Protein AF-A0AAD8CA99-F1 (afdb_monomer_lite)

Structure (mmCIF, N/CA/C/O backbone):
data_AF-A0AAD8CA99-F1
#
_entry.id   AF-A0AAD8CA99-F1
#
loop_
_atom_site.group_PDB
_atom_site.id
_atom_site.type_symbol
_atom_site.label_atom_id
_atom_site.label_alt_id
_atom_site.label_comp_id
_atom_site.label_asym_id
_atom_site.label_entity_id
_atom_site.label_seq_id
_atom_site.pdbx_PDB_ins_code
_atom_site.Cartn_x
_atom_site.Cartn_y
_atom_site.Cartn_z
_atom_site.occupancy
_atom_site.B_iso_or_equiv
_atom_site.auth_seq_id
_atom_site.auth_comp_id
_atom_site.auth_asym_id
_atom_site.auth_atom_id
_atom_site.pdbx_PDB_model_num
ATOM 1 N N . ARG A 1 1 ? -48.826 -22.511 36.360 1.00 47.06 1 ARG A N 1
ATOM 2 C CA . ARG A 1 1 ? -48.773 -21.146 35.781 1.00 47.06 1 ARG A CA 1
ATOM 3 C C . ARG A 1 1 ? -49.992 -20.960 34.881 1.00 47.06 1 ARG A C 1
ATOM 5 O O . ARG A 1 1 ? -50.617 -21.950 34.537 1.00 47.06 1 ARG A O 1
ATOM 12 N N . SER A 1 2 ? -50.311 -19.711 34.571 1.00 53.78 2 SER A N 1
ATOM 13 C CA . SER A 1 2 ? -51.244 -19.185 33.566 1.00 53.78 2 SER A CA 1
ATOM 14 C C . SER A 1 2 ? -51.131 -19.798 32.161 1.00 53.78 2 SER A C 1
ATOM 16 O O . SER A 1 2 ? -50.053 -20.290 31.828 1.00 53.78 2 SER A O 1
ATOM 18 N N . PRO A 1 3 ? -52.145 -19.670 31.282 1.00 61.94 3 PRO A N 1
ATOM 19 C CA . PRO A 1 3 ? -51.961 -19.822 29.841 1.00 61.94 3 PRO A CA 1
ATOM 20 C C . PRO A 1 3 ? -51.076 -18.682 29.348 1.00 61.94 3 PRO A C 1
ATOM 22 O O . PRO A 1 3 ? -51.181 -17.562 29.865 1.00 61.94 3 PRO A O 1
ATOM 25 N N . PHE A 1 4 ? -50.238 -18.945 28.348 1.00 71.12 4 PHE A N 1
ATOM 26 C CA . PHE A 1 4 ? -49.375 -17.911 27.789 1.00 71.12 4 PHE A CA 1
ATOM 27 C C . PHE A 1 4 ? -49.184 -18.034 26.272 1.00 71.12 4 PHE A C 1
ATOM 29 O O . PHE A 1 4 ? -49.341 -19.108 25.680 1.00 71.12 4 PHE A O 1
ATOM 36 N N . ILE A 1 5 ? -48.869 -16.903 25.647 1.00 73.12 5 ILE A N 1
ATOM 37 C CA . ILE A 1 5 ? -48.299 -16.799 24.305 1.00 73.12 5 ILE A CA 1
ATOM 38 C C . ILE A 1 5 ? -46.972 -16.070 24.462 1.00 73.12 5 ILE A C 1
ATOM 40 O O . ILE A 1 5 ? -46.948 -14.936 24.927 1.00 73.12 5 ILE A O 1
ATOM 44 N N . GLU A 1 6 ? -45.889 -16.689 24.026 1.00 73.06 6 GLU A N 1
ATOM 45 C CA . GLU A 1 6 ? -44.581 -16.058 23.935 1.00 73.06 6 GLU A CA 1
ATOM 46 C C . GLU A 1 6 ? -44.173 -15.906 22.467 1.00 73.06 6 GLU A C 1
ATOM 48 O O . GLU A 1 6 ? -44.394 -16.791 21.635 1.00 73.06 6 GLU A O 1
ATOM 53 N N . ILE A 1 7 ? -43.607 -14.750 22.135 1.00 70.56 7 ILE A N 1
ATOM 54 C CA . ILE A 1 7 ? -43.303 -14.328 20.769 1.00 70.56 7 ILE A CA 1
ATOM 55 C C . ILE A 1 7 ? -41.844 -13.909 20.709 1.00 70.56 7 ILE A C 1
ATOM 57 O O . ILE A 1 7 ? -41.424 -13.068 21.493 1.00 70.56 7 ILE A O 1
ATOM 61 N N . MET A 1 8 ? -41.090 -14.447 19.754 1.00 66.19 8 MET A N 1
ATOM 62 C CA . MET A 1 8 ? -39.659 -14.187 19.598 1.00 66.19 8 MET A CA 1
ATOM 63 C C . MET A 1 8 ? -39.350 -13.668 18.197 1.00 66.19 8 MET A C 1
ATOM 65 O O . MET A 1 8 ? -39.642 -14.338 17.204 1.00 66.19 8 MET A O 1
ATOM 69 N N . ALA A 1 9 ? -38.716 -12.504 18.088 1.00 61.97 9 ALA A N 1
ATOM 70 C CA . ALA A 1 9 ? -38.217 -12.018 16.806 1.00 61.97 9 ALA A CA 1
ATOM 71 C C . ALA A 1 9 ? -36.990 -12.816 16.336 1.00 61.97 9 ALA A C 1
ATOM 73 O O . ALA A 1 9 ? -36.131 -13.191 17.133 1.00 61.97 9 ALA A O 1
ATOM 74 N N . GLY A 1 10 ? -36.897 -13.076 15.027 1.00 56.59 10 GLY A N 1
ATOM 75 C CA . GLY A 1 10 ? -35.708 -13.668 14.409 1.00 56.59 10 GLY A CA 1
ATOM 76 C C . GLY A 1 10 ? -34.563 -12.657 14.241 1.00 56.59 10 GLY A C 1
ATOM 77 O O . GLY A 1 10 ? -34.421 -11.719 15.015 1.00 56.59 10 GLY A O 1
ATOM 78 N N . TYR A 1 11 ? -33.764 -12.818 13.179 1.00 54.28 11 TYR A N 1
ATOM 79 C CA . TYR A 1 11 ? -32.619 -11.941 12.869 1.00 54.28 11 TYR A CA 1
ATOM 80 C C . TYR A 1 11 ? -32.988 -10.481 12.556 1.00 54.28 11 TYR A C 1
ATOM 82 O O . TYR A 1 11 ? -32.117 -9.611 12.584 1.00 54.28 11 TYR A O 1
ATOM 90 N N . LYS A 1 12 ? -34.252 -10.203 12.227 1.00 58.53 12 LYS A N 1
ATOM 91 C CA . LYS A 1 12 ? -34.761 -8.856 11.959 1.00 58.53 12 LYS A CA 1
ATOM 92 C C . LYS A 1 12 ? -35.703 -8.446 13.078 1.00 58.53 12 LYS A C 1
ATOM 94 O O . LYS A 1 12 ? -36.450 -9.286 13.580 1.00 58.53 12 LYS A O 1
ATOM 99 N N . SER A 1 13 ? -35.692 -7.159 13.422 1.00 70.69 13 SER A N 1
ATOM 100 C CA . SER A 1 13 ? -36.781 -6.581 14.202 1.00 70.69 13 SER A CA 1
ATOM 101 C C . SER A 1 13 ? -38.107 -6.834 13.490 1.00 70.69 13 SER A C 1
ATOM 103 O O . SER A 1 13 ? -38.168 -6.874 12.257 1.00 70.69 13 SER A O 1
ATOM 105 N N . SER A 1 14 ? -39.156 -7.059 14.271 1.00 73.12 14 SER A N 1
ATOM 106 C CA . SER A 1 14 ? -40.465 -7.383 13.732 1.00 73.12 14 SER A CA 1
ATOM 107 C C . SER A 1 14 ? -41.561 -6.680 14.508 1.00 73.12 14 SER A C 1
ATOM 109 O O . SER A 1 14 ? -41.584 -6.697 15.739 1.00 73.12 14 SER A O 1
ATOM 111 N N . SER A 1 15 ? -42.487 -6.071 13.777 1.00 91.69 15 SER A N 1
ATOM 112 C CA . SER A 1 15 ? -43.758 -5.648 14.339 1.00 91.69 15 SER A CA 1
ATOM 113 C C . SER A 1 15 ? -44.687 -6.854 14.399 1.00 91.69 15 SER A C 1
ATOM 115 O O . SER A 1 15 ? -44.999 -7.465 13.372 1.00 91.69 15 SER A O 1
ATOM 117 N N . VAL A 1 16 ? -45.117 -7.209 15.608 1.00 88.94 16 VAL A N 1
ATOM 118 C CA . VAL A 1 16 ? -45.987 -8.356 15.854 1.00 88.94 16 VAL A CA 1
ATOM 119 C C . VAL A 1 16 ? -47.347 -7.887 16.342 1.00 88.94 16 VAL A C 1
ATOM 121 O O . VAL A 1 16 ? -47.458 -7.019 17.201 1.00 88.94 16 VAL A O 1
ATOM 124 N N . SER A 1 17 ? -48.393 -8.499 15.798 1.00 94.31 17 SER A N 1
ATOM 125 C CA . SER A 1 17 ? -49.779 -8.309 16.208 1.00 94.31 17 SER A CA 1
ATOM 126 C C . SER A 1 17 ? -50.398 -9.642 16.622 1.00 94.31 17 SER A C 1
ATOM 128 O O . SER A 1 17 ? -50.276 -10.651 15.925 1.00 94.31 17 SER A O 1
ATOM 130 N N . VAL A 1 18 ? -51.077 -9.647 17.763 1.00 90.69 18 VAL A N 1
ATOM 131 C CA . VAL A 1 18 ? -51.787 -10.789 18.333 1.00 90.69 18 VAL A CA 1
ATOM 132 C C . VAL A 1 18 ? -53.265 -10.447 18.372 1.00 90.69 18 VAL A C 1
ATOM 134 O O . VAL A 1 18 ? -53.696 -9.594 19.141 1.00 90.69 18 VAL A O 1
ATOM 137 N N . LEU A 1 19 ? -54.054 -11.113 17.535 1.00 91.81 19 LEU A N 1
ATOM 138 C CA . LEU A 1 19 ? -55.507 -11.108 17.645 1.00 91.81 19 LEU A CA 1
ATOM 139 C C . LEU A 1 19 ? -55.907 -12.179 18.658 1.00 91.81 19 LEU A C 1
ATOM 141 O O . LEU A 1 19 ? -55.821 -13.374 18.355 1.00 91.81 19 LEU A O 1
ATOM 145 N N . PHE A 1 20 ? -56.351 -11.760 19.838 1.00 87.31 20 PHE A N 1
ATOM 146 C CA . PHE A 1 20 ? -56.720 -12.696 20.891 1.00 87.31 20 PHE A CA 1
ATOM 147 C C . PHE A 1 20 ? -58.019 -13.436 20.578 1.00 87.31 20 PHE A C 1
ATOM 149 O O . PHE A 1 20 ? -59.025 -12.843 20.178 1.00 87.31 20 PHE A O 1
ATOM 156 N N . ARG A 1 21 ? -57.992 -14.746 20.823 1.00 86.50 21 ARG A N 1
ATOM 157 C CA . ARG A 1 21 ? -59.168 -15.569 21.094 1.00 86.50 21 ARG A CA 1
ATOM 158 C C . ARG A 1 21 ? -59.057 -16.071 22.520 1.00 86.50 21 ARG A C 1
ATOM 160 O O . ARG A 1 21 ? -58.241 -16.943 22.801 1.00 86.50 21 ARG A O 1
ATOM 167 N N . ILE A 1 22 ? -59.840 -15.470 23.406 1.00 80.31 22 ILE A N 1
ATOM 168 C CA . ILE A 1 22 ? -59.896 -15.837 24.820 1.00 80.31 22 ILE A CA 1
ATOM 169 C C . ILE A 1 22 ? -61.153 -16.684 24.976 1.00 80.31 22 ILE A C 1
ATOM 171 O O . ILE A 1 22 ? -62.271 -16.174 25.065 1.00 80.31 22 ILE A O 1
ATOM 175 N N . ALA A 1 23 ? -60.984 -18.000 24.900 1.00 63.84 23 ALA A N 1
ATOM 176 C CA . ALA A 1 23 ? -62.095 -18.933 24.805 1.00 63.84 23 ALA A CA 1
ATOM 177 C C . ALA A 1 23 ? -62.715 -19.235 26.184 1.00 63.84 23 ALA A C 1
ATOM 179 O O . ALA A 1 23 ? -62.504 -20.326 26.689 1.00 63.84 23 ALA A O 1
ATOM 180 N N . PHE A 1 24 ? -63.464 -18.299 26.792 1.00 63.56 24 PHE A N 1
ATOM 181 C CA . PHE A 1 24 ? -64.588 -18.530 27.738 1.00 63.56 24 PHE A CA 1
ATOM 182 C C . PHE A 1 24 ? -65.109 -17.200 28.328 1.00 63.56 24 PHE A C 1
ATOM 184 O O . PHE A 1 24 ? -64.327 -16.272 28.453 1.00 63.56 24 PHE A O 1
ATOM 191 N N . GLU A 1 25 ? -66.410 -17.140 28.676 1.00 56.00 25 GLU A N 1
ATOM 192 C CA . GLU A 1 25 ? -67.172 -16.031 29.312 1.00 56.00 25 GLU A CA 1
ATOM 193 C C . GLU A 1 25 ? -66.646 -14.600 29.063 1.00 56.00 25 GLU A C 1
ATOM 195 O O . GLU A 1 25 ? -65.630 -14.183 29.606 1.00 56.00 25 GLU A O 1
ATOM 200 N N . SER A 1 26 ? -67.403 -13.808 28.292 1.00 54.03 26 SER A N 1
ATOM 201 C CA . SER A 1 26 ? -67.080 -12.476 27.738 1.00 54.03 26 SER A CA 1
ATOM 202 C C . SER A 1 26 ? -66.764 -11.340 28.738 1.00 54.03 26 SER A C 1
ATOM 204 O O . SER A 1 26 ? -66.962 -10.172 28.409 1.00 54.03 26 SER A O 1
ATOM 206 N N . GLN A 1 27 ? -66.355 -11.647 29.967 1.00 59.66 27 GLN A N 1
ATOM 207 C CA . GLN A 1 27 ? -66.113 -10.693 31.048 1.00 59.66 27 GLN A CA 1
ATOM 208 C C . GLN A 1 27 ? -64.646 -10.600 31.488 1.00 59.66 27 GLN A C 1
ATOM 210 O O . GLN A 1 27 ? -64.317 -9.668 32.218 1.00 59.66 27 GLN A O 1
ATOM 215 N N . TYR A 1 28 ? -63.758 -11.496 31.046 1.00 67.94 28 TYR A N 1
ATOM 216 C CA . TYR A 1 28 ? -62.345 -11.434 31.429 1.00 67.94 28 TYR A CA 1
ATOM 217 C C . TYR A 1 28 ? -61.525 -10.566 30.467 1.00 67.94 28 TYR A C 1
ATOM 219 O O . TYR A 1 28 ? -61.642 -10.670 29.244 1.00 67.94 28 TYR A O 1
ATOM 227 N N . ASN A 1 29 ? -60.687 -9.703 31.040 1.00 71.31 29 ASN A N 1
ATOM 228 C CA . ASN A 1 29 ? -59.685 -8.911 30.340 1.00 71.31 29 ASN A CA 1
ATOM 229 C C . ASN A 1 29 ? -58.325 -9.057 31.031 1.00 71.31 29 ASN A C 1
ATOM 231 O O . ASN A 1 29 ? -58.248 -9.484 32.183 1.00 71.31 29 ASN A O 1
ATOM 235 N N . PHE A 1 30 ? -57.254 -8.711 30.323 1.00 72.50 30 PHE A N 1
ATOM 236 C CA . PHE A 1 30 ? -55.972 -8.421 30.960 1.00 72.50 30 PHE A CA 1
ATOM 237 C C . PHE A 1 30 ? -55.573 -6.979 30.675 1.00 72.50 30 PHE A C 1
ATOM 239 O O . PHE A 1 30 ? -55.886 -6.441 29.610 1.00 72.50 30 PHE A O 1
ATOM 246 N N . THR A 1 31 ? -54.895 -6.349 31.628 1.00 71.31 31 THR A N 1
ATOM 247 C CA . THR A 1 31 ? -54.421 -4.970 31.503 1.00 71.31 31 THR A CA 1
ATOM 248 C C . THR A 1 31 ? -52.930 -4.971 31.198 1.00 71.31 31 THR A C 1
ATOM 250 O O . THR A 1 31 ? -52.155 -5.605 31.907 1.00 71.31 31 THR A O 1
ATOM 253 N N . HIS A 1 32 ? -52.514 -4.243 30.165 1.00 73.06 32 HIS A N 1
ATOM 254 C CA . HIS A 1 32 ? -51.107 -3.976 29.878 1.00 73.06 32 HIS A CA 1
ATOM 255 C C . HIS A 1 32 ? -50.936 -2.507 29.486 1.00 73.06 32 HIS A C 1
ATOM 257 O O . HIS A 1 32 ? -51.718 -1.998 28.682 1.00 73.06 32 HIS A O 1
ATOM 263 N N . ALA A 1 33 ? -49.946 -1.823 30.072 1.00 69.44 33 ALA A N 1
ATOM 264 C CA . ALA A 1 33 ? -49.702 -0.388 29.875 1.00 69.44 33 ALA A CA 1
ATOM 265 C C . ALA A 1 33 ? -50.971 0.481 30.053 1.00 69.44 33 ALA A C 1
ATOM 267 O O . ALA A 1 33 ? -51.244 1.392 29.274 1.00 69.44 33 ALA A O 1
ATOM 268 N N . GLY A 1 34 ? -51.803 0.148 31.047 1.00 75.19 34 GLY A N 1
ATOM 269 C CA . GLY A 1 34 ? -53.066 0.846 31.325 1.00 75.19 34 GLY A CA 1
ATOM 270 C C . GLY A 1 34 ? -54.216 0.554 30.349 1.00 75.19 34 GLY A C 1
ATOM 271 O O . GLY A 1 34 ? -55.317 1.068 30.543 1.00 75.19 34 GLY A O 1
ATOM 272 N N . GLN A 1 35 ? -54.012 -0.286 29.328 1.00 81.50 35 GLN A N 1
ATOM 273 C CA . GLN A 1 35 ? -55.045 -0.685 28.371 1.00 81.50 35 GLN A CA 1
ATOM 274 C C . GLN A 1 35 ? -55.577 -2.089 28.676 1.00 81.50 35 GLN A C 1
ATOM 276 O O . GLN A 1 35 ? -54.809 -3.027 28.871 1.00 81.50 35 GLN A O 1
ATOM 281 N N . ASN A 1 36 ? -56.904 -2.241 28.674 1.00 83.06 36 ASN A N 1
ATOM 282 C CA . ASN A 1 36 ? -57.571 -3.534 28.834 1.00 83.06 36 ASN A CA 1
ATOM 283 C C . ASN A 1 36 ? -57.756 -4.233 27.481 1.00 83.06 36 ASN A C 1
ATOM 285 O O . ASN A 1 36 ? -58.326 -3.654 26.554 1.00 83.06 36 ASN A O 1
ATOM 289 N N . TYR A 1 37 ? -57.339 -5.493 27.400 1.00 84.62 37 TYR A N 1
ATOM 290 C CA . TYR A 1 37 ? -57.474 -6.362 26.235 1.00 84.62 37 TYR A CA 1
ATOM 291 C C . TYR A 1 37 ? -58.508 -7.459 26.514 1.00 84.62 37 TYR A C 1
ATOM 293 O O . TYR A 1 37 ? -58.412 -8.187 27.500 1.00 84.62 37 TYR A O 1
ATOM 301 N N . PHE A 1 38 ? -59.501 -7.563 25.633 1.00 87.94 38 PHE A N 1
ATOM 302 C CA . PHE A 1 38 ? -60.611 -8.522 25.679 1.00 87.94 38 PHE A CA 1
ATOM 303 C C . PHE A 1 38 ? -60.480 -9.572 24.563 1.00 87.94 38 PHE A C 1
ATOM 305 O O . PHE A 1 38 ? -59.631 -9.442 23.675 1.00 87.94 38 PHE A O 1
ATOM 312 N N . ASP A 1 39 ? -61.375 -10.565 24.531 1.00 86.44 39 ASP A N 1
ATOM 313 C CA . ASP A 1 39 ? -61.541 -11.410 23.341 1.00 86.44 39 ASP A CA 1
ATOM 314 C C . ASP A 1 39 ? -61.703 -10.553 22.072 1.00 86.44 39 ASP A C 1
ATOM 316 O O . ASP A 1 39 ? -62.331 -9.492 22.094 1.00 86.44 39 ASP A O 1
ATOM 320 N N . SER A 1 40 ? -61.119 -10.999 20.959 1.00 89.06 40 SER A N 1
ATOM 321 C CA . SER A 1 40 ? -61.066 -10.267 19.686 1.00 89.06 40 SER A CA 1
ATOM 322 C C . SER A 1 40 ? -60.244 -8.969 19.693 1.00 89.06 40 SER A C 1
ATOM 324 O O . SER A 1 40 ? -60.185 -8.299 18.661 1.00 89.06 40 SER A O 1
ATOM 326 N N . SER A 1 41 ? -59.594 -8.604 20.802 1.00 91.81 41 SER A N 1
ATOM 327 C CA . SER A 1 41 ? -58.686 -7.452 20.828 1.00 91.81 41 SER A CA 1
ATOM 328 C C . SER A 1 41 ? -57.400 -7.755 20.068 1.00 91.81 41 SER A C 1
ATOM 330 O O . SER A 1 41 ? -56.947 -8.900 20.017 1.00 91.81 41 SER A O 1
ATOM 332 N N . ILE A 1 42 ? -56.808 -6.712 19.485 1.00 92.56 42 ILE A N 1
ATOM 333 C CA . ILE A 1 42 ? -55.498 -6.789 18.841 1.00 92.56 42 ILE A CA 1
ATOM 334 C C . ILE A 1 42 ? -54.481 -6.145 19.775 1.00 92.56 42 ILE A C 1
ATOM 336 O O . ILE A 1 42 ? -54.582 -4.958 20.076 1.00 92.56 42 ILE A O 1
ATOM 340 N N . PHE A 1 43 ? -53.515 -6.937 20.218 1.00 91.69 43 PHE A N 1
ATOM 341 C CA . PHE A 1 43 ? -52.320 -6.461 20.898 1.00 91.69 43 PHE A CA 1
ATOM 342 C C . PHE A 1 43 ? -51.184 -6.345 19.894 1.00 91.69 43 PHE A C 1
ATOM 344 O O . PHE A 1 43 ? -50.981 -7.259 19.100 1.00 91.69 43 PHE A O 1
ATOM 351 N N . SER A 1 44 ? -50.451 -5.238 19.925 1.00 91.50 44 SER A N 1
ATOM 352 C CA . SER A 1 44 ? -49.315 -5.020 19.035 1.00 91.50 44 SER A CA 1
ATOM 353 C C . SER A 1 44 ? -48.073 -4.709 19.848 1.00 91.50 44 SER A C 1
ATOM 355 O O . SER A 1 44 ? -48.112 -3.868 20.742 1.00 91.50 44 SER A O 1
ATOM 357 N N . VAL A 1 45 ? -46.968 -5.356 19.498 1.00 86.00 45 VAL A N 1
ATOM 358 C CA . VAL A 1 45 ? -45.659 -5.136 20.105 1.00 86.00 45 VAL A CA 1
ATOM 359 C C . VAL A 1 45 ? -44.597 -5.117 19.012 1.00 86.00 45 VAL A C 1
ATOM 361 O O . VAL A 1 45 ? -44.615 -5.937 18.094 1.00 86.00 45 VAL A O 1
ATOM 364 N N . SER A 1 46 ? -43.675 -4.162 19.089 1.00 84.88 46 SER A N 1
ATOM 365 C CA . SER A 1 46 ? -42.485 -4.153 18.240 1.00 84.88 46 SER A CA 1
ATOM 366 C C . SER A 1 46 ? -41.357 -4.847 18.982 1.00 84.88 46 SER A C 1
ATOM 368 O O . SER A 1 46 ? -40.973 -4.416 20.066 1.00 84.88 46 SER A O 1
ATOM 370 N N . LEU A 1 47 ? -40.843 -5.920 18.394 1.00 67.75 47 LEU A N 1
ATOM 371 C CA . LEU A 1 47 ? -39.746 -6.703 18.941 1.00 67.75 47 LEU A CA 1
ATOM 372 C C . LEU A 1 47 ? -38.466 -6.369 18.178 1.00 67.75 47 LEU A C 1
ATOM 374 O O . LEU A 1 47 ? -38.427 -6.445 16.947 1.00 67.75 47 LEU A O 1
ATOM 378 N N . ALA A 1 48 ? -37.408 -6.002 18.895 1.00 58.84 48 ALA A N 1
ATOM 379 C CA . ALA A 1 48 ? -36.067 -5.938 18.329 1.00 58.84 48 ALA A CA 1
ATOM 380 C C . ALA A 1 48 ? -35.577 -7.345 17.943 1.00 58.84 48 ALA A C 1
ATOM 382 O O . ALA A 1 48 ? -36.124 -8.348 18.394 1.00 58.84 48 ALA A O 1
ATOM 383 N N . SER A 1 49 ? -34.543 -7.426 17.101 1.00 54.06 49 SER A N 1
ATOM 384 C CA . SER A 1 49 ? -33.937 -8.707 16.707 1.00 54.06 49 SER A CA 1
ATOM 385 C C . SER A 1 49 ? -33.602 -9.556 17.940 1.00 54.06 49 SER A C 1
ATOM 387 O O . SER A 1 49 ? -32.965 -9.066 18.874 1.00 54.06 49 SER A O 1
ATOM 389 N N . PHE A 1 50 ? -34.058 -10.812 17.941 1.00 51.31 50 PHE A N 1
ATOM 390 C CA . PHE A 1 50 ? -33.923 -11.780 19.039 1.00 51.31 50 PHE A CA 1
ATOM 391 C C . PHE A 1 50 ? -34.610 -11.436 20.369 1.00 51.31 50 PHE A C 1
ATOM 393 O O . PHE A 1 50 ? -34.409 -12.151 21.352 1.00 51.31 50 PHE A O 1
ATOM 400 N N . GLN A 1 51 ? -35.428 -10.387 20.418 1.00 50.06 51 GLN A N 1
ATOM 401 C CA . GLN A 1 51 ? -36.232 -10.073 21.592 1.00 50.06 51 GLN A CA 1
ATOM 402 C C . GLN A 1 51 ? -37.411 -11.045 21.709 1.00 50.06 51 GLN A C 1
ATOM 404 O O . GLN A 1 51 ? -38.046 -11.389 20.706 1.00 50.06 51 GLN A O 1
ATOM 409 N N . ALA A 1 52 ? -37.708 -11.455 22.941 1.00 57.53 52 ALA A N 1
ATOM 410 C CA . ALA A 1 52 ? -38.885 -12.237 23.292 1.00 57.53 52 ALA A CA 1
ATOM 411 C C . ALA A 1 52 ? -39.896 -11.378 24.065 1.00 57.53 52 ALA A C 1
ATOM 413 O O . ALA A 1 52 ? -39.518 -10.423 24.747 1.00 57.53 52 ALA A O 1
ATOM 414 N N . TYR A 1 53 ? -41.176 -1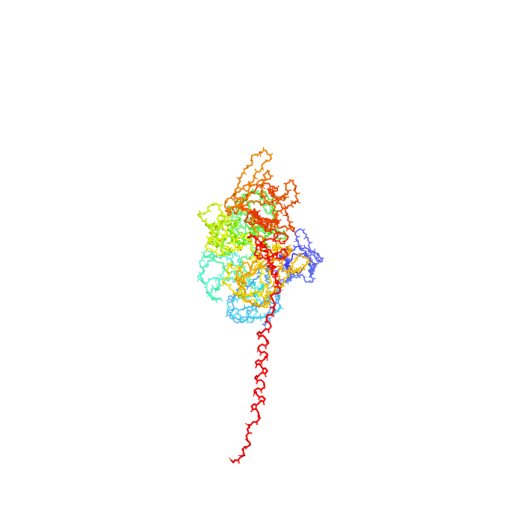1.712 23.956 1.00 67.69 53 TYR A N 1
ATOM 415 C CA . TYR A 1 53 ? -42.251 -11.077 24.708 1.00 67.69 53 TYR A CA 1
ATOM 416 C C . TYR A 1 53 ? -43.294 -12.122 25.099 1.00 67.69 53 TYR A C 1
ATOM 418 O O . TYR A 1 53 ? -43.867 -12.779 24.227 1.00 67.69 53 TYR A O 1
ATOM 426 N N . GLU A 1 54 ? -43.536 -12.268 26.401 1.00 76.31 54 GLU A N 1
ATOM 427 C CA . GLU A 1 54 ? -44.506 -13.208 26.964 1.00 76.31 54 GLU A CA 1
ATOM 428 C C . GLU A 1 54 ? -45.796 -12.480 27.360 1.00 76.31 54 GLU A C 1
ATOM 430 O O . GLU A 1 54 ? -45.785 -11.470 28.062 1.00 76.31 54 GLU A O 1
ATOM 435 N N . ILE A 1 55 ? -46.926 -13.031 26.933 1.00 74.12 55 ILE A N 1
ATOM 436 C CA . ILE A 1 55 ? -48.269 -12.641 27.351 1.00 74.12 55 ILE A CA 1
ATOM 437 C C . ILE A 1 55 ? -48.818 -13.802 28.168 1.00 74.12 55 ILE A C 1
ATOM 439 O O . ILE A 1 55 ? -49.105 -14.852 27.596 1.00 74.12 55 ILE A O 1
ATOM 443 N N . SER A 1 56 ? -49.005 -13.631 29.476 1.00 70.62 56 SER A N 1
ATOM 444 C CA . SER A 1 56 ? -49.565 -14.674 30.341 1.00 70.62 56 SER A CA 1
ATOM 445 C C . SER A 1 56 ? -50.759 -14.184 31.168 1.00 70.62 56 SER A C 1
ATOM 447 O O . SER A 1 56 ? -50.821 -13.038 31.605 1.00 70.62 56 SER A O 1
ATOM 449 N N . LEU A 1 57 ? -51.754 -15.059 31.355 1.00 64.81 57 LEU A N 1
ATOM 450 C CA . LEU A 1 57 ? -53.044 -14.756 32.003 1.00 64.81 57 LEU A CA 1
ATOM 451 C C . LEU A 1 57 ? -53.226 -15.547 33.313 1.00 64.81 57 LEU A C 1
ATOM 453 O O . LEU A 1 57 ? -53.668 -16.695 33.305 1.00 64.81 57 LEU A O 1
ATOM 457 N N . CYS A 1 58 ? -52.867 -14.973 34.462 1.00 52.19 58 CYS A N 1
ATOM 458 C CA . CYS A 1 58 ? -52.912 -15.702 35.738 1.00 52.19 58 CYS A CA 1
ATOM 459 C C . CYS A 1 58 ? -54.314 -15.711 36.342 1.00 52.19 58 CYS A C 1
ATOM 461 O O . CYS A 1 58 ? -54.695 -14.779 37.045 1.00 52.19 58 CYS A O 1
ATOM 463 N N . LEU A 1 59 ? -55.095 -16.761 36.070 1.00 54.00 59 LEU A N 1
ATOM 464 C CA . LEU A 1 59 ? -56.421 -16.936 36.664 1.00 54.00 59 LEU A CA 1
ATOM 465 C C . LEU A 1 59 ? -56.556 -18.322 37.307 1.00 54.00 59 LEU A C 1
ATOM 467 O O . LEU A 1 59 ? -56.182 -19.346 36.736 1.00 54.00 59 LEU A O 1
ATOM 471 N N . VAL A 1 60 ? -57.087 -18.312 38.533 1.00 48.84 60 VAL A N 1
ATOM 472 C CA . VAL A 1 60 ? -57.036 -19.385 39.546 1.00 48.84 60 VAL A CA 1
ATOM 473 C C . VAL A 1 60 ? -57.800 -20.661 39.139 1.00 48.84 60 VAL A C 1
ATOM 475 O O . VAL A 1 60 ? -57.575 -21.721 39.714 1.00 48.84 60 VAL A O 1
ATOM 478 N N . ASP A 1 61 ? -58.624 -20.611 38.087 1.00 55.12 61 ASP A N 1
ATOM 479 C CA . ASP A 1 61 ? -59.587 -21.676 37.773 1.00 55.12 61 ASP A CA 1
ATOM 480 C C . ASP A 1 61 ? -59.283 -22.532 36.526 1.00 55.12 61 ASP A C 1
ATOM 482 O O . ASP A 1 61 ? -60.145 -23.303 36.105 1.00 55.12 61 ASP A O 1
ATOM 486 N N . ASN A 1 62 ? -58.076 -22.473 35.939 1.00 52.62 62 ASN A N 1
ATOM 487 C CA . ASN A 1 62 ? -57.618 -23.401 34.876 1.00 52.62 62 ASN A CA 1
ATOM 488 C C . ASN A 1 62 ? -58.542 -23.534 33.635 1.00 52.62 62 ASN A C 1
ATOM 490 O O . ASN A 1 62 ? -58.505 -24.552 32.942 1.00 52.62 62 ASN A O 1
ATOM 494 N N . LYS A 1 63 ? -59.401 -22.546 33.353 1.00 58.56 63 LYS A N 1
ATOM 495 C CA . LYS A 1 63 ? -60.431 -22.633 32.293 1.00 58.56 63 LYS A CA 1
ATOM 496 C C . LYS A 1 63 ? -60.233 -21.698 31.104 1.00 58.56 63 LYS A C 1
ATOM 498 O O . LYS A 1 63 ? -60.980 -21.814 30.142 1.00 58.56 63 LYS A O 1
ATOM 503 N N . MET A 1 64 ? -59.274 -20.784 31.170 1.00 62.41 64 MET A N 1
ATOM 504 C CA . MET A 1 64 ? -58.942 -19.905 30.050 1.00 62.41 64 MET A CA 1
ATOM 505 C C . MET A 1 64 ? -57.730 -20.447 29.314 1.00 62.41 64 MET A C 1
ATOM 507 O O . MET A 1 64 ? -56.827 -20.996 29.936 1.00 62.41 64 MET A O 1
ATOM 511 N N . ASP A 1 65 ? -57.713 -20.286 27.999 1.00 69.06 65 ASP A N 1
ATOM 512 C CA . ASP A 1 65 ? -56.539 -20.472 27.164 1.00 69.06 65 ASP A CA 1
ATOM 513 C C . ASP A 1 65 ? -56.559 -19.451 26.018 1.00 69.06 65 ASP A C 1
ATOM 515 O O . ASP A 1 65 ? -57.540 -18.730 25.810 1.00 69.06 65 ASP A O 1
ATOM 519 N N . PHE A 1 66 ? -55.448 -19.368 25.292 1.00 73.62 66 PHE A N 1
ATOM 520 C CA . PHE A 1 66 ? -55.342 -18.546 24.093 1.00 73.62 66 PHE A CA 1
ATOM 521 C C . PHE A 1 66 ? -55.692 -19.329 22.815 1.00 73.62 66 PHE A C 1
ATOM 523 O O . PHE A 1 66 ? -55.281 -18.935 21.716 1.00 73.62 66 PHE A O 1
ATOM 530 N N . SER A 1 67 ? -56.423 -20.447 22.927 1.00 75.69 67 SER A N 1
ATOM 531 C CA . SER A 1 67 ? -56.713 -21.322 21.792 1.00 75.69 67 SER A CA 1
ATOM 532 C C . SER A 1 67 ? -57.460 -20.569 20.689 1.00 75.69 67 SER A C 1
ATOM 534 O O . SER A 1 67 ? -58.520 -19.982 20.893 1.00 75.69 67 SER A O 1
ATOM 536 N N . GLY A 1 68 ? -56.903 -20.607 19.477 1.00 79.56 68 GLY A N 1
ATOM 537 C CA . GLY A 1 68 ? -57.443 -19.903 18.311 1.00 79.56 68 GLY A CA 1
ATOM 538 C C . GLY A 1 68 ? -56.953 -18.461 18.142 1.00 79.56 68 GLY A C 1
ATOM 539 O O . GLY A 1 68 ? -57.320 -17.826 17.149 1.00 79.56 68 GLY A O 1
ATOM 540 N N . SER A 1 69 ? -56.125 -17.942 19.057 1.00 84.31 69 SER A N 1
ATOM 541 C CA . SER A 1 69 ? -55.475 -16.638 18.886 1.00 84.31 69 SER A CA 1
ATOM 542 C C . SER A 1 69 ? -54.581 -16.657 17.648 1.00 84.31 69 SER A C 1
ATOM 544 O O . SER A 1 69 ? -53.951 -17.668 17.331 1.00 84.31 69 SER A O 1
ATOM 546 N N . LYS A 1 70 ? -54.526 -15.537 16.924 1.00 89.44 70 LYS A N 1
ATOM 547 C CA . LYS A 1 70 ? -53.740 -15.415 15.693 1.00 89.44 70 LYS A CA 1
ATOM 548 C C . LYS A 1 70 ? -52.595 -14.434 15.900 1.00 89.44 70 LYS A C 1
ATOM 550 O O . LYS A 1 70 ? -52.839 -13.253 16.118 1.00 89.44 70 LYS A O 1
ATOM 555 N N . VAL A 1 71 ? -51.367 -14.911 15.729 1.00 86.62 71 VAL A N 1
ATOM 556 C CA . VAL A 1 71 ? -50.162 -14.073 15.691 1.00 86.62 71 VAL A CA 1
ATOM 557 C C . VAL A 1 71 ? -49.819 -13.760 14.233 1.00 86.62 71 VAL A C 1
ATOM 559 O O . VAL A 1 71 ? -49.812 -14.653 13.387 1.00 86.62 71 VAL A O 1
ATOM 562 N N . SER A 1 72 ? -49.590 -12.487 13.916 1.00 89.19 72 SER A N 1
ATOM 563 C CA . SER A 1 72 ? -49.161 -12.014 12.594 1.00 89.19 72 SER A CA 1
ATOM 564 C C . SER A 1 72 ? -47.967 -11.082 12.753 1.00 89.19 72 SER A C 1
ATOM 566 O O . SER A 1 72 ? -47.985 -10.219 13.626 1.00 89.19 72 SER A O 1
ATOM 568 N N . ALA A 1 73 ? -46.959 -11.236 11.900 1.00 90.12 73 ALA A N 1
ATOM 569 C CA . ALA A 1 73 ? -45.724 -10.464 11.952 1.00 90.12 73 ALA A CA 1
ATOM 570 C C . ALA A 1 73 ? -45.269 -10.057 10.546 1.00 90.12 73 ALA A C 1
ATOM 572 O O . ALA A 1 73 ? -45.597 -10.726 9.563 1.00 90.12 73 ALA A O 1
ATOM 573 N N . ASP A 1 74 ? -44.526 -8.956 10.455 1.00 89.62 74 ASP A N 1
ATOM 574 C CA . ASP A 1 74 ? -43.936 -8.441 9.210 1.00 89.62 74 ASP A CA 1
ATOM 575 C C . ASP A 1 74 ? -42.612 -9.128 8.820 1.00 89.62 74 ASP A C 1
ATOM 577 O O . ASP A 1 74 ? -42.142 -8.980 7.691 1.00 89.62 74 ASP A O 1
ATOM 581 N N . SER A 1 75 ? -42.034 -9.917 9.729 1.00 77.38 75 SER A N 1
ATOM 582 C CA . SER A 1 75 ? -40.832 -10.727 9.530 1.00 77.38 75 SER A CA 1
ATOM 583 C C . SER A 1 75 ? -40.996 -12.115 10.169 1.00 77.38 75 SER A C 1
ATOM 585 O O . SER A 1 75 ? -41.904 -12.319 10.977 1.00 77.38 75 SER A O 1
ATOM 587 N N . PRO A 1 76 ? -40.151 -13.107 9.819 1.00 71.25 76 PRO A N 1
ATOM 588 C CA . PRO A 1 76 ? -40.169 -14.411 10.477 1.00 71.25 76 PRO A CA 1
ATOM 589 C C . PRO A 1 76 ? -39.943 -14.297 11.994 1.00 71.25 76 PRO A C 1
ATOM 591 O O . PRO A 1 76 ? -38.961 -13.698 12.436 1.00 71.25 76 PRO 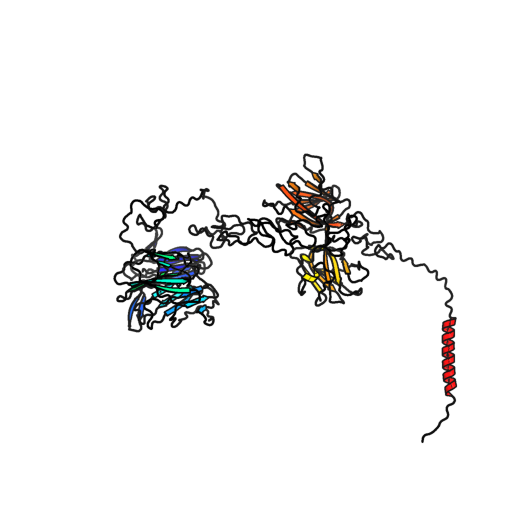A O 1
ATOM 594 N N . ILE A 1 77 ? -40.834 -14.917 12.769 1.00 69.75 77 ILE A N 1
ATOM 595 C CA . ILE A 1 77 ? -40.813 -14.967 14.237 1.00 69.75 77 ILE A CA 1
ATOM 596 C C . ILE A 1 77 ? -40.966 -16.413 14.733 1.00 69.75 77 ILE A C 1
ATOM 598 O O . ILE A 1 77 ? -41.516 -17.262 14.028 1.00 69.75 77 ILE A O 1
ATOM 602 N N . GLY A 1 78 ? -40.503 -16.691 15.950 1.00 61.53 78 GLY A N 1
ATOM 603 C CA . GLY A 1 78 ? -40.870 -17.879 16.720 1.00 61.53 78 GLY A CA 1
ATOM 604 C C . GLY A 1 78 ? -42.087 -17.589 17.599 1.00 61.53 78 GLY A C 1
ATOM 605 O O . GLY A 1 78 ? -42.207 -16.493 18.139 1.00 61.53 78 GLY A O 1
ATOM 606 N N . VAL A 1 79 ? -42.993 -18.556 17.744 1.00 65.06 79 VAL A N 1
ATOM 607 C CA . VAL A 1 79 ? -44.149 -18.450 18.648 1.00 65.06 79 VAL A CA 1
ATOM 608 C C . VAL A 1 79 ? -44.245 -19.725 19.467 1.00 65.06 79 VAL A C 1
ATOM 610 O O . VAL A 1 79 ? -44.216 -20.823 18.908 1.00 65.06 79 VAL A O 1
ATOM 613 N N . ILE A 1 80 ? -44.378 -19.563 20.776 1.00 67.38 80 ILE A N 1
ATOM 614 C CA . ILE A 1 80 ? -44.590 -20.638 21.740 1.00 67.38 80 ILE A CA 1
ATOM 615 C C . ILE A 1 80 ? -45.892 -20.339 22.476 1.00 67.38 80 ILE A C 1
ATOM 617 O O . ILE A 1 80 ? -46.200 -19.188 22.775 1.00 67.38 80 ILE A O 1
ATOM 621 N N . SER A 1 81 ? -46.696 -21.362 22.737 1.00 67.00 81 SER A N 1
ATOM 622 C CA . SER A 1 81 ? -47.904 -21.196 23.535 1.00 67.00 81 SER A CA 1
ATOM 623 C C . SER A 1 81 ? -48.152 -22.444 24.360 1.00 67.00 81 SER A C 1
ATOM 625 O O . SER A 1 81 ? -48.128 -23.557 23.831 1.00 67.00 81 SER A O 1
ATOM 627 N N . GLY A 1 82 ? -48.419 -22.229 25.645 1.00 61.38 82 GLY A N 1
ATOM 628 C CA . GLY A 1 82 ? -48.675 -23.279 26.619 1.00 61.38 82 GLY A CA 1
ATOM 629 C C . GLY A 1 82 ? -50.021 -23.116 27.326 1.00 61.38 82 GLY A C 1
ATOM 630 O O . GLY A 1 82 ? -50.627 -22.041 27.353 1.00 61.38 82 GLY A O 1
ATOM 631 N N . SER A 1 83 ? -50.485 -24.213 27.928 1.00 56.47 83 SER A N 1
ATOM 632 C CA . SER A 1 83 ? -51.699 -24.261 28.758 1.00 56.47 83 SER A CA 1
ATOM 633 C C . SER A 1 83 ? -51.350 -24.429 30.241 1.00 56.47 83 SER A C 1
ATOM 635 O O . SER A 1 83 ? -50.287 -24.959 30.558 1.00 56.47 83 SER A O 1
ATOM 637 N N . CYS A 1 84 ? -52.258 -24.050 31.153 1.00 53.88 84 CYS A N 1
ATOM 638 C CA . CYS A 1 84 ? -52.020 -24.107 32.606 1.00 53.88 84 CYS A CA 1
ATOM 639 C C . CYS A 1 84 ? -51.674 -25.496 33.158 1.00 53.88 84 CYS A C 1
ATOM 641 O O . CYS A 1 84 ? -51.106 -25.610 34.245 1.00 53.88 84 CYS A O 1
ATOM 643 N N . SER A 1 85 ? -52.086 -26.549 32.454 1.00 51.25 85 SER A N 1
ATOM 644 C CA . SER A 1 85 ? -51.919 -27.927 32.890 1.00 51.25 85 SER A CA 1
ATOM 645 C C . SER A 1 85 ? -51.858 -28.855 31.688 1.00 51.25 85 SER A C 1
ATOM 647 O O . SER A 1 85 ? -52.846 -28.977 30.957 1.00 51.25 85 SER A O 1
ATOM 649 N N . PHE A 1 86 ? -50.754 -29.581 31.527 1.00 51.12 86 PHE A N 1
ATOM 650 C CA . PHE A 1 86 ? -50.726 -30.722 30.620 1.00 51.12 86 PHE A CA 1
ATOM 651 C C . PHE A 1 86 ? -51.138 -31.978 31.391 1.00 51.12 86 PHE A C 1
ATOM 653 O O . PHE A 1 86 ? -50.465 -32.391 32.333 1.00 51.12 86 PHE A O 1
ATOM 660 N N . LYS A 1 87 ? -52.268 -32.586 31.006 1.00 52.66 87 LYS A N 1
ATOM 661 C CA . LYS A 1 87 ? -52.673 -33.901 31.521 1.00 52.66 87 LYS A CA 1
ATOM 662 C C . LYS A 1 87 ? -51.992 -34.985 30.697 1.00 52.66 87 LYS A C 1
ATOM 664 O O . LYS A 1 87 ? -52.578 -35.469 29.725 1.00 52.66 87 LYS A O 1
ATOM 669 N N . ALA A 1 88 ? -50.780 -35.372 31.082 1.00 52.97 88 ALA A N 1
ATOM 670 C CA . ALA A 1 88 ? -50.155 -36.556 30.508 1.00 52.97 88 ALA A CA 1
ATOM 671 C C . ALA A 1 88 ? -50.898 -37.807 31.007 1.00 52.97 88 ALA A C 1
ATOM 673 O O . ALA A 1 88 ? -51.230 -37.922 32.190 1.00 52.97 88 ALA A O 1
ATOM 674 N N . LYS A 1 89 ? -51.198 -38.740 30.097 1.00 51.31 89 LYS A N 1
ATOM 675 C CA . LYS A 1 89 ? -51.540 -40.115 30.477 1.00 51.31 89 LYS A CA 1
ATOM 676 C C . LYS A 1 89 ? -50.236 -40.890 30.539 1.00 51.31 89 LYS A C 1
ATOM 678 O O . LYS A 1 89 ? -49.626 -41.115 29.497 1.00 51.31 89 LYS A O 1
ATOM 683 N N . CYS A 1 90 ? -49.834 -41.277 31.737 1.00 55.72 90 CYS A N 1
ATOM 684 C CA . CYS A 1 90 ? -48.684 -42.148 31.923 1.00 55.72 90 CYS A CA 1
ATOM 685 C C . CYS A 1 90 ? -49.026 -43.573 31.459 1.00 55.72 90 CYS A C 1
ATOM 687 O O . CYS A 1 90 ? -50.202 -43.938 31.331 1.00 55.72 90 CYS A O 1
ATOM 689 N N . SER A 1 91 ? -48.002 -44.381 31.187 1.00 53.62 91 SER A N 1
ATOM 690 C CA . SER A 1 91 ? -48.131 -45.784 30.765 1.00 53.62 91 SER A CA 1
ATOM 691 C C . SER A 1 91 ? -48.870 -46.649 31.799 1.00 53.62 91 SER A C 1
ATOM 693 O O . SER A 1 91 ? -49.528 -47.619 31.425 1.00 53.62 91 SER A O 1
ATOM 695 N N . ASP A 1 92 ? -48.859 -46.251 33.075 1.00 57.28 92 ASP A N 1
ATOM 696 C CA . ASP A 1 92 ? -49.608 -46.873 34.177 1.00 57.28 92 ASP A CA 1
ATOM 697 C C . ASP A 1 92 ? -51.089 -46.431 34.274 1.00 57.28 92 ASP A C 1
ATOM 699 O O . ASP A 1 92 ? -51.843 -46.921 35.117 1.00 57.28 92 ASP A O 1
ATOM 703 N N . GLY A 1 93 ? -51.534 -45.512 33.410 1.00 57.62 93 GLY A N 1
ATOM 704 C CA . GLY A 1 93 ? -52.891 -44.963 33.401 1.00 57.62 93 GLY A CA 1
ATOM 705 C C . GLY A 1 93 ? -53.139 -43.833 34.406 1.00 57.62 93 GLY A C 1
ATOM 706 O O . GLY A 1 93 ? -54.257 -43.301 34.444 1.00 57.62 93 GLY A O 1
ATOM 707 N N . SER A 1 94 ? -52.132 -43.431 35.188 1.00 56.88 94 SER A N 1
ATOM 708 C CA . SER A 1 94 ? -52.222 -42.263 36.060 1.00 56.88 94 SER A CA 1
ATOM 709 C C . SER A 1 94 ? -52.332 -40.971 35.237 1.00 56.88 94 SER A C 1
ATOM 711 O O . SER A 1 94 ? -51.859 -40.863 34.101 1.00 56.88 94 SER A O 1
ATOM 713 N N . LYS A 1 95 ? -53.061 -39.994 35.791 1.00 52.91 95 LYS A N 1
ATOM 714 C CA . LYS A 1 95 ? -53.167 -38.644 35.232 1.00 52.91 95 LYS A CA 1
ATOM 715 C C . LYS A 1 95 ? -52.282 -37.745 36.065 1.00 52.91 95 LYS A C 1
ATOM 717 O O . LYS A 1 95 ? -52.568 -37.542 37.242 1.00 52.91 95 LYS A O 1
ATOM 722 N N . THR A 1 96 ? -51.258 -37.199 35.443 1.00 55.38 96 THR A N 1
ATOM 723 C CA . THR A 1 96 ? -50.350 -36.256 36.084 1.00 55.38 96 THR A CA 1
ATOM 724 C C . THR A 1 96 ? -50.724 -34.862 35.600 1.00 55.38 96 THR A C 1
ATOM 726 O O . THR A 1 96 ? -51.195 -34.693 34.471 1.00 55.38 96 THR A O 1
ATOM 729 N N . VAL A 1 97 ? -50.659 -33.878 36.492 1.00 51.56 97 VAL A N 1
ATOM 730 C CA . VAL A 1 97 ? -50.897 -32.473 36.158 1.00 51.56 97 VAL A CA 1
ATOM 731 C C . VAL A 1 97 ? -49.546 -31.811 36.255 1.00 51.56 97 VAL A C 1
ATOM 733 O O . VAL A 1 97 ? -49.101 -31.495 37.351 1.00 51.56 97 VAL A O 1
ATOM 736 N N . ASP A 1 98 ? -48.881 -31.670 35.117 1.00 51.84 98 ASP A N 1
ATOM 737 C CA . ASP A 1 98 ? -47.553 -31.081 35.117 1.00 51.84 98 ASP A CA 1
ATOM 738 C C . ASP A 1 98 ? -47.607 -29.559 34.974 1.00 51.84 98 ASP A C 1
ATOM 740 O O . ASP A 1 98 ? -48.432 -29.006 34.234 1.00 51.84 98 ASP A O 1
ATOM 744 N N . MET A 1 99 ? -46.676 -28.906 35.665 1.00 47.59 99 MET A N 1
ATOM 745 C CA . MET A 1 99 ? -46.279 -27.529 35.438 1.00 47.59 99 MET A CA 1
ATOM 746 C C . MET A 1 99 ? -45.103 -27.546 34.462 1.00 47.59 99 MET A C 1
ATOM 748 O O . MET A 1 99 ? -43.964 -27.293 34.848 1.00 47.59 99 MET A O 1
ATOM 752 N N . ALA A 1 100 ? -45.374 -27.810 33.182 1.00 43.44 100 ALA A N 1
ATOM 753 C CA . ALA A 1 100 ? -44.390 -27.532 32.146 1.00 43.44 100 ALA A CA 1
ATOM 754 C C . ALA A 1 100 ? -44.140 -26.015 32.135 1.00 43.44 100 ALA A C 1
ATOM 756 O O . ALA A 1 100 ? -44.924 -25.239 31.590 1.00 43.44 100 ALA A O 1
ATOM 757 N N . VAL A 1 101 ? -43.080 -25.573 32.811 1.00 44.41 101 VAL A N 1
ATOM 758 C CA . VAL A 1 101 ? -42.531 -24.238 32.601 1.00 44.41 101 VAL A CA 1
ATOM 759 C C . VAL A 1 101 ? -41.734 -24.352 31.314 1.00 44.41 101 VAL A C 1
ATOM 761 O O . VAL A 1 101 ? -40.627 -24.884 31.302 1.00 44.41 101 VAL A O 1
ATOM 764 N N . GLU A 1 102 ? -42.331 -23.938 30.203 1.00 44.19 102 GLU A N 1
ATOM 765 C CA . GLU A 1 102 ? -41.589 -23.805 28.957 1.00 44.19 102 GLU A CA 1
ATOM 766 C C . GLU A 1 102 ? -40.581 -22.670 29.154 1.00 44.19 102 GLU A C 1
ATOM 768 O O . GLU A 1 102 ? -40.939 -21.505 29.269 1.00 44.19 102 GLU A O 1
ATOM 773 N N . MET A 1 103 ? -39.311 -23.041 29.311 1.00 46.91 103 MET A N 1
ATOM 774 C CA . MET A 1 103 ? -38.202 -22.105 29.472 1.00 46.91 103 MET A CA 1
ATOM 775 C C . MET A 1 103 ? -37.592 -21.877 28.102 1.00 46.91 103 MET A C 1
ATOM 777 O O . MET A 1 103 ? -36.707 -22.629 27.689 1.00 46.91 103 MET A O 1
ATOM 781 N N . ASN A 1 104 ? -38.071 -20.873 27.372 1.00 43.50 104 ASN A N 1
ATOM 782 C CA . ASN A 1 104 ? -37.335 -20.396 26.213 1.00 43.50 104 ASN A CA 1
ATOM 783 C C . ASN A 1 104 ? -36.419 -19.246 26.599 1.00 43.50 104 ASN A C 1
ATOM 785 O O . ASN A 1 104 ? -36.705 -18.427 27.467 1.00 43.50 104 ASN A O 1
ATOM 789 N N . VAL A 1 105 ? -35.253 -19.266 25.972 1.00 45.00 105 VAL A N 1
ATOM 790 C CA . VAL A 1 105 ? -34.260 -18.209 26.052 1.00 45.00 105 VAL A CA 1
ATOM 791 C C . VAL A 1 105 ? -34.183 -17.522 24.696 1.00 45.00 105 VAL A C 1
ATOM 793 O O . VAL A 1 105 ? -34.357 -18.202 23.680 1.00 45.00 105 VAL A O 1
ATOM 796 N N . PRO A 1 106 ? -33.908 -16.206 24.644 1.00 39.09 106 PRO A N 1
ATOM 797 C CA . PRO A 1 106 ? -33.690 -15.508 23.384 1.00 39.09 106 PRO A CA 1
ATOM 798 C C . PRO A 1 106 ? -32.659 -16.237 22.512 1.00 39.09 106 PRO A C 1
ATOM 800 O O . PRO A 1 106 ? -31.720 -16.850 23.015 1.00 39.09 106 PRO A O 1
ATOM 803 N N . VAL A 1 107 ? -32.813 -16.150 21.186 1.00 37.88 107 VAL A N 1
ATOM 804 C CA . VAL A 1 107 ? -31.963 -16.845 20.188 1.00 37.88 107 VAL A CA 1
ATOM 805 C C . VAL A 1 107 ? -30.469 -16.525 20.358 1.00 37.88 107 VAL A C 1
ATOM 807 O O . VAL A 1 107 ? -29.612 -17.329 20.001 1.00 37.88 107 VAL A O 1
ATOM 810 N N . GLN A 1 108 ? -30.149 -15.380 20.965 1.00 38.56 108 GLN A N 1
ATOM 811 C CA . GLN A 1 108 ? -28.794 -14.980 21.366 1.00 38.56 108 GLN A CA 1
ATOM 812 C C . GLN A 1 108 ? -28.130 -15.967 22.346 1.00 38.56 108 GLN A C 1
ATOM 814 O O . GLN A 1 108 ? -26.906 -16.010 22.427 1.00 38.56 108 GLN A O 1
ATOM 819 N N . LEU A 1 109 ? -28.921 -16.771 23.063 1.00 43.00 109 LEU A N 1
ATOM 820 C CA . LEU A 1 109 ? -28.465 -17.789 24.008 1.00 43.00 109 LEU A CA 1
ATOM 821 C C . LEU A 1 109 ? -28.268 -19.171 23.353 1.00 43.00 109 LEU A C 1
ATOM 823 O O . LEU A 1 109 ? -28.041 -20.160 24.049 1.00 43.00 109 LEU A O 1
ATOM 827 N N . PHE A 1 110 ? -28.353 -19.276 22.020 1.00 52.88 110 PHE A N 1
ATOM 828 C CA . PHE A 1 110 ? -28.101 -20.528 21.301 1.00 52.88 110 PHE A CA 1
ATOM 829 C C . PHE A 1 110 ? -26.592 -20.721 21.124 1.00 52.88 110 PHE A C 1
ATOM 831 O O . PHE A 1 110 ? -25.897 -19.839 20.621 1.00 52.88 110 PHE A O 1
ATOM 838 N N . SER A 1 111 ? -26.078 -21.895 21.491 1.00 50.16 111 SER A N 1
ATOM 839 C CA . SER A 1 111 ? -24.634 -22.157 21.514 1.00 50.16 111 SER A CA 1
ATOM 840 C C . SER A 1 111 ? -24.237 -23.397 20.719 1.00 50.16 111 SER A C 1
ATOM 842 O O . SER A 1 111 ? -25.045 -24.276 20.397 1.00 50.16 111 SER A O 1
ATOM 844 N N . ALA A 1 112 ? -22.944 -23.445 20.406 1.00 46.16 112 ALA A N 1
ATOM 845 C CA . ALA A 1 112 ? -22.265 -24.606 19.868 1.00 46.16 112 ALA A CA 1
ATOM 846 C C . ALA A 1 112 ? -21.989 -25.681 20.937 1.00 46.16 112 ALA A C 1
ATOM 848 O O . ALA A 1 112 ? -21.736 -26.817 20.555 1.00 46.16 112 ALA A O 1
ATOM 849 N N . THR A 1 113 ? -22.029 -25.388 22.247 1.00 46.31 113 THR A N 1
ATOM 850 C CA . THR A 1 113 ? -21.753 -26.398 23.291 1.00 46.31 113 THR A CA 1
ATOM 851 C C . THR A 1 113 ? -22.700 -26.324 24.494 1.00 46.31 113 THR A C 1
ATOM 853 O O . THR A 1 113 ? -23.047 -25.240 24.953 1.00 46.31 113 THR A O 1
ATOM 856 N N . ALA A 1 114 ? -23.132 -27.480 25.013 1.00 57.16 114 ALA A N 1
ATOM 857 C CA . ALA A 1 114 ? -24.025 -27.583 26.174 1.00 57.16 114 ALA A CA 1
ATOM 858 C C . ALA A 1 114 ? -23.724 -28.834 27.026 1.00 57.16 114 ALA A C 1
ATOM 860 O O . ALA A 1 114 ? -23.237 -29.842 26.509 1.00 57.16 114 ALA A O 1
ATOM 861 N N . HIS A 1 115 ? -24.032 -28.790 28.327 1.00 61.84 115 HIS A N 1
ATOM 862 C CA . HIS A 1 115 ? -23.770 -29.877 29.285 1.00 61.84 115 HIS A CA 1
ATOM 863 C C . HIS A 1 115 ? -25.071 -30.410 29.885 1.00 61.84 115 HIS A C 1
ATOM 865 O O . HIS A 1 115 ? -25.815 -29.660 30.506 1.00 61.84 115 HIS A O 1
ATOM 871 N N . ILE A 1 116 ? -25.327 -31.711 29.752 1.00 56.88 116 ILE A N 1
ATOM 872 C CA . ILE A 1 116 ? -26.546 -32.359 30.260 1.00 56.88 116 ILE A CA 1
ATOM 873 C C . ILE A 1 116 ? -26.255 -33.070 31.574 1.00 56.88 116 ILE A C 1
ATOM 875 O O . ILE A 1 116 ? -25.274 -33.811 31.669 1.00 56.88 116 ILE A O 1
ATOM 879 N N . ASN A 1 117 ? -27.141 -32.906 32.558 1.00 61.16 117 ASN A N 1
ATOM 880 C CA . ASN A 1 117 ? -26.984 -33.495 33.883 1.00 61.16 117 ASN A CA 1
ATOM 881 C C . ASN A 1 117 ? -28.249 -34.270 34.310 1.00 61.16 117 ASN A C 1
ATOM 883 O O . ASN A 1 117 ? -29.322 -33.662 34.356 1.00 61.16 117 ASN A O 1
ATOM 887 N N . PRO A 1 118 ? -28.157 -35.577 34.630 1.00 57.69 118 PRO A N 1
ATOM 888 C CA . PRO A 1 118 ? -29.293 -36.341 35.145 1.00 57.69 118 PRO A CA 1
ATOM 889 C C . PRO A 1 118 ? -29.720 -35.861 36.547 1.00 57.69 118 PRO A 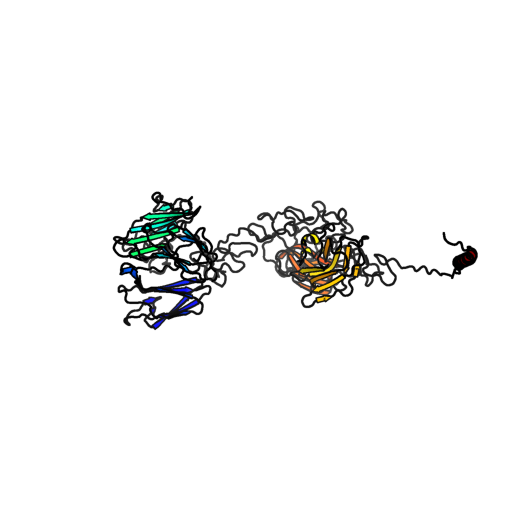C 1
ATOM 891 O O . PRO A 1 118 ? -28.887 -35.468 37.366 1.00 57.69 118 PRO A O 1
ATOM 894 N N . THR A 1 119 ? -31.026 -35.895 36.838 1.00 58.28 119 THR A N 1
ATOM 895 C CA . THR A 1 119 ? -31.601 -35.465 38.130 1.00 58.28 119 THR A CA 1
ATOM 896 C C . THR A 1 119 ? -31.551 -36.556 39.213 1.00 58.28 119 THR A C 1
ATOM 898 O O . THR A 1 119 ? -31.490 -37.752 38.930 1.00 58.28 119 THR A O 1
ATOM 901 N N . TYR A 1 120 ? -31.589 -36.138 40.488 1.00 52.62 120 TYR A N 1
ATOM 902 C CA . TYR A 1 120 ? -31.312 -36.968 41.676 1.00 52.62 120 TYR A CA 1
ATOM 903 C C . TYR A 1 120 ? -32.126 -38.269 41.797 1.00 52.62 120 TYR A C 1
ATOM 905 O O . TYR A 1 120 ? -31.599 -39.261 42.298 1.00 52.62 120 TYR A O 1
ATOM 913 N N . SER A 1 121 ? -33.385 -38.312 41.344 1.00 52.34 121 SER A N 1
ATOM 914 C CA . SER A 1 121 ? -34.203 -39.529 41.482 1.00 52.34 121 SER A CA 1
ATOM 915 C C . SER A 1 121 ? -34.114 -40.492 40.294 1.00 52.34 121 SER A C 1
ATOM 917 O O . SER A 1 121 ? -34.793 -41.509 40.315 1.00 52.34 121 SER A O 1
ATOM 919 N N . MET A 1 122 ? -33.272 -40.220 39.290 1.00 50.75 122 MET A N 1
ATOM 920 C CA . MET A 1 122 ? -33.242 -40.970 38.022 1.00 50.75 122 MET A CA 1
ATOM 921 C C . MET A 1 122 ? -32.173 -42.056 37.915 1.00 50.75 122 MET A C 1
ATOM 923 O O . MET A 1 122 ? -31.904 -42.580 36.838 1.00 50.75 122 MET A O 1
ATOM 927 N N . VAL A 1 123 ? -31.568 -42.455 39.033 1.00 48.72 123 VAL A N 1
ATOM 928 C CA . VAL A 1 123 ? -30.537 -43.511 39.039 1.00 48.72 123 VAL A CA 1
ATOM 929 C C . VAL A 1 123 ? -31.152 -44.927 38.947 1.00 48.72 123 VAL A C 1
ATOM 931 O O . VAL A 1 123 ? -30.433 -45.925 38.968 1.00 48.72 123 VAL A O 1
ATOM 934 N N . LYS A 1 124 ? -32.480 -45.056 38.809 1.00 44.72 124 LYS A N 1
ATOM 935 C CA . LYS A 1 124 ? -33.156 -46.329 38.519 1.00 44.72 124 LYS A CA 1
ATOM 936 C C . LYS A 1 124 ? -34.119 -46.174 37.336 1.00 44.72 124 LYS A C 1
ATOM 938 O O . LYS A 1 124 ? -35.105 -45.473 37.437 1.00 44.72 124 LYS A O 1
ATOM 943 N N . ASN A 1 125 ? -33.798 -46.855 36.235 1.00 48.19 125 ASN A N 1
ATOM 944 C CA . ASN A 1 125 ? -34.666 -47.228 35.107 1.00 48.19 125 ASN A CA 1
ATOM 945 C C . ASN A 1 125 ? -35.417 -46.160 34.274 1.00 48.19 125 ASN A C 1
ATOM 947 O O . ASN A 1 125 ? -36.021 -46.560 33.284 1.00 48.19 125 ASN A O 1
ATOM 951 N N . ASP A 1 126 ? -35.342 -44.860 34.563 1.00 49.66 126 ASP A N 1
ATOM 952 C CA . ASP A 1 126 ? -36.077 -43.838 33.791 1.00 49.66 126 ASP A CA 1
ATOM 953 C C . ASP A 1 126 ? -35.393 -43.390 32.476 1.00 49.66 126 ASP A C 1
ATOM 955 O O . ASP A 1 126 ? -34.165 -43.327 32.358 1.00 49.66 126 ASP A O 1
ATOM 959 N N . THR A 1 127 ? -36.208 -43.015 31.480 1.00 51.97 127 THR A N 1
ATOM 960 C CA . THR A 1 127 ? -35.754 -42.558 30.153 1.00 51.97 127 THR A CA 1
ATOM 961 C C . THR A 1 127 ? -35.679 -41.022 30.080 1.00 51.97 127 THR A C 1
ATOM 963 O O . THR A 1 127 ? -36.697 -40.331 30.139 1.00 51.97 127 THR A O 1
ATOM 966 N N . LEU A 1 128 ? -34.470 -40.468 29.909 1.00 54.97 128 LEU A N 1
ATOM 967 C CA . LEU A 1 128 ? -34.253 -39.050 29.575 1.00 54.97 128 LEU A CA 1
ATOM 968 C C . LEU A 1 128 ? -34.517 -38.815 28.080 1.00 54.97 128 LEU A C 1
ATOM 970 O O . LEU A 1 128 ? -33.882 -39.456 27.245 1.00 54.97 128 LEU A O 1
ATOM 974 N N . MET A 1 129 ? -35.376 -37.851 27.746 1.00 54.03 129 MET A N 1
ATOM 975 C CA . MET A 1 129 ? -35.681 -37.434 26.376 1.00 54.03 129 MET A CA 1
ATOM 976 C C . MET A 1 129 ? -35.105 -36.046 26.082 1.00 54.03 129 MET A C 1
ATOM 978 O O . MET A 1 129 ? -35.408 -35.076 26.769 1.00 54.03 129 MET A O 1
ATOM 982 N N . MET A 1 130 ? -34.319 -35.906 25.018 1.00 58.22 130 MET A N 1
ATOM 983 C CA . MET A 1 130 ? -33.767 -34.613 24.594 1.00 58.22 130 MET A CA 1
ATOM 984 C C . MET A 1 130 ? -34.501 -34.084 23.365 1.00 58.22 130 MET A C 1
ATOM 986 O O . MET A 1 130 ? -34.759 -34.832 22.423 1.00 58.22 130 MET A O 1
ATOM 990 N N . ARG A 1 131 ? -34.796 -32.781 23.342 1.00 58.78 131 ARG A N 1
ATOM 991 C CA . ARG A 1 131 ? -35.291 -32.097 22.143 1.00 58.78 131 ARG A CA 1
ATOM 992 C C . ARG A 1 131 ? -34.314 -31.007 21.728 1.00 58.78 131 ARG A C 1
ATOM 994 O O . ARG A 1 131 ? -33.949 -30.144 22.523 1.00 58.78 131 ARG A O 1
ATOM 1001 N N . ILE A 1 132 ? -33.917 -31.055 20.461 1.00 56.59 132 ILE A N 1
ATOM 1002 C CA . ILE A 1 132 ? -32.977 -30.112 19.856 1.00 56.59 132 ILE A CA 1
ATOM 1003 C C . ILE A 1 132 ? -33.735 -29.278 18.829 1.00 56.59 132 ILE A C 1
ATOM 1005 O O . ILE A 1 132 ? -34.278 -29.818 17.864 1.00 56.59 132 ILE A O 1
ATOM 1009 N N . GLY A 1 133 ? -33.779 -27.967 19.050 1.00 54.53 133 GLY A N 1
ATOM 1010 C CA . GLY A 1 133 ? -34.294 -26.991 18.099 1.00 54.53 133 GLY A CA 1
ATOM 1011 C C . GLY A 1 133 ? -33.136 -26.299 17.389 1.00 54.53 133 GLY A C 1
ATOM 1012 O O . GLY A 1 133 ? -32.268 -25.722 18.036 1.00 54.53 133 GLY A O 1
ATOM 1013 N N . THR A 1 134 ? -33.101 -26.336 16.059 1.00 49.22 134 THR A N 1
ATOM 1014 C CA . THR A 1 134 ? -32.067 -25.647 15.269 1.00 49.22 134 THR A CA 1
ATOM 1015 C C . THR A 1 134 ? -32.723 -24.592 14.389 1.00 49.22 134 THR A C 1
ATOM 1017 O O . THR A 1 134 ? -33.600 -24.930 13.598 1.00 49.22 134 THR A O 1
ATOM 1020 N N . ALA A 1 135 ? -32.289 -23.332 14.480 1.00 45.09 135 ALA A N 1
ATOM 1021 C CA . ALA A 1 135 ? -32.791 -22.257 13.614 1.00 45.09 135 ALA A CA 1
ATOM 1022 C C . ALA A 1 135 ? -32.191 -22.296 12.193 1.00 45.09 135 ALA A C 1
ATOM 1024 O O . ALA A 1 135 ? -32.727 -21.683 11.272 1.00 45.09 135 ALA A O 1
ATOM 1025 N N . ILE A 1 136 ? -31.078 -23.018 12.009 1.00 48.56 136 ILE A N 1
ATOM 1026 C CA . ILE A 1 136 ? -30.311 -23.073 10.761 1.00 48.56 136 ILE A CA 1
ATOM 1027 C C . ILE A 1 136 ? -30.311 -24.509 10.231 1.00 48.56 136 ILE A C 1
ATOM 1029 O O . ILE A 1 136 ? -30.040 -25.458 10.974 1.00 48.56 136 ILE A O 1
ATOM 1033 N N . THR A 1 137 ? -30.579 -24.672 8.934 1.00 47.84 137 THR A N 1
ATOM 1034 C CA . THR A 1 137 ? -30.467 -25.966 8.252 1.00 47.84 137 THR A CA 1
ATOM 1035 C C . THR A 1 137 ? -29.016 -26.471 8.267 1.00 47.84 137 THR A C 1
ATOM 1037 O O . THR A 1 137 ? -28.045 -25.703 8.329 1.00 47.84 137 THR A O 1
ATOM 1040 N N . SER A 1 138 ? -28.850 -27.797 8.228 1.00 55.97 138 SER A N 1
ATOM 1041 C CA . SER A 1 138 ? -27.529 -28.451 8.207 1.00 55.97 138 SER A CA 1
ATOM 1042 C C . SER A 1 138 ? -26.706 -28.284 9.498 1.00 55.97 138 SER A C 1
ATOM 1044 O O . SER A 1 138 ? -25.479 -28.221 9.440 1.00 55.97 138 SER A O 1
ATOM 1046 N N . THR A 1 139 ? -27.360 -28.183 10.657 1.00 53.00 139 THR A N 1
ATOM 1047 C CA . THR A 1 139 ? -26.689 -28.266 11.965 1.00 53.00 139 THR A CA 1
ATOM 1048 C C . THR A 1 139 ? -26.436 -29.737 12.300 1.00 53.00 139 THR A C 1
ATOM 1050 O O . THR A 1 139 ? -27.373 -30.532 12.320 1.00 53.00 139 THR A O 1
ATOM 1053 N N . SER A 1 140 ? -25.182 -30.116 12.545 1.00 56.03 140 SER A N 1
ATOM 1054 C CA . SER A 1 140 ? -24.829 -31.458 13.026 1.00 56.03 140 SER A CA 1
ATOM 1055 C C . SER A 1 140 ? -24.612 -31.429 14.536 1.00 56.03 140 SER A C 1
ATOM 1057 O O . SER A 1 140 ? -23.931 -30.534 15.040 1.00 56.03 140 SER A O 1
ATOM 1059 N N . VAL A 1 141 ? -25.167 -32.420 15.234 1.00 55.69 141 VAL A N 1
ATOM 1060 C CA . VAL A 1 141 ? -25.085 -32.569 16.694 1.00 55.69 141 VAL A CA 1
ATOM 1061 C C . VAL A 1 141 ? -24.231 -33.793 17.023 1.00 55.69 141 VAL A C 1
ATOM 1063 O O . VAL A 1 141 ? -24.462 -34.877 16.478 1.00 55.69 141 VAL A O 1
ATOM 1066 N N . CYS A 1 142 ? -23.276 -33.625 17.933 1.00 61.53 142 CYS A N 1
ATOM 1067 C CA . CYS A 1 142 ? -22.443 -34.678 18.503 1.00 61.53 142 CYS A CA 1
ATOM 1068 C C . CYS A 1 142 ? -22.731 -34.812 20.008 1.00 61.53 142 CYS A C 1
ATOM 1070 O O . CYS A 1 142 ? -22.786 -33.818 20.733 1.00 61.53 142 CYS A O 1
ATOM 1072 N N . LEU A 1 143 ? -22.903 -36.049 20.479 1.00 61.56 143 LEU A N 1
ATOM 1073 C CA . LEU A 1 143 ? -23.136 -36.391 21.887 1.00 61.56 143 LEU A CA 1
ATOM 1074 C C . LEU A 1 143 ? -21.905 -37.148 22.404 1.00 61.56 143 LEU A C 1
ATOM 1076 O O . LEU A 1 143 ? -21.675 -38.290 22.001 1.00 61.56 143 LEU A O 1
ATOM 1080 N N . GLY A 1 144 ? -21.102 -36.519 23.262 1.00 65.19 144 GLY A N 1
ATOM 1081 C CA . GLY A 1 144 ? -19.840 -37.089 23.747 1.00 65.19 144 GLY A CA 1
ATOM 1082 C C . GLY A 1 144 ? -18.871 -37.457 22.611 1.00 65.19 144 GLY A C 1
ATOM 1083 O O . GLY A 1 144 ? -18.711 -36.701 21.656 1.00 65.19 144 GLY A O 1
ATOM 1084 N N . GLU A 1 145 ? -18.239 -38.633 22.701 1.00 52.28 145 GLU A N 1
ATOM 1085 C CA . GLU A 1 145 ? -17.300 -39.167 21.690 1.00 52.28 145 GLU A CA 1
ATOM 1086 C C . GLU A 1 145 ? -17.991 -39.884 20.503 1.00 52.28 145 GLU A C 1
ATOM 1088 O O . GLU A 1 145 ? -17.343 -40.556 19.700 1.00 52.28 145 GLU A O 1
ATOM 1093 N N . GLY A 1 146 ? -19.319 -39.783 20.385 1.00 48.91 146 GLY A N 1
ATOM 1094 C CA . GLY A 1 146 ? -20.092 -40.445 19.331 1.00 48.91 146 GLY A CA 1
ATOM 1095 C C . GLY A 1 146 ? -20.008 -39.769 17.954 1.00 48.91 146 GLY A C 1
ATOM 1096 O O . GLY A 1 146 ? -19.777 -38.567 17.837 1.00 48.91 146 GLY A O 1
ATOM 1097 N N . LEU A 1 147 ? -20.247 -40.554 16.892 1.00 36.47 147 LEU A N 1
ATOM 1098 C CA . LEU A 1 147 ? -20.256 -40.099 15.491 1.00 36.47 147 LEU A CA 1
ATOM 1099 C C . LEU A 1 147 ? -21.262 -38.949 15.242 1.00 36.47 147 LEU A C 1
ATOM 1101 O O . LEU A 1 147 ? -22.389 -39.019 15.743 1.00 36.47 147 LEU A O 1
ATOM 1105 N N . PRO A 1 148 ? -20.913 -37.950 14.401 1.00 43.62 148 PRO A N 1
ATOM 1106 C CA . PRO A 1 148 ? -21.810 -36.856 14.035 1.00 43.62 148 PRO A CA 1
ATOM 1107 C C . PRO A 1 148 ? -23.044 -37.389 13.308 1.00 43.62 148 PRO A C 1
ATOM 1109 O O . PRO A 1 148 ? -22.935 -38.139 12.335 1.00 43.62 148 PRO A O 1
ATOM 1112 N N . GLN A 1 149 ? -24.232 -36.984 13.757 1.00 52.62 149 GLN A N 1
ATOM 1113 C CA . GLN A 1 149 ? -25.484 -37.331 13.088 1.00 52.62 149 GLN A CA 1
ATOM 1114 C C . GLN A 1 149 ? -26.058 -36.095 12.388 1.00 52.62 149 GLN A C 1
ATOM 1116 O O . GLN A 1 149 ? -26.388 -35.098 13.026 1.00 52.62 149 GLN A O 1
ATOM 1121 N N . ASN A 1 150 ? -26.173 -36.165 11.059 1.00 40.84 150 ASN A N 1
ATOM 1122 C CA . ASN A 1 150 ? -26.763 -35.112 10.231 1.00 40.84 150 ASN A CA 1
ATOM 1123 C C . ASN A 1 150 ? -28.292 -35.241 10.223 1.00 40.84 150 ASN A C 1
ATOM 1125 O O . ASN A 1 150 ? -28.813 -36.326 9.960 1.00 40.84 150 ASN A O 1
ATOM 1129 N N . GLY A 1 151 ? -29.017 -34.147 10.458 1.00 40.53 151 GLY A N 1
ATOM 1130 C CA . GLY A 1 151 ? -30.471 -34.121 10.306 1.00 40.53 151 GLY A CA 1
ATOM 1131 C C . GLY A 1 151 ? -31.027 -32.707 10.171 1.00 40.53 151 GLY A C 1
ATOM 1132 O O . GLY A 1 151 ? -30.648 -31.811 10.919 1.00 40.53 151 GLY A O 1
ATOM 1133 N N . GLU A 1 152 ? -31.927 -32.510 9.206 1.00 38.12 152 GLU A N 1
ATOM 1134 C CA . GLU A 1 152 ? -32.859 -31.378 9.192 1.00 38.12 152 GLU A CA 1
ATOM 1135 C C . GLU A 1 152 ? -33.861 -31.512 10.344 1.00 38.12 152 GLU A C 1
ATOM 1137 O O . GLU A 1 152 ? -34.191 -32.636 10.734 1.00 38.12 152 GLU A O 1
ATOM 1142 N N . LEU A 1 153 ? -34.320 -30.359 10.856 1.00 40.28 153 LEU A N 1
ATOM 1143 C CA . LEU A 1 153 ? -35.376 -30.148 11.859 1.00 40.28 153 LEU A CA 1
ATOM 1144 C C . LEU A 1 153 ? -36.327 -31.349 11.984 1.00 40.28 153 LEU A C 1
ATOM 1146 O O . LEU A 1 153 ? -37.353 -31.453 11.316 1.00 40.28 153 LEU A O 1
ATOM 1150 N N . SER A 1 154 ? -35.963 -32.282 12.854 1.00 37.00 154 SER A N 1
ATOM 1151 C CA . SER A 1 154 ? -36.757 -33.461 13.157 1.00 37.00 154 SER A CA 1
ATOM 1152 C C . SER A 1 154 ? -36.605 -33.737 14.641 1.00 37.00 154 SER A C 1
ATOM 1154 O O . SER A 1 154 ? -35.498 -33.877 15.159 1.00 37.00 154 SER A O 1
ATOM 1156 N N . ARG A 1 155 ? -37.746 -33.763 15.339 1.00 43.41 155 ARG A N 1
ATOM 1157 C CA . ARG A 1 155 ? -37.863 -34.279 16.704 1.00 43.41 155 ARG A CA 1
ATOM 1158 C C . ARG A 1 155 ? -37.136 -35.621 16.743 1.00 43.41 155 ARG A C 1
ATOM 1160 O O . ARG A 1 155 ? -37.599 -36.576 16.124 1.00 43.41 155 ARG A O 1
ATOM 1167 N N . LYS A 1 156 ? -36.003 -35.680 17.436 1.00 47.41 156 LYS A N 1
ATOM 1168 C CA . LYS A 1 156 ? -35.226 -36.907 17.574 1.00 47.41 156 LYS A CA 1
ATOM 1169 C C . LYS A 1 156 ? -35.239 -37.330 19.029 1.00 47.41 156 LYS A C 1
ATOM 1171 O O . LYS A 1 156 ? -34.617 -36.692 19.866 1.00 47.41 156 LYS A O 1
ATOM 1176 N N . GLU A 1 157 ? -36.001 -38.377 19.309 1.00 48.25 157 GLU A N 1
ATOM 1177 C CA . GLU A 1 157 ? -36.067 -38.997 20.629 1.00 48.25 157 GLU A CA 1
ATOM 1178 C C . GLU A 1 157 ? -34.761 -39.761 20.846 1.00 48.25 157 GLU A C 1
ATOM 1180 O O . GLU A 1 157 ? -34.465 -40.743 20.164 1.00 48.25 157 GLU A O 1
ATOM 1185 N N . LEU A 1 158 ? -33.917 -39.228 21.726 1.00 49.06 158 LEU A N 1
ATOM 1186 C CA . LEU A 1 158 ? -32.688 -39.885 22.146 1.00 49.06 158 LEU A CA 1
ATOM 1187 C C . LEU A 1 158 ? -33.026 -40.768 23.343 1.00 49.06 158 LEU A C 1
ATOM 1189 O O . LEU A 1 158 ? -33.420 -40.261 24.386 1.00 49.06 158 LEU A O 1
ATOM 1193 N N . PHE A 1 159 ? -32.896 -42.082 23.172 1.00 45.62 159 PHE A N 1
ATOM 1194 C CA . PHE A 1 159 ? -33.148 -43.050 24.232 1.00 45.62 159 PHE A CA 1
ATOM 1195 C C . PHE A 1 159 ? -31.924 -43.166 25.153 1.00 45.62 159 PHE A C 1
ATOM 1197 O O . PHE A 1 159 ? -30.834 -43.526 24.710 1.00 45.62 159 PHE A O 1
ATOM 1204 N N . SER A 1 160 ? -32.152 -42.875 26.436 1.00 47.88 160 SER A N 1
ATOM 1205 C CA . SER A 1 160 ? -31.318 -43.187 27.606 1.00 47.88 160 SER A CA 1
ATOM 1206 C C . SER A 1 160 ? -29.875 -42.655 27.592 1.00 47.88 160 SER A C 1
ATOM 1208 O O . SER A 1 160 ? -28.936 -43.334 27.170 1.00 47.88 160 SER A O 1
ATOM 1210 N N . VAL A 1 161 ? -29.672 -41.461 28.152 1.00 50.25 161 VAL A N 1
ATOM 1211 C CA . VAL A 1 161 ? -28.340 -40.998 28.564 1.00 50.25 161 VAL A CA 1
ATOM 1212 C C . VAL A 1 161 ? -28.220 -41.197 30.077 1.00 50.25 161 VAL A C 1
ATOM 1214 O O . VAL A 1 161 ? -28.766 -40.423 30.853 1.00 50.25 161 VAL A O 1
ATOM 1217 N N . TRP A 1 162 ? -27.538 -42.266 30.494 1.00 52.44 162 TRP A N 1
ATOM 1218 C CA . TRP A 1 162 ? -27.396 -42.640 31.913 1.00 52.44 162 TRP A CA 1
ATOM 1219 C C . TRP A 1 162 ? -26.348 -41.807 32.666 1.00 52.44 162 TRP A C 1
ATOM 1221 O O . TRP A 1 162 ? -26.360 -41.764 33.893 1.00 52.44 162 TRP A O 1
ATOM 1231 N N . ASN A 1 163 ? -25.456 -41.133 31.934 1.00 58.84 163 ASN A N 1
ATOM 1232 C CA . ASN A 1 163 ? -24.351 -40.349 32.482 1.00 58.84 163 ASN A CA 1
ATOM 1233 C C . ASN A 1 163 ? -24.448 -38.888 32.034 1.00 58.84 163 ASN A C 1
ATOM 1235 O O . ASN A 1 163 ? -24.884 -38.590 30.923 1.00 58.84 163 ASN A O 1
ATOM 1239 N N . ALA A 1 164 ? -23.977 -37.970 32.873 1.00 59.72 164 ALA A N 1
ATOM 1240 C CA . ALA A 1 164 ? -23.829 -36.574 32.487 1.00 59.72 164 ALA A CA 1
ATOM 1241 C C . ALA A 1 164 ? -22.965 -36.471 31.208 1.00 59.72 164 ALA A C 1
ATOM 1243 O O . ALA A 1 164 ? -21.874 -37.035 31.148 1.00 59.72 164 ALA A O 1
ATOM 1244 N N . THR A 1 165 ? -23.481 -35.821 30.160 1.00 68.19 165 THR A N 1
ATOM 1245 C CA . THR A 1 165 ? -22.908 -35.873 28.800 1.00 68.19 165 THR A CA 1
ATOM 1246 C C . THR A 1 165 ? -22.758 -34.476 28.205 1.00 68.19 165 THR A C 1
ATOM 1248 O O . THR A 1 165 ? -23.624 -33.617 28.377 1.00 68.19 165 THR A O 1
ATOM 1251 N N . GLN A 1 166 ? -21.659 -34.250 27.485 1.00 71.56 166 GLN A N 1
ATOM 1252 C CA . GLN A 1 166 ? -21.425 -33.028 26.717 1.00 71.56 166 GLN A CA 1
ATOM 1253 C C . GLN A 1 166 ? -22.047 -33.131 25.318 1.00 71.56 166 GLN A C 1
ATOM 1255 O O . GLN A 1 166 ? -21.901 -34.147 24.637 1.00 71.56 166 GLN A O 1
ATOM 1260 N N . VAL A 1 167 ? -22.698 -32.059 24.870 1.00 68.00 167 VAL A N 1
ATOM 1261 C CA . VAL A 1 167 ? -23.256 -31.918 23.521 1.00 68.00 167 VAL A CA 1
ATOM 1262 C C . VAL A 1 167 ? -22.501 -30.830 22.776 1.00 68.00 167 VAL A C 1
ATOM 1264 O O . VAL A 1 167 ? -22.314 -29.733 23.304 1.00 68.00 167 VAL A O 1
ATOM 1267 N N . THR A 1 168 ? -22.074 -31.122 21.549 1.00 66.50 168 THR A N 1
ATOM 1268 C CA . THR A 1 168 ? -21.436 -30.151 20.655 1.00 66.50 168 THR A CA 1
ATOM 1269 C C . THR A 1 168 ? -22.198 -30.056 19.334 1.00 66.50 168 THR A C 1
ATOM 1271 O O . THR A 1 168 ? -22.593 -31.058 18.745 1.00 66.50 168 THR A O 1
ATOM 1274 N N . ASN A 1 169 ? -22.429 -28.835 18.867 1.00 60.97 169 ASN A N 1
ATOM 1275 C CA . ASN A 1 169 ? -23.169 -28.506 17.658 1.00 60.97 169 ASN A CA 1
ATOM 1276 C C . ASN A 1 169 ? -22.234 -27.764 16.695 1.00 60.97 169 ASN A C 1
ATOM 1278 O O . ASN A 1 169 ? -21.470 -26.897 17.112 1.00 60.97 169 ASN A O 1
ATOM 1282 N N . THR A 1 170 ? -22.312 -28.044 15.392 1.00 57.00 170 THR A N 1
ATOM 1283 C CA . THR A 1 170 ? -21.530 -27.293 14.383 1.00 57.00 170 THR A CA 1
ATOM 1284 C C . THR A 1 170 ? -22.069 -25.892 14.108 1.00 57.00 170 THR A C 1
ATOM 1286 O O . THR A 1 170 ? -21.375 -25.073 13.507 1.00 57.00 170 THR A O 1
ATOM 1289 N N . LYS A 1 171 ? -23.305 -25.613 14.530 1.00 59.47 171 LYS A N 1
ATOM 1290 C CA . LYS A 1 171 ? -23.985 -24.317 14.423 1.00 59.47 171 LYS A CA 1
ATOM 1291 C C . LYS A 1 171 ? -24.844 -24.085 15.671 1.00 59.47 171 LYS A C 1
ATOM 1293 O O . LYS A 1 171 ? -25.101 -25.019 16.424 1.00 59.47 171 LYS A O 1
ATOM 1298 N N . GLN A 1 172 ? -25.298 -22.850 15.871 1.00 58.56 172 GLN A N 1
ATOM 1299 C CA . GLN A 1 172 ? -26.136 -22.454 17.007 1.00 58.56 172 GLN A CA 1
ATOM 1300 C C . GLN A 1 172 ? -27.423 -23.293 17.088 1.00 58.56 172 GLN A C 1
ATOM 1302 O O . GLN A 1 172 ? -28.212 -23.334 16.138 1.00 58.56 172 GLN A O 1
ATOM 1307 N N . ALA A 1 173 ? -27.636 -23.944 18.232 1.00 59.97 173 ALA A N 1
ATOM 1308 C CA . ALA A 1 173 ? -28.833 -24.726 18.515 1.00 59.97 173 ALA A CA 1
ATOM 1309 C C . ALA A 1 173 ? -29.343 -24.469 19.938 1.00 59.97 173 ALA A C 1
ATOM 1311 O O . ALA A 1 173 ? -28.591 -24.070 20.828 1.00 59.97 173 ALA A O 1
ATOM 1312 N N . TYR A 1 174 ? -30.631 -24.730 20.128 1.00 66.31 174 TYR A N 1
ATOM 1313 C CA . TYR A 1 174 ? -31.326 -24.716 21.406 1.00 66.31 174 TYR A CA 1
ATOM 1314 C C . TYR A 1 174 ? -31.551 -26.153 21.879 1.00 66.31 174 TYR A C 1
ATOM 1316 O O . TYR A 1 174 ? -32.042 -26.993 21.116 1.00 66.31 174 TYR A O 1
ATOM 1324 N N . LEU A 1 175 ? -31.194 -26.440 23.132 1.00 66.19 175 LEU A N 1
ATOM 1325 C CA . LEU A 1 175 ? -31.331 -27.764 23.735 1.00 66.19 175 LEU A CA 1
ATOM 1326 C C . LEU A 1 175 ? -32.301 -27.726 24.912 1.00 66.19 175 LEU A C 1
ATOM 1328 O O . LEU A 1 175 ? -32.118 -26.970 25.862 1.00 66.19 175 LEU A O 1
ATOM 1332 N N . THR A 1 176 ? -33.275 -28.630 24.895 1.00 66.81 176 THR A N 1
ATOM 1333 C CA . THR A 1 176 ? -34.105 -28.921 26.065 1.00 66.81 176 THR A CA 1
ATOM 1334 C C . THR A 1 176 ? -33.963 -30.363 26.483 1.00 66.81 176 THR A C 1
ATOM 1336 O O . THR A 1 176 ? -33.841 -31.271 25.656 1.00 66.81 176 THR A O 1
ATOM 1339 N N . GLN A 1 177 ? -34.023 -30.562 27.791 1.00 65.06 177 GLN A N 1
ATOM 1340 C CA . GLN A 1 177 ? -34.153 -31.873 28.394 1.00 65.06 177 GLN A CA 1
ATOM 1341 C C . GLN A 1 177 ? -35.570 -32.052 28.929 1.00 65.06 177 GLN A C 1
ATOM 1343 O O . GLN A 1 177 ? -36.119 -31.168 29.585 1.00 65.06 177 GLN A O 1
ATOM 1348 N N . THR A 1 178 ? -36.153 -33.202 28.610 1.00 65.44 178 THR A N 1
ATOM 1349 C CA . THR A 1 178 ? -37.466 -33.656 29.058 1.00 65.44 178 THR A CA 1
ATOM 1350 C C . THR A 1 178 ? -37.355 -35.023 29.705 1.00 65.44 178 THR A C 1
ATOM 1352 O O . THR A 1 178 ? -36.486 -35.816 29.349 1.00 65.44 178 THR A O 1
ATOM 1355 N N . TYR A 1 179 ? -38.259 -35.319 30.623 1.00 62.47 179 TYR A N 1
ATOM 1356 C CA . TYR A 1 179 ? -38.282 -36.594 31.326 1.00 62.47 179 TYR A CA 1
ATOM 1357 C C . TYR A 1 179 ? -39.643 -37.274 31.146 1.00 62.47 179 TYR A C 1
ATOM 1359 O O . TYR A 1 179 ? -40.675 -36.608 31.251 1.00 62.47 179 TYR A O 1
ATOM 1367 N N . GLU A 1 180 ? -39.646 -38.572 30.820 1.00 59.03 180 GLU A N 1
ATOM 1368 C CA . GLU A 1 180 ? -40.870 -39.375 30.677 1.00 59.03 180 GLU A CA 1
ATOM 1369 C C . GLU A 1 180 ? -41.287 -40.048 31.991 1.00 59.03 180 GLU A C 1
ATOM 1371 O O . GLU A 1 180 ? -40.481 -40.282 32.887 1.00 59.03 180 GLU A O 1
ATOM 1376 N N . CYS A 1 181 ? -42.585 -40.330 32.108 1.00 55.16 181 CYS A N 1
ATOM 1377 C CA . CYS A 1 181 ? -43.253 -40.605 33.377 1.00 55.16 181 CYS A CA 1
ATOM 1378 C C . CYS A 1 181 ? -43.187 -42.058 33.887 1.00 55.16 181 CYS A C 1
ATOM 1380 O O . CYS A 1 181 ? -44.143 -42.491 34.534 1.00 55.16 181 CYS A O 1
ATOM 1382 N N . GLU A 1 182 ? -42.164 -42.850 33.557 1.00 53.09 182 GLU A N 1
ATOM 1383 C CA . GLU A 1 182 ? -42.194 -44.283 33.904 1.00 53.09 182 GLU A CA 1
ATOM 1384 C C . GLU A 1 182 ? -42.069 -44.544 35.419 1.00 53.09 182 GLU A C 1
ATOM 1386 O O . GLU A 1 182 ? -42.830 -45.364 35.934 1.00 53.09 182 GLU A O 1
ATOM 1391 N N . GLU A 1 183 ? -41.251 -43.784 36.162 1.00 51.66 183 GLU A N 1
ATOM 1392 C CA . GLU A 1 183 ? -41.277 -43.767 37.640 1.00 51.66 183 GLU A CA 1
ATOM 1393 C C . GLU A 1 183 ? -41.505 -42.364 38.234 1.00 51.66 183 GLU A C 1
ATOM 1395 O O . GLU A 1 183 ? -42.171 -42.214 39.270 1.00 51.66 183 GLU A O 1
ATOM 1400 N N . MET A 1 184 ? -41.034 -41.306 37.561 1.00 50.66 184 MET A N 1
ATOM 1401 C CA . MET A 1 184 ? -41.410 -39.937 37.905 1.00 50.66 184 MET A CA 1
ATOM 1402 C C . MET A 1 184 ? -42.847 -39.662 37.476 1.00 50.66 184 MET A C 1
ATOM 1404 O O . MET A 1 184 ? -43.171 -39.376 36.329 1.00 50.66 184 MET A O 1
ATOM 1408 N N . LYS A 1 185 ? -43.721 -39.661 38.470 1.00 55.34 185 LYS A N 1
ATOM 1409 C CA . LYS A 1 185 ? -45.121 -39.236 38.436 1.00 55.34 185 LYS A CA 1
ATOM 1410 C C . LYS A 1 185 ? -45.397 -37.839 37.840 1.00 55.34 185 LYS A C 1
ATOM 1412 O O . LYS A 1 185 ? -46.543 -37.406 37.925 1.00 55.34 185 LYS A O 1
ATOM 1417 N N . CYS A 1 186 ? -44.413 -37.133 37.278 1.00 59.38 186 CYS A N 1
ATOM 1418 C CA . CYS A 1 186 ? -44.552 -35.922 36.468 1.00 59.38 186 CYS A CA 1
ATOM 1419 C C . CYS A 1 186 ? -43.454 -35.839 35.402 1.00 59.38 186 CYS A C 1
ATOM 1421 O O . CYS A 1 186 ? -42.289 -36.053 35.743 1.00 59.38 186 CYS A O 1
ATOM 1423 N N . PRO A 1 187 ? -43.793 -35.494 34.145 1.00 58.31 187 PRO A N 1
ATOM 1424 C CA . PRO A 1 187 ? -42.792 -34.999 33.216 1.00 58.31 187 PRO A CA 1
ATOM 1425 C C . PRO A 1 187 ? -42.166 -33.708 33.767 1.00 58.31 187 PRO A C 1
ATOM 1427 O O . PRO A 1 187 ? -42.690 -33.089 34.684 1.00 58.31 187 PRO A O 1
ATOM 1430 N N . LEU A 1 188 ? -40.997 -33.334 33.261 1.00 65.81 188 LEU A N 1
ATOM 1431 C CA . LEU A 1 188 ? -40.416 -32.016 33.508 1.00 65.81 188 LEU A CA 1
ATOM 1432 C C . LEU A 1 188 ? -39.608 -31.597 32.287 1.00 65.81 188 LEU A C 1
ATOM 1434 O O . LEU A 1 188 ? -39.019 -32.445 31.618 1.00 65.81 188 LEU A O 1
ATOM 1438 N N . LEU A 1 189 ? -39.609 -30.300 31.991 1.00 66.75 189 LEU A N 1
ATOM 1439 C CA . LEU A 1 189 ? -38.881 -29.677 30.889 1.00 66.75 189 LEU A CA 1
ATOM 1440 C C . LEU A 1 189 ? -37.912 -28.656 31.482 1.00 66.75 189 LEU A C 1
ATOM 1442 O O . LEU A 1 189 ? -38.315 -27.816 32.281 1.00 66.75 189 LEU A O 1
ATOM 1446 N N . SER A 1 190 ? -36.646 -28.718 31.081 1.00 69.31 190 SER A N 1
ATOM 1447 C CA . SER A 1 190 ? -35.658 -27.715 31.460 1.00 69.31 190 SER A CA 1
ATOM 1448 C C . SER A 1 190 ? -34.783 -27.338 30.279 1.00 69.31 190 SER A C 1
ATOM 1450 O O . SER A 1 190 ? -34.424 -28.178 29.446 1.00 69.31 190 SER A O 1
ATOM 1452 N N . LEU A 1 191 ? -34.433 -26.060 30.225 1.00 69.81 191 LEU A N 1
ATOM 1453 C CA . LEU A 1 191 ? -33.425 -25.558 29.315 1.00 69.81 191 LEU A CA 1
ATOM 1454 C C . LEU A 1 191 ? -32.040 -26.008 29.778 1.00 69.81 191 LEU A C 1
ATOM 1456 O O . LEU A 1 191 ? -31.677 -25.827 30.939 1.00 69.81 191 LEU A O 1
ATOM 1460 N N . VAL A 1 192 ? -31.246 -26.534 28.851 1.00 72.25 192 VAL A N 1
ATOM 1461 C CA . VAL A 1 192 ? -29.828 -26.791 29.099 1.00 72.25 192 VAL A CA 1
ATOM 1462 C C . VAL A 1 192 ? -29.058 -25.519 28.761 1.00 72.25 192 VAL A C 1
ATOM 1464 O O . VAL A 1 192 ? -28.992 -25.140 27.589 1.00 72.25 192 VAL A O 1
ATOM 1467 N N . THR A 1 193 ? -28.508 -24.834 29.767 1.00 69.25 193 THR A N 1
ATOM 1468 C CA . THR A 1 193 ? -27.765 -23.597 29.520 1.00 69.25 193 THR A CA 1
ATOM 1469 C C . THR A 1 193 ? -26.389 -23.906 28.933 1.00 69.25 193 THR A C 1
ATOM 1471 O O . THR A 1 193 ? -25.694 -24.821 29.394 1.00 69.25 193 THR A O 1
ATOM 1474 N N . PRO A 1 194 ? -25.976 -23.165 27.895 1.00 68.56 194 PRO A N 1
ATOM 1475 C CA . PRO A 1 194 ? -24.628 -23.277 27.373 1.00 68.56 194 PRO A CA 1
ATOM 1476 C C . PRO A 1 194 ? -23.557 -22.880 28.381 1.00 68.56 194 PRO A C 1
ATOM 1478 O O . PRO A 1 194 ? -23.779 -22.029 29.245 1.00 68.56 194 PRO A O 1
ATOM 1481 N N . ARG A 1 195 ? -22.356 -23.433 28.197 1.00 70.88 195 ARG A N 1
ATOM 1482 C CA . ARG A 1 195 ? -21.191 -23.138 29.043 1.00 70.88 195 ARG A CA 1
ATOM 1483 C C . ARG A 1 195 ? -20.842 -21.649 29.045 1.00 70.88 195 ARG A C 1
ATOM 1485 O O . ARG A 1 195 ? -20.342 -21.135 30.039 1.00 70.88 195 ARG A O 1
ATOM 1492 N N . GLU A 1 196 ? -21.091 -20.955 27.941 1.00 70.81 196 GLU A N 1
ATOM 1493 C CA . GLU A 1 196 ? -20.804 -19.529 27.790 1.00 70.81 196 GLU A CA 1
ATOM 1494 C C . GLU A 1 196 ? -21.683 -18.644 28.691 1.00 70.81 196 GLU A C 1
ATOM 1496 O O . GLU A 1 196 ? -21.309 -17.507 28.965 1.00 70.81 196 GLU A O 1
ATOM 1501 N N . PHE A 1 197 ? -22.804 -19.173 29.195 1.00 65.69 197 PHE A N 1
ATOM 1502 C CA . PHE A 1 197 ? -23.709 -18.489 30.130 1.00 65.69 197 PHE A CA 1
ATOM 1503 C C . PHE A 1 197 ? -23.507 -18.914 31.581 1.00 65.69 197 PHE A C 1
ATOM 1505 O O . PHE A 1 197 ? -24.353 -18.660 32.437 1.00 65.69 197 PHE A O 1
ATOM 1512 N N . PHE A 1 198 ? -22.397 -19.586 31.871 1.00 83.19 198 PHE A N 1
ATOM 1513 C CA . PHE A 1 198 ? -22.044 -19.927 33.234 1.00 83.19 198 PHE A CA 1
ATOM 1514 C C . PHE A 1 198 ? -21.459 -18.708 33.948 1.00 83.19 198 PHE A C 1
ATOM 1516 O O . PHE A 1 198 ? -20.558 -18.039 33.444 1.00 83.19 198 PHE A O 1
ATOM 1523 N N . PHE A 1 199 ? -21.942 -18.454 35.158 1.00 77.69 199 PHE A N 1
ATOM 1524 C CA . PHE A 1 199 ? -21.454 -17.397 36.033 1.00 77.69 199 PHE A CA 1
ATOM 1525 C C . PHE A 1 199 ? -20.543 -17.970 37.119 1.00 77.69 199 PHE A C 1
ATOM 1527 O O . PHE A 1 199 ? -20.576 -19.159 37.433 1.00 77.69 199 PHE A O 1
ATOM 1534 N N . HIS A 1 200 ? -19.704 -17.117 37.706 1.00 85.31 200 HIS A N 1
ATOM 1535 C CA . HIS A 1 200 ? -18.868 -17.496 38.850 1.00 85.31 200 HIS A CA 1
ATOM 1536 C C . HIS A 1 200 ? -19.596 -17.333 40.201 1.00 85.31 200 HIS A C 1
ATOM 1538 O O . HIS A 1 200 ? -19.028 -17.668 41.242 1.00 85.31 200 HIS A O 1
ATOM 1544 N N . ARG A 1 201 ? -20.815 -16.774 40.194 1.00 87.38 201 ARG A N 1
ATOM 1545 C CA . ARG A 1 201 ? -21.681 -16.521 41.356 1.00 87.38 201 ARG A CA 1
ATOM 1546 C C . ARG A 1 201 ? -23.145 -16.610 40.919 1.00 87.38 201 ARG A C 1
ATOM 1548 O O . ARG A 1 201 ? -23.498 -16.040 39.891 1.00 87.38 201 ARG A O 1
ATOM 1555 N N . TYR A 1 202 ? -23.971 -17.293 41.703 1.00 84.88 202 TYR A N 1
ATOM 1556 C CA . TYR A 1 202 ? -25.419 -17.389 41.527 1.00 84.88 202 TYR A CA 1
ATOM 1557 C C . TYR A 1 202 ? -26.120 -17.080 42.835 1.00 84.88 202 TYR A C 1
ATOM 1559 O O . TYR A 1 202 ? -25.774 -17.660 43.860 1.00 84.88 202 TYR A O 1
ATOM 1567 N N . ILE A 1 203 ? -27.152 -16.247 42.761 1.00 77.94 203 ILE A N 1
ATOM 1568 C CA . ILE A 1 203 ? -28.123 -16.045 43.834 1.00 77.94 203 ILE A CA 1
ATOM 1569 C C . ILE A 1 203 ? -29.452 -16.607 43.333 1.00 77.94 203 ILE A C 1
ATOM 1571 O O . ILE A 1 203 ? -29.839 -16.368 42.184 1.00 77.94 203 ILE A O 1
ATOM 1575 N N . PHE A 1 204 ? -30.119 -17.424 44.142 1.00 80.00 204 PHE A N 1
ATOM 1576 C CA . PHE A 1 204 ? -31.385 -18.044 43.762 1.00 80.00 204 PHE A CA 1
ATOM 1577 C C . PHE A 1 204 ? -32.270 -18.290 44.981 1.00 80.00 204 PHE A C 1
ATOM 1579 O O . PHE A 1 204 ? -31.784 -18.591 46.068 1.00 80.00 204 PHE A O 1
ATOM 1586 N N . SER A 1 205 ? -33.581 -18.184 44.779 1.00 76.12 205 SER A N 1
ATOM 1587 C CA . SER A 1 205 ? -34.585 -18.486 45.792 1.00 76.12 205 SER A CA 1
ATOM 1588 C C . SER A 1 205 ? -35.133 -19.898 45.609 1.00 76.12 205 SER A C 1
ATOM 1590 O O . SER A 1 205 ? -35.413 -20.356 44.497 1.00 76.12 205 SER A O 1
ATOM 1592 N N . VAL A 1 206 ? -35.289 -20.599 46.724 1.00 80.50 206 VAL A N 1
ATOM 1593 C CA . VAL A 1 206 ? -35.939 -21.899 46.807 1.00 80.50 206 VAL A CA 1
ATOM 1594 C C . VAL A 1 206 ? -37.307 -21.688 47.448 1.00 80.50 206 VAL A C 1
ATOM 1596 O O . VAL A 1 206 ? -37.387 -21.174 48.566 1.00 80.50 206 VAL A O 1
ATOM 1599 N N . PRO A 1 207 ? -38.401 -22.022 46.746 1.00 70.81 207 PRO A N 1
ATOM 1600 C CA . PRO A 1 207 ? -39.731 -21.714 47.232 1.00 70.81 207 PRO A CA 1
ATOM 1601 C C . PRO A 1 207 ? -40.093 -22.603 48.414 1.00 70.81 207 PRO A C 1
ATOM 1603 O O . PRO A 1 207 ? -39.922 -23.815 48.334 1.00 70.81 207 PRO A O 1
ATOM 1606 N N . SER A 1 208 ? -40.680 -22.016 49.458 1.00 73.38 208 SER A N 1
ATOM 1607 C CA . SER A 1 208 ? -41.193 -22.792 50.584 1.00 73.38 208 SER A CA 1
ATOM 1608 C C . SER A 1 208 ? -42.480 -23.512 50.197 1.00 73.38 208 SER A C 1
ATOM 1610 O O . SER A 1 208 ? -43.587 -22.971 50.266 1.00 73.38 208 SER A O 1
ATOM 1612 N N . VAL A 1 209 ? -42.331 -24.744 49.708 1.00 68.94 209 VAL A N 1
ATOM 1613 C CA . VAL A 1 209 ? -43.452 -25.591 49.300 1.00 68.94 209 VAL A CA 1
ATOM 1614 C C . VAL A 1 209 ? -43.438 -26.865 50.125 1.00 68.94 209 VAL A C 1
ATOM 1616 O O . VAL A 1 209 ? -42.608 -27.754 49.943 1.00 68.94 209 VAL A O 1
ATOM 1619 N N . ASN A 1 210 ? -44.430 -26.995 51.007 1.00 71.88 210 ASN A N 1
ATOM 1620 C CA . ASN A 1 210 ? -44.576 -28.167 51.862 1.00 71.88 210 ASN A CA 1
ATOM 1621 C C . ASN A 1 210 ? -44.483 -29.483 51.067 1.00 71.88 210 ASN A C 1
ATOM 1623 O O . ASN A 1 210 ? -45.227 -29.733 50.112 1.00 71.88 210 ASN A O 1
ATOM 1627 N N . SER A 1 211 ? -43.635 -30.392 51.555 1.00 76.06 211 SER A N 1
ATOM 1628 C CA . SER A 1 211 ? -43.399 -31.732 50.989 1.00 76.06 211 SER A CA 1
ATOM 1629 C C . SER A 1 211 ? -42.646 -31.779 49.651 1.00 76.06 211 SER A C 1
ATOM 1631 O O . SER A 1 211 ? -42.616 -32.848 49.038 1.00 76.06 211 SER A O 1
ATOM 1633 N N . VAL A 1 212 ? -42.053 -30.674 49.187 1.00 76.88 212 VAL A N 1
ATOM 1634 C CA . VAL A 1 212 ? -41.124 -30.674 48.046 1.00 76.88 212 VAL A CA 1
ATOM 1635 C C . VAL A 1 212 ? -39.699 -30.812 48.572 1.00 76.88 212 VAL A C 1
ATOM 1637 O O . VAL A 1 212 ? -39.315 -30.142 49.520 1.00 76.88 212 VAL A O 1
ATOM 1640 N N . ALA A 1 213 ? -38.920 -31.717 47.984 1.00 84.38 213 ALA A N 1
ATOM 1641 C CA . ALA A 1 213 ? -37.484 -31.768 48.223 1.00 84.38 213 ALA A CA 1
ATOM 1642 C C . ALA A 1 213 ? -36.777 -30.956 47.136 1.00 84.38 213 ALA A C 1
ATOM 1644 O O . ALA A 1 213 ? -37.014 -31.193 45.946 1.00 84.38 213 ALA A O 1
ATOM 1645 N N . HIS A 1 214 ? -35.921 -30.024 47.550 1.00 86.06 214 HIS A N 1
ATOM 1646 C CA . HIS A 1 214 ? -35.201 -29.117 46.667 1.00 86.06 214 HIS A CA 1
ATOM 1647 C C . HIS A 1 214 ? -33.738 -29.536 46.533 1.00 86.06 214 HIS A C 1
ATOM 1649 O O . HIS A 1 214 ? -33.091 -29.960 47.492 1.00 86.06 214 HIS A O 1
ATOM 1655 N N . PHE A 1 215 ? -33.211 -29.423 45.321 1.00 89.44 215 PHE A N 1
ATOM 1656 C CA . PHE A 1 215 ? -31.837 -29.755 44.995 1.00 89.44 215 PHE A CA 1
ATOM 1657 C C . PHE A 1 215 ? -31.266 -28.729 44.030 1.00 89.44 215 PHE A C 1
ATOM 1659 O O . PHE A 1 215 ? -31.957 -28.227 43.146 1.00 89.44 215 PHE A O 1
ATOM 1666 N N . VAL A 1 216 ? -29.969 -28.493 44.144 1.00 90.31 216 VAL A N 1
ATOM 1667 C CA . VAL A 1 216 ? -29.197 -27.732 43.171 1.00 90.31 216 VAL A CA 1
ATOM 1668 C C . VAL A 1 216 ? -28.294 -28.693 42.423 1.00 90.31 216 VAL A C 1
ATOM 1670 O O . VAL A 1 216 ? -27.568 -29.470 43.043 1.00 90.31 216 VAL A O 1
ATOM 1673 N N . LEU A 1 217 ? -28.336 -28.648 41.095 1.00 90.19 217 LEU A N 1
ATOM 1674 C CA . LEU A 1 217 ? -27.402 -29.344 40.224 1.00 90.19 217 LEU A CA 1
ATOM 1675 C C . LEU A 1 217 ? -26.297 -28.381 39.795 1.00 90.19 217 LEU A C 1
ATOM 1677 O O . LEU A 1 217 ? -26.566 -27.268 39.349 1.00 90.19 217 LEU A O 1
ATOM 1681 N N . LEU A 1 218 ? -25.055 -28.834 39.900 1.00 92.44 218 LEU A N 1
ATOM 1682 C CA . LEU A 1 218 ? -23.850 -28.049 39.667 1.00 92.44 218 LEU A CA 1
ATOM 1683 C C . LEU A 1 218 ? -23.014 -28.696 38.563 1.00 92.44 218 LEU A C 1
ATOM 1685 O O . LEU A 1 218 ? -22.843 -29.915 38.555 1.00 92.44 218 LEU A O 1
ATOM 1689 N N . VAL A 1 219 ? -22.460 -27.885 37.664 1.00 91.38 219 VAL A N 1
ATOM 1690 C CA . VAL A 1 219 ? -21.501 -28.303 36.629 1.00 91.38 219 VAL A CA 1
ATOM 1691 C C . VAL A 1 219 ? -20.288 -27.389 36.706 1.00 91.38 219 VAL A C 1
ATOM 1693 O O . VAL A 1 219 ? -20.423 -26.189 36.511 1.00 91.38 219 VAL A O 1
ATOM 1696 N N . LYS A 1 220 ? -19.099 -27.919 36.984 1.00 93.38 220 LYS A N 1
ATOM 1697 C CA . LYS A 1 220 ? -17.888 -27.107 37.183 1.00 93.38 220 LYS A CA 1
ATOM 1698 C C . LYS A 1 220 ? -16.654 -27.763 36.578 1.00 93.38 220 LYS A C 1
ATOM 1700 O O . LYS A 1 220 ? -16.661 -28.947 36.247 1.00 93.38 220 LYS A O 1
ATOM 1705 N N . LEU A 1 221 ? -15.556 -27.013 36.542 1.00 90.00 221 LEU A N 1
ATOM 1706 C CA . LEU A 1 221 ? -14.236 -27.568 36.261 1.00 90.00 221 LEU A CA 1
ATOM 1707 C C . LEU A 1 221 ? -13.771 -28.510 37.383 1.00 90.00 221 LEU A C 1
ATOM 1709 O O . LEU A 1 221 ? -13.989 -28.252 38.574 1.00 90.00 221 LEU A O 1
ATOM 1713 N N . THR A 1 222 ? -13.059 -29.578 37.020 1.00 89.31 222 THR A N 1
ATOM 1714 C CA . THR A 1 222 ? -12.457 -30.522 37.980 1.00 89.31 222 THR A CA 1
ATOM 1715 C C . THR A 1 222 ? -11.535 -29.812 38.975 1.00 89.31 222 THR A C 1
ATOM 1717 O O . THR A 1 222 ? -11.509 -30.170 40.149 1.00 89.31 222 THR A O 1
ATOM 1720 N N . SER A 1 223 ? -10.827 -28.771 38.529 1.00 89.38 223 SER A N 1
ATOM 1721 C CA . SER A 1 223 ? -9.881 -27.993 39.338 1.00 89.38 223 SER A CA 1
ATOM 1722 C C . SER A 1 223 ? -10.522 -26.984 40.294 1.00 89.38 223 SER A C 1
ATOM 1724 O O . SER A 1 223 ? -9.816 -26.436 41.136 1.00 89.38 223 SER A O 1
ATOM 1726 N N . ASP A 1 224 ? -11.815 -26.688 40.153 1.00 92.12 224 ASP A N 1
ATOM 1727 C CA . ASP A 1 224 ? -12.455 -25.592 40.886 1.00 92.12 224 ASP A CA 1
ATOM 1728 C C . ASP A 1 224 ? -13.132 -26.051 42.189 1.00 92.12 224 ASP A C 1
ATOM 1730 O O . ASP A 1 224 ? -13.501 -27.218 42.338 1.00 92.12 224 ASP A O 1
ATOM 1734 N N . THR A 1 225 ? -13.320 -25.130 43.134 1.00 94.94 225 THR A N 1
ATOM 1735 C CA . THR A 1 225 ? -14.014 -25.368 44.409 1.00 94.94 225 THR A CA 1
ATOM 1736 C C . THR A 1 225 ? -15.178 -24.396 44.546 1.00 94.94 225 THR A C 1
ATOM 1738 O O . THR A 1 225 ? -14.994 -23.188 44.408 1.00 94.94 225 THR A O 1
ATOM 1741 N N . LEU A 1 226 ? -16.369 -24.924 44.836 1.00 96.56 226 LEU A N 1
ATOM 1742 C CA . LEU A 1 226 ? -17.586 -24.133 45.007 1.00 96.56 226 LEU A CA 1
ATOM 1743 C C . LEU A 1 226 ? -17.960 -24.008 46.487 1.00 96.56 226 LEU A C 1
ATOM 1745 O O . LEU A 1 226 ? -17.750 -24.941 47.269 1.00 96.56 226 LEU A O 1
ATOM 1749 N N . THR A 1 227 ? -18.565 -22.881 46.844 1.00 96.75 227 THR A N 1
ATOM 1750 C CA . THR A 1 227 ? -19.235 -22.643 48.125 1.00 96.75 227 THR A CA 1
ATOM 1751 C C . THR A 1 227 ? -20.738 -22.506 47.923 1.00 96.75 227 THR A C 1
ATOM 1753 O O . THR A 1 227 ? -21.155 -21.938 46.917 1.00 96.75 227 THR A O 1
ATOM 1756 N N . LEU A 1 228 ? -21.529 -22.975 48.885 1.00 95.81 228 LEU A N 1
ATOM 1757 C CA . LEU A 1 228 ? -22.951 -22.672 49.030 1.00 95.81 228 LEU A CA 1
ATOM 1758 C C . LEU A 1 228 ? -23.145 -21.976 50.382 1.00 95.81 228 LEU A C 1
ATOM 1760 O O . LEU A 1 228 ? -22.698 -22.500 51.405 1.00 95.81 228 LEU A O 1
ATOM 1764 N N . ASP A 1 229 ? -23.736 -20.786 50.376 1.00 94.94 229 ASP A N 1
ATOM 1765 C CA . ASP A 1 229 ? -23.984 -19.949 51.559 1.00 94.94 229 ASP A CA 1
ATOM 1766 C C . ASP A 1 229 ? -22.707 -19.726 52.391 1.00 94.94 229 ASP A C 1
ATOM 1768 O O . ASP A 1 229 ? -22.663 -19.893 53.609 1.00 94.94 229 ASP A O 1
ATOM 1772 N N . GLY A 1 230 ? -21.601 -19.443 51.693 1.00 90.94 230 GLY A N 1
ATOM 1773 C CA . GLY A 1 230 ? -20.273 -19.248 52.286 1.00 90.94 230 GLY A CA 1
ATOM 1774 C C . GLY A 1 230 ? -19.571 -20.526 52.768 1.00 90.94 230 GLY A C 1
ATOM 1775 O O . GLY A 1 230 ? -18.414 -20.464 53.184 1.00 90.94 230 GLY A O 1
ATOM 1776 N N . THR A 1 231 ? -20.213 -21.695 52.688 1.00 95.44 231 THR A N 1
ATOM 1777 C CA . THR A 1 231 ? -19.633 -22.978 53.117 1.00 95.44 231 THR A CA 1
ATOM 1778 C C . THR A 1 231 ? -19.139 -23.810 51.936 1.00 95.44 231 THR A C 1
ATOM 1780 O O . THR A 1 231 ? -19.806 -23.918 50.911 1.00 95.44 231 THR A O 1
ATOM 1783 N N . ASN A 1 232 ? -17.957 -24.422 52.052 1.00 95.56 232 ASN A N 1
ATOM 1784 C CA . ASN A 1 232 ? -17.402 -25.251 50.977 1.00 95.56 232 ASN A CA 1
ATOM 1785 C C . ASN A 1 232 ? -18.277 -26.483 50.705 1.00 95.56 232 ASN A C 1
ATOM 1787 O O . ASN A 1 232 ? -18.553 -27.282 51.605 1.00 95.56 232 ASN A O 1
ATOM 1791 N N . ILE A 1 233 ? -18.612 -26.698 49.434 1.00 94.44 233 ILE A N 1
ATOM 1792 C CA . ILE A 1 233 ? -19.401 -27.844 48.986 1.00 94.44 233 ILE A CA 1
ATOM 1793 C C . ILE A 1 233 ? -18.508 -29.093 48.960 1.00 94.44 233 ILE A C 1
ATOM 1795 O O . ILE A 1 233 ? -17.803 -29.364 47.988 1.00 94.44 233 ILE A O 1
ATOM 1799 N N . THR A 1 234 ? -18.524 -29.861 50.050 1.00 89.31 234 THR A N 1
ATOM 1800 C CA . THR A 1 234 ? -17.717 -31.090 50.214 1.00 89.31 234 THR A CA 1
ATOM 1801 C C . THR A 1 234 ? -18.546 -32.375 50.191 1.00 89.31 234 THR A C 1
ATOM 1803 O O . THR A 1 234 ? -18.010 -33.448 49.933 1.00 89.31 234 THR A O 1
ATOM 1806 N N . SER A 1 235 ? -19.858 -32.276 50.413 1.00 84.38 235 SER A N 1
ATOM 1807 C CA . SER A 1 235 ? -20.801 -33.400 50.506 1.00 84.38 235 SER A CA 1
ATOM 1808 C C . SER A 1 235 ? -21.367 -33.868 49.158 1.00 84.38 235 SER A C 1
ATOM 1810 O O . SER A 1 235 ? -22.259 -34.716 49.128 1.00 84.38 235 SER A O 1
ATOM 1812 N N . VAL A 1 236 ? -20.863 -33.337 48.040 1.00 90.19 236 VAL A N 1
ATOM 1813 C CA . VAL A 1 236 ? -21.344 -33.662 46.691 1.00 90.19 236 VAL A CA 1
ATOM 1814 C C . VAL A 1 236 ? -20.510 -34.780 46.078 1.00 90.19 236 VAL A C 1
ATOM 1816 O O . VAL A 1 236 ? -19.285 -34.692 46.002 1.00 90.19 236 VAL A O 1
ATOM 1819 N N . ASN A 1 237 ? -21.185 -35.826 45.601 1.00 88.62 237 ASN A N 1
ATOM 1820 C CA . ASN A 1 237 ? -20.558 -36.868 44.797 1.00 88.62 237 ASN A CA 1
ATOM 1821 C C . ASN A 1 237 ? -20.425 -36.381 43.345 1.00 88.62 237 ASN A C 1
ATOM 1823 O O . ASN A 1 237 ? -21.418 -36.305 42.623 1.00 88.62 237 ASN A O 1
ATOM 1827 N N . TRP A 1 238 ? -19.209 -36.014 42.940 1.00 90.62 238 TRP A N 1
ATOM 1828 C CA . TRP A 1 238 ? -18.928 -35.482 41.606 1.00 90.62 238 TRP A CA 1
ATOM 1829 C C . TRP A 1 238 ? -18.803 -36.605 40.567 1.00 90.62 238 TRP A C 1
ATOM 1831 O O . TRP A 1 238 ? -17.979 -37.508 40.705 1.00 90.62 238 TRP A O 1
ATOM 1841 N N . MET A 1 239 ? -19.585 -36.518 39.497 1.00 86.12 239 MET A N 1
ATOM 1842 C CA .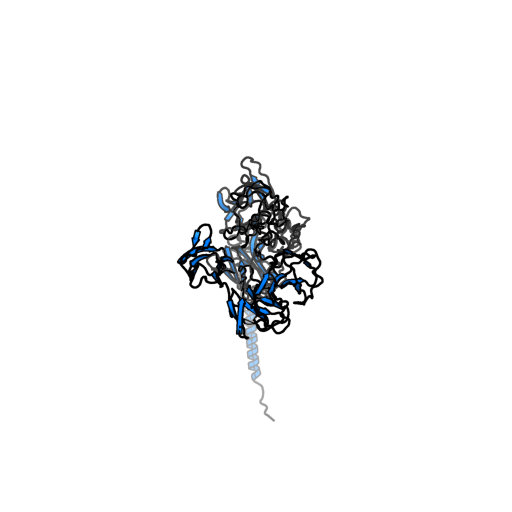 MET A 1 239 ? -19.551 -37.402 38.334 1.00 86.12 239 MET A CA 1
ATOM 1843 C C . MET A 1 239 ? -18.785 -36.725 37.191 1.00 86.12 239 MET A C 1
ATOM 1845 O O . MET A 1 239 ? -19.013 -35.557 36.890 1.00 86.12 239 MET A O 1
ATOM 1849 N N . SER A 1 240 ? -17.861 -37.438 36.544 1.00 82.56 240 SER A N 1
ATOM 1850 C CA . SER A 1 240 ? -17.110 -36.899 35.398 1.00 82.56 240 SER A CA 1
ATOM 1851 C C . SER A 1 240 ? -18.003 -36.813 34.157 1.00 82.56 240 SER A C 1
ATOM 1853 O O . SER A 1 240 ? -18.654 -37.793 33.800 1.00 82.56 240 SER A O 1
ATOM 1855 N N . MET A 1 241 ? -18.027 -35.638 33.516 1.00 73.88 241 MET A N 1
ATOM 1856 C CA . MET A 1 241 ? -18.706 -35.400 32.231 1.00 73.88 241 MET A CA 1
ATOM 1857 C C . MET A 1 241 ? -17.735 -35.451 31.050 1.00 73.88 241 MET A C 1
ATOM 1859 O O . MET A 1 241 ? -18.080 -35.897 29.959 1.00 73.88 241 MET A O 1
ATOM 1863 N N . SER A 1 242 ? -16.526 -34.934 31.268 1.00 79.56 242 SER A N 1
ATOM 1864 C CA . SER A 1 242 ? -15.419 -34.880 30.316 1.00 79.56 242 SER A CA 1
ATOM 1865 C C . SER A 1 242 ? -14.095 -34.996 31.083 1.00 79.56 242 SER A C 1
ATOM 1867 O O . SER A 1 242 ? -14.082 -35.162 32.306 1.00 79.56 242 SER A O 1
ATOM 1869 N N . SER A 1 243 ? -12.961 -34.873 30.388 1.00 78.69 243 SER A N 1
ATOM 1870 C CA . SER A 1 243 ? -11.640 -34.829 31.032 1.00 78.69 243 SER A CA 1
ATOM 1871 C C . SER A 1 243 ? -11.445 -33.619 31.958 1.00 78.69 243 SER A C 1
ATOM 1873 O O . SER A 1 243 ? -10.562 -33.650 32.816 1.00 78.69 243 SER A O 1
ATOM 1875 N N . VAL A 1 244 ? -12.254 -32.563 31.808 1.00 84.94 244 VAL A N 1
ATOM 1876 C CA . VAL A 1 244 ? -12.095 -31.285 32.525 1.00 84.94 244 VAL A CA 1
ATOM 1877 C C . VAL A 1 244 ? -13.338 -30.826 33.284 1.00 84.94 244 VAL A C 1
ATOM 1879 O O . VAL A 1 244 ? -13.204 -29.976 34.163 1.00 84.94 244 VAL A O 1
ATOM 1882 N N . ASP A 1 245 ? -14.515 -31.384 32.991 1.00 86.06 245 ASP A N 1
ATOM 1883 C CA . ASP A 1 245 ? -15.782 -30.987 33.604 1.00 86.06 245 ASP A CA 1
ATOM 1884 C C . ASP A 1 245 ? -16.371 -32.122 34.463 1.00 86.06 245 ASP A C 1
ATOM 1886 O O . ASP A 1 245 ? -16.379 -33.298 34.077 1.00 86.06 245 ASP A O 1
ATOM 1890 N N . VAL A 1 246 ? -16.908 -31.749 35.624 1.00 89.94 246 VAL A N 1
ATOM 1891 C CA . VAL A 1 246 ? -17.624 -32.631 36.553 1.00 89.94 246 VAL A CA 1
ATOM 1892 C C . VAL A 1 246 ? -18.999 -32.057 36.876 1.00 89.94 246 VAL A C 1
ATOM 1894 O O . VAL A 1 246 ? -19.167 -30.839 36.962 1.00 89.94 246 VAL A O 1
ATOM 1897 N N . SER A 1 247 ? -19.976 -32.931 37.103 1.00 91.00 247 SER A N 1
ATOM 1898 C CA . SER A 1 247 ? -21.302 -32.561 37.581 1.00 91.00 247 SER A CA 1
ATOM 1899 C C . SER A 1 247 ? -21.608 -33.173 38.939 1.00 91.00 247 SER A C 1
ATOM 1901 O O . SER A 1 247 ? -21.057 -34.199 39.322 1.00 91.00 247 SER A O 1
ATOM 1903 N N . GLY A 1 248 ? -22.479 -32.530 39.698 1.00 89.81 248 GLY A N 1
ATOM 1904 C CA . GLY A 1 248 ? -22.931 -33.023 40.989 1.00 89.81 248 GLY A CA 1
ATOM 1905 C C . GLY A 1 248 ? -24.257 -32.389 41.365 1.00 89.81 248 GLY A C 1
ATOM 1906 O O . GLY A 1 248 ? -24.759 -31.516 40.657 1.00 89.81 248 GLY A O 1
ATOM 1907 N N . TYR A 1 249 ? -24.841 -32.828 42.471 1.00 89.38 249 TYR A N 1
ATOM 1908 C CA . TYR A 1 249 ? -26.048 -32.221 43.016 1.00 89.38 249 TYR A CA 1
ATOM 1909 C C . TYR A 1 249 ? -25.993 -32.204 44.545 1.00 89.38 249 TYR A C 1
ATOM 1911 O O . TYR A 1 249 ? -25.313 -33.028 45.161 1.00 89.38 249 TYR A O 1
ATOM 1919 N N . LEU A 1 250 ? -26.729 -31.277 45.151 1.00 91.81 250 LEU A N 1
ATOM 1920 C CA . LEU A 1 250 ? -26.822 -31.089 46.597 1.00 91.81 250 LEU A CA 1
ATOM 1921 C C . LEU A 1 250 ? -28.269 -30.771 46.980 1.00 91.81 250 LEU A C 1
ATOM 1923 O O . LEU A 1 250 ? -28.930 -30.026 46.266 1.00 91.81 250 LEU A O 1
ATOM 1927 N N . ALA A 1 251 ? -28.761 -31.321 48.091 1.00 91.25 251 ALA A N 1
ATOM 1928 C CA . ALA A 1 251 ? -30.054 -30.918 48.644 1.00 91.25 251 ALA A CA 1
ATOM 1929 C C . ALA A 1 251 ? -29.944 -29.523 49.277 1.00 91.25 251 ALA A C 1
ATOM 1931 O O . ALA A 1 251 ? -28.985 -29.262 50.004 1.00 91.25 251 ALA A O 1
ATOM 1932 N N . VAL A 1 252 ? -30.920 -28.656 49.019 1.00 92.19 252 VAL A N 1
ATOM 1933 C CA . VAL A 1 252 ? -30.986 -27.293 49.569 1.00 92.19 252 VAL A CA 1
ATOM 1934 C C . VAL A 1 252 ? -32.294 -27.088 50.327 1.00 92.19 252 VAL A C 1
ATOM 1936 O O . VAL A 1 252 ? -33.272 -27.792 50.074 1.00 92.19 252 VAL A O 1
ATOM 1939 N N . GLY A 1 253 ? -32.274 -26.191 51.312 1.00 90.06 253 GLY A N 1
ATOM 1940 C CA . GLY A 1 253 ? -33.466 -25.814 52.070 1.00 90.06 253 GLY A CA 1
ATOM 1941 C C . GLY A 1 253 ? -34.317 -24.797 51.317 1.00 90.06 253 GLY A C 1
ATOM 1942 O O . GLY A 1 253 ? -33.984 -24.407 50.203 1.00 90.06 253 GLY A O 1
ATOM 1943 N N . ASP A 1 254 ? -35.413 -24.379 51.941 1.00 84.88 254 ASP A N 1
ATOM 1944 C CA . ASP A 1 254 ? -36.208 -23.244 51.475 1.00 84.88 254 ASP A CA 1
ATOM 1945 C C . ASP A 1 254 ? -35.458 -21.931 51.765 1.00 84.88 254 ASP A C 1
ATOM 1947 O O . ASP A 1 254 ? -34.720 -21.844 52.750 1.00 84.88 254 ASP A O 1
ATOM 1951 N N . GLY A 1 255 ? -35.710 -20.891 50.968 1.00 79.88 255 GLY A N 1
ATOM 1952 C CA . GLY A 1 255 ? -35.159 -19.551 51.183 1.00 79.88 255 GLY A CA 1
ATOM 1953 C C . GLY A 1 255 ? -34.138 -19.118 50.133 1.00 79.88 255 GLY A C 1
ATOM 1954 O O . GLY A 1 255 ? -34.054 -19.685 49.042 1.00 79.88 255 GLY A O 1
ATOM 1955 N N . LEU A 1 256 ? -33.409 -18.045 50.434 1.00 80.25 256 LEU A N 1
ATOM 1956 C CA . LEU A 1 256 ? -32.401 -17.474 49.545 1.00 80.25 256 LEU A CA 1
ATOM 1957 C C . LEU A 1 256 ? -31.062 -18.188 49.733 1.00 80.25 256 LEU A C 1
ATOM 1959 O O . LEU A 1 256 ? -30.609 -18.375 50.861 1.00 80.25 256 LEU A O 1
ATOM 1963 N N . HIS A 1 257 ? -30.426 -18.545 48.622 1.00 88.56 257 HIS A N 1
ATOM 1964 C CA . HIS A 1 257 ? -29.139 -19.224 48.609 1.00 88.56 257 HIS A CA 1
ATOM 1965 C C . HIS A 1 257 ? -28.151 -18.547 47.661 1.00 88.56 257 HIS A C 1
ATOM 1967 O O . HIS A 1 257 ? -28.529 -18.007 46.616 1.00 88.56 257 HIS A O 1
ATOM 1973 N N . GLU A 1 258 ? -26.866 -18.651 47.995 1.00 91.25 258 GLU A N 1
ATOM 1974 C CA . GLU A 1 258 ? -25.758 -18.163 47.179 1.00 91.25 258 GLU A CA 1
ATOM 1975 C C . GLU A 1 258 ? -24.753 -19.279 46.873 1.00 91.25 258 GLU A C 1
ATOM 1977 O O . GLU A 1 258 ? -24.108 -19.819 47.771 1.00 91.25 258 GLU A O 1
ATOM 1982 N N . ALA A 1 259 ? -24.545 -19.577 45.589 1.00 93.12 259 ALA A N 1
ATOM 1983 C CA . ALA A 1 259 ? -23.490 -20.475 45.129 1.00 93.12 259 ALA A CA 1
ATOM 1984 C C . ALA A 1 259 ? -22.360 -19.695 44.440 1.00 93.12 259 ALA A C 1
ATOM 1986 O O . ALA A 1 259 ? -22.608 -18.974 43.473 1.00 93.12 259 ALA A O 1
ATOM 1987 N N . THR A 1 260 ? -21.109 -19.893 44.867 1.00 92.25 260 THR A N 1
ATOM 1988 C CA . THR A 1 260 ? -19.952 -19.104 44.394 1.00 92.25 260 THR A CA 1
ATOM 1989 C C . THR A 1 260 ? -18.731 -19.980 44.117 1.00 92.25 260 THR A C 1
ATOM 1991 O O . THR A 1 260 ? -18.459 -20.934 44.839 1.00 92.25 260 THR A O 1
ATOM 1994 N N . SER A 1 261 ? -17.975 -19.660 43.064 1.00 94.56 261 SER A N 1
ATOM 1995 C CA . SER A 1 261 ? -16.679 -20.280 42.760 1.00 94.56 261 SER A CA 1
ATOM 1996 C C . SER A 1 261 ? -15.538 -19.542 43.460 1.00 94.56 261 SER A C 1
ATOM 1998 O O . SER A 1 261 ? -15.332 -18.345 43.238 1.00 94.56 261 SER A O 1
ATOM 2000 N N . LEU A 1 262 ? -14.736 -20.259 44.256 1.00 90.62 262 LEU A N 1
ATOM 2001 C CA . LEU A 1 262 ? -13.549 -19.692 44.909 1.00 90.62 262 LEU A CA 1
ATOM 2002 C C . LEU A 1 262 ? -12.460 -19.319 43.898 1.00 90.62 262 LEU A C 1
ATOM 2004 O O . LEU A 1 262 ? -11.771 -18.313 44.068 1.00 90.62 262 LEU A O 1
ATOM 2008 N N . GLY A 1 263 ? -12.316 -20.106 42.828 1.00 87.12 263 GLY A N 1
ATOM 2009 C CA . GLY A 1 263 ? -11.385 -19.827 41.738 1.00 87.12 263 GLY A CA 1
ATOM 2010 C C . GLY A 1 263 ? -11.879 -18.757 40.763 1.00 87.12 263 GLY A C 1
ATOM 2011 O O . GLY A 1 263 ? -11.200 -18.506 39.767 1.00 87.12 263 GLY A O 1
ATOM 2012 N N . LYS A 1 264 ? -13.060 -18.161 41.004 1.00 87.81 264 LYS A N 1
ATOM 2013 C CA . LYS A 1 264 ? -13.784 -17.277 40.073 1.00 87.81 264 LYS A CA 1
ATOM 2014 C C . LYS A 1 264 ? -14.000 -17.899 38.688 1.00 87.81 264 LYS A C 1
ATOM 2016 O O . LYS A 1 264 ? -14.153 -17.186 37.698 1.00 87.81 264 LYS A O 1
ATOM 2021 N N . SER A 1 265 ? -13.987 -19.227 38.610 1.00 89.31 265 SER A N 1
ATOM 2022 C CA . SER A 1 265 ? -14.256 -19.940 37.368 1.00 89.31 265 SER A CA 1
ATOM 2023 C C . SER A 1 265 ? -15.770 -20.015 37.153 1.00 89.31 265 SER A C 1
ATOM 2025 O O . SER A 1 265 ? -16.514 -20.234 38.110 1.00 89.31 265 SER A O 1
ATOM 2027 N N . PRO A 1 266 ? -16.256 -19.822 35.918 1.00 88.12 266 PRO A N 1
ATOM 2028 C CA . PRO A 1 266 ? -17.674 -19.953 35.630 1.00 88.12 266 PRO A CA 1
ATOM 2029 C C . PRO A 1 266 ? -18.122 -21.412 35.797 1.00 88.12 266 PRO A C 1
ATOM 2031 O O . PRO A 1 266 ? -17.426 -22.339 35.372 1.00 88.12 266 PRO A O 1
ATOM 2034 N N . PHE A 1 267 ? -19.289 -21.614 36.407 1.00 93.31 267 PHE A N 1
ATOM 2035 C CA . PHE A 1 267 ? -19.905 -22.927 36.600 1.00 93.31 267 PHE A CA 1
ATOM 2036 C C . PHE A 1 267 ? -21.407 -22.880 36.272 1.00 93.31 267 PHE A C 1
ATOM 2038 O O . PHE A 1 267 ? -22.023 -21.819 36.284 1.00 93.31 267 PHE A O 1
ATOM 2045 N N . GLY A 1 268 ? -22.004 -24.015 35.924 1.00 89.19 268 GLY A N 1
ATOM 2046 C CA . GLY A 1 268 ? -23.437 -24.149 35.671 1.00 89.19 268 GLY A CA 1
ATOM 2047 C C . GLY A 1 268 ? -24.179 -24.464 36.962 1.00 89.19 268 GLY A C 1
ATOM 2048 O O . GLY A 1 268 ? -23.711 -25.292 37.748 1.00 89.19 268 GLY A O 1
ATOM 2049 N N . CYS A 1 269 ? -25.328 -23.830 37.179 1.00 90.00 269 CYS A N 1
ATOM 2050 C CA . CYS A 1 269 ? -26.124 -23.999 38.389 1.00 90.00 269 CYS A CA 1
ATOM 2051 C C . CYS A 1 269 ? -27.609 -24.098 38.023 1.00 90.00 269 CYS A C 1
ATOM 2053 O O . CYS A 1 269 ? -28.140 -23.233 37.333 1.00 90.00 269 CYS A O 1
ATOM 2055 N N . TYR A 1 270 ? -28.283 -25.160 38.462 1.00 87.44 270 TYR A N 1
ATOM 2056 C CA . TYR A 1 270 ? -29.687 -25.429 38.148 1.00 87.44 270 TYR A CA 1
ATOM 2057 C C . TYR A 1 270 ? -30.448 -25.767 39.423 1.00 87.44 270 TYR A C 1
ATOM 2059 O O . TYR A 1 270 ? -29.993 -26.600 40.201 1.00 87.44 270 TYR A O 1
ATOM 2067 N N . LEU A 1 271 ? -31.621 -25.172 39.617 1.00 85.31 271 LEU A N 1
ATOM 2068 C CA . LEU A 1 271 ? -32.521 -25.497 40.712 1.00 85.31 271 LEU A CA 1
ATOM 2069 C C . LEU A 1 271 ? -33.555 -26.527 40.255 1.00 85.31 271 LEU A C 1
ATOM 2071 O O . LEU A 1 271 ? -34.202 -26.354 39.224 1.00 85.31 271 LEU A O 1
ATOM 2075 N N . TYR A 1 272 ? -33.730 -27.577 41.047 1.00 83.81 272 TYR A N 1
ATOM 2076 C CA . TYR A 1 272 ? -34.686 -28.655 40.832 1.00 83.81 272 TYR A CA 1
ATOM 2077 C C . TYR A 1 272 ? -35.481 -28.907 42.111 1.00 83.81 272 TYR A C 1
ATOM 2079 O O . TYR A 1 272 ? -34.916 -28.935 43.201 1.00 83.81 272 TYR A O 1
ATOM 2087 N N . GLY A 1 273 ? -36.784 -29.136 41.991 1.00 82.81 273 GLY A N 1
ATOM 2088 C CA . GLY A 1 273 ? -37.609 -29.583 43.108 1.00 82.81 273 GLY A CA 1
ATOM 2089 C C . GLY A 1 273 ? -38.580 -30.669 42.685 1.00 82.81 273 GLY A C 1
ATOM 2090 O O . GLY A 1 273 ? -39.102 -30.646 41.572 1.00 82.81 273 GLY A O 1
ATOM 2091 N N . ASN A 1 274 ? -38.819 -31.632 43.574 1.00 76.81 274 ASN A N 1
ATOM 2092 C CA . ASN A 1 274 ? -39.739 -32.737 43.321 1.00 76.81 274 ASN A CA 1
ATOM 2093 C C . ASN A 1 274 ? -40.566 -33.078 44.563 1.00 76.81 274 ASN A C 1
ATOM 2095 O O . ASN A 1 274 ? -40.042 -33.272 45.664 1.00 76.81 274 ASN A O 1
ATOM 2099 N N . ARG A 1 275 ? -41.882 -33.161 44.363 1.00 73.88 275 ARG A N 1
ATOM 2100 C CA . ARG A 1 275 ? -42.870 -33.588 45.347 1.00 73.88 275 ARG A CA 1
ATOM 2101 C C . ARG A 1 275 ? -43.176 -35.073 45.159 1.00 73.88 275 ARG A C 1
ATOM 2103 O O . ARG A 1 275 ? -44.033 -35.443 44.358 1.00 73.88 275 ARG A O 1
ATOM 2110 N N . ILE A 1 276 ? -42.530 -35.917 45.966 1.00 63.66 276 ILE A N 1
ATOM 2111 C CA . ILE A 1 276 ? -42.560 -37.392 45.858 1.00 63.66 276 ILE A CA 1
ATOM 2112 C C . ILE A 1 276 ? -43.991 -37.973 45.790 1.00 63.66 276 ILE A C 1
ATOM 2114 O O . ILE A 1 276 ? -44.222 -38.978 45.117 1.00 63.66 276 ILE A O 1
ATOM 2118 N N . ASN A 1 277 ? -44.971 -37.341 46.449 1.00 62.28 277 ASN A N 1
ATOM 2119 C CA . ASN A 1 277 ? -46.325 -37.894 46.589 1.00 62.28 277 ASN A CA 1
ATOM 2120 C C . ASN A 1 277 ? -47.411 -37.228 45.726 1.00 62.28 277 ASN A C 1
ATOM 2122 O O . ASN A 1 277 ? -48.438 -37.862 45.499 1.00 62.28 277 ASN A O 1
ATOM 2126 N N . ASP A 1 278 ? -47.199 -36.005 45.230 1.00 58.88 278 ASP A N 1
ATOM 2127 C CA . ASP A 1 278 ? -48.293 -35.132 44.758 1.00 58.88 278 ASP A CA 1
ATOM 2128 C C . ASP A 1 278 ? -48.177 -34.704 43.290 1.00 58.88 278 ASP A C 1
ATOM 2130 O O . ASP A 1 278 ? -48.859 -33.774 42.872 1.00 58.88 278 ASP A O 1
ATOM 2134 N N . HIS A 1 279 ? -47.364 -35.408 42.492 1.00 62.66 279 HIS A N 1
ATOM 2135 C CA . HIS A 1 279 ? -47.255 -35.157 41.053 1.00 62.66 279 HIS A CA 1
ATOM 2136 C C . HIS A 1 279 ? -46.910 -33.682 40.761 1.00 62.66 279 HIS A C 1
ATOM 2138 O O . HIS A 1 279 ? -47.637 -33.001 40.044 1.00 62.66 279 HIS A O 1
ATOM 2144 N N . ALA A 1 280 ? -45.809 -33.182 41.327 1.00 60.84 280 ALA A N 1
ATOM 2145 C CA . ALA A 1 280 ? -45.282 -31.868 40.972 1.00 60.84 280 ALA A CA 1
ATOM 2146 C C . ALA A 1 280 ? -43.752 -31.890 40.980 1.00 60.84 280 ALA A C 1
ATOM 2148 O O . ALA A 1 280 ? -43.141 -32.274 41.981 1.00 60.84 280 ALA A O 1
ATOM 2149 N N . ALA A 1 281 ? -43.141 -31.459 39.881 1.00 70.69 281 ALA A N 1
ATOM 2150 C CA . ALA A 1 281 ? -41.705 -31.250 39.772 1.00 70.69 281 ALA A CA 1
ATOM 2151 C C . ALA A 1 281 ? -41.424 -29.937 39.030 1.00 70.69 281 ALA A C 1
ATOM 2153 O O . ALA A 1 281 ? -42.259 -29.455 38.267 1.00 70.69 281 ALA A O 1
ATOM 2154 N N . TYR A 1 282 ? -40.260 -29.339 39.265 1.00 73.25 282 TYR A N 1
ATOM 2155 C CA . TYR A 1 282 ? -39.798 -28.167 38.523 1.00 73.25 282 TYR A CA 1
ATOM 2156 C C . TYR A 1 282 ? -38.280 -28.214 38.347 1.00 73.25 282 TYR A C 1
ATOM 2158 O O . TYR A 1 282 ? -37.574 -28.790 39.176 1.00 73.25 282 TYR A O 1
ATOM 2166 N N . MET A 1 283 ? -37.768 -27.604 37.275 1.00 75.69 283 MET A N 1
ATOM 2167 C CA . MET A 1 283 ? -36.327 -27.483 37.049 1.00 75.69 283 MET A CA 1
ATOM 2168 C C . MET A 1 283 ? -35.978 -26.262 36.195 1.00 75.69 283 MET A C 1
ATOM 2170 O O . MET A 1 283 ? -36.290 -26.258 35.008 1.00 75.69 283 MET A O 1
ATOM 2174 N N . HIS A 1 284 ? -35.273 -25.274 36.744 1.00 71.81 284 HIS A N 1
ATOM 2175 C CA . HIS A 1 284 ? -34.787 -24.099 36.005 1.00 71.81 284 HIS A CA 1
ATOM 2176 C C . HIS A 1 284 ? -33.315 -23.799 36.292 1.00 71.81 284 HIS A C 1
ATOM 2178 O O . HIS A 1 284 ? -32.739 -24.311 37.246 1.00 71.81 284 HIS A O 1
ATOM 2184 N N . HIS A 1 285 ? -32.698 -22.936 35.487 1.00 77.19 285 HIS A N 1
ATOM 2185 C CA . HIS A 1 285 ? -31.370 -22.407 35.794 1.00 77.19 285 HIS A CA 1
ATOM 2186 C C . HIS A 1 285 ? -31.405 -21.546 37.067 1.00 77.19 285 HIS A C 1
ATOM 2188 O O . HIS A 1 285 ? -32.368 -20.808 37.300 1.00 77.19 285 HIS A O 1
ATOM 2194 N N . ALA A 1 286 ? -30.367 -21.625 37.893 1.00 70.94 286 ALA A N 1
ATOM 2195 C CA . ALA A 1 286 ? -30.181 -20.701 39.003 1.00 70.94 286 ALA A CA 1
ATOM 2196 C C . ALA A 1 286 ? -29.840 -19.302 38.456 1.00 70.94 286 ALA A C 1
ATOM 2198 O O . ALA A 1 286 ? -29.244 -19.168 37.387 1.00 70.94 286 ALA A O 1
ATOM 2199 N N . GLY A 1 287 ? -30.265 -18.244 39.144 1.00 62.03 287 GLY A N 1
ATOM 2200 C CA . GLY A 1 287 ? -30.154 -16.868 38.641 1.00 62.03 287 GLY A CA 1
ATOM 2201 C C . GLY A 1 287 ? -31.244 -16.458 37.643 1.00 62.03 287 GLY A C 1
ATOM 2202 O O . GLY A 1 287 ? -31.291 -15.302 37.234 1.00 62.03 287 GLY A O 1
ATOM 2203 N N . LEU A 1 288 ? -32.163 -17.363 37.278 1.00 57.22 288 LEU A N 1
ATOM 2204 C CA . LEU A 1 288 ? -33.425 -16.956 36.663 1.00 57.22 288 LEU A CA 1
ATOM 2205 C C . LEU A 1 288 ? -34.218 -16.194 37.734 1.00 57.22 288 LEU A C 1
ATOM 2207 O O . LEU A 1 288 ? -34.506 -16.773 38.784 1.00 57.22 288 LEU A O 1
ATOM 2211 N N . LYS A 1 289 ? -34.527 -14.911 37.491 1.00 46.56 289 LYS A N 1
ATOM 2212 C CA . LYS A 1 289 ? -35.327 -14.062 38.392 1.00 46.56 289 LYS A CA 1
ATOM 2213 C C . LYS A 1 289 ? -36.755 -14.623 38.490 1.00 46.56 289 LYS A C 1
ATOM 2215 O O . LYS A 1 289 ? -37.673 -14.161 37.821 1.00 46.56 289 LYS A O 1
ATOM 2220 N N . ASN A 1 290 ? -36.941 -15.682 39.272 1.00 40.88 290 ASN A N 1
ATOM 2221 C CA . ASN A 1 290 ? -38.251 -16.228 39.588 1.00 40.88 290 ASN A CA 1
ATOM 2222 C C . ASN A 1 290 ? -38.797 -15.458 40.792 1.00 40.88 290 ASN A C 1
ATOM 2224 O O . ASN A 1 290 ? -38.488 -15.768 41.939 1.00 40.88 290 ASN A O 1
ATOM 2228 N N . LEU A 1 291 ? -39.619 -14.452 40.493 1.00 37.84 291 LEU A N 1
ATOM 2229 C CA . LEU A 1 291 ? -40.494 -13.773 41.444 1.00 37.84 291 LEU A CA 1
ATOM 2230 C C . LEU A 1 291 ? -41.470 -14.797 42.038 1.00 37.84 291 LEU A C 1
ATOM 2232 O O . LEU A 1 291 ? -42.534 -15.068 41.475 1.00 37.84 291 LEU A O 1
ATOM 2236 N N . LEU A 1 292 ? -41.107 -15.400 43.166 1.00 37.09 292 LEU A N 1
ATOM 2237 C CA . LEU A 1 292 ? -42.064 -16.073 44.032 1.00 37.09 292 LEU A CA 1
ATOM 2238 C C . LEU A 1 292 ? -42.213 -15.245 45.301 1.00 37.09 292 LEU A C 1
ATOM 2240 O O . LEU A 1 292 ? -41.228 -14.944 45.963 1.00 37.09 292 LEU A O 1
ATOM 2244 N N . LYS A 1 293 ? -43.475 -14.873 45.561 1.00 37.66 293 LYS A N 1
ATOM 2245 C CA . LYS A 1 293 ? -43.988 -14.161 46.736 1.00 37.66 293 LYS A CA 1
ATOM 2246 C C . LYS A 1 293 ? -43.152 -14.457 47.983 1.00 37.66 293 LYS A C 1
ATOM 2248 O O . LYS A 1 293 ? -43.281 -15.540 48.553 1.00 37.66 293 LYS A O 1
ATOM 2253 N N . TYR A 1 294 ? -42.381 -13.475 48.428 1.00 39.62 294 TYR A N 1
ATOM 2254 C CA . TYR A 1 294 ? -42.067 -13.355 49.841 1.00 39.62 294 TYR A CA 1
ATOM 2255 C C . TYR A 1 294 ? -43.242 -12.604 50.479 1.00 39.62 294 TYR A C 1
ATOM 2257 O O . TYR A 1 294 ? -43.591 -11.513 50.036 1.00 39.62 294 TYR A O 1
ATOM 2265 N N . GLU A 1 295 ? -43.949 -13.249 51.411 1.00 44.56 295 GLU A N 1
ATOM 2266 C CA . GLU A 1 295 ? -45.110 -12.655 52.101 1.00 44.56 295 GLU A CA 1
ATOM 2267 C C . GLU A 1 295 ? -44.721 -11.829 53.336 1.00 44.56 295 GLU A C 1
ATOM 2269 O O . GLU A 1 295 ? -45.570 -11.105 53.840 1.00 44.56 295 GLU A O 1
ATOM 2274 N N . ASP A 1 296 ? -43.449 -11.834 53.742 1.00 46.91 296 ASP A N 1
ATOM 2275 C CA . ASP A 1 296 ? -42.955 -11.060 54.885 1.00 46.91 296 ASP A CA 1
ATOM 2276 C C . ASP A 1 296 ? -41.742 -10.217 54.463 1.00 46.91 296 ASP A C 1
ATOM 2278 O O . ASP A 1 296 ? -40.591 -10.595 54.669 1.00 46.91 296 ASP A O 1
ATOM 2282 N N . CYS A 1 297 ? -42.013 -9.090 53.808 1.00 57.16 297 CYS A N 1
ATOM 2283 C CA . CYS A 1 297 ? -41.039 -8.026 53.590 1.00 57.16 297 CYS A CA 1
ATOM 2284 C C . CYS A 1 297 ? -41.190 -7.037 54.759 1.00 57.16 297 CYS A C 1
ATOM 2286 O O . CYS A 1 297 ? -42.078 -6.181 54.781 1.00 57.16 297 CYS A O 1
ATOM 2288 N N . GLU A 1 298 ? -40.414 -7.261 55.822 1.00 57.47 298 GLU A N 1
ATOM 2289 C CA . GLU A 1 298 ? -40.313 -6.333 56.949 1.00 57.47 298 GLU A CA 1
ATOM 2290 C C . GLU A 1 298 ? -39.112 -5.417 56.721 1.00 57.47 298 GLU A C 1
ATOM 2292 O O . GLU A 1 298 ? -37.980 -5.888 56.734 1.00 57.47 298 GLU A O 1
ATOM 2297 N N . LYS A 1 299 ? -39.381 -4.116 56.546 1.00 53.22 299 LYS A N 1
ATOM 2298 C CA . LYS A 1 299 ? -38.381 -3.071 56.281 1.00 53.22 299 LYS A CA 1
ATOM 2299 C C . LYS A 1 299 ? -37.237 -3.097 57.306 1.00 53.22 299 LYS A C 1
ATOM 2301 O O . LYS A 1 299 ? -37.477 -2.725 58.467 1.00 53.22 299 LYS A O 1
ATOM 2306 N N . PRO A 1 300 ? -36.000 -3.461 56.935 1.00 51.34 300 PRO A N 1
ATOM 2307 C CA . PRO A 1 300 ? -34.858 -3.181 57.781 1.00 51.34 300 PRO A CA 1
ATOM 2308 C C . PRO A 1 300 ? -34.549 -1.679 57.694 1.00 51.34 300 PRO A C 1
ATOM 2310 O O . PRO A 1 300 ? -34.264 -1.130 56.644 1.00 51.34 300 PRO A O 1
ATOM 2313 N N . PHE A 1 301 ? -34.635 -0.970 58.822 1.00 54.91 301 PHE A N 1
ATOM 2314 C CA . PHE A 1 301 ? -34.029 0.358 58.946 1.00 54.91 301 PHE A CA 1
ATOM 2315 C C . PHE A 1 301 ? -32.751 0.210 59.773 1.00 54.91 301 PHE A C 1
ATOM 2317 O O . PHE A 1 301 ? -32.835 -0.269 60.914 1.00 54.91 301 PHE A O 1
ATOM 2324 N N . PRO A 1 302 ? -31.583 0.656 59.280 1.00 61.91 302 PRO A N 1
ATOM 2325 C CA . PRO A 1 302 ? -31.346 1.447 58.060 1.00 61.91 302 PRO A CA 1
ATOM 2326 C C . PRO A 1 302 ? -31.215 0.615 56.765 1.00 61.91 302 PRO A C 1
ATOM 2328 O O . PRO A 1 302 ? -30.656 -0.473 56.829 1.00 61.91 302 PRO A O 1
ATOM 2331 N N . VAL A 1 303 ? -31.654 1.193 55.635 1.00 68.69 303 VAL A N 1
ATOM 2332 C CA . VAL A 1 303 ? -31.436 0.702 54.255 1.00 68.69 303 VAL A CA 1
ATOM 2333 C C . VAL A 1 303 ? -29.931 0.594 53.987 1.00 68.69 303 VAL A C 1
ATOM 2335 O O . VAL A 1 303 ? -29.196 1.575 54.192 1.00 68.69 303 VAL A O 1
ATOM 2338 N N . GLU A 1 304 ? -29.448 -0.586 53.592 1.00 73.50 304 GLU A N 1
ATOM 2339 C CA . GLU A 1 304 ? -28.040 -0.816 53.255 1.00 73.50 304 GLU A CA 1
ATOM 2340 C C . GLU A 1 304 ? -27.825 -0.765 51.737 1.00 73.50 304 GLU A C 1
ATOM 2342 O O . GLU A 1 304 ? -28.640 -1.174 50.931 1.00 73.50 304 GLU A O 1
ATOM 2347 N N . LYS A 1 305 ? -26.687 -0.217 51.311 1.00 77.06 305 LYS A N 1
ATOM 2348 C CA . LYS A 1 305 ? -26.406 0.006 49.889 1.00 77.06 305 LYS A CA 1
ATOM 2349 C C . LYS A 1 305 ? -25.836 -1.248 49.216 1.00 77.06 305 LYS A C 1
ATOM 2351 O O . LYS A 1 305 ? -24.752 -1.681 49.620 1.00 77.06 305 LYS A O 1
ATOM 2356 N N . ASN A 1 306 ? -26.411 -1.702 48.098 1.00 69.69 306 ASN A N 1
ATOM 2357 C CA . ASN A 1 306 ? -26.097 -2.979 47.425 1.00 69.69 306 ASN A CA 1
ATOM 2358 C C . ASN A 1 306 ? -26.318 -4.206 48.311 1.00 69.69 306 ASN A C 1
ATOM 2360 O O . ASN A 1 306 ? -25.492 -5.135 48.298 1.00 69.69 306 ASN A O 1
ATOM 2364 N N . ASP A 1 307 ? -27.350 -4.200 49.139 1.00 65.12 307 ASP A N 1
ATOM 2365 C CA . ASP A 1 307 ? -27.660 -5.375 49.941 1.00 65.12 307 ASP A CA 1
ATOM 2366 C C . ASP A 1 307 ? -28.461 -6.426 49.152 1.00 65.12 307 ASP A C 1
ATOM 2368 O O . ASP A 1 307 ? -28.530 -7.581 49.587 1.00 65.12 307 ASP A O 1
ATOM 2372 N N . LEU A 1 308 ? -28.921 -6.081 47.938 1.00 65.69 308 LEU A N 1
ATOM 2373 C CA . LEU A 1 308 ? -29.757 -6.917 47.077 1.00 65.69 308 LEU A CA 1
ATOM 2374 C C . LEU A 1 308 ? -31.052 -7.338 47.787 1.00 65.69 308 LEU A C 1
ATOM 2376 O O . LEU A 1 308 ? -31.578 -8.428 47.511 1.00 65.69 308 LEU A O 1
ATOM 2380 N N . LEU A 1 309 ? -31.537 -6.497 48.700 1.00 62.72 309 LEU A N 1
ATOM 2381 C CA . LEU A 1 309 ? -32.837 -6.604 49.339 1.00 62.72 309 LEU A CA 1
ATOM 2382 C C . LEU A 1 309 ? -33.808 -5.614 48.689 1.00 62.72 309 LEU A C 1
ATOM 2384 O O . LEU A 1 309 ? -33.405 -4.571 48.203 1.00 62.72 309 LEU A O 1
ATOM 2388 N N . ASP A 1 310 ? -35.063 -6.049 48.590 1.00 63.22 310 ASP A N 1
ATOM 2389 C CA . ASP A 1 310 ? -36.219 -5.240 48.189 1.00 63.22 310 ASP A CA 1
ATOM 2390 C C . ASP A 1 310 ? -36.790 -4.703 49.506 1.00 63.22 310 ASP A C 1
ATOM 2392 O O . ASP A 1 310 ? -37.584 -5.376 50.177 1.00 63.22 310 ASP A O 1
ATOM 2396 N N . ASP A 1 311 ? -36.240 -3.580 49.960 1.00 69.88 311 ASP A N 1
ATOM 2397 C CA . ASP A 1 311 ? -36.459 -2.977 51.278 1.00 69.88 311 ASP A CA 1
ATOM 2398 C C . ASP A 1 311 ? -37.831 -2.288 51.386 1.00 69.88 311 ASP A C 1
ATOM 2400 O O . ASP A 1 311 ? -38.287 -1.863 52.465 1.00 69.88 311 ASP A O 1
ATOM 2404 N N . ASP A 1 312 ? -38.541 -2.219 50.270 1.00 66.81 312 ASP A N 1
ATOM 2405 C CA . ASP A 1 312 ? -39.741 -1.431 50.090 1.00 66.81 312 ASP A CA 1
ATOM 2406 C C . ASP A 1 312 ? -40.951 -2.258 49.586 1.00 66.81 312 ASP A C 1
ATOM 2408 O O . ASP A 1 312 ? -42.119 -1.874 49.801 1.00 66.81 312 ASP A O 1
ATOM 2412 N N . CYS A 1 313 ? -40.680 -3.470 49.115 1.00 65.00 313 CYS A N 1
ATOM 2413 C CA . CYS A 1 313 ? -41.619 -4.508 48.730 1.00 65.00 313 CYS A CA 1
ATOM 2414 C C . CYS A 1 313 ? -42.365 -4.251 47.409 1.00 65.00 313 CYS A C 1
ATOM 2416 O O . CYS A 1 313 ? -43.462 -4.810 47.209 1.00 65.00 313 CYS A O 1
ATOM 2418 N N . ASP A 1 314 ? -41.837 -3.413 46.522 1.00 61.66 314 ASP A N 1
ATOM 2419 C CA . ASP A 1 314 ? -42.388 -3.164 45.192 1.00 61.66 314 ASP A CA 1
ATOM 2420 C C . ASP A 1 314 ? -41.903 -4.189 44.133 1.00 61.66 314 ASP A C 1
ATOM 2422 O O . ASP A 1 314 ? -42.576 -4.397 43.107 1.00 61.66 314 ASP A O 1
ATOM 2426 N N . ARG A 1 315 ? -40.876 -4.985 44.494 1.00 61.47 315 ARG A N 1
ATOM 2427 C CA . ARG A 1 315 ? -40.217 -6.077 43.740 1.00 61.47 315 ARG A CA 1
ATOM 2428 C C . ARG A 1 315 ? -39.092 -5.641 42.814 1.00 61.47 315 ARG A C 1
ATOM 2430 O O . ARG A 1 315 ? -38.654 -6.458 41.980 1.00 61.47 315 ARG A O 1
ATOM 2437 N N . LEU A 1 316 ? -38.647 -4.409 42.932 1.00 58.94 316 LEU A N 1
ATOM 2438 C CA . LEU A 1 316 ? -37.377 -3.942 42.425 1.00 58.94 316 LEU A CA 1
ATOM 2439 C C . LEU A 1 316 ? -36.331 -4.105 43.554 1.00 58.94 316 LEU A C 1
ATOM 2441 O O . LEU A 1 316 ? -36.653 -4.561 44.646 1.00 58.94 316 LEU A O 1
ATOM 2445 N N . ILE A 1 317 ? -35.053 -4.111 43.178 1.00 64.31 317 ILE A N 1
ATOM 2446 C CA . ILE A 1 317 ? -33.946 -4.342 44.119 1.00 64.31 317 ILE A CA 1
ATOM 2447 C C . ILE A 1 317 ? -32.760 -3.468 43.691 1.00 64.31 317 ILE A C 1
ATOM 2449 O O . ILE A 1 317 ? -32.313 -3.591 42.537 1.00 64.31 317 ILE A O 1
ATOM 2453 N N . ASP A 1 318 ? -32.184 -2.698 44.618 1.00 66.75 318 ASP A N 1
ATOM 2454 C CA . ASP A 1 318 ? -31.022 -1.819 44.402 1.00 66.75 318 ASP A CA 1
ATOM 2455 C C . ASP A 1 318 ? -31.173 -0.811 43.220 1.00 66.75 318 ASP A C 1
ATOM 2457 O O . ASP A 1 318 ? -30.199 -0.502 42.513 1.00 66.75 318 ASP A O 1
ATOM 2461 N N . GLU A 1 319 ? -32.389 -0.348 42.931 1.00 66.62 319 GLU A N 1
ATOM 2462 C CA . GLU A 1 319 ? -32.757 0.508 41.791 1.00 66.62 319 GLU A CA 1
ATOM 2463 C C . GLU A 1 319 ? -32.610 2.005 42.052 1.00 66.62 319 GLU A C 1
ATOM 2465 O O . GLU A 1 319 ? -32.408 2.769 41.098 1.00 66.62 319 GLU A O 1
ATOM 2470 N N . GLU A 1 320 ? -32.623 2.409 43.317 1.00 77.19 320 GLU A N 1
ATOM 2471 C CA . GLU A 1 320 ? -32.607 3.805 43.717 1.00 77.19 320 GLU A CA 1
ATOM 2472 C C . GLU A 1 320 ? -31.181 4.328 43.909 1.00 77.19 320 GLU A C 1
ATOM 2474 O O . GLU A 1 320 ? -30.234 3.628 44.295 1.00 77.19 320 GLU A O 1
ATOM 2479 N N . LYS A 1 321 ? -30.993 5.615 43.625 1.00 80.12 321 LYS A N 1
ATOM 2480 C CA . LYS A 1 321 ? -29.777 6.336 44.016 1.00 80.12 321 LYS A CA 1
ATOM 2481 C C . LYS A 1 321 ? -30.081 7.090 45.288 1.00 80.12 321 LYS A C 1
ATOM 2483 O O . LYS A 1 321 ? -31.176 7.576 45.449 1.00 80.12 321 LYS A O 1
ATOM 2488 N N . LEU A 1 322 ? -29.081 7.258 46.151 1.00 83.94 322 LEU A N 1
ATOM 2489 C CA . LEU A 1 322 ? -29.215 8.121 47.326 1.00 83.94 322 LEU A CA 1
ATOM 2490 C C . LEU A 1 322 ? -29.172 9.598 46.890 1.00 83.94 322 LEU A C 1
ATOM 2492 O O . LEU A 1 322 ? -28.149 10.267 47.080 1.00 83.94 322 LEU A O 1
ATOM 2496 N N . ASP A 1 323 ? -30.213 10.066 46.202 1.00 81.88 323 ASP A N 1
ATOM 2497 C CA . ASP A 1 323 ? -30.291 11.403 45.614 1.00 81.88 323 ASP A CA 1
ATOM 2498 C C . ASP A 1 323 ? -31.606 12.158 45.872 1.00 81.88 323 ASP A C 1
ATOM 2500 O O . ASP A 1 323 ? -31.797 13.238 45.303 1.00 81.88 323 ASP A O 1
ATOM 2504 N N . ASP A 1 324 ? -32.434 11.679 46.807 1.00 84.38 324 ASP A N 1
ATOM 2505 C CA . ASP A 1 324 ? -33.752 12.220 47.152 1.00 84.38 324 ASP A CA 1
ATOM 2506 C C . ASP A 1 324 ? -34.717 12.269 45.936 1.00 84.38 324 ASP A C 1
ATOM 2508 O O . ASP A 1 324 ? -35.613 13.126 45.870 1.00 84.38 324 ASP A O 1
ATOM 2512 N N . ILE A 1 325 ? -34.533 11.387 44.945 1.00 76.75 325 ILE A N 1
ATOM 2513 C CA . ILE A 1 325 ? -35.374 11.280 43.746 1.00 76.75 325 ILE A CA 1
ATOM 2514 C C . ILE A 1 325 ? -35.903 9.855 43.637 1.00 76.75 325 ILE A C 1
ATOM 2516 O O . ILE A 1 325 ? -35.150 8.912 43.755 1.00 76.75 325 ILE A O 1
ATOM 2520 N N . ASP A 1 326 ? -37.185 9.735 43.318 1.00 72.62 326 ASP A N 1
ATOM 2521 C CA . ASP A 1 326 ? -37.852 8.492 42.922 1.00 72.62 326 ASP A CA 1
ATOM 2522 C C . ASP A 1 326 ? -37.372 8.092 41.507 1.00 72.62 326 ASP A C 1
ATOM 2524 O O . ASP A 1 326 ? -37.830 8.662 40.503 1.00 72.62 326 ASP A O 1
ATOM 2528 N N . ASN A 1 327 ? -36.327 7.259 41.414 1.00 71.75 327 ASN A N 1
ATOM 2529 C CA . ASN A 1 327 ? -35.631 6.943 40.162 1.00 71.75 327 ASN A CA 1
ATOM 2530 C C . ASN A 1 327 ? -36.455 5.989 39.277 1.00 71.75 327 ASN A C 1
ATOM 2532 O O . ASN A 1 327 ? -36.281 6.010 38.047 1.00 71.75 327 ASN A O 1
ATOM 2536 N N . ASP A 1 328 ? -37.357 5.201 39.856 1.00 65.69 328 ASP A N 1
ATOM 2537 C CA . ASP A 1 328 ? -38.202 4.235 39.152 1.00 65.69 328 ASP A CA 1
ATOM 2538 C C . ASP A 1 328 ? -39.703 4.606 39.073 1.00 65.69 328 ASP A C 1
ATOM 2540 O O . ASP A 1 328 ? -40.441 4.033 38.257 1.00 65.69 328 ASP A O 1
ATOM 2544 N N . LEU A 1 329 ? -40.101 5.681 39.760 1.00 67.81 329 LEU A N 1
ATOM 2545 C CA . LEU A 1 329 ? -41.424 6.312 39.761 1.00 67.81 329 LEU A CA 1
ATOM 2546 C C . LEU A 1 329 ? -42.518 5.500 40.467 1.00 67.81 329 LEU A C 1
ATOM 2548 O O . LEU A 1 329 ? -43.701 5.617 40.099 1.00 67.81 329 LEU A O 1
ATOM 2552 N N . ASP A 1 330 ? -42.159 4.689 41.457 1.00 63.50 330 ASP A N 1
ATOM 2553 C CA . ASP A 1 330 ? -43.105 3.917 42.264 1.00 63.50 330 ASP A CA 1
ATOM 2554 C C . ASP A 1 330 ? -43.822 4.773 43.347 1.00 63.50 330 ASP A C 1
ATOM 2556 O O . ASP A 1 330 ? -44.898 4.411 43.855 1.00 63.50 330 ASP A O 1
ATOM 2560 N N . GLY A 1 331 ? -43.311 5.983 43.607 1.00 70.06 331 GLY A N 1
ATOM 2561 C CA . GLY A 1 331 ? -43.832 6.960 44.558 1.00 70.06 331 GLY A CA 1
ATOM 2562 C C . GLY A 1 331 ? -43.072 7.036 45.883 1.00 70.06 331 GLY A C 1
ATOM 2563 O O . GLY A 1 331 ? -43.548 7.732 46.798 1.00 70.06 331 GLY A O 1
ATOM 2564 N N . ARG A 1 332 ? -41.949 6.336 46.015 1.00 72.19 332 ARG A N 1
ATOM 2565 C CA . ARG A 1 332 ? -41.050 6.373 47.167 1.00 72.19 332 ARG A CA 1
ATOM 2566 C C . ARG A 1 332 ? -39.662 6.851 46.711 1.00 72.19 332 ARG A C 1
ATOM 2568 O O . ARG A 1 332 ? -39.502 7.274 45.578 1.00 72.19 332 ARG A O 1
ATOM 2575 N N . VAL A 1 333 ? -38.791 7.135 47.671 1.00 77.44 333 VAL A N 1
ATOM 2576 C CA . VAL A 1 333 ? -37.522 7.824 47.420 1.00 77.44 333 VAL A CA 1
ATOM 2577 C C . VAL A 1 333 ? -36.430 7.185 48.276 1.00 77.44 333 VAL A C 1
ATOM 2579 O O . VAL A 1 333 ? -36.519 7.233 49.510 1.00 77.44 333 VAL A O 1
ATOM 2582 N N . ASP A 1 334 ? -35.359 6.728 47.620 1.00 76.44 334 ASP A N 1
ATOM 2583 C CA . ASP A 1 334 ? -34.114 6.231 48.222 1.00 76.44 334 ASP A CA 1
ATOM 2584 C C . ASP A 1 334 ? -34.280 4.955 49.091 1.00 76.44 334 ASP A C 1
ATOM 2586 O O . ASP A 1 334 ? -33.557 4.765 50.077 1.00 76.44 334 ASP A O 1
ATOM 2590 N N . GLU A 1 335 ? -35.238 4.087 48.759 1.00 69.62 335 GLU A N 1
ATOM 2591 C CA . GLU A 1 335 ? -35.561 2.863 49.520 1.00 69.62 335 GLU A CA 1
ATOM 2592 C C . GLU A 1 335 ? -34.669 1.665 49.212 1.00 69.62 335 GLU A C 1
ATOM 2594 O O . GLU A 1 335 ? -34.419 0.897 50.132 1.00 69.62 335 GLU A O 1
ATOM 2599 N N . ASP A 1 336 ? -34.143 1.559 47.992 1.00 73.44 336 ASP A N 1
ATOM 2600 C CA . ASP A 1 336 ? -33.392 0.395 47.513 1.00 73.44 336 ASP A CA 1
ATOM 2601 C C . ASP A 1 336 ? -32.059 0.849 46.907 1.00 73.44 336 ASP A C 1
ATOM 2603 O O . ASP A 1 336 ? -31.868 0.960 45.695 1.00 73.44 336 ASP A O 1
ATOM 2607 N N . LEU A 1 337 ? -31.117 1.218 47.780 1.00 79.06 337 LEU A N 1
ATOM 2608 C CA . LEU A 1 337 ? -29.925 1.970 47.390 1.00 79.06 337 LEU A CA 1
ATOM 2609 C C . LEU A 1 337 ? -28.915 1.141 46.585 1.00 79.06 337 LEU A C 1
ATOM 2611 O O . LEU A 1 337 ? -28.032 0.467 47.125 1.00 79.06 337 LEU A O 1
ATOM 2615 N N . GLY A 1 338 ? -28.918 1.343 45.272 1.00 71.81 338 GLY A N 1
ATOM 2616 C CA . GLY A 1 338 ? -27.923 0.811 44.358 1.00 71.81 338 GLY A CA 1
ATOM 2617 C C . GLY A 1 338 ? -26.517 1.414 44.518 1.00 71.81 338 GLY A C 1
ATOM 2618 O O . GLY A 1 338 ? -26.254 2.372 45.262 1.00 71.81 338 GLY A O 1
ATOM 2619 N N . PRO A 1 339 ? -25.513 0.877 43.803 1.00 57.09 339 PRO A N 1
ATOM 2620 C CA . PRO A 1 339 ? -24.153 1.390 43.870 1.00 57.09 339 PRO A CA 1
ATOM 2621 C C . PRO A 1 339 ? -24.094 2.830 43.341 1.00 57.09 339 PRO A C 1
ATOM 2623 O O . PRO A 1 339 ? -24.507 3.099 42.216 1.00 57.09 339 PRO A O 1
ATOM 2626 N N . GLU A 1 340 ? -23.471 3.748 44.101 1.00 45.09 340 GLU A N 1
ATOM 2627 C CA . GLU A 1 340 ? -23.065 5.060 43.571 1.00 45.09 340 GLU A CA 1
ATOM 2628 C C . GLU A 1 340 ? -22.008 4.795 42.512 1.00 45.09 340 GLU A C 1
ATOM 2630 O O . GLU A 1 340 ? -20.807 4.657 42.780 1.00 45.09 340 GLU A O 1
ATOM 2635 N N . VAL A 1 341 ? -22.462 4.709 41.274 1.00 42.88 341 VAL A N 1
ATOM 2636 C CA . VAL A 1 341 ? -21.567 4.711 40.143 1.00 42.88 341 VAL A CA 1
ATOM 2637 C C . VAL A 1 341 ? -21.052 6.142 40.043 1.00 42.88 341 VAL A C 1
ATOM 2639 O O . VAL A 1 341 ? -21.711 7.012 39.485 1.00 42.88 341 VAL A O 1
ATOM 2642 N N . ASN A 1 342 ? -19.881 6.398 40.632 1.00 30.33 342 ASN A N 1
ATOM 2643 C CA . ASN A 1 342 ? -19.171 7.668 40.523 1.00 30.33 342 ASN A CA 1
ATOM 2644 C C . ASN A 1 342 ? -18.695 7.841 39.068 1.00 30.33 342 ASN A C 1
ATOM 2646 O O . ASN A 1 342 ? -17.548 7.567 38.710 1.00 30.33 342 ASN A O 1
ATOM 2650 N N . LEU A 1 343 ? -19.638 8.201 38.200 1.00 36.81 343 LEU A N 1
ATOM 2651 C CA . LEU A 1 343 ? -19.435 8.578 36.816 1.00 36.81 343 LEU A CA 1
ATOM 2652 C C . LEU A 1 343 ? -19.644 10.082 36.736 1.00 36.81 343 LEU A C 1
ATOM 2654 O O . LEU A 1 343 ? -20.747 10.595 36.882 1.00 36.81 343 LEU A O 1
ATOM 2658 N N . MET A 1 344 ? -18.530 10.768 36.508 1.00 29.09 344 MET A N 1
ATOM 2659 C CA . MET A 1 344 ? -18.438 12.153 36.073 1.00 29.09 344 MET A CA 1
ATOM 2660 C C . MET A 1 344 ? -19.550 12.460 35.050 1.00 29.09 344 MET A C 1
ATOM 2662 O O . MET A 1 344 ? -19.515 11.964 33.924 1.00 29.09 344 MET A O 1
ATOM 2666 N N . PHE A 1 345 ? -20.544 13.244 35.475 1.00 33.34 345 PHE A N 1
ATOM 2667 C CA . PHE A 1 345 ? -21.652 13.722 34.652 1.00 33.34 345 PHE A CA 1
ATOM 2668 C C . PHE A 1 345 ? -21.112 14.508 33.446 1.00 33.34 345 PHE A C 1
ATOM 2670 O O . PHE A 1 345 ? -20.588 15.614 33.590 1.00 33.34 345 PHE A O 1
ATOM 2677 N N . ILE A 1 346 ? -21.259 13.933 32.254 1.00 31.47 346 ILE A N 1
ATOM 2678 C CA . ILE A 1 346 ? -21.382 14.671 30.996 1.00 31.47 346 ILE A CA 1
ATOM 2679 C C . ILE A 1 346 ? -22.862 14.565 30.621 1.00 31.47 346 ILE A C 1
ATOM 2681 O O . ILE A 1 346 ? -23.429 13.478 30.648 1.00 31.47 346 ILE A O 1
ATOM 2685 N N . ASP A 1 347 ? -23.468 15.713 30.350 1.00 31.52 347 ASP A N 1
ATOM 2686 C CA . ASP A 1 347 ? -24.865 15.932 29.974 1.00 31.52 347 ASP A CA 1
ATOM 2687 C C . ASP A 1 347 ? -25.355 14.927 28.900 1.00 31.52 347 ASP A C 1
ATOM 2689 O O . ASP A 1 347 ? -24.769 14.827 27.820 1.00 31.52 347 ASP A O 1
ATOM 2693 N N . TYR A 1 348 ? -26.398 14.144 29.210 1.00 38.09 348 TYR A N 1
ATOM 2694 C CA . TYR A 1 348 ? -26.863 12.977 28.432 1.00 38.09 348 TYR A CA 1
ATOM 2695 C C . TYR A 1 348 ? -28.099 13.254 27.560 1.00 38.09 348 TYR A C 1
ATOM 2697 O O . TYR A 1 348 ? -28.842 12.333 27.231 1.00 38.09 348 TYR A O 1
ATOM 2705 N N . THR A 1 349 ? -28.336 14.493 27.126 1.00 33.81 349 THR A N 1
ATOM 2706 C CA . THR A 1 349 ? -29.438 14.766 26.184 1.00 33.81 349 THR A CA 1
ATOM 2707 C C . THR A 1 349 ? -29.086 14.620 24.703 1.00 33.81 349 THR A C 1
ATOM 2709 O O . THR A 1 349 ? -29.973 14.818 23.882 1.00 33.81 349 THR A O 1
ATOM 2712 N N . GLU A 1 350 ? -27.867 14.227 24.304 1.00 41.66 350 GLU A N 1
ATOM 2713 C CA . GLU A 1 350 ? -27.588 14.009 22.868 1.00 41.66 350 GLU A CA 1
ATOM 2714 C C . GLU A 1 350 ? -26.337 13.165 22.535 1.00 41.66 350 GLU A C 1
ATOM 2716 O O . GLU A 1 350 ? -25.626 13.448 21.573 1.00 41.66 350 GLU A O 1
ATOM 2721 N N . ILE A 1 351 ? -26.034 12.098 23.285 1.00 44.75 351 ILE A N 1
ATOM 2722 C CA . ILE A 1 351 ? -24.962 11.170 22.868 1.00 44.75 351 ILE A CA 1
ATOM 2723 C C . ILE A 1 351 ? -25.578 10.045 22.033 1.00 44.75 351 ILE A C 1
ATOM 2725 O O . ILE A 1 351 ? -26.056 9.042 22.560 1.00 44.75 351 ILE A O 1
ATOM 2729 N N . GLN A 1 352 ? -25.571 10.222 20.709 1.00 57.44 352 GLN A N 1
ATOM 2730 C CA . GLN A 1 352 ? -25.846 9.152 19.747 1.00 57.44 352 GLN A CA 1
ATOM 2731 C C . GLN A 1 352 ? -24.930 7.952 20.038 1.00 57.44 352 GLN A C 1
ATOM 2733 O O . GLN A 1 352 ? -23.717 8.026 19.849 1.00 57.44 352 GLN A O 1
ATOM 2738 N N . SER A 1 353 ? -25.494 6.831 20.496 1.00 61.06 353 SER A N 1
ATOM 2739 C CA . SER A 1 353 ? -24.754 5.571 20.560 1.00 61.06 353 SER A CA 1
ATOM 2740 C C . SER A 1 353 ? -24.424 5.123 19.140 1.00 61.06 353 SER A C 1
ATOM 2742 O O . SER A 1 353 ? -25.320 4.859 18.340 1.00 61.06 353 SER A O 1
ATOM 2744 N N . HIS A 1 354 ? -23.139 5.003 18.816 1.00 80.38 354 HIS A N 1
ATOM 2745 C CA . HIS A 1 354 ? -22.677 4.542 17.506 1.00 80.38 354 HIS A CA 1
ATOM 2746 C C . HIS A 1 354 ? -22.690 3.010 17.413 1.00 80.38 354 HIS A C 1
ATOM 2748 O O . HIS A 1 354 ? -21.716 2.387 16.989 1.00 80.38 354 HIS A O 1
ATOM 2754 N N . CYS A 1 355 ? -23.786 2.384 17.834 1.00 73.06 355 CYS A N 1
ATOM 2755 C CA . CYS A 1 355 ? -24.026 0.971 17.570 1.00 73.06 355 CYS A CA 1
ATOM 2756 C C . CYS A 1 355 ? -24.419 0.787 16.095 1.00 73.06 355 CYS A C 1
ATOM 2758 O O . CYS A 1 355 ? -25.088 1.650 15.516 1.00 73.06 355 CYS A O 1
ATOM 2760 N N . ILE A 1 356 ? -24.030 -0.333 15.477 1.00 72.94 356 ILE A N 1
ATOM 2761 C CA . ILE A 1 356 ? -24.478 -0.672 14.114 1.00 72.94 356 ILE A CA 1
ATOM 2762 C C . ILE A 1 356 ? -26.016 -0.645 14.047 1.00 72.94 356 ILE A C 1
ATOM 2764 O O . ILE A 1 356 ? -26.694 -1.040 14.996 1.00 72.94 356 ILE A O 1
ATOM 2768 N N . ASP A 1 357 ? -26.548 -0.135 12.933 1.00 71.38 357 ASP A N 1
ATOM 2769 C CA . ASP A 1 357 ? -27.984 0.002 12.646 1.00 71.38 357 ASP A CA 1
ATOM 2770 C C . ASP A 1 357 ? -28.775 0.880 13.628 1.00 71.38 357 ASP A C 1
ATOM 2772 O O . ASP A 1 357 ? -29.986 0.720 13.783 1.00 71.38 357 ASP A O 1
ATOM 2776 N N . ASN A 1 358 ? -28.106 1.854 14.257 1.00 59.16 358 ASN A N 1
ATOM 2777 C CA . ASN A 1 358 ? -28.735 2.819 15.165 1.00 59.16 358 ASN A CA 1
ATOM 2778 C C . ASN A 1 358 ? -29.382 2.150 16.395 1.00 59.16 358 ASN A C 1
ATOM 2780 O O . ASN A 1 358 ? -30.325 2.686 16.980 1.00 59.16 358 ASN A O 1
ATOM 2784 N N . ALA A 1 359 ? -28.897 0.960 16.767 1.00 65.31 359 ALA A N 1
ATOM 2785 C CA . ALA A 1 359 ? -29.339 0.263 17.964 1.00 65.31 359 ALA A CA 1
ATOM 2786 C C . ALA A 1 359 ? -29.006 1.098 19.213 1.00 65.31 359 ALA A C 1
ATOM 2788 O O . ALA A 1 359 ? -27.929 1.687 19.315 1.00 65.31 359 ALA A O 1
ATOM 2789 N N . SER A 1 360 ? -29.927 1.156 20.171 1.00 67.06 360 SER A N 1
ATOM 2790 C CA . SER A 1 360 ? -29.658 1.751 21.477 1.00 67.06 360 SER A CA 1
ATOM 2791 C C . SER A 1 360 ? -28.673 0.870 22.241 1.00 67.06 360 SER A C 1
ATOM 2793 O O . SER A 1 360 ? -28.780 -0.360 22.225 1.00 67.06 360 SER A O 1
ATOM 2795 N N . CYS A 1 361 ? -27.689 1.482 22.904 1.00 61.59 361 CYS A N 1
ATOM 2796 C CA . CYS A 1 361 ? -26.822 0.713 23.784 1.00 61.59 361 CYS A CA 1
ATOM 2797 C C . CYS A 1 361 ? -27.653 0.058 24.894 1.00 61.59 361 CYS A C 1
ATOM 2799 O O . CYS A 1 361 ? -28.436 0.738 25.557 1.00 61.59 361 CYS A O 1
ATOM 2801 N N . ALA A 1 362 ? -27.470 -1.248 25.107 1.00 57.50 362 ALA A N 1
ATOM 2802 C CA . ALA A 1 362 ? -28.110 -1.948 26.209 1.00 57.50 362 ALA A CA 1
ATOM 2803 C C . ALA A 1 362 ? -27.613 -1.352 27.538 1.00 57.50 362 ALA A C 1
ATOM 2805 O O . ALA A 1 362 ? -26.443 -1.499 27.890 1.00 57.50 362 ALA A O 1
ATOM 2806 N N . ILE A 1 363 ? -28.507 -0.653 28.244 1.00 46.53 363 ILE A N 1
ATOM 2807 C CA . ILE A 1 363 ? -28.200 0.176 29.425 1.00 46.53 363 ILE A CA 1
ATOM 2808 C C . ILE A 1 363 ? -27.556 -0.659 30.546 1.00 46.53 363 ILE A C 1
ATOM 2810 O O . ILE A 1 363 ? -26.653 -0.182 31.230 1.00 46.53 363 ILE A O 1
ATOM 2814 N N . TRP A 1 364 ? -27.955 -1.927 30.665 1.00 42.28 364 TRP A N 1
ATOM 2815 C CA . TRP A 1 364 ? -27.534 -2.832 31.736 1.00 42.28 364 TRP A CA 1
ATOM 2816 C C . TRP A 1 364 ? -26.170 -3.495 31.491 1.00 42.28 364 TRP A C 1
ATOM 2818 O O . TRP A 1 364 ? -25.366 -3.598 32.413 1.00 42.28 364 TRP A O 1
ATOM 2828 N N . ASP A 1 365 ? -25.850 -3.845 30.242 1.00 50.41 365 ASP A N 1
ATOM 2829 C CA . ASP A 1 365 ? -24.585 -4.518 29.901 1.00 50.41 365 ASP A CA 1
ATOM 2830 C C . ASP A 1 365 ? -23.509 -3.551 29.392 1.00 50.41 365 ASP A C 1
ATOM 2832 O O . ASP A 1 365 ? -22.337 -3.906 29.274 1.00 50.41 365 ASP A O 1
ATOM 2836 N N . ARG A 1 366 ? -23.909 -2.315 29.066 1.00 60.09 366 ARG A N 1
ATOM 2837 C CA . ARG A 1 366 ? -23.108 -1.309 28.358 1.00 60.09 366 ARG A CA 1
ATOM 2838 C C . ARG A 1 366 ? -22.513 -1.834 27.048 1.00 60.09 366 ARG A C 1
ATOM 2840 O O . ARG A 1 366 ? -21.399 -1.471 26.702 1.00 60.09 366 ARG A O 1
ATOM 2847 N N . ILE A 1 367 ? -23.201 -2.681 26.286 1.00 65.62 367 ILE A N 1
ATOM 2848 C CA . ILE A 1 367 ? -22.666 -3.262 25.039 1.00 65.62 367 ILE A CA 1
ATOM 2849 C C . ILE A 1 367 ? -23.609 -2.961 23.868 1.00 65.62 367 ILE A C 1
ATOM 2851 O O . ILE A 1 367 ? -24.829 -3.038 23.993 1.00 65.62 367 ILE A O 1
ATOM 2855 N N . CYS A 1 368 ? -23.048 -2.639 22.699 1.00 67.81 368 CYS A N 1
ATOM 2856 C CA . CYS A 1 368 ? -23.797 -2.660 21.443 1.00 67.81 368 CYS A CA 1
ATOM 2857 C C . CYS A 1 368 ? -23.825 -4.093 20.901 1.00 67.81 368 CYS A C 1
ATOM 2859 O O . CYS A 1 368 ? -22.794 -4.624 20.488 1.00 67.81 368 CYS A O 1
ATOM 2861 N N . LEU A 1 369 ? -25.005 -4.713 20.894 1.00 64.50 369 LEU A N 1
ATOM 2862 C CA . LEU A 1 369 ? -25.203 -6.128 20.542 1.00 64.50 369 LEU A CA 1
ATOM 2863 C C . LEU A 1 369 ? -24.761 -6.485 19.114 1.00 64.50 369 LEU A C 1
ATOM 2865 O O . LEU A 1 369 ? -24.283 -7.589 18.872 1.00 64.50 369 LEU A O 1
ATOM 2869 N N . LEU A 1 370 ? -24.889 -5.545 18.176 1.00 67.75 370 LEU A N 1
ATOM 2870 C CA . LEU A 1 370 ? -24.471 -5.713 16.779 1.00 67.75 370 LEU A CA 1
ATOM 2871 C C . LEU A 1 370 ? -23.041 -5.215 16.524 1.00 67.75 370 LEU A C 1
ATOM 2873 O O . LEU A 1 370 ? -22.589 -5.164 15.384 1.00 67.75 370 LEU A O 1
ATOM 2877 N N . GLY A 1 371 ? -22.319 -4.852 17.584 1.00 67.69 371 GLY A N 1
ATOM 2878 C CA . GLY A 1 371 ? -21.045 -4.163 17.486 1.00 67.69 371 GLY A CA 1
ATOM 2879 C C . GLY A 1 371 ? -21.206 -2.675 17.182 1.00 67.69 371 GLY A C 1
ATOM 2880 O O . GLY A 1 371 ? -22.296 -2.098 17.221 1.00 67.69 371 GLY A O 1
ATOM 2881 N N . CYS A 1 372 ? -20.073 -2.043 16.921 1.00 73.06 372 CYS A N 1
ATOM 2882 C CA . CYS A 1 372 ? -19.969 -0.608 16.718 1.00 73.06 372 CYS A CA 1
ATOM 2883 C C . CYS A 1 372 ? -19.965 -0.244 15.243 1.00 73.06 372 CYS A C 1
ATOM 2885 O O . CYS A 1 372 ? -19.386 -0.970 14.434 1.00 73.06 372 CYS A O 1
ATOM 2887 N N . VAL A 1 373 ? -20.558 0.902 14.901 1.00 75.31 373 VAL A N 1
ATOM 2888 C CA . VAL A 1 373 ? -20.352 1.539 13.595 1.00 75.31 373 VAL A CA 1
ATOM 2889 C C . VAL A 1 373 ? -18.836 1.636 13.354 1.00 75.31 373 VAL A C 1
ATOM 2891 O O . VAL A 1 373 ? -18.096 1.934 14.300 1.00 75.31 373 VAL A O 1
ATOM 2894 N N . PRO A 1 374 ? -18.341 1.367 12.129 1.00 69.44 374 PRO A N 1
ATOM 2895 C CA . PRO A 1 374 ? -16.917 1.472 11.825 1.00 69.44 374 PRO A CA 1
ATOM 2896 C C . PRO A 1 374 ? -16.332 2.799 12.323 1.00 69.44 374 PRO A C 1
ATOM 2898 O O . PRO A 1 374 ? -16.864 3.865 12.023 1.00 69.44 374 PRO A O 1
ATOM 2901 N N . GLY A 1 375 ? -15.254 2.725 13.107 1.00 65.50 375 GLY A N 1
ATOM 2902 C CA . GLY A 1 375 ? -14.653 3.900 13.750 1.00 65.50 375 GLY A CA 1
ATOM 2903 C C . GLY A 1 375 ? -15.084 4.141 15.199 1.00 65.50 375 GLY A C 1
ATOM 2904 O O . GLY A 1 375 ? -14.671 5.137 15.779 1.00 65.50 375 GLY A O 1
ATOM 2905 N N . TYR A 1 376 ? -15.832 3.225 15.823 1.00 76.56 376 TYR A N 1
ATOM 2906 C CA . TYR A 1 376 ? -16.173 3.267 17.250 1.00 76.56 376 TYR A CA 1
ATOM 2907 C C . TYR A 1 376 ? -15.913 1.909 17.927 1.00 76.56 376 TYR A C 1
ATOM 2909 O O . TYR A 1 376 ? -15.982 0.872 17.274 1.00 76.56 376 TYR A O 1
ATOM 2917 N N . ILE A 1 377 ? -15.548 1.899 19.212 1.00 78.25 377 ILE A N 1
ATOM 2918 C CA . ILE A 1 377 ? -15.295 0.706 20.042 1.00 78.25 377 ILE A CA 1
ATOM 2919 C C . ILE A 1 377 ? -15.735 0.936 21.488 1.00 78.25 377 ILE A C 1
ATOM 2921 O O . ILE A 1 377 ? -15.972 2.061 21.935 1.00 78.25 377 ILE A O 1
ATOM 2925 N N . GLY A 1 378 ? -15.723 -0.149 22.253 1.00 71.88 378 GLY A N 1
ATOM 2926 C CA . GLY A 1 378 ? -15.885 -0.128 23.691 1.00 71.88 378 GLY A CA 1
ATOM 2927 C C . GLY A 1 378 ? -17.338 -0.262 24.105 1.00 71.88 378 GLY A C 1
ATOM 2928 O O . GLY A 1 378 ? -18.220 -0.425 23.257 1.00 71.88 378 GLY A O 1
ATOM 2929 N N . PRO A 1 379 ? -17.582 -0.196 25.419 1.00 70.56 379 PRO A N 1
ATOM 2930 C CA . PRO A 1 379 ? -18.924 -0.274 25.949 1.00 70.56 379 PRO A CA 1
ATOM 2931 C C . PRO A 1 379 ? -19.795 0.808 25.295 1.00 70.56 379 PRO A C 1
ATOM 2933 O O . PRO A 1 379 ? -19.413 1.980 25.284 1.00 70.56 379 PRO A O 1
ATOM 2936 N N . CYS A 1 380 ? -20.905 0.402 24.675 1.00 76.50 380 CYS A N 1
ATOM 2937 C CA . CYS A 1 380 ? -21.817 1.247 23.895 1.00 76.50 380 CYS A CA 1
ATOM 2938 C C . CYS A 1 380 ? -21.225 1.993 22.689 1.00 76.50 380 CYS A C 1
ATOM 2940 O O . CYS A 1 380 ? -21.863 2.907 22.164 1.00 76.50 380 CYS A O 1
ATOM 2942 N N . CYS A 1 381 ? -20.019 1.640 22.240 1.00 77.50 381 CYS A N 1
ATOM 2943 C CA . CYS A 1 381 ? -19.374 2.294 21.100 1.00 77.50 381 CYS A CA 1
ATOM 2944 C C . CYS A 1 381 ? -19.208 3.811 21.283 1.00 77.50 381 CYS A C 1
ATOM 2946 O O . CYS A 1 381 ? -19.195 4.570 20.319 1.00 77.50 381 CYS A O 1
ATOM 2948 N N . PHE A 1 382 ? -19.069 4.267 22.530 1.00 75.88 382 PHE A N 1
ATOM 2949 C CA . PHE A 1 382 ? -18.860 5.684 22.835 1.00 75.88 382 PHE A CA 1
ATOM 2950 C C . PHE A 1 382 ? -17.427 6.141 22.574 1.00 75.88 382 PHE A C 1
ATOM 2952 O O . PHE A 1 382 ? -17.150 7.338 22.511 1.00 75.88 382 PHE A O 1
ATOM 2959 N N . LYS A 1 383 ? -16.491 5.199 22.438 1.00 68.12 383 LYS A N 1
ATOM 2960 C CA . LYS A 1 383 ? -15.090 5.521 22.215 1.00 68.12 383 LYS A CA 1
ATOM 2961 C C . LYS A 1 383 ? -14.810 5.483 20.724 1.00 68.12 383 LYS A C 1
ATOM 2963 O O . LYS A 1 383 ? -14.920 4.432 20.104 1.00 68.12 383 LYS A O 1
ATOM 2968 N N . VAL A 1 384 ? -14.413 6.615 20.155 1.00 66.81 384 VAL A N 1
ATOM 2969 C CA . VAL A 1 384 ? -13.933 6.659 18.771 1.00 66.81 384 VAL A CA 1
ATOM 2970 C C . VAL A 1 384 ? -12.725 5.724 18.655 1.00 66.81 384 VAL A C 1
ATOM 2972 O O . VAL A 1 384 ? -11.742 5.828 19.392 1.00 66.81 384 VAL A O 1
ATOM 2975 N N . HIS A 1 385 ? -12.849 4.756 17.764 1.00 63.19 385 HIS A N 1
ATOM 2976 C CA . HIS A 1 385 ? -11.848 3.776 17.404 1.00 63.19 385 HIS A CA 1
ATOM 2977 C C . HIS A 1 385 ? -11.050 4.293 16.218 1.00 63.19 385 HIS A C 1
ATOM 2979 O O . HIS A 1 385 ? -11.610 4.569 15.158 1.00 63.19 385 HIS A O 1
ATOM 2985 N N . SER A 1 386 ? -9.728 4.351 16.361 1.00 59.31 386 SER A N 1
ATOM 2986 C CA . SER A 1 386 ? -8.869 4.432 15.182 1.00 59.31 386 SER A CA 1
ATOM 2987 C C . SER A 1 386 ? -9.098 3.158 14.364 1.00 59.31 386 SER A C 1
ATOM 2989 O O . SER A 1 386 ? -8.947 2.084 14.939 1.00 59.31 386 SER A O 1
ATOM 2991 N N . PRO A 1 387 ? -9.414 3.215 13.059 1.00 58.44 387 PRO A N 1
ATOM 2992 C CA . PRO A 1 387 ? -9.717 2.038 12.232 1.00 58.44 387 PRO A CA 1
ATOM 2993 C C . PRO A 1 387 ? -8.554 1.033 12.091 1.00 58.44 387 PRO A C 1
ATOM 2995 O O . PRO A 1 387 ? -8.666 0.080 11.333 1.00 58.44 387 PRO A O 1
ATOM 2998 N N . HIS A 1 388 ? -7.461 1.228 12.833 1.00 63.12 388 HIS A N 1
ATOM 2999 C CA . HIS A 1 388 ? -6.162 0.572 12.728 1.00 63.12 388 HIS A CA 1
ATOM 3000 C C . HIS A 1 388 ? -5.862 -0.438 13.851 1.00 63.12 388 HIS A C 1
ATOM 3002 O O . HIS A 1 388 ? -4.711 -0.834 14.037 1.00 63.12 388 HIS A O 1
ATOM 3008 N N . PHE A 1 389 ? -6.866 -0.899 14.598 1.00 62.59 389 PHE A N 1
ATOM 3009 C CA . PHE A 1 389 ? -6.714 -2.057 15.483 1.00 62.59 389 PHE A CA 1
ATOM 3010 C C . PHE A 1 389 ? -7.622 -3.217 15.085 1.00 62.59 389 PHE A C 1
ATOM 3012 O O . PHE A 1 389 ? -8.750 -3.026 14.630 1.00 62.59 389 PHE A O 1
ATOM 3019 N N . HIS A 1 390 ? -7.176 -4.429 15.422 1.00 57.66 390 HIS A N 1
ATOM 3020 C CA . HIS A 1 390 ? -8.089 -5.530 15.701 1.00 57.66 390 HIS A CA 1
ATOM 3021 C C . HIS A 1 390 ? -8.550 -5.414 17.161 1.00 57.66 390 HIS A C 1
ATOM 3023 O O . HIS A 1 390 ? -7.930 -5.950 18.086 1.00 57.66 390 HIS A O 1
ATOM 3029 N N . CYS A 1 391 ? -9.624 -4.658 17.377 1.00 59.41 391 CYS A N 1
ATOM 3030 C CA . CYS A 1 391 ? -10.301 -4.609 18.669 1.00 59.41 391 CYS A CA 1
ATOM 3031 C C . CYS A 1 391 ? -11.442 -5.611 18.709 1.00 59.41 391 CYS A C 1
ATOM 3033 O O . CYS A 1 391 ? -12.124 -5.837 17.711 1.00 59.41 391 CYS A O 1
ATOM 3035 N N . ILE A 1 392 ? -11.688 -6.158 19.895 1.00 64.25 392 ILE A N 1
ATOM 3036 C CA . ILE A 1 392 ? -12.952 -6.819 20.189 1.00 64.25 392 ILE A CA 1
ATOM 3037 C C . ILE A 1 392 ? -13.975 -5.696 20.441 1.00 64.25 392 ILE A C 1
ATOM 3039 O O . ILE A 1 392 ? -13.862 -5.022 21.473 1.00 64.25 392 ILE A O 1
ATOM 3043 N N . PRO A 1 393 ? -14.933 -5.438 19.521 1.00 52.44 393 PRO A N 1
ATOM 3044 C CA . PRO A 1 393 ? -15.705 -4.189 19.499 1.00 52.44 393 PRO A CA 1
ATOM 3045 C C . PRO A 1 393 ? -16.458 -3.908 20.802 1.00 52.44 393 PRO A C 1
ATOM 3047 O O . PRO A 1 393 ? -16.519 -2.766 21.243 1.00 52.44 393 PRO A O 1
ATOM 3050 N N . TYR A 1 394 ? -16.951 -4.960 21.453 1.00 56.31 394 TYR A N 1
ATOM 3051 C CA . TYR A 1 394 ? -17.777 -4.898 22.659 1.00 56.31 394 TYR A CA 1
ATOM 3052 C C . TYR A 1 394 ? -16.981 -4.831 23.972 1.00 56.31 394 TYR A C 1
ATOM 3054 O O . TYR A 1 394 ? -17.479 -4.289 24.951 1.00 56.31 394 TYR A O 1
ATOM 3062 N N . LEU A 1 395 ? -15.737 -5.325 24.008 1.00 55.78 395 LEU A N 1
ATOM 3063 C CA . LEU A 1 395 ? -14.888 -5.241 25.208 1.00 55.78 395 LEU A CA 1
ATOM 3064 C C . LEU A 1 395 ? -14.068 -3.948 25.258 1.00 55.78 395 LEU A C 1
ATOM 3066 O O . LEU A 1 395 ? -13.509 -3.609 26.298 1.00 55.78 395 LEU A O 1
ATOM 3070 N N . GLY A 1 396 ? -13.915 -3.256 24.124 1.00 58.56 396 GLY A N 1
ATOM 3071 C CA . GLY A 1 396 ? -12.979 -2.133 24.005 1.00 58.56 396 GLY A CA 1
ATOM 3072 C C . GLY A 1 396 ? -11.514 -2.536 24.205 1.00 58.56 396 GLY A C 1
ATOM 3073 O O . GLY A 1 396 ? -10.653 -1.669 24.356 1.00 58.56 396 GLY A O 1
ATOM 3074 N N . LEU A 1 397 ? -11.229 -3.842 24.219 1.00 56.78 397 LEU A N 1
ATOM 3075 C CA . LEU A 1 397 ? -9.891 -4.399 24.338 1.00 56.78 397 LEU A CA 1
ATOM 3076 C C . LEU A 1 397 ? -9.323 -4.632 22.942 1.00 56.78 397 LEU A C 1
ATOM 3078 O O . LEU A 1 397 ? -9.871 -5.383 22.131 1.00 56.78 397 LEU A O 1
ATOM 3082 N N . CYS A 1 398 ? -8.206 -3.968 22.679 1.00 61.50 398 CYS A N 1
ATOM 3083 C CA . CYS A 1 398 ? -7.477 -4.054 21.429 1.00 61.50 398 CYS A CA 1
ATOM 3084 C C . CYS A 1 398 ? -6.165 -4.778 21.699 1.00 61.50 398 CYS A C 1
ATOM 3086 O O . CYS A 1 398 ? -5.267 -4.238 22.347 1.00 61.50 398 CYS A O 1
ATOM 3088 N N . PHE A 1 399 ? -6.083 -6.037 21.273 1.00 66.19 399 PHE A N 1
ATOM 3089 C CA . PHE A 1 399 ? -4.951 -6.897 21.621 1.00 66.19 399 PHE A CA 1
ATOM 3090 C C . PHE A 1 399 ? -3.776 -6.711 20.653 1.00 66.19 399 PHE A C 1
ATOM 3092 O O . PHE A 1 399 ? -2.621 -6.822 21.071 1.00 66.19 399 PHE A O 1
ATOM 3099 N N . HIS A 1 400 ? -4.055 -6.323 19.403 1.00 73.25 400 HIS A N 1
ATOM 3100 C CA . HIS A 1 400 ? -3.046 -6.105 18.369 1.00 73.25 400 HIS A CA 1
ATOM 3101 C C . HIS A 1 400 ? -3.403 -4.917 17.467 1.00 73.25 400 HIS A C 1
ATOM 3103 O O . HIS A 1 400 ? -4.565 -4.712 17.104 1.00 73.25 400 HIS A O 1
ATOM 3109 N N . CYS A 1 401 ? -2.383 -4.141 17.098 1.00 74.31 401 CYS A N 1
ATOM 3110 C CA . CYS A 1 401 ? -2.492 -3.210 15.983 1.00 74.31 401 CYS A CA 1
ATOM 3111 C C . CYS A 1 401 ? -2.784 -3.994 14.698 1.00 74.31 401 CYS A C 1
ATOM 3113 O O . CYS A 1 401 ? -2.341 -5.138 14.568 1.00 74.31 401 CYS A O 1
ATOM 3115 N N . LEU A 1 402 ? -3.516 -3.394 13.756 1.00 73.88 402 LEU A N 1
ATOM 3116 C CA . LEU A 1 402 ? -3.589 -3.926 12.397 1.00 73.88 402 LEU A CA 1
ATOM 3117 C C . LEU A 1 402 ? -2.174 -4.049 11.817 1.00 73.88 402 LEU A C 1
ATOM 3119 O O . LEU A 1 402 ? -1.252 -3.351 12.255 1.00 73.88 402 LEU A O 1
ATOM 3123 N N . LEU A 1 403 ? -2.007 -4.950 10.844 1.00 76.94 403 LEU A N 1
ATOM 3124 C CA . LEU A 1 403 ? -0.735 -5.109 10.142 1.00 76.94 403 LEU A CA 1
ATOM 3125 C C . LEU A 1 403 ? -0.203 -3.737 9.713 1.00 76.94 403 LEU A C 1
ATOM 3127 O O . LEU A 1 403 ? -0.946 -2.941 9.140 1.00 76.94 403 LEU A O 1
ATOM 3131 N N . ASN A 1 404 ? 1.078 -3.487 9.986 1.00 81.38 404 ASN A N 1
ATOM 3132 C CA . ASN A 1 404 ? 1.769 -2.212 9.771 1.00 81.38 404 ASN A CA 1
ATOM 3133 C C . ASN A 1 404 ? 1.458 -1.072 10.745 1.00 81.38 404 ASN A C 1
ATOM 3135 O O . ASN A 1 404 ? 1.851 0.048 10.450 1.00 81.38 404 ASN A O 1
ATOM 3139 N N . TYR A 1 405 ? 0.842 -1.297 11.906 1.00 84.50 405 TYR A N 1
ATOM 3140 C CA . TYR A 1 405 ? 0.621 -0.235 12.898 1.00 84.50 405 TYR A CA 1
ATOM 3141 C C . TYR A 1 405 ? 1.280 -0.530 14.253 1.00 84.50 405 TYR A C 1
ATOM 3143 O O . TYR A 1 405 ? 1.503 -1.680 14.625 1.00 84.50 405 TYR A O 1
ATOM 3151 N N . TYR A 1 406 ? 1.618 0.529 14.990 1.00 88.19 406 TYR A N 1
ATOM 3152 C CA . TYR A 1 406 ? 2.256 0.494 16.305 1.00 88.19 406 TYR A CA 1
ATOM 3153 C C . TYR A 1 406 ? 1.866 1.714 17.163 1.00 88.19 406 TYR A C 1
ATOM 3155 O O . TYR A 1 406 ? 1.150 2.623 16.738 1.00 88.19 406 TYR A O 1
ATOM 3163 N N . GLY A 1 407 ? 2.341 1.733 18.402 1.00 85.06 407 GLY A N 1
ATOM 3164 C CA . GLY A 1 407 ? 2.025 2.694 19.448 1.00 85.06 407 GLY A CA 1
ATOM 3165 C C . GLY A 1 407 ? 0.982 2.151 20.423 1.00 85.06 407 GLY A C 1
ATOM 3166 O O . GLY A 1 407 ? 0.239 1.220 20.116 1.00 85.06 407 GLY A O 1
ATOM 3167 N N . SER A 1 408 ? 0.880 2.776 21.600 1.00 78.31 408 SER A N 1
ATOM 3168 C CA . SER A 1 408 ? -0.126 2.426 22.619 1.00 78.31 408 SER A CA 1
ATOM 3169 C C . SER A 1 408 ? -1.561 2.514 22.099 1.00 78.31 408 SER A C 1
ATOM 3171 O O . SER A 1 408 ? -2.450 1.868 22.649 1.00 78.31 408 SER A O 1
ATOM 3173 N N . TYR A 1 409 ? -1.766 3.311 21.044 1.00 79.31 409 TYR A N 1
ATOM 3174 C CA . TYR A 1 409 ? -3.046 3.502 20.381 1.00 79.31 409 TYR A CA 1
ATOM 3175 C C . TYR A 1 409 ? -3.067 3.044 18.912 1.00 79.31 409 TYR A C 1
ATOM 3177 O O . TYR A 1 409 ? -3.969 3.450 18.185 1.00 79.31 409 TYR A O 1
ATOM 3185 N N . CYS A 1 410 ? -2.070 2.268 18.456 1.00 78.50 410 CYS A N 1
ATOM 3186 C CA . CYS A 1 410 ? -1.965 1.774 17.071 1.00 78.50 410 CYS A CA 1
ATOM 3187 C C . CYS A 1 410 ? -2.228 2.843 15.998 1.00 78.50 410 CYS A C 1
ATOM 3189 O O . CYS A 1 410 ? -2.775 2.579 14.933 1.00 78.50 410 CYS A O 1
ATOM 3191 N N . ASN A 1 411 ? -1.880 4.084 16.316 1.00 80.06 411 ASN A N 1
ATOM 3192 C CA . ASN A 1 411 ? -2.107 5.264 15.496 1.00 80.06 411 ASN A CA 1
ATOM 3193 C C . ASN A 1 411 ? -0.818 5.738 14.824 1.00 80.06 411 ASN A C 1
ATOM 3195 O O . ASN A 1 411 ? -0.808 6.797 14.208 1.00 80.06 411 ASN A O 1
ATOM 3199 N N . LYS A 1 412 ? 0.258 4.957 14.947 1.00 84.56 412 LYS A N 1
ATOM 3200 C CA . LYS A 1 412 ? 1.508 5.125 14.215 1.00 84.56 412 LYS A CA 1
ATOM 3201 C C . LYS A 1 412 ? 1.662 3.959 13.259 1.00 84.56 412 LYS A C 1
ATOM 3203 O O . LYS A 1 412 ? 1.217 2.858 13.574 1.00 84.56 412 LYS A O 1
ATOM 3208 N N . ARG A 1 413 ? 2.305 4.170 12.117 1.00 84.19 413 ARG A N 1
ATOM 3209 C CA . ARG A 1 413 ? 2.527 3.110 11.128 1.00 84.19 413 ARG A CA 1
ATOM 3210 C C . ARG A 1 413 ? 3.974 2.643 11.143 1.00 84.19 413 ARG A C 1
ATOM 3212 O O . ARG A 1 413 ? 4.883 3.463 11.213 1.00 84.19 413 ARG A O 1
ATOM 3219 N N . CYS A 1 414 ? 4.181 1.333 11.075 1.00 87.69 414 CYS A N 1
ATOM 3220 C CA . CYS A 1 414 ? 5.481 0.728 10.836 1.00 87.69 414 CYS A CA 1
ATOM 3221 C C . CYS A 1 414 ? 6.122 1.347 9.589 1.00 87.69 414 CYS A C 1
ATOM 3223 O O . CYS A 1 414 ? 5.427 1.680 8.627 1.00 87.69 414 CYS A O 1
ATOM 3225 N N . SER A 1 415 ? 7.446 1.488 9.601 1.00 87.75 415 SER A N 1
ATOM 3226 C CA . SER A 1 415 ? 8.154 1.985 8.426 1.00 87.75 415 SER A CA 1
ATOM 3227 C C . SER A 1 415 ? 7.920 1.076 7.215 1.00 87.75 415 SER A C 1
ATOM 3229 O O . SER A 1 415 ? 7.961 -0.149 7.371 1.00 87.75 415 SER A O 1
ATOM 3231 N N . PRO A 1 416 ? 7.782 1.638 5.998 1.00 83.06 416 PRO A N 1
ATOM 3232 C CA . PRO A 1 416 ? 7.812 0.844 4.767 1.00 83.06 416 PRO A CA 1
ATOM 3233 C C . PRO A 1 416 ? 9.139 0.082 4.579 1.00 83.06 416 PRO A C 1
ATOM 3235 O O . PRO A 1 416 ? 9.214 -0.853 3.789 1.00 83.06 416 PRO A O 1
ATOM 3238 N N . GLY A 1 417 ? 10.188 0.461 5.315 1.00 86.69 417 GLY A N 1
ATOM 3239 C CA . GLY A 1 417 ? 11.479 -0.215 5.342 1.00 86.69 417 GLY A CA 1
ATOM 3240 C C . GLY A 1 417 ? 11.549 -1.467 6.219 1.00 86.69 417 GLY A C 1
ATOM 3241 O O . GLY A 1 417 ? 12.637 -2.012 6.357 1.00 86.69 417 GLY A O 1
ATOM 3242 N N . CYS A 1 418 ? 10.466 -1.928 6.853 1.00 89.44 418 CYS A N 1
ATOM 3243 C CA . CYS A 1 418 ? 10.480 -3.148 7.674 1.00 89.44 418 CYS A CA 1
ATOM 3244 C C . CYS A 1 418 ? 10.464 -4.426 6.810 1.00 89.44 418 CYS A C 1
ATOM 3246 O O . CYS A 1 418 ? 9.586 -4.576 5.964 1.00 89.44 418 CYS A O 1
ATOM 3248 N N . ALA A 1 419 ? 11.390 -5.368 7.036 1.00 81.94 419 ALA A N 1
ATOM 3249 C CA . ALA A 1 419 ? 11.610 -6.582 6.228 1.00 81.94 419 ALA A CA 1
ATOM 3250 C C . ALA A 1 419 ? 10.317 -7.346 5.916 1.00 81.94 419 ALA A C 1
ATOM 3252 O O . ALA A 1 419 ? 9.966 -7.528 4.749 1.00 81.94 419 ALA A O 1
ATOM 3253 N N . ASP A 1 420 ? 9.539 -7.650 6.949 1.00 71.31 420 ASP A N 1
ATOM 3254 C CA . ASP A 1 420 ? 8.388 -8.533 6.804 1.00 71.31 420 ASP A CA 1
ATOM 3255 C C . ASP A 1 420 ? 7.090 -7.823 6.409 1.00 71.31 420 ASP A C 1
ATOM 3257 O O . ASP A 1 420 ? 6.087 -8.506 6.318 1.00 71.31 420 ASP A O 1
ATOM 3261 N N . ASN A 1 421 ? 7.044 -6.492 6.203 1.00 57.09 421 ASN A N 1
ATOM 3262 C CA . ASN A 1 421 ? 5.806 -5.725 5.898 1.00 57.09 421 ASN A CA 1
ATOM 3263 C C . ASN A 1 421 ? 4.599 -6.000 6.833 1.00 57.09 421 ASN A C 1
ATOM 3265 O O . ASN A 1 421 ? 3.459 -5.657 6.514 1.00 57.09 421 ASN A O 1
ATOM 3269 N N . VAL A 1 422 ? 4.823 -6.686 7.955 1.00 60.22 422 VAL A N 1
ATOM 3270 C CA . VAL A 1 422 ? 3.759 -7.340 8.725 1.00 60.22 422 VAL A CA 1
ATOM 3271 C C . VAL A 1 422 ? 3.946 -7.069 10.221 1.00 60.22 422 VAL A C 1
ATOM 3273 O O . VAL A 1 422 ? 2.958 -6.802 10.904 1.00 60.22 422 VAL A O 1
ATOM 3276 N N . PHE A 1 423 ? 5.184 -7.020 10.736 1.00 76.19 423 PHE A N 1
ATOM 3277 C CA . PHE A 1 423 ? 5.429 -6.832 12.170 1.00 76.19 423 PHE A CA 1
ATOM 3278 C C . PHE A 1 423 ? 6.540 -5.816 12.463 1.00 76.19 423 PHE A C 1
ATOM 3280 O O . PHE A 1 423 ? 7.723 -6.079 12.259 1.00 76.19 423 PHE A O 1
ATOM 3287 N N . CYS A 1 424 ? 6.167 -4.665 13.025 1.00 86.50 424 CYS A N 1
ATOM 3288 C CA . CYS A 1 424 ? 7.082 -3.859 13.828 1.00 86.50 424 CYS A CA 1
ATOM 3289 C C . CYS A 1 424 ? 6.689 -3.945 15.307 1.00 86.50 424 CYS A C 1
ATOM 3291 O O . CYS A 1 424 ? 5.556 -4.277 15.657 1.00 86.50 424 CYS A O 1
ATOM 3293 N N . HIS A 1 425 ? 7.645 -3.692 16.199 1.00 88.75 425 HIS A N 1
ATOM 3294 C CA . HIS A 1 425 ? 7.438 -3.809 17.635 1.00 88.75 425 HIS A CA 1
ATOM 3295 C C . HIS A 1 425 ? 6.291 -2.903 18.080 1.00 88.75 425 HIS A C 1
ATOM 3297 O O . HIS A 1 425 ? 6.381 -1.683 17.944 1.00 88.75 425 HIS A O 1
ATOM 3303 N N . ARG A 1 426 ? 5.266 -3.488 18.709 1.00 82.75 426 ARG A N 1
ATOM 3304 C CA . ARG A 1 426 ? 4.017 -2.806 19.078 1.00 82.75 426 ARG A CA 1
ATOM 3305 C C . ARG A 1 426 ? 4.222 -1.441 19.727 1.00 82.75 426 ARG A C 1
ATOM 3307 O O . ARG A 1 426 ? 3.574 -0.495 19.326 1.00 82.75 426 ARG A O 1
ATOM 3314 N N . ASP A 1 427 ? 5.114 -1.308 20.704 1.00 85.56 427 ASP A N 1
ATOM 3315 C CA . ASP A 1 427 ? 5.238 -0.024 21.417 1.00 85.56 427 ASP A CA 1
ATOM 3316 C C . ASP A 1 427 ? 6.260 0.943 20.800 1.00 85.56 427 ASP A C 1
ATOM 3318 O O . ASP A 1 427 ? 6.134 2.157 20.952 1.00 85.56 427 ASP A O 1
ATOM 3322 N N . LYS A 1 428 ? 7.275 0.422 20.100 1.00 88.12 428 LYS A N 1
ATOM 3323 C CA . LYS A 1 428 ? 8.447 1.200 19.664 1.00 88.12 428 LYS A CA 1
ATOM 3324 C C . LYS A 1 428 ? 8.504 1.441 18.156 1.00 88.12 428 LYS A C 1
ATOM 3326 O O . LYS A 1 428 ? 9.235 2.321 17.721 1.00 88.12 428 LYS A O 1
ATOM 3331 N N . GLY A 1 429 ? 7.774 0.655 17.368 1.00 88.69 429 GLY A N 1
ATOM 3332 C CA . GLY A 1 429 ? 7.823 0.686 15.906 1.00 88.69 429 GLY A CA 1
ATOM 3333 C C . GLY A 1 429 ? 9.104 0.097 15.319 1.00 88.69 429 GLY A C 1
ATOM 3334 O O . GLY A 1 429 ? 9.339 0.220 14.123 1.00 88.69 429 GLY A O 1
ATOM 3335 N N . THR A 1 430 ? 9.948 -0.527 16.145 1.00 91.19 430 THR A N 1
ATOM 3336 C CA . THR A 1 430 ? 11.236 -1.079 15.715 1.00 91.19 430 THR A CA 1
ATOM 3337 C C . THR A 1 430 ? 11.054 -2.392 14.970 1.00 91.19 430 THR A C 1
ATOM 3339 O O . THR A 1 430 ? 10.263 -3.232 15.399 1.00 91.19 430 THR A O 1
ATOM 3342 N N . CYS A 1 431 ? 11.803 -2.609 13.898 1.00 91.25 431 CYS A N 1
ATOM 3343 C CA . CYS A 1 431 ? 11.724 -3.814 13.074 1.00 91.25 431 CYS A CA 1
ATOM 3344 C C . CYS A 1 431 ? 13.097 -4.137 12.472 1.00 91.25 431 CYS A C 1
ATOM 3346 O O . CYS A 1 431 ? 14.003 -3.305 12.498 1.00 91.25 431 CYS A O 1
ATOM 3348 N N . ALA A 1 432 ? 13.263 -5.350 11.941 1.00 90.81 432 ALA A N 1
ATOM 3349 C CA . ALA A 1 432 ? 14.402 -5.641 11.079 1.00 90.81 432 ALA A CA 1
ATOM 3350 C C . ALA A 1 432 ? 14.232 -4.863 9.769 1.00 90.81 432 ALA A C 1
ATOM 3352 O O . ALA A 1 432 ? 13.154 -4.895 9.173 1.00 90.81 432 ALA A O 1
ATOM 3353 N N . CYS A 1 433 ? 15.269 -4.148 9.338 1.00 87.62 433 CYS A N 1
ATOM 3354 C CA . CYS A 1 433 ? 15.192 -3.354 8.119 1.00 87.62 433 CYS A CA 1
ATOM 3355 C C . CYS A 1 433 ? 15.355 -4.223 6.877 1.00 87.62 433 CYS A C 1
ATOM 3357 O O . CYS A 1 433 ? 16.166 -5.149 6.858 1.00 87.62 433 CYS A O 1
ATOM 3359 N N . ARG A 1 434 ? 14.594 -3.885 5.834 1.00 85.06 434 ARG A N 1
ATOM 3360 C CA . ARG A 1 434 ? 14.839 -4.311 4.456 1.00 85.06 434 ARG A CA 1
ATOM 3361 C C . ARG A 1 434 ? 16.229 -3.868 4.035 1.00 85.06 434 ARG A C 1
ATOM 3363 O O . ARG A 1 434 ? 16.758 -2.876 4.542 1.00 85.06 434 ARG A O 1
ATOM 3370 N N . GLU A 1 435 ? 16.789 -4.587 3.075 1.00 79.25 435 GLU A N 1
ATOM 3371 C CA . GLU A 1 435 ? 18.058 -4.211 2.467 1.00 79.25 435 GLU A CA 1
ATOM 3372 C C . GLU A 1 435 ? 18.014 -2.748 1.980 1.00 79.25 435 GLU A C 1
ATOM 3374 O O . GLU A 1 435 ? 17.040 -2.310 1.366 1.00 79.25 435 GLU A O 1
ATOM 3379 N N . GLY A 1 436 ? 19.041 -1.980 2.362 1.00 75.19 436 GLY A N 1
ATOM 3380 C CA . GLY A 1 436 ? 19.198 -0.536 2.140 1.00 75.19 436 GLY A CA 1
ATOM 3381 C C . GLY A 1 436 ? 18.302 0.416 2.948 1.00 75.19 436 GLY A C 1
ATOM 3382 O O . GLY A 1 436 ? 18.383 1.630 2.749 1.00 75.19 436 GLY A O 1
ATOM 3383 N N . TYR A 1 437 ? 17.519 -0.089 3.906 1.00 83.44 437 TYR A N 1
ATOM 3384 C CA . TYR A 1 437 ? 16.940 0.720 4.983 1.00 83.44 437 TYR A CA 1
ATOM 3385 C C . TYR A 1 437 ? 17.760 0.574 6.270 1.00 83.44 437 TYR A C 1
ATOM 3387 O O . TYR A 1 437 ? 18.346 -0.474 6.540 1.00 83.44 437 TYR A O 1
ATOM 3395 N N . TYR A 1 438 ? 17.792 1.617 7.102 1.00 85.81 438 TYR A N 1
ATOM 3396 C CA . TYR A 1 438 ? 18.528 1.591 8.367 1.00 85.81 438 TYR A CA 1
ATOM 3397 C C . TYR A 1 438 ? 17.888 2.446 9.471 1.00 85.81 438 TYR A C 1
ATOM 3399 O O . TYR A 1 438 ? 16.950 3.216 9.257 1.00 85.81 438 TYR A O 1
ATOM 3407 N N . GLY A 1 439 ? 18.435 2.312 10.683 1.00 86.25 439 GLY A N 1
ATOM 3408 C CA . GLY A 1 439 ? 17.916 2.928 11.906 1.00 86.25 439 GLY A CA 1
ATOM 3409 C C . GLY A 1 439 ? 16.959 2.004 12.660 1.00 86.25 439 GLY A C 1
ATOM 3410 O O . GLY A 1 439 ? 16.478 1.022 12.110 1.00 86.25 439 GLY A O 1
ATOM 3411 N N . GLU A 1 440 ? 16.677 2.307 13.930 1.00 87.81 440 GLU A N 1
ATOM 3412 C CA . GLU A 1 440 ? 15.871 1.421 14.793 1.00 87.81 440 GLU A CA 1
ATOM 3413 C C . GLU A 1 440 ? 14.454 1.172 14.255 1.00 87.81 440 GLU A C 1
ATOM 3415 O O . GLU A 1 440 ? 13.892 0.100 14.465 1.00 87.81 440 GLU A O 1
ATOM 3420 N N . THR A 1 441 ? 13.886 2.151 13.551 1.00 89.62 441 THR A N 1
ATOM 3421 C CA . THR A 1 441 ? 12.558 2.082 12.931 1.00 89.62 441 THR A CA 1
ATOM 3422 C C . THR A 1 441 ? 12.615 1.939 11.414 1.00 89.62 441 THR A C 1
ATOM 3424 O O . THR A 1 441 ? 11.575 2.020 10.781 1.00 89.62 441 THR A O 1
ATOM 3427 N N . CYS A 1 442 ? 13.794 1.763 10.807 1.00 90.62 442 CYS A N 1
ATOM 3428 C CA . CYS A 1 442 ? 13.958 1.629 9.352 1.00 90.62 442 CYS A CA 1
ATOM 3429 C C . CYS A 1 442 ? 13.383 2.801 8.534 1.00 90.62 442 CYS A C 1
ATOM 3431 O O . CYS A 1 442 ? 12.948 2.613 7.403 1.00 90.62 442 CYS A O 1
ATOM 3433 N N . LEU A 1 443 ? 13.335 4.008 9.108 1.00 88.88 443 LEU A N 1
ATOM 3434 C CA . LEU A 1 443 ? 12.828 5.243 8.484 1.00 88.88 443 LEU A CA 1
ATOM 3435 C C . LEU A 1 443 ? 13.921 6.036 7.747 1.00 88.88 443 LEU A C 1
ATOM 3437 O O . LEU A 1 443 ? 13.761 7.227 7.501 1.00 88.88 443 LEU A O 1
ATOM 3441 N N . LYS A 1 444 ? 15.056 5.414 7.428 1.00 87.12 444 LYS A N 1
ATOM 3442 C CA . LYS A 1 444 ? 16.136 6.054 6.674 1.00 87.12 444 LYS A CA 1
ATOM 3443 C C . LYS A 1 444 ? 16.563 5.146 5.536 1.00 87.12 444 LYS A C 1
ATOM 3445 O O . LYS A 1 444 ? 16.729 3.946 5.758 1.00 87.12 444 LYS A O 1
ATOM 3450 N N . ILE A 1 445 ? 16.741 5.717 4.350 1.00 82.50 445 ILE A N 1
ATOM 3451 C CA . ILE A 1 445 ? 17.217 5.014 3.154 1.00 82.50 445 ILE A CA 1
ATOM 3452 C C . ILE A 1 445 ? 18.697 5.338 2.933 1.0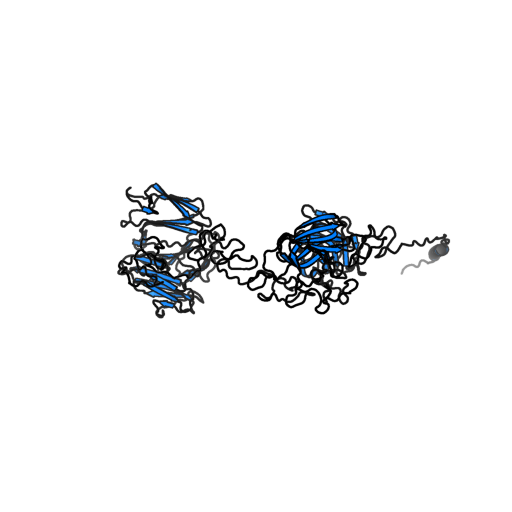0 82.50 445 ILE A C 1
ATOM 3454 O O . ILE A 1 445 ? 19.104 6.497 3.010 1.00 82.50 445 ILE A O 1
ATOM 3458 N N . GLY A 1 446 ? 19.510 4.323 2.639 1.00 74.12 446 GLY A N 1
ATOM 3459 C CA . GLY A 1 446 ? 20.943 4.463 2.360 1.00 74.12 446 GLY A CA 1
ATOM 3460 C C . GLY A 1 446 ? 21.835 3.937 3.488 1.00 74.12 446 GLY A C 1
ATOM 3461 O O . GLY A 1 446 ? 21.507 2.946 4.134 1.00 74.12 446 GLY A O 1
ATOM 3462 N N . PHE A 1 447 ? 22.991 4.574 3.717 1.00 64.50 447 PHE A N 1
ATOM 3463 C CA . PHE A 1 447 ? 23.963 4.140 4.733 1.00 64.50 447 PHE A CA 1
ATOM 3464 C C . PHE A 1 447 ? 24.123 5.148 5.882 1.00 64.50 447 PHE A C 1
ATOM 3466 O O . PHE A 1 447 ? 24.192 6.354 5.629 1.00 64.50 447 PHE A O 1
ATOM 3473 N N . PRO A 1 448 ? 24.336 4.688 7.135 1.00 60.69 448 PRO A N 1
ATOM 3474 C CA . PRO A 1 448 ? 24.482 5.559 8.310 1.00 60.69 448 PRO A CA 1
ATOM 3475 C C . PRO A 1 448 ? 25.574 6.633 8.191 1.00 60.69 448 PRO A C 1
ATOM 3477 O O . PRO A 1 448 ? 25.506 7.673 8.852 1.00 60.69 448 PRO A O 1
ATOM 3480 N N . ASN A 1 449 ? 26.590 6.375 7.362 1.00 63.81 449 ASN A N 1
ATOM 3481 C CA . ASN A 1 449 ? 27.798 7.190 7.268 1.00 63.81 449 ASN A CA 1
ATOM 3482 C C . ASN A 1 449 ? 27.750 8.252 6.158 1.00 63.81 449 ASN A C 1
ATOM 3484 O O . ASN A 1 449 ? 28.567 9.170 6.196 1.00 63.81 449 ASN A O 1
ATOM 3488 N N . ASN A 1 450 ? 26.802 8.182 5.213 1.00 62.34 450 ASN A N 1
ATOM 3489 C CA . ASN A 1 450 ? 26.690 9.156 4.122 1.00 62.34 450 ASN A CA 1
ATOM 3490 C C . ASN A 1 450 ? 25.424 10.012 4.276 1.00 62.34 450 ASN A C 1
ATOM 3492 O O . ASN A 1 450 ? 24.438 9.858 3.565 1.00 62.34 450 ASN A O 1
ATOM 3496 N N . LYS A 1 451 ? 25.458 10.928 5.252 1.00 60.12 451 LYS A N 1
ATOM 3497 C CA . LYS A 1 451 ? 24.300 11.711 5.733 1.00 60.12 451 LYS A CA 1
ATOM 3498 C C . LYS A 1 451 ? 23.689 12.699 4.734 1.00 60.12 451 LYS A C 1
ATOM 3500 O O . LYS A 1 451 ? 22.818 13.465 5.122 1.00 60.12 451 LYS A O 1
ATOM 3505 N N . SER A 1 452 ? 24.180 12.759 3.499 1.00 59.06 452 SER A N 1
ATOM 3506 C CA . SER A 1 452 ? 23.742 13.783 2.549 1.00 59.06 452 SER A CA 1
ATOM 3507 C C . SER A 1 452 ? 22.992 13.244 1.343 1.00 59.06 452 SER A C 1
ATOM 3509 O O . SER A 1 452 ? 22.471 14.075 0.608 1.00 59.06 452 SER A O 1
ATOM 3511 N N . ARG A 1 453 ? 22.951 11.919 1.089 1.00 67.25 453 ARG A N 1
ATOM 3512 C CA . ARG A 1 453 ? 22.300 11.378 -0.118 1.00 67.25 453 ARG A CA 1
ATOM 3513 C C . ARG A 1 453 ? 21.620 10.011 0.076 1.00 67.25 453 ARG A C 1
ATOM 3515 O O . ARG A 1 453 ? 22.284 9.084 0.528 1.00 67.25 453 ARG A O 1
ATOM 3522 N N . SER A 1 454 ? 20.353 9.847 -0.330 1.00 71.81 454 SER A N 1
ATOM 3523 C CA . SER A 1 454 ? 19.646 8.548 -0.302 1.00 71.81 454 SER A CA 1
ATOM 3524 C C . SER A 1 454 ? 20.102 7.609 -1.423 1.00 71.81 454 SER A C 1
ATOM 3526 O O . SER A 1 454 ? 19.661 7.651 -2.567 1.00 71.81 454 SER A O 1
ATOM 3528 N N . CYS A 1 455 ? 21.025 6.722 -1.103 1.00 83.88 455 CYS A N 1
ATOM 3529 C CA . CYS A 1 455 ? 21.461 5.709 -2.045 1.00 83.88 455 CYS A CA 1
ATOM 3530 C C . CYS A 1 455 ? 20.461 4.546 -2.111 1.00 83.88 455 CYS A C 1
ATOM 3532 O O . CYS A 1 455 ? 20.180 3.943 -1.079 1.00 83.88 455 CYS A O 1
ATOM 3534 N N . TYR A 1 456 ? 19.969 4.199 -3.304 1.00 89.75 456 TYR A N 1
ATOM 3535 C CA . TYR A 1 456 ? 19.048 3.066 -3.511 1.00 89.75 456 TYR A CA 1
ATOM 3536 C C . TYR A 1 456 ? 19.756 1.752 -3.891 1.00 89.75 456 TYR A C 1
ATOM 3538 O O . TYR A 1 456 ? 19.103 0.760 -4.220 1.00 89.75 456 TYR A O 1
ATOM 3546 N N . CYS A 1 457 ? 21.087 1.739 -3.858 1.00 89.88 457 CYS A N 1
ATOM 3547 C CA . CYS A 1 457 ? 21.883 0.524 -4.003 1.00 89.88 457 CYS A CA 1
ATOM 3548 C C . CYS A 1 457 ? 21.694 -0.369 -2.777 1.00 89.88 457 CYS A C 1
ATOM 3550 O O . CYS A 1 457 ? 21.556 0.132 -1.661 1.00 89.88 457 CYS A O 1
ATOM 3552 N N . ALA A 1 458 ? 21.714 -1.684 -2.972 1.00 89.19 458 ALA A N 1
ATOM 3553 C CA . ALA A 1 458 ? 21.475 -2.654 -1.905 1.00 89.19 458 ALA A CA 1
ATOM 3554 C C . ALA A 1 458 ? 22.483 -2.524 -0.738 1.00 89.19 458 ALA A C 1
ATOM 3556 O O . ALA A 1 458 ? 22.127 -2.611 0.436 1.00 89.19 458 ALA A O 1
ATOM 3557 N N . ASP A 1 459 ? 23.732 -2.182 -1.062 1.00 86.56 459 ASP A N 1
ATOM 3558 C CA . ASP A 1 459 ? 24.810 -1.889 -0.111 1.00 86.56 459 ASP A CA 1
ATOM 3559 C C . ASP A 1 459 ? 24.943 -0.394 0.235 1.00 86.56 459 ASP A C 1
ATOM 3561 O O . ASP A 1 459 ? 25.940 0.016 0.828 1.00 86.56 459 ASP A O 1
ATOM 3565 N N . GLY A 1 460 ? 23.986 0.434 -0.199 1.00 84.81 460 GLY A N 1
ATOM 3566 C CA . GLY A 1 460 ? 23.959 1.890 -0.062 1.00 84.81 460 GLY A CA 1
ATOM 3567 C C . GLY A 1 460 ? 25.212 2.640 -0.528 1.00 84.81 460 GLY A C 1
ATOM 3568 O O . GLY A 1 460 ? 25.397 3.793 -0.127 1.00 84.81 460 GLY A O 1
ATOM 3569 N N . ASN A 1 461 ? 26.059 2.028 -1.361 1.00 86.94 461 ASN A N 1
ATOM 3570 C CA . ASN A 1 461 ? 27.278 2.632 -1.880 1.00 86.94 461 ASN A CA 1
ATOM 3571 C C . ASN A 1 461 ? 27.110 3.031 -3.352 1.00 86.94 461 ASN A C 1
ATOM 3573 O O . ASN A 1 461 ? 27.273 2.219 -4.266 1.00 86.94 461 ASN A O 1
ATOM 3577 N N . CYS A 1 462 ? 26.822 4.310 -3.581 1.00 86.75 462 CYS A N 1
ATOM 3578 C CA . CYS A 1 462 ? 26.699 4.884 -4.917 1.00 86.75 462 CYS A CA 1
ATOM 3579 C C . CYS A 1 462 ? 27.668 6.031 -5.160 1.00 86.75 462 CYS A C 1
ATOM 3581 O O . CYS A 1 462 ? 28.091 6.754 -4.257 1.00 86.75 462 CYS A O 1
ATOM 3583 N N . SER A 1 463 ? 27.970 6.208 -6.439 1.00 86.44 463 SER A N 1
ATOM 3584 C CA . SER A 1 463 ? 28.752 7.297 -6.986 1.00 86.44 463 SER A CA 1
ATOM 3585 C C . SER A 1 463 ? 28.092 8.647 -6.728 1.00 86.44 463 SER A C 1
ATOM 3587 O O . SER A 1 463 ? 26.908 8.860 -6.999 1.00 86.44 463 SER A O 1
ATOM 3589 N N . GLU A 1 464 ? 28.887 9.613 -6.273 1.00 79.81 464 GLU A N 1
ATOM 3590 C CA . GLU A 1 464 ? 28.418 10.981 -6.069 1.00 79.81 464 GLU A CA 1
ATOM 3591 C C . GLU A 1 464 ? 28.135 11.733 -7.378 1.00 79.81 464 GLU A C 1
ATOM 3593 O O . GLU A 1 464 ? 27.435 12.749 -7.347 1.00 79.81 464 GLU A O 1
ATOM 3598 N N . SER A 1 465 ? 28.682 11.286 -8.514 1.00 81.81 465 SER A N 1
ATOM 3599 C CA . SER A 1 465 ? 28.534 11.991 -9.793 1.00 81.81 465 SER A CA 1
ATOM 3600 C C . SER A 1 465 ? 27.243 11.637 -10.526 1.00 81.81 465 SER A C 1
ATOM 3602 O O . SER A 1 465 ? 26.634 12.510 -11.138 1.00 81.81 465 SER A O 1
ATOM 3604 N N . ASP A 1 466 ? 26.830 10.373 -10.478 1.00 82.38 466 ASP A N 1
ATOM 3605 C CA . ASP A 1 466 ? 25.746 9.834 -11.313 1.00 82.38 466 ASP A CA 1
ATOM 3606 C C . ASP A 1 466 ? 24.809 8.859 -10.578 1.00 82.38 466 ASP A C 1
ATOM 3608 O O . ASP A 1 466 ? 23.902 8.291 -11.194 1.00 82.38 466 ASP A O 1
ATOM 3612 N N . GLY A 1 467 ? 25.018 8.651 -9.273 1.00 84.69 467 GLY A N 1
ATOM 3613 C CA . GLY A 1 467 ? 24.217 7.750 -8.448 1.00 84.69 467 GLY A CA 1
ATOM 3614 C C . GLY A 1 467 ? 24.399 6.263 -8.763 1.00 84.69 467 GLY A C 1
ATOM 3615 O O . GLY A 1 467 ? 23.670 5.455 -8.198 1.00 84.69 467 GLY A O 1
ATOM 3616 N N . SER A 1 468 ? 25.318 5.884 -9.660 1.00 89.00 468 SER A N 1
ATOM 3617 C CA . SER A 1 468 ? 25.567 4.477 -10.008 1.00 89.00 468 SER A CA 1
ATOM 3618 C C . SER A 1 468 ? 26.056 3.675 -8.804 1.00 89.00 468 SER A C 1
ATOM 3620 O O . SER A 1 468 ? 26.797 4.196 -7.970 1.00 89.00 468 SER A O 1
ATOM 3622 N N . CYS A 1 469 ? 25.657 2.410 -8.703 1.00 89.69 469 CYS A N 1
ATOM 3623 C CA . CYS A 1 469 ? 26.092 1.541 -7.613 1.00 89.69 469 CYS A CA 1
ATOM 3624 C C . CYS A 1 469 ? 27.545 1.092 -7.821 1.00 89.69 469 CYS A C 1
ATOM 3626 O O . CYS A 1 469 ? 27.897 0.570 -8.876 1.00 89.69 469 CYS A O 1
ATOM 3628 N N . LEU A 1 470 ? 28.412 1.340 -6.832 1.00 90.19 470 LEU A N 1
ATOM 3629 C CA . LEU A 1 470 ? 29.866 1.180 -6.984 1.00 90.19 470 LEU A CA 1
ATOM 3630 C C . LEU A 1 470 ? 30.361 -0.235 -6.671 1.00 90.19 470 LEU A C 1
ATOM 3632 O O . LEU A 1 470 ? 31.336 -0.690 -7.268 1.00 90.19 470 LEU A O 1
ATOM 3636 N N . SER A 1 471 ? 29.735 -0.909 -5.706 1.00 88.88 471 SER A N 1
ATOM 3637 C CA . SER A 1 471 ? 30.175 -2.222 -5.205 1.00 88.88 471 SER A CA 1
ATOM 3638 C C . SER A 1 471 ? 29.182 -3.353 -5.458 1.00 88.88 471 SER A C 1
ATOM 3640 O O . SER A 1 471 ? 29.540 -4.519 -5.290 1.00 88.88 471 SER A O 1
ATOM 3642 N N . THR A 1 472 ? 27.974 -3.036 -5.918 1.00 89.62 472 THR A N 1
ATOM 3643 C CA . THR A 1 472 ? 26.927 -4.009 -6.228 1.00 89.62 472 THR A CA 1
ATOM 3644 C C . THR A 1 472 ? 26.144 -3.583 -7.464 1.00 89.62 472 THR A C 1
ATOM 3646 O O . THR A 1 472 ? 26.038 -2.396 -7.747 1.00 89.62 472 THR A O 1
ATOM 3649 N N . ASN A 1 473 ? 25.558 -4.548 -8.171 1.00 87.81 473 ASN A N 1
ATOM 3650 C CA . ASN A 1 473 ? 24.549 -4.288 -9.204 1.00 87.81 473 ASN A CA 1
ATOM 3651 C C . ASN A 1 473 ? 23.120 -4.478 -8.669 1.00 87.81 473 ASN A C 1
ATOM 3653 O O . ASN A 1 473 ? 22.164 -4.362 -9.432 1.00 87.81 473 ASN A O 1
ATOM 3657 N N . ARG A 1 474 ? 22.970 -4.810 -7.379 1.00 91.88 474 ARG A N 1
ATOM 3658 C CA . ARG A 1 474 ? 21.669 -5.012 -6.741 1.00 91.88 474 ARG A CA 1
ATOM 3659 C C . ARG A 1 474 ? 21.115 -3.703 -6.204 1.00 91.88 474 ARG A C 1
ATOM 3661 O O . ARG A 1 474 ? 21.836 -2.872 -5.647 1.00 91.88 474 ARG A O 1
ATOM 3668 N N . CYS A 1 475 ? 19.806 -3.573 -6.321 1.00 92.56 475 CYS A N 1
ATOM 3669 C CA . CYS A 1 475 ? 19.041 -2.454 -5.805 1.00 92.56 475 CYS A CA 1
ATOM 3670 C C . CYS A 1 475 ? 18.211 -2.886 -4.610 1.00 92.56 475 CYS A C 1
ATOM 3672 O O . CYS A 1 475 ? 17.820 -4.050 -4.520 1.00 92.56 475 CYS A O 1
ATOM 3674 N N . ILE A 1 476 ? 17.882 -1.936 -3.736 1.00 90.81 476 ILE A N 1
ATOM 3675 C CA . ILE A 1 476 ? 16.887 -2.198 -2.695 1.00 90.81 476 ILE A CA 1
ATOM 3676 C C . ILE A 1 476 ? 15.567 -2.634 -3.333 1.00 90.81 476 ILE A C 1
ATOM 3678 O O . ILE A 1 476 ? 15.218 -2.151 -4.414 1.00 90.81 476 ILE A O 1
ATOM 3682 N N . VAL A 1 477 ? 14.833 -3.519 -2.659 1.00 89.38 477 VAL A N 1
ATOM 3683 C CA . VAL A 1 477 ? 13.537 -4.035 -3.128 1.00 89.38 477 VAL A CA 1
ATOM 3684 C C . VAL A 1 477 ? 12.615 -2.879 -3.540 1.00 89.38 477 VAL A C 1
ATOM 3686 O O . VAL A 1 477 ? 12.478 -1.891 -2.815 1.00 89.38 477 VAL A O 1
ATOM 3689 N N . GLY A 1 478 ? 12.002 -2.981 -4.724 1.00 91.88 478 GLY A N 1
ATOM 3690 C CA . GLY A 1 478 ? 11.168 -1.915 -5.302 1.00 91.88 478 GLY A CA 1
ATOM 3691 C C . GLY A 1 478 ? 11.926 -0.846 -6.091 1.00 91.88 478 GLY A C 1
ATOM 3692 O O . GLY A 1 478 ? 11.322 0.128 -6.552 1.00 91.88 478 GLY A O 1
ATOM 3693 N N . ARG A 1 479 ? 13.236 -1.010 -6.284 1.00 94.25 479 ARG A N 1
ATOM 3694 C CA . ARG A 1 479 ? 14.058 -0.178 -7.171 1.00 94.25 479 ARG A CA 1
ATOM 3695 C C . ARG A 1 479 ? 14.837 -1.043 -8.154 1.00 94.25 479 ARG A C 1
ATOM 3697 O O . ARG A 1 479 ? 15.196 -2.165 -7.826 1.00 94.25 479 ARG A O 1
ATOM 3704 N N . PHE A 1 480 ? 15.137 -0.516 -9.339 1.00 95.38 480 PHE A N 1
ATOM 3705 C CA . PHE A 1 480 ? 16.001 -1.187 -10.316 1.00 95.38 480 PHE A CA 1
ATOM 3706 C C . PHE A 1 480 ? 16.693 -0.196 -11.267 1.00 95.38 480 PHE A C 1
ATOM 3708 O O . PHE A 1 480 ? 16.406 1.007 -11.274 1.00 95.38 480 PHE A O 1
ATOM 3715 N N . GLY A 1 481 ? 17.614 -0.712 -12.084 1.00 92.31 481 GLY A N 1
ATOM 3716 C CA . GLY A 1 481 ? 18.431 0.059 -13.025 1.00 92.31 481 GLY A CA 1
ATOM 3717 C C . GLY A 1 481 ? 19.861 0.282 -12.530 1.00 92.31 481 GLY A C 1
ATOM 3718 O O . GLY A 1 481 ? 20.193 -0.036 -11.395 1.00 92.31 481 GLY A O 1
ATOM 3719 N N . LEU A 1 482 ? 20.720 0.836 -13.392 1.00 87.88 482 LEU A N 1
ATOM 3720 C CA . LEU A 1 482 ? 22.163 0.988 -13.125 1.00 87.88 482 LEU A CA 1
ATOM 3721 C C . LEU A 1 482 ? 22.484 1.806 -11.856 1.00 87.88 482 LEU A C 1
ATOM 3723 O O . LEU A 1 482 ? 23.488 1.567 -11.191 1.00 87.88 482 LEU A O 1
ATOM 3727 N N . SER A 1 483 ? 21.627 2.773 -11.537 1.00 90.56 483 SER A N 1
ATOM 3728 C CA . SER A 1 483 ? 21.734 3.649 -10.366 1.00 90.56 483 SER A CA 1
ATOM 3729 C C . SER A 1 483 ? 20.583 3.413 -9.385 1.00 90.56 483 SER A C 1
ATOM 3731 O O . SER A 1 483 ? 20.277 4.287 -8.576 1.00 90.56 483 SER A O 1
ATOM 3733 N N . CYS A 1 484 ? 19.870 2.286 -9.513 1.00 92.44 484 CYS A N 1
ATOM 3734 C CA . CYS A 1 484 ? 18.646 1.992 -8.762 1.00 92.44 484 CYS A CA 1
ATOM 3735 C C . CYS A 1 484 ? 17.620 3.133 -8.811 1.00 92.44 484 CYS A C 1
ATOM 3737 O O . CYS A 1 484 ? 16.904 3.422 -7.852 1.00 92.44 484 CYS A O 1
ATOM 3739 N N . GLN A 1 485 ? 17.587 3.823 -9.950 1.00 91.19 485 GLN A N 1
ATOM 3740 C CA . GLN A 1 485 ? 16.878 5.079 -10.125 1.00 91.19 485 GLN A CA 1
ATOM 3741 C C . GLN A 1 485 ? 15.394 4.877 -10.420 1.00 91.19 485 GLN A C 1
ATOM 3743 O O . GLN A 1 485 ? 14.597 5.783 -10.173 1.00 91.19 485 GLN A O 1
ATOM 3748 N N . TYR A 1 486 ? 15.017 3.722 -10.972 1.00 94.31 486 TYR A N 1
ATOM 3749 C CA . TYR A 1 486 ? 13.646 3.444 -11.371 1.00 94.31 486 TYR A CA 1
ATOM 3750 C C . TYR A 1 486 ? 12.878 2.798 -10.231 1.00 94.31 486 TYR A C 1
ATOM 3752 O O . TYR A 1 486 ? 13.382 1.892 -9.573 1.00 94.31 486 TYR A O 1
ATOM 3760 N N . LYS A 1 487 ? 11.648 3.262 -10.008 1.00 94.81 487 LYS A N 1
ATOM 3761 C CA . LYS A 1 487 ? 10.703 2.599 -9.113 1.00 94.81 487 LYS A CA 1
ATOM 3762 C C . LYS A 1 487 ? 10.148 1.372 -9.824 1.00 94.81 487 LYS A C 1
ATOM 3764 O O . LYS A 1 487 ? 9.559 1.515 -10.896 1.00 94.81 487 LYS A O 1
ATOM 3769 N N . ASP A 1 488 ? 10.357 0.203 -9.237 1.00 96.06 488 ASP A N 1
ATOM 3770 C CA . ASP A 1 488 ? 9.820 -1.049 -9.747 1.00 96.06 488 ASP A CA 1
ATOM 3771 C C . ASP A 1 488 ? 8.367 -1.219 -9.297 1.00 96.06 488 ASP A C 1
ATOM 3773 O O . ASP A 1 488 ? 8.074 -1.287 -8.105 1.00 96.06 488 ASP A O 1
ATOM 3777 N N . LYS A 1 489 ? 7.450 -1.274 -10.261 1.00 95.94 489 LYS A N 1
ATOM 3778 C CA . LYS A 1 489 ? 6.025 -1.517 -10.021 1.00 95.94 489 LYS A CA 1
ATOM 3779 C C . LYS A 1 489 ? 5.684 -3.007 -9.961 1.00 95.94 489 LYS A C 1
ATOM 3781 O O . LYS A 1 489 ? 4.546 -3.321 -9.630 1.00 95.94 489 LYS A O 1
ATOM 3786 N N . ALA A 1 490 ? 6.620 -3.914 -10.255 1.00 95.12 490 ALA A N 1
ATOM 3787 C CA . ALA A 1 490 ? 6.376 -5.354 -10.168 1.00 95.12 490 ALA A CA 1
ATOM 3788 C C . ALA A 1 490 ? 6.107 -5.815 -8.729 1.00 95.12 490 ALA A C 1
ATOM 3790 O O . ALA A 1 490 ? 5.257 -6.673 -8.531 1.00 95.12 490 ALA A O 1
ATOM 3791 N N . GLN A 1 491 ? 6.728 -5.172 -7.733 1.00 92.19 491 GLN A N 1
ATOM 3792 C CA . GLN A 1 491 ? 6.483 -5.434 -6.304 1.00 92.19 491 GLN A CA 1
ATOM 3793 C C . GLN A 1 491 ? 5.023 -5.250 -5.881 1.00 92.19 491 GLN A C 1
ATOM 3795 O O . GLN A 1 491 ? 4.540 -5.926 -4.978 1.00 92.19 491 GLN A O 1
ATOM 3800 N N . ASP A 1 492 ? 4.334 -4.297 -6.512 1.00 91.25 492 ASP A N 1
ATOM 3801 C CA . ASP A 1 492 ? 2.940 -3.970 -6.211 1.00 91.25 492 ASP A CA 1
ATOM 3802 C C . ASP A 1 492 ? 1.965 -4.832 -7.042 1.00 91.25 492 ASP A C 1
ATOM 3804 O O . ASP A 1 492 ? 0.746 -4.687 -6.917 1.00 91.25 492 ASP A O 1
ATOM 3808 N N . ALA A 1 493 ? 2.481 -5.684 -7.937 1.00 95.00 493 ALA A N 1
ATOM 3809 C CA . ALA A 1 493 ? 1.686 -6.476 -8.862 1.00 95.00 493 ALA A CA 1
ATOM 3810 C C . ALA A 1 493 ? 1.394 -7.875 -8.306 1.00 95.00 493 ALA A C 1
ATOM 3812 O O . ALA A 1 493 ? 2.277 -8.578 -7.825 1.00 95.00 493 ALA A O 1
ATOM 3813 N N . LEU A 1 494 ? 0.159 -8.334 -8.476 1.00 94.56 494 LEU A N 1
ATOM 3814 C CA . LEU A 1 494 ? -0.196 -9.738 -8.346 1.00 94.56 494 LEU A CA 1
ATOM 3815 C C . LEU A 1 494 ? 0.177 -10.465 -9.645 1.00 94.56 494 LEU A C 1
ATOM 3817 O O . LEU A 1 494 ? -0.374 -10.158 -10.706 1.00 94.56 494 LEU A O 1
ATOM 3821 N N . LEU A 1 495 ? 1.102 -11.422 -9.561 1.00 93.25 495 LEU A N 1
ATOM 3822 C CA . LEU A 1 495 ? 1.498 -12.274 -10.684 1.00 93.25 495 LEU A CA 1
ATOM 3823 C C . LEU A 1 495 ? 0.639 -13.546 -10.702 1.00 93.25 495 LEU A C 1
ATOM 3825 O O . LEU A 1 495 ? 0.662 -14.342 -9.764 1.00 93.25 495 LEU A O 1
ATOM 3829 N N . GLU A 1 496 ? -0.148 -13.738 -11.760 1.00 90.69 496 GLU A N 1
ATOM 3830 C CA . GLU A 1 496 ? -1.040 -14.897 -11.877 1.00 90.69 496 GLU A CA 1
ATOM 3831 C C . GLU A 1 496 ? -0.293 -16.129 -12.415 1.00 90.69 496 GLU A C 1
ATOM 3833 O O . GLU A 1 496 ? 0.422 -16.044 -13.413 1.00 90.69 496 GLU A O 1
ATOM 3838 N N . ALA A 1 497 ? -0.528 -17.292 -11.794 1.00 81.88 497 ALA A N 1
ATOM 3839 C CA . ALA A 1 497 ? -0.108 -18.612 -12.281 1.00 81.88 497 ALA A CA 1
ATOM 3840 C C . ALA A 1 497 ? 1.415 -18.841 -12.420 1.00 81.88 497 ALA A C 1
ATOM 3842 O O . ALA A 1 497 ? 1.842 -19.673 -13.225 1.00 81.88 497 ALA A O 1
ATOM 3843 N N . ILE A 1 498 ? 2.226 -18.154 -11.608 1.00 88.69 498 ILE A N 1
ATOM 3844 C CA . ILE A 1 498 ? 3.668 -18.406 -11.474 1.00 88.69 498 ILE A CA 1
ATOM 3845 C C . ILE A 1 498 ? 3.935 -18.913 -10.055 1.00 88.69 498 ILE A C 1
ATOM 3847 O O . ILE A 1 498 ? 3.729 -18.196 -9.078 1.00 88.69 498 ILE A O 1
ATOM 3851 N N . GLU A 1 499 ? 4.355 -20.171 -9.944 1.00 88.19 499 GLU A N 1
ATOM 3852 C CA . GLU A 1 499 ? 4.854 -20.733 -8.687 1.00 88.19 499 GLU A CA 1
ATOM 3853 C C . GLU A 1 499 ? 6.168 -20.018 -8.329 1.00 88.19 499 GLU A C 1
ATOM 3855 O O . GLU A 1 499 ? 6.987 -19.789 -9.214 1.00 88.19 499 GLU A O 1
ATOM 3860 N N . GLU A 1 500 ? 6.347 -19.611 -7.069 1.00 92.06 500 GLU A N 1
ATOM 3861 C CA . GLU A 1 500 ? 7.522 -18.834 -6.621 1.00 92.06 500 GLU A CA 1
ATOM 3862 C C . GLU A 1 500 ? 7.678 -17.455 -7.297 1.00 92.06 500 GLU A C 1
ATOM 3864 O O . GLU A 1 500 ? 8.788 -16.964 -7.489 1.00 92.06 500 GLU A O 1
ATOM 3869 N N . ALA A 1 501 ? 6.562 -16.794 -7.627 1.00 91.44 501 ALA A N 1
ATOM 3870 C CA . ALA A 1 501 ? 6.542 -15.441 -8.193 1.00 91.44 501 ALA A CA 1
ATOM 3871 C C . ALA A 1 501 ? 7.401 -14.415 -7.421 1.00 91.44 501 ALA A C 1
ATOM 3873 O O . ALA A 1 501 ? 7.956 -13.507 -8.039 1.00 91.44 501 ALA A O 1
ATOM 3874 N N . ASP A 1 502 ? 7.554 -14.589 -6.104 1.00 91.69 502 ASP A N 1
ATOM 3875 C CA . ASP A 1 502 ? 8.381 -13.735 -5.243 1.00 91.69 502 ASP A CA 1
ATOM 3876 C C . ASP A 1 502 ? 9.861 -13.712 -5.670 1.00 91.69 502 ASP A C 1
ATOM 3878 O O . ASP A 1 502 ? 10.521 -12.689 -5.509 1.00 91.69 502 ASP A O 1
ATOM 3882 N N . LEU A 1 503 ? 10.375 -14.795 -6.273 1.00 94.69 503 LEU A N 1
ATOM 3883 C CA . LEU A 1 503 ? 11.749 -14.855 -6.791 1.00 94.69 503 LEU A CA 1
ATOM 3884 C C . LEU A 1 503 ? 11.948 -13.991 -8.040 1.00 94.69 503 LEU A C 1
ATOM 3886 O O . LEU A 1 503 ? 13.062 -13.589 -8.328 1.00 94.69 503 LEU A O 1
ATOM 3890 N N . LEU A 1 504 ? 10.889 -13.677 -8.794 1.00 95.00 504 LEU A N 1
ATOM 3891 C CA . LEU A 1 504 ? 11.010 -12.806 -9.972 1.00 95.00 504 LEU A CA 1
ATOM 3892 C C . LEU A 1 504 ? 11.104 -11.321 -9.609 1.00 95.00 504 LEU A C 1
ATOM 3894 O O . LEU A 1 504 ? 11.444 -10.500 -10.467 1.00 95.00 504 LEU A O 1
ATOM 3898 N N . VAL A 1 505 ? 10.775 -10.991 -8.360 1.00 94.25 505 VAL A N 1
ATOM 3899 C CA . VAL A 1 505 ? 10.721 -9.638 -7.804 1.00 94.25 505 VAL A CA 1
ATOM 3900 C C . VAL A 1 505 ? 11.612 -9.513 -6.558 1.00 94.25 505 VAL A C 1
ATOM 3902 O O . VAL A 1 505 ? 11.480 -8.578 -5.781 1.00 94.25 505 VAL A O 1
ATOM 3905 N N . ASP A 1 506 ? 12.569 -10.413 -6.345 1.00 91.81 506 ASP A N 1
ATOM 3906 C CA . ASP A 1 506 ? 13.499 -10.357 -5.203 1.00 91.81 506 ASP A CA 1
ATOM 3907 C C . ASP A 1 506 ? 14.710 -9.424 -5.440 1.00 91.81 506 ASP A C 1
ATOM 3909 O O . ASP A 1 506 ? 15.608 -9.313 -4.594 1.00 91.81 506 ASP A O 1
ATOM 3913 N N . ASN A 1 507 ? 14.742 -8.739 -6.592 1.00 91.31 507 ASN A N 1
ATOM 3914 C CA . ASN A 1 507 ? 15.866 -7.933 -7.071 1.00 91.31 507 ASN A CA 1
ATOM 3915 C C . ASN A 1 507 ? 17.196 -8.718 -7.152 1.00 91.31 507 ASN A C 1
ATOM 3917 O O . ASN A 1 507 ? 18.282 -8.153 -6.946 1.00 91.31 507 ASN A O 1
ATOM 3921 N N . ASP A 1 508 ? 17.129 -10.022 -7.414 1.00 92.56 508 ASP A N 1
ATOM 3922 C CA . ASP A 1 508 ? 18.267 -10.895 -7.666 1.00 92.56 508 ASP A CA 1
ATOM 3923 C C . ASP A 1 508 ? 18.221 -11.458 -9.091 1.00 92.56 508 ASP A C 1
ATOM 3925 O O . ASP A 1 508 ? 17.604 -12.475 -9.376 1.00 92.56 508 ASP A O 1
ATOM 3929 N N . ASP A 1 509 ? 18.987 -10.859 -10.003 1.00 93.31 509 ASP A N 1
ATOM 3930 C CA . ASP A 1 509 ? 19.104 -11.360 -11.379 1.00 93.31 509 ASP A CA 1
ATOM 3931 C C . ASP A 1 509 ? 19.726 -12.781 -11.472 1.00 93.31 509 ASP A C 1
ATOM 3933 O O . ASP A 1 509 ? 19.922 -13.297 -12.579 1.00 93.31 509 ASP A O 1
ATOM 3937 N N . SER A 1 510 ? 20.107 -13.422 -10.357 1.00 93.38 510 SER A N 1
ATOM 3938 C CA . SER A 1 510 ? 20.648 -14.789 -10.315 1.00 93.38 510 SER A CA 1
ATOM 3939 C C . SER A 1 510 ? 19.647 -15.875 -9.906 1.00 93.38 510 SER A C 1
ATOM 3941 O O . SER A 1 510 ? 19.896 -17.046 -10.215 1.00 93.38 510 SER A O 1
ATOM 3943 N N . THR A 1 511 ? 18.531 -15.526 -9.264 1.00 95.44 511 THR A N 1
ATOM 3944 C CA . THR A 1 511 ? 17.436 -16.461 -8.969 1.00 95.44 511 THR A CA 1
ATOM 3945 C C . THR A 1 511 ? 16.554 -16.566 -10.208 1.00 95.44 511 THR A C 1
ATOM 3947 O O . THR A 1 511 ? 16.358 -15.582 -10.907 1.00 95.44 511 THR A O 1
ATOM 3950 N N . CYS A 1 512 ? 16.104 -17.770 -10.580 1.00 96.56 512 CYS A N 1
ATOM 3951 C CA . CYS A 1 512 ? 15.313 -17.931 -11.800 1.00 96.56 512 CYS A CA 1
ATOM 3952 C C . CYS A 1 512 ? 14.198 -18.957 -11.664 1.00 96.56 512 CYS A C 1
ATOM 3954 O O . CYS A 1 512 ? 14.371 -20.006 -11.047 1.00 96.56 512 CYS A O 1
ATOM 3956 N N . VAL A 1 513 ? 13.078 -18.665 -12.325 1.00 96.31 513 VAL A N 1
ATOM 3957 C CA . VAL A 1 513 ? 11.845 -19.448 -12.310 1.00 96.31 513 VAL A CA 1
ATOM 3958 C C . VAL A 1 513 ? 11.479 -19.855 -13.733 1.00 96.31 513 VAL A C 1
ATOM 3960 O O . VAL A 1 513 ? 11.710 -19.135 -14.709 1.00 96.31 513 VAL A O 1
ATOM 3963 N N . ASN A 1 514 ? 10.909 -21.048 -13.865 1.00 96.19 514 ASN A N 1
ATOM 3964 C CA . ASN A 1 514 ? 10.391 -21.538 -15.131 1.00 96.19 514 ASN A CA 1
ATOM 3965 C C . ASN A 1 514 ? 8.942 -21.064 -15.328 1.00 96.19 514 ASN A C 1
ATOM 3967 O O . ASN A 1 514 ? 8.058 -21.462 -14.575 1.00 96.19 514 ASN A O 1
ATOM 3971 N N . VAL A 1 515 ? 8.685 -20.234 -16.339 1.00 94.88 515 VAL A N 1
ATOM 3972 C CA . VAL A 1 515 ? 7.358 -19.666 -16.602 1.00 94.88 515 VAL A CA 1
ATOM 3973 C C . VAL A 1 515 ? 6.616 -20.498 -17.640 1.00 94.88 515 VAL A C 1
ATOM 3975 O O . VAL A 1 515 ? 7.005 -20.594 -18.807 1.00 94.88 515 VAL A O 1
ATOM 3978 N N . THR A 1 516 ? 5.495 -21.080 -17.221 1.00 92.12 516 THR A N 1
ATOM 3979 C CA . THR A 1 516 ? 4.625 -21.871 -18.093 1.00 92.12 516 THR A CA 1
ATOM 3980 C C . THR A 1 516 ? 4.096 -21.018 -19.250 1.00 92.12 516 THR A C 1
ATOM 3982 O O . THR A 1 516 ? 3.569 -19.929 -19.041 1.00 92.12 516 THR A O 1
ATOM 3985 N N . ASN A 1 517 ? 4.199 -21.520 -20.484 1.00 94.06 517 ASN A N 1
ATOM 3986 C CA . ASN A 1 517 ? 3.750 -20.838 -21.709 1.00 94.06 517 ASN A CA 1
ATOM 3987 C C . ASN A 1 517 ? 4.440 -19.495 -22.018 1.00 94.06 517 ASN A C 1
ATOM 3989 O O . ASN A 1 517 ? 3.900 -18.727 -22.817 1.00 94.06 517 ASN A O 1
ATOM 3993 N N . ASN A 1 518 ? 5.597 -19.195 -21.413 1.00 95.69 518 ASN A N 1
ATOM 3994 C CA . ASN A 1 518 ? 6.356 -17.963 -21.669 1.00 95.69 518 ASN A CA 1
ATOM 3995 C C . ASN A 1 518 ? 5.489 -16.701 -21.577 1.00 95.69 518 ASN A C 1
ATOM 3997 O O . ASN A 1 518 ? 5.569 -15.826 -22.440 1.00 95.69 518 ASN A O 1
ATOM 4001 N N . THR A 1 519 ? 4.576 -16.657 -20.604 1.00 96.44 519 THR A N 1
ATOM 4002 C CA . THR A 1 519 ? 3.624 -15.558 -20.446 1.00 96.44 519 THR A CA 1
ATOM 4003 C C . THR A 1 519 ? 3.571 -15.126 -18.990 1.00 96.44 519 THR A C 1
ATOM 4005 O O . THR A 1 519 ? 3.352 -15.949 -18.108 1.00 96.44 519 THR A O 1
ATOM 4008 N N . ILE A 1 520 ? 3.737 -13.828 -18.750 1.00 95.75 520 ILE A N 1
ATOM 4009 C CA . ILE A 1 520 ? 3.589 -13.202 -17.435 1.00 95.75 520 ILE A CA 1
ATOM 4010 C C . ILE A 1 520 ? 2.371 -12.291 -17.485 1.00 95.75 520 ILE A C 1
ATOM 4012 O O . ILE A 1 520 ? 2.295 -11.400 -18.334 1.00 95.75 520 ILE A O 1
ATOM 4016 N N . ASN A 1 521 ? 1.439 -12.519 -16.561 1.00 96.62 521 ASN A N 1
ATOM 4017 C CA . ASN A 1 521 ? 0.283 -11.662 -16.335 1.00 96.62 521 ASN A CA 1
ATOM 4018 C C . ASN A 1 521 ? 0.449 -10.956 -14.990 1.00 96.62 521 ASN A C 1
ATOM 4020 O O . ASN A 1 521 ? 0.368 -11.593 -13.940 1.00 96.62 521 ASN A O 1
ATOM 4024 N N . ALA A 1 522 ? 0.682 -9.649 -15.037 1.00 96.56 522 ALA A N 1
ATOM 4025 C CA . ALA A 1 522 ? 0.812 -8.802 -13.861 1.00 96.56 522 ALA A CA 1
ATOM 4026 C C . ALA A 1 522 ? -0.440 -7.942 -13.689 1.00 96.56 522 ALA A C 1
ATOM 4028 O O . ALA A 1 522 ? -0.863 -7.285 -14.643 1.00 96.56 522 ALA A O 1
ATOM 4029 N N . PHE A 1 523 ? -1.016 -7.929 -12.487 1.00 96.56 523 PHE A N 1
ATOM 4030 C CA . PHE A 1 523 ? -2.235 -7.192 -12.152 1.00 96.56 523 PHE A CA 1
ATOM 4031 C C . PHE A 1 523 ? -2.005 -6.250 -10.973 1.00 96.56 523 PHE A C 1
ATOM 4033 O O . PHE A 1 523 ? -1.437 -6.651 -9.967 1.00 96.56 523 PHE A O 1
ATOM 4040 N N . TRP A 1 524 ? -2.527 -5.030 -11.048 1.00 95.44 524 TRP A N 1
ATOM 4041 C CA . TRP A 1 524 ? -2.501 -4.068 -9.946 1.00 95.44 524 TRP A CA 1
ATOM 4042 C C . TRP A 1 524 ? -3.912 -3.795 -9.429 1.00 95.44 524 TRP A C 1
ATOM 4044 O O . TRP A 1 524 ? -4.900 -3.834 -10.173 1.00 95.44 524 TRP A O 1
ATOM 4054 N N . THR A 1 525 ? -4.008 -3.506 -8.134 1.00 91.56 525 THR A N 1
ATOM 4055 C CA . THR A 1 525 ? -5.258 -3.069 -7.494 1.00 91.56 525 THR A CA 1
ATOM 4056 C C . THR A 1 525 ? -5.688 -1.692 -8.000 1.00 91.56 525 THR A C 1
ATOM 4058 O O . THR A 1 525 ? -6.877 -1.461 -8.232 1.00 91.56 525 THR A O 1
ATOM 4061 N N . GLU A 1 526 ? -4.712 -0.819 -8.250 1.00 91.12 526 GLU A N 1
ATOM 4062 C CA . GLU A 1 526 ? -4.866 0.543 -8.759 1.00 91.12 526 GLU A CA 1
ATOM 4063 C C . GLU A 1 526 ? -4.273 0.691 -10.166 1.00 91.12 526 GLU A C 1
ATOM 4065 O O . GLU A 1 526 ? -3.515 -0.154 -10.641 1.00 91.12 526 GLU A O 1
ATOM 4070 N N . PHE A 1 527 ? -4.613 1.783 -10.857 1.00 91.75 527 PHE A N 1
ATOM 4071 C CA . PHE A 1 527 ? -3.971 2.095 -12.131 1.00 91.75 527 PHE A CA 1
ATOM 4072 C C . PHE A 1 527 ? -2.542 2.559 -11.891 1.00 91.75 527 PHE A C 1
ATOM 4074 O O . PHE A 1 527 ? -2.316 3.605 -11.284 1.00 91.75 527 PHE A O 1
ATOM 4081 N N . VAL A 1 528 ? -1.585 1.817 -12.435 1.00 93.44 528 VAL A N 1
ATOM 4082 C CA . VAL A 1 528 ? -0.178 2.208 -12.429 1.00 93.44 528 VAL A CA 1
ATOM 4083 C C . VAL A 1 528 ? 0.231 2.702 -13.799 1.00 93.44 528 VAL A C 1
ATOM 4085 O O . VAL A 1 528 ? -0.253 2.231 -14.830 1.00 93.44 528 VAL A O 1
ATOM 4088 N N . ARG A 1 529 ? 1.155 3.652 -13.815 1.00 92.25 529 ARG A N 1
ATOM 4089 C CA . ARG A 1 529 ? 1.780 4.094 -15.048 1.00 92.25 529 ARG A CA 1
ATOM 4090 C C . ARG A 1 529 ? 3.065 3.326 -15.282 1.00 92.25 529 ARG A C 1
ATOM 4092 O O . ARG A 1 529 ? 3.942 3.352 -14.423 1.00 92.25 529 ARG A O 1
ATOM 4099 N N . ILE A 1 530 ? 3.177 2.693 -16.445 1.00 93.56 530 ILE A N 1
ATOM 4100 C CA . ILE A 1 530 ? 4.389 1.985 -16.858 1.00 93.56 530 ILE A CA 1
ATOM 4101 C C . ILE A 1 530 ? 5.023 2.721 -18.036 1.00 93.56 530 ILE A C 1
ATOM 4103 O O . ILE A 1 530 ? 4.380 2.913 -19.070 1.00 93.56 530 ILE A O 1
ATOM 4107 N N . GLU A 1 531 ? 6.282 3.126 -17.880 1.00 92.81 531 GLU A N 1
ATOM 4108 C CA . GLU A 1 531 ? 7.054 3.780 -18.944 1.00 92.81 531 GLU A CA 1
ATOM 4109 C C . GLU A 1 531 ? 7.739 2.754 -19.857 1.00 92.81 531 GLU A C 1
ATOM 4111 O O . GLU A 1 531 ? 7.722 2.882 -21.078 1.00 92.81 531 GLU A O 1
ATOM 4116 N N . TRP A 1 532 ? 8.318 1.711 -19.265 1.00 94.12 532 TRP A N 1
ATOM 4117 C CA . TRP A 1 532 ? 8.970 0.587 -19.942 1.00 94.12 532 TRP A CA 1
ATOM 4118 C C . TRP A 1 532 ? 9.179 -0.549 -18.931 1.00 94.12 532 TRP A C 1
ATOM 4120 O O . TRP A 1 532 ? 8.903 -0.371 -17.744 1.00 94.12 532 TRP A O 1
ATOM 4130 N N . PHE A 1 533 ? 9.641 -1.717 -19.364 1.00 94.75 533 PHE A N 1
ATOM 4131 C CA . PHE A 1 533 ? 9.915 -2.834 -18.453 1.00 94.75 533 PHE A CA 1
ATOM 4132 C C . PHE A 1 533 ? 11.130 -3.646 -18.897 1.00 94.75 533 PHE A C 1
ATOM 4134 O O . PHE A 1 533 ? 11.528 -3.601 -20.062 1.00 94.75 533 PHE A O 1
ATOM 4141 N N . ARG A 1 534 ? 11.729 -4.363 -17.945 1.00 96.06 534 ARG A N 1
ATOM 4142 C CA . ARG A 1 534 ? 12.937 -5.170 -18.120 1.00 96.06 534 ARG A CA 1
ATOM 4143 C C . ARG A 1 534 ? 12.650 -6.625 -17.808 1.00 96.06 534 ARG A C 1
ATOM 4145 O O . ARG A 1 534 ? 12.057 -6.930 -16.778 1.00 96.06 534 ARG A O 1
ATOM 4152 N N . LEU A 1 535 ? 13.144 -7.503 -18.668 1.00 96.00 535 LEU A N 1
ATOM 4153 C CA . LEU A 1 535 ? 13.165 -8.945 -18.457 1.00 96.00 535 LEU A CA 1
ATOM 4154 C C . LEU A 1 535 ? 14.615 -9.408 -18.391 1.00 96.00 535 LEU A C 1
ATOM 4156 O O . LEU A 1 535 ? 15.430 -9.014 -19.228 1.00 96.00 535 LEU A O 1
ATOM 4160 N N . VAL A 1 536 ? 14.940 -10.252 -17.418 1.00 95.94 536 VAL A N 1
ATOM 4161 C CA . VAL A 1 536 ? 16.264 -10.873 -17.302 1.00 95.94 536 VAL A CA 1
ATOM 4162 C C . VAL A 1 536 ? 16.096 -12.370 -17.484 1.00 95.94 536 VAL A C 1
ATOM 4164 O O . VAL A 1 536 ? 15.502 -13.023 -16.641 1.00 95.94 536 VAL A O 1
ATOM 4167 N N . PHE A 1 537 ? 16.585 -12.926 -18.587 1.00 96.00 537 PHE A N 1
ATOM 4168 C CA . PHE A 1 537 ? 16.464 -14.356 -18.894 1.00 96.00 537 PHE A CA 1
ATOM 4169 C C . PHE A 1 537 ? 17.594 -15.171 -18.274 1.00 96.00 537 PHE A C 1
ATOM 4171 O O . PHE A 1 537 ? 18.590 -14.608 -17.840 1.00 96.00 537 PHE A O 1
ATOM 4178 N N . PHE A 1 538 ? 17.489 -16.498 -18.235 1.00 94.50 538 PHE A N 1
ATOM 4179 C CA . PHE A 1 538 ? 18.618 -17.342 -17.819 1.00 94.50 538 PHE A CA 1
ATOM 4180 C C . PHE A 1 538 ? 19.717 -17.415 -18.894 1.00 94.50 538 PHE A C 1
ATOM 4182 O O . PHE A 1 538 ? 20.905 -17.323 -18.591 1.00 94.50 538 PHE A O 1
ATOM 4189 N N . THR A 1 539 ? 19.314 -17.528 -20.158 1.00 92.00 539 THR A N 1
ATOM 4190 C CA . THR A 1 539 ? 20.180 -17.739 -21.327 1.00 92.00 539 THR A CA 1
ATOM 4191 C C . THR A 1 539 ? 20.245 -16.514 -22.237 1.00 92.00 539 THR A C 1
ATOM 4193 O O . THR A 1 539 ? 19.352 -15.664 -22.261 1.00 92.00 539 THR A O 1
ATOM 4196 N N . GLU A 1 540 ? 21.325 -16.414 -23.008 1.00 89.88 540 GLU A N 1
ATOM 4197 C CA . GLU A 1 540 ? 21.534 -15.355 -23.997 1.00 89.88 540 GLU A CA 1
ATOM 4198 C C . GLU A 1 540 ? 20.823 -15.721 -25.312 1.00 89.88 540 GLU A C 1
ATOM 4200 O O . GLU A 1 540 ? 21.202 -16.691 -25.966 1.00 89.88 540 GLU A O 1
ATOM 4205 N N . ASP A 1 541 ? 19.801 -14.961 -25.719 1.00 86.75 541 ASP A N 1
ATOM 4206 C CA . ASP A 1 541 ? 19.119 -15.167 -27.008 1.00 86.75 541 ASP A CA 1
ATOM 4207 C C . ASP A 1 541 ? 18.522 -13.853 -27.541 1.00 86.75 541 ASP A C 1
ATOM 4209 O O . ASP A 1 541 ? 17.641 -13.231 -26.941 1.00 86.75 541 ASP A O 1
ATOM 4213 N N . SER A 1 542 ? 19.009 -13.411 -28.697 1.00 80.94 542 SER A N 1
ATOM 4214 C CA . SER A 1 542 ? 18.534 -12.201 -29.375 1.00 80.94 542 SER A CA 1
ATOM 4215 C C . SER A 1 542 ? 17.372 -12.452 -30.342 1.00 80.94 542 SER A C 1
ATOM 4217 O O . SER A 1 542 ? 16.846 -11.502 -30.914 1.00 80.94 542 SER A O 1
ATOM 4219 N N . SER A 1 543 ? 16.948 -13.704 -30.540 1.00 82.50 543 SER A N 1
ATOM 4220 C CA . SER A 1 543 ? 15.904 -14.082 -31.507 1.00 82.50 543 SER A CA 1
ATOM 4221 C C . SER A 1 543 ? 14.475 -14.064 -30.945 1.00 82.50 543 SER A C 1
ATOM 4223 O O . SER A 1 543 ? 13.528 -14.484 -31.615 1.00 82.50 543 SER A O 1
ATOM 4225 N N . ARG A 1 544 ? 14.298 -13.542 -29.726 1.00 88.50 544 ARG A N 1
ATOM 4226 C CA . ARG A 1 544 ? 13.011 -13.511 -29.022 1.00 88.50 544 ARG A CA 1
ATOM 4227 C C . ARG A 1 544 ? 12.057 -12.494 -29.642 1.00 88.50 544 ARG A C 1
ATOM 4229 O O . ARG A 1 544 ? 12.355 -11.306 -29.733 1.00 88.50 544 ARG A O 1
ATOM 4236 N N . ASN A 1 545 ? 10.864 -12.960 -29.995 1.00 94.56 545 ASN A N 1
ATOM 4237 C CA . ASN A 1 545 ? 9.730 -12.096 -30.320 1.00 94.56 545 ASN A CA 1
ATOM 4238 C C . ASN A 1 545 ? 8.863 -11.885 -29.082 1.00 94.56 545 ASN A C 1
ATOM 4240 O O . ASN A 1 545 ? 8.564 -12.862 -28.393 1.00 94.56 545 ASN A O 1
ATOM 4244 N N . PHE A 1 546 ? 8.429 -10.644 -28.857 1.00 95.44 546 PHE A N 1
ATOM 4245 C CA . PHE A 1 546 ? 7.586 -10.247 -27.730 1.00 95.44 546 PHE A CA 1
ATOM 4246 C C . PHE A 1 546 ? 6.204 -9.792 -28.209 1.00 95.44 546 PHE A C 1
ATOM 4248 O O . PHE A 1 546 ? 6.096 -8.958 -29.109 1.00 95.44 546 PHE A O 1
ATOM 4255 N N . GLU A 1 547 ? 5.151 -10.295 -27.569 1.00 96.69 547 GLU A N 1
ATOM 4256 C CA . GLU A 1 547 ? 3.780 -9.805 -27.713 1.00 96.69 547 GLU A CA 1
ATOM 4257 C C . GLU A 1 547 ? 3.296 -9.277 -26.361 1.00 96.69 547 GLU A C 1
ATOM 4259 O O . GLU A 1 547 ? 3.300 -9.993 -25.357 1.00 96.69 547 GLU A O 1
ATOM 4264 N N . ILE A 1 548 ? 2.897 -8.002 -26.338 1.00 96.12 548 ILE A N 1
ATOM 4265 C CA . ILE A 1 548 ? 2.584 -7.267 -25.108 1.00 96.12 548 ILE A CA 1
ATOM 4266 C C . ILE A 1 548 ? 1.209 -6.622 -25.224 1.00 96.12 548 ILE A C 1
ATOM 4268 O O . ILE A 1 548 ? 0.911 -5.913 -26.195 1.00 96.12 548 ILE A O 1
ATOM 4272 N N . LYS A 1 549 ? 0.379 -6.851 -24.208 1.00 96.31 549 LYS A N 1
ATOM 4273 C CA . LYS A 1 549 ? -0.980 -6.319 -24.101 1.00 96.31 549 LYS A CA 1
ATOM 4274 C C . LYS A 1 549 ? -1.131 -5.571 -22.786 1.00 96.31 549 LYS A C 1
ATOM 4276 O O . LYS A 1 549 ? -0.931 -6.138 -21.717 1.00 96.31 549 LYS A O 1
ATOM 4281 N N . TYR A 1 550 ? -1.526 -4.311 -22.881 1.00 95.50 550 TYR A N 1
ATOM 4282 C CA . TYR A 1 550 ? -1.894 -3.476 -21.747 1.00 95.50 550 TYR A CA 1
ATOM 4283 C C . TYR A 1 550 ? -3.405 -3.516 -21.554 1.00 95.50 550 TYR A C 1
ATOM 4285 O O . TYR A 1 550 ? -4.140 -3.356 -22.525 1.00 95.50 550 TYR A O 1
ATOM 4293 N N . VAL A 1 551 ? -3.893 -3.654 -20.326 1.00 95.81 551 VAL A N 1
ATOM 4294 C CA . VAL A 1 551 ? -5.318 -3.488 -20.007 1.00 95.81 551 VAL A CA 1
ATOM 4295 C C . VAL A 1 551 ? -5.486 -2.197 -19.216 1.00 95.81 551 VAL A C 1
ATOM 4297 O O . VAL A 1 551 ? -5.082 -2.109 -18.057 1.00 95.81 551 VAL A O 1
ATOM 4300 N N . GLY A 1 552 ? -6.048 -1.179 -19.865 1.00 92.12 552 GLY A N 1
ATOM 4301 C CA . GLY A 1 552 ? -6.393 0.099 -19.246 1.00 92.12 552 GLY A CA 1
ATOM 4302 C C . GLY A 1 552 ? -7.796 0.094 -18.624 1.00 92.12 552 GLY A C 1
ATOM 4303 O O . GLY A 1 552 ? -8.404 -0.965 -18.472 1.00 92.12 552 GLY A O 1
ATOM 4304 N N . PRO A 1 553 ? -8.347 1.275 -18.286 1.00 87.44 553 PRO A N 1
ATOM 4305 C CA . PRO A 1 553 ? -9.631 1.376 -17.589 1.00 87.44 553 PRO A CA 1
ATOM 4306 C C . PRO A 1 553 ? -10.817 0.824 -18.378 1.00 87.44 553 PRO A C 1
ATOM 4308 O O . PRO A 1 553 ? -11.699 0.195 -17.806 1.00 87.44 553 PRO A O 1
ATOM 4311 N N . ASN A 1 554 ? -10.824 1.054 -19.694 1.00 91.88 554 ASN A N 1
ATOM 4312 C CA . ASN A 1 554 ? -11.973 0.767 -20.556 1.00 91.88 554 ASN A CA 1
ATOM 4313 C C . ASN A 1 554 ? -11.610 -0.074 -21.791 1.00 91.88 554 ASN A C 1
ATOM 4315 O O . ASN A 1 554 ? -12.488 -0.392 -22.590 1.00 91.88 554 ASN A O 1
ATOM 4319 N N . GLN A 1 555 ? -10.326 -0.378 -22.005 1.00 94.56 555 GLN A N 1
ATOM 4320 C CA . GLN A 1 555 ? -9.854 -0.996 -23.242 1.00 94.56 555 GLN A CA 1
ATOM 4321 C C . GLN A 1 555 ? -8.500 -1.691 -23.056 1.00 94.56 555 GLN A C 1
ATOM 4323 O O . GLN A 1 555 ? -7.683 -1.285 -22.229 1.00 94.56 555 GLN A O 1
ATOM 4328 N N . THR A 1 556 ? -8.253 -2.714 -23.875 1.00 94.94 556 THR A N 1
ATOM 4329 C CA . THR A 1 556 ? -6.938 -3.339 -24.051 1.00 94.94 556 THR A CA 1
ATOM 4330 C C . THR A 1 556 ? -6.172 -2.662 -25.190 1.00 94.94 556 THR A C 1
ATOM 4332 O O . THR A 1 556 ? -6.688 -2.546 -26.304 1.00 94.94 556 THR A O 1
ATOM 4335 N N . TYR A 1 557 ? -4.933 -2.251 -24.933 1.00 92.69 557 TYR A N 1
ATOM 4336 C CA . TYR A 1 557 ? -4.044 -1.618 -25.904 1.00 92.69 557 TYR A CA 1
ATOM 4337 C C . TYR A 1 557 ? -2.885 -2.566 -26.253 1.00 92.69 557 TYR A C 1
ATOM 4339 O O . TYR A 1 557 ? -2.125 -2.951 -25.361 1.00 92.69 557 TYR A O 1
ATOM 4347 N N . PRO A 1 558 ? -2.713 -2.965 -27.525 1.00 94.62 558 PRO A N 1
ATOM 4348 C CA . PRO A 1 558 ? -1.536 -3.722 -27.935 1.00 94.62 558 PRO A CA 1
ATOM 4349 C C . PRO A 1 558 ? -0.315 -2.799 -28.033 1.00 94.62 558 PRO A C 1
ATOM 4351 O O . PRO A 1 558 ? -0.394 -1.723 -28.636 1.00 94.62 558 PRO A O 1
ATOM 4354 N N . CYS A 1 559 ? 0.839 -3.236 -27.525 1.00 94.88 559 CYS A N 1
ATOM 4355 C CA . CYS A 1 559 ? 2.105 -2.562 -27.808 1.00 94.88 559 CYS A CA 1
ATOM 4356 C C . CYS A 1 559 ? 2.539 -2.875 -29.244 1.00 94.88 559 CYS A C 1
ATOM 4358 O O . CYS A 1 559 ? 3.231 -3.852 -29.522 1.00 94.88 559 CYS A O 1
ATOM 4360 N N . SER A 1 560 ? 2.074 -2.058 -30.183 1.00 87.81 560 SER A N 1
ATOM 4361 C CA . SER A 1 560 ? 2.365 -2.255 -31.600 1.00 87.81 560 SER A CA 1
ATOM 4362 C C . SER A 1 560 ? 3.785 -1.765 -31.895 1.00 87.81 560 SER A C 1
ATOM 4364 O O . SER A 1 560 ? 4.006 -0.555 -31.945 1.00 87.81 560 SER A O 1
ATOM 4366 N N . HIS A 1 561 ? 4.713 -2.694 -32.145 1.00 88.19 561 HIS A N 1
ATOM 4367 C CA . HIS A 1 561 ? 6.150 -2.456 -32.381 1.00 88.19 561 HIS A CA 1
ATOM 4368 C C . HIS A 1 561 ? 6.922 -2.046 -31.111 1.00 88.19 561 HIS A C 1
ATOM 4370 O O . HIS A 1 561 ? 7.341 -0.888 -31.004 1.00 88.19 561 HIS A O 1
ATOM 4376 N N . PRO A 1 562 ? 7.109 -2.968 -30.145 1.00 92.56 562 PRO A N 1
ATOM 4377 C CA . PRO A 1 562 ? 7.989 -2.712 -29.011 1.00 92.56 562 PRO A CA 1
ATOM 4378 C C . PRO A 1 562 ? 9.417 -2.455 -29.503 1.00 92.56 562 PRO A C 1
ATOM 4380 O O . PRO A 1 562 ? 9.924 -3.167 -30.372 1.00 92.56 562 PRO A O 1
ATOM 4383 N N . VAL A 1 563 ? 10.070 -1.443 -28.939 1.00 91.44 563 VAL A N 1
ATOM 4384 C CA . VAL A 1 563 ? 11.511 -1.251 -29.099 1.00 91.44 563 VAL A CA 1
ATOM 4385 C C . VAL A 1 563 ? 12.194 -2.144 -28.074 1.00 91.44 563 VAL A C 1
ATOM 4387 O O . VAL A 1 563 ? 11.938 -2.016 -26.879 1.00 91.44 563 VAL A O 1
ATOM 4390 N N . VAL A 1 564 ? 13.025 -3.064 -28.555 1.00 90.19 564 VAL A N 1
ATOM 4391 C CA . VAL A 1 564 ? 13.725 -4.058 -27.738 1.00 90.19 564 VAL A CA 1
ATOM 4392 C C . VAL A 1 564 ? 15.199 -3.683 -27.691 1.00 90.19 564 VAL A C 1
ATOM 4394 O O . VAL A 1 564 ? 15.852 -3.598 -28.731 1.00 90.19 564 VAL A O 1
ATOM 4397 N N . LEU A 1 565 ? 15.716 -3.440 -26.491 1.00 88.31 565 LEU A N 1
ATOM 4398 C CA . LEU A 1 565 ? 17.095 -3.028 -26.258 1.00 88.31 565 LEU A CA 1
ATOM 4399 C C . LEU A 1 565 ? 17.810 -4.064 -25.402 1.00 88.31 565 LEU A C 1
ATOM 4401 O O . LEU A 1 565 ? 17.239 -4.624 -24.470 1.00 88.31 565 LEU A O 1
ATOM 4405 N N . TYR A 1 566 ? 19.091 -4.261 -25.691 1.00 87.06 566 TYR A N 1
ATOM 4406 C CA . TYR A 1 566 ? 19.974 -5.146 -24.941 1.00 87.06 566 TYR A CA 1
ATOM 4407 C C . TYR A 1 566 ? 21.042 -4.275 -24.263 1.00 87.06 566 TYR A C 1
ATOM 4409 O O . TYR A 1 566 ? 22.076 -3.977 -24.871 1.00 87.06 566 TYR A O 1
ATOM 4417 N N . PRO A 1 567 ? 20.773 -3.765 -23.043 1.00 78.94 567 PRO A N 1
ATOM 4418 C CA . PRO A 1 567 ? 21.635 -2.782 -22.380 1.00 78.94 567 PRO A CA 1
ATOM 4419 C C . PRO A 1 567 ? 23.016 -3.345 -22.008 1.00 78.94 567 PRO A C 1
ATOM 4421 O O . PRO A 1 567 ? 23.981 -2.589 -21.891 1.00 78.94 567 PRO A O 1
ATOM 4424 N N . HIS A 1 568 ? 23.123 -4.667 -21.858 1.00 75.50 568 HIS A N 1
ATOM 4425 C CA . HIS A 1 568 ? 24.356 -5.380 -21.534 1.00 75.50 568 HIS A CA 1
ATOM 4426 C C . HIS A 1 568 ? 24.785 -6.298 -22.683 1.00 75.50 568 HIS A C 1
ATOM 4428 O O . HIS A 1 568 ? 23.958 -6.754 -23.470 1.00 75.50 568 HIS A O 1
ATOM 4434 N N . ASP A 1 569 ? 26.084 -6.591 -22.758 1.00 63.81 569 ASP A N 1
ATOM 4435 C CA . ASP A 1 569 ? 26.689 -7.343 -23.870 1.00 63.81 569 ASP A CA 1
ATOM 4436 C C . ASP A 1 569 ? 26.223 -8.811 -23.959 1.00 63.81 569 ASP A C 1
ATOM 4438 O O . ASP A 1 569 ? 26.436 -9.457 -24.980 1.00 63.81 569 ASP A O 1
ATOM 4442 N N . SER A 1 570 ? 25.563 -9.332 -22.921 1.00 74.00 570 SER A N 1
ATOM 4443 C CA . SER A 1 570 ? 25.139 -10.731 -22.806 1.00 74.00 570 SER A CA 1
ATOM 4444 C C . SER A 1 570 ? 23.786 -11.059 -23.452 1.00 74.00 570 SER A C 1
ATOM 4446 O O . SER A 1 570 ? 23.340 -12.189 -23.349 1.00 74.00 570 SER A O 1
ATOM 4448 N N . ASN A 1 571 ? 23.045 -10.125 -24.067 1.00 84.12 571 ASN A N 1
ATOM 4449 C CA . ASN A 1 571 ? 21.670 -10.366 -24.583 1.00 84.12 571 ASN A CA 1
ATOM 4450 C C . ASN A 1 571 ? 20.688 -11.049 -23.587 1.00 84.12 571 ASN A C 1
ATOM 4452 O O . ASN A 1 571 ? 19.622 -11.540 -23.971 1.00 84.12 571 ASN A O 1
ATOM 4456 N N . ARG A 1 572 ? 21.060 -11.111 -22.305 1.00 93.19 572 ARG A N 1
ATOM 4457 C CA . ARG A 1 572 ? 20.332 -11.772 -21.219 1.00 93.19 572 ARG A CA 1
ATOM 4458 C C . ARG A 1 572 ? 19.268 -10.843 -20.650 1.00 93.19 572 ARG A C 1
ATOM 4460 O O . ARG A 1 572 ? 18.152 -11.264 -20.367 1.00 93.19 572 ARG A O 1
ATOM 4467 N N . THR A 1 573 ? 19.630 -9.572 -20.512 1.00 93.25 573 THR A N 1
ATOM 4468 C CA . THR A 1 573 ? 18.751 -8.488 -20.083 1.00 93.25 573 THR A CA 1
ATOM 4469 C C . THR A 1 573 ? 18.140 -7.824 -21.303 1.00 93.25 573 THR A C 1
ATOM 4471 O O . THR A 1 573 ? 18.857 -7.468 -22.240 1.00 93.25 573 THR A O 1
ATOM 4474 N N . VAL A 1 574 ? 16.826 -7.642 -21.269 1.00 94.19 574 VAL A N 1
ATOM 4475 C CA . VAL A 1 574 ? 16.052 -7.057 -22.355 1.00 94.19 574 VAL A CA 1
ATOM 4476 C C . VAL A 1 574 ? 15.181 -5.942 -21.801 1.00 94.19 574 VAL A C 1
ATOM 4478 O O . VAL A 1 574 ? 14.329 -6.196 -20.953 1.00 94.19 574 VAL A O 1
ATOM 4481 N N . ASP A 1 575 ? 15.371 -4.729 -22.310 1.00 94.12 575 ASP A N 1
ATOM 4482 C CA . ASP A 1 575 ? 14.510 -3.586 -22.019 1.00 94.12 575 ASP A CA 1
ATOM 4483 C C . ASP A 1 575 ? 13.512 -3.427 -23.158 1.00 94.12 575 ASP A C 1
ATOM 4485 O O . ASP A 1 575 ? 13.889 -3.351 -24.329 1.00 94.12 575 ASP A O 1
ATOM 4489 N N . ILE A 1 576 ? 12.229 -3.394 -22.818 1.00 94.56 576 ILE A N 1
ATOM 4490 C CA . ILE A 1 576 ? 11.140 -3.324 -23.783 1.00 94.56 576 ILE A CA 1
ATOM 4491 C C . ILE A 1 576 ? 10.390 -2.020 -23.555 1.00 94.56 576 ILE A C 1
ATOM 4493 O O . ILE A 1 576 ? 9.844 -1.759 -22.480 1.00 94.56 576 ILE A O 1
ATOM 4497 N N . ILE A 1 577 ? 10.363 -1.199 -24.600 1.00 93.19 577 ILE A N 1
ATOM 4498 C CA . ILE A 1 577 ? 9.776 0.134 -24.577 1.00 93.19 577 ILE A CA 1
ATOM 4499 C C . ILE A 1 577 ? 8.631 0.190 -25.575 1.00 93.19 577 ILE A C 1
ATOM 4501 O O . ILE A 1 577 ? 8.782 -0.116 -26.760 1.00 93.19 577 ILE A O 1
ATOM 4505 N N . CYS A 1 578 ? 7.479 0.634 -25.095 1.00 91.75 578 CYS A N 1
ATOM 4506 C CA . CYS A 1 578 ? 6.315 0.896 -25.924 1.00 91.75 578 CYS A CA 1
ATOM 4507 C C . CYS A 1 578 ? 6.212 2.399 -26.182 1.00 91.75 578 CYS A C 1
ATOM 4509 O O . CYS A 1 578 ? 6.446 3.208 -25.292 1.00 91.75 578 CYS A O 1
ATOM 4511 N N . LYS A 1 579 ? 5.863 2.795 -27.414 1.00 86.38 579 LYS A N 1
ATOM 4512 C CA . LYS A 1 579 ? 5.842 4.217 -27.826 1.00 86.38 579 LYS A CA 1
ATOM 4513 C C . LYS A 1 579 ? 4.899 5.101 -27.009 1.00 86.38 579 LYS A C 1
ATOM 4515 O O . LYS A 1 579 ? 5.030 6.319 -27.038 1.00 86.38 579 LYS A O 1
ATOM 4520 N N . VAL A 1 580 ? 3.918 4.497 -26.353 1.00 83.31 580 VAL A N 1
ATOM 4521 C CA . VAL A 1 580 ? 2.927 5.187 -25.537 1.00 83.31 580 VAL A CA 1
ATOM 4522 C C . VAL A 1 580 ? 2.981 4.566 -24.152 1.00 83.31 580 VAL A C 1
ATOM 4524 O O . VAL A 1 580 ? 2.833 3.349 -24.029 1.00 83.31 580 VAL A O 1
ATOM 4527 N N . SER A 1 581 ? 3.181 5.391 -23.125 1.00 83.56 581 SER A N 1
ATOM 4528 C CA . SER A 1 581 ? 2.971 4.967 -21.746 1.00 83.56 581 SER A CA 1
ATOM 4529 C C . SER A 1 581 ? 1.488 5.054 -21.402 1.00 83.56 581 SER A C 1
ATOM 4531 O O . SER A 1 581 ? 0.805 6.035 -21.706 1.00 83.56 581 SER A O 1
ATOM 4533 N N . TYR A 1 582 ? 0.978 3.983 -20.802 1.00 85.38 582 TYR A N 1
ATOM 4534 C CA . TYR A 1 582 ? -0.428 3.832 -20.452 1.00 85.38 582 TYR A CA 1
ATOM 4535 C C . TYR A 1 582 ? -0.573 3.739 -18.934 1.00 85.38 582 TYR A C 1
ATOM 4537 O O . TYR A 1 582 ? 0.279 3.169 -18.250 1.00 85.38 582 TYR A O 1
ATOM 4545 N N . ASN A 1 583 ? -1.690 4.256 -18.426 1.00 91.44 583 ASN A N 1
ATOM 4546 C CA . ASN A 1 583 ? -2.182 3.896 -17.102 1.00 91.44 583 ASN A CA 1
ATOM 4547 C C . ASN A 1 583 ? -2.916 2.563 -17.220 1.00 91.44 583 ASN A C 1
ATOM 4549 O O . ASN A 1 583 ? -3.898 2.449 -17.961 1.00 91.44 583 ASN A O 1
ATOM 4553 N N . VAL A 1 584 ? -2.412 1.549 -16.531 1.00 94.44 584 VAL A N 1
ATOM 4554 C CA . VAL A 1 584 ? -2.807 0.158 -16.736 1.00 94.44 584 VAL A CA 1
ATOM 4555 C C . VAL A 1 584 ? -3.165 -0.500 -15.423 1.00 94.44 584 VAL A C 1
ATOM 4557 O O . VAL A 1 584 ? -2.614 -0.182 -14.375 1.00 94.44 584 VAL A O 1
ATOM 4560 N N . LYS A 1 585 ? -4.124 -1.417 -15.506 1.00 95.62 585 LYS A N 1
ATOM 4561 C CA . LYS A 1 585 ? -4.527 -2.297 -14.413 1.00 95.62 585 LYS A CA 1
ATOM 4562 C C . LYS A 1 585 ? -3.897 -3.678 -14.543 1.00 95.62 585 LYS A C 1
ATOM 4564 O O . LYS A 1 585 ? -3.732 -4.370 -13.548 1.00 95.62 585 LYS A O 1
ATOM 4569 N N . SER A 1 586 ? -3.549 -4.091 -15.762 1.00 96.75 586 SER A N 1
ATOM 4570 C CA . SER A 1 586 ? -2.736 -5.286 -15.976 1.00 96.75 586 SER A CA 1
ATOM 4571 C C . SER A 1 586 ? -1.896 -5.219 -17.241 1.00 96.75 586 SER A C 1
ATOM 4573 O O . SER A 1 586 ? -2.197 -4.463 -18.173 1.00 96.75 586 SER A O 1
ATOM 4575 N N . ILE A 1 587 ? -0.828 -6.013 -17.247 1.00 96.44 587 ILE A N 1
ATOM 4576 C CA . ILE A 1 587 ? 0.052 -6.224 -18.389 1.00 96.44 587 ILE A CA 1
ATOM 4577 C C . ILE A 1 587 ? 0.210 -7.721 -18.600 1.00 96.44 587 ILE A C 1
ATOM 4579 O O . ILE A 1 587 ? 0.578 -8.450 -17.682 1.00 96.44 587 ILE A O 1
ATOM 4583 N N . THR A 1 588 ? -0.009 -8.149 -19.838 1.00 96.75 588 THR A N 1
ATOM 4584 C CA . THR A 1 588 ? 0.361 -9.479 -20.314 1.00 96.75 588 THR A CA 1
ATOM 4585 C C . THR A 1 588 ? 1.573 -9.344 -21.222 1.00 96.75 588 THR A C 1
ATOM 4587 O O . THR A 1 588 ? 1.496 -8.674 -22.257 1.00 96.75 588 THR A O 1
ATOM 4590 N N . VAL A 1 589 ? 2.679 -9.987 -20.853 1.00 96.38 589 VAL A N 1
ATOM 4591 C CA . VAL A 1 589 ? 3.887 -10.092 -21.680 1.00 96.38 589 VAL A CA 1
ATOM 4592 C C . VAL A 1 589 ? 4.088 -11.548 -22.051 1.00 96.38 589 VAL A C 1
ATOM 4594 O O . VAL A 1 589 ? 4.198 -12.391 -21.168 1.00 96.38 589 VAL A O 1
ATOM 4597 N N . SER A 1 590 ? 4.164 -11.833 -23.347 1.00 96.50 590 SER A N 1
ATOM 4598 C CA . SER A 1 590 ? 4.449 -13.168 -23.871 1.00 96.50 590 SER A CA 1
ATOM 4599 C C . SER A 1 590 ? 5.652 -13.143 -24.806 1.00 96.50 590 SER A C 1
ATOM 4601 O O . SER A 1 590 ? 5.875 -12.144 -25.498 1.00 96.50 590 SER A O 1
ATOM 4603 N N . TRP A 1 591 ? 6.448 -14.213 -24.815 1.00 96.25 591 TRP A N 1
ATOM 4604 C CA . TRP A 1 591 ? 7.649 -14.294 -25.646 1.00 96.25 591 TRP A CA 1
ATOM 4605 C C . TRP A 1 591 ? 7.903 -15.688 -26.232 1.00 96.25 591 TRP A C 1
ATOM 4607 O O . TRP A 1 591 ? 7.346 -16.699 -25.810 1.00 96.25 591 TRP A O 1
ATOM 4617 N N . SER A 1 592 ? 8.775 -15.741 -27.236 1.00 95.38 592 SER A N 1
ATOM 4618 C CA . SER A 1 592 ? 9.271 -16.989 -27.836 1.00 95.38 592 SER A CA 1
ATOM 4619 C C . SER A 1 592 ? 10.673 -17.328 -27.326 1.00 95.38 592 SER A C 1
ATOM 4621 O O . SER A 1 592 ? 11.428 -16.429 -26.964 1.00 95.38 592 SER A O 1
ATOM 4623 N N . GLY A 1 593 ? 11.014 -18.619 -27.304 1.00 91.25 593 GLY A N 1
ATOM 4624 C CA . GLY A 1 593 ? 12.313 -19.111 -26.837 1.00 91.25 593 GLY A CA 1
ATOM 4625 C C . GLY A 1 593 ? 12.256 -19.644 -25.406 1.00 91.25 593 GLY A C 1
ATOM 4626 O O . GLY A 1 593 ? 11.335 -20.386 -25.058 1.00 91.25 593 GLY A O 1
ATOM 4627 N N . ASP A 1 594 ? 13.259 -19.283 -24.609 1.00 84.12 594 ASP A N 1
ATOM 4628 C CA . ASP A 1 594 ? 13.482 -19.814 -23.262 1.00 84.12 594 ASP A CA 1
ATOM 4629 C C . ASP A 1 594 ? 12.310 -19.592 -22.314 1.00 84.12 594 ASP A C 1
ATOM 4631 O O . ASP A 1 594 ? 11.737 -18.508 -22.258 1.00 84.12 594 ASP A O 1
ATOM 4635 N N . THR A 1 595 ? 12.004 -20.605 -21.513 1.00 90.69 595 THR A N 1
ATOM 4636 C CA . THR A 1 595 ? 10.933 -20.552 -20.513 1.00 90.69 595 THR A CA 1
ATOM 4637 C C . THR A 1 595 ? 11.415 -20.027 -19.162 1.00 90.69 595 THR A C 1
ATOM 4639 O O . THR A 1 595 ? 10.607 -19.652 -18.318 1.00 90.69 595 THR A O 1
ATOM 4642 N N . THR A 1 596 ? 12.732 -19.970 -18.942 1.00 95.69 596 THR A N 1
ATOM 4643 C CA . THR A 1 596 ? 13.324 -19.565 -17.664 1.00 95.69 596 THR A CA 1
ATOM 4644 C C . THR A 1 596 ? 13.658 -18.076 -17.645 1.00 95.69 596 THR A C 1
ATOM 4646 O O . THR A 1 596 ? 14.508 -17.602 -18.408 1.00 95.69 596 THR A O 1
ATOM 4649 N N . ILE A 1 597 ? 13.021 -17.355 -16.727 1.00 96.25 597 ILE A N 1
ATOM 4650 C CA . ILE A 1 597 ? 13.267 -15.940 -16.451 1.00 96.25 597 ILE A CA 1
ATOM 4651 C C . ILE A 1 597 ? 13.768 -15.791 -15.018 1.00 96.25 597 ILE A C 1
ATOM 4653 O O . ILE A 1 597 ? 13.373 -16.541 -14.132 1.00 96.25 597 ILE A O 1
ATOM 4657 N N . CYS A 1 598 ? 14.690 -14.863 -14.822 1.00 96.44 598 CYS A N 1
ATOM 4658 C CA . CYS A 1 598 ? 15.339 -14.603 -13.551 1.00 96.44 598 CYS A CA 1
ATOM 4659 C C . CYS A 1 598 ? 14.685 -13.444 -12.817 1.00 96.44 598 CYS A C 1
ATOM 4661 O O . CYS A 1 598 ? 14.283 -13.576 -11.672 1.00 96.44 598 CYS A O 1
ATOM 4663 N N . SER A 1 599 ? 14.451 -12.340 -13.523 1.00 96.44 599 SER A N 1
ATOM 4664 C CA . SER A 1 599 ? 13.799 -11.188 -12.911 1.00 96.44 599 SER A CA 1
ATOM 4665 C C . SER A 1 599 ? 12.907 -10.453 -13.891 1.00 96.44 599 SER A C 1
ATOM 4667 O O . SER A 1 599 ? 13.103 -10.493 -15.115 1.00 96.44 599 SER A O 1
ATOM 4669 N N . TYR A 1 600 ? 11.926 -9.768 -13.321 1.00 95.19 600 TYR A N 1
ATOM 4670 C CA . TYR A 1 600 ? 10.933 -8.989 -14.029 1.00 95.19 600 TYR A CA 1
ATOM 4671 C C . TYR A 1 600 ? 10.794 -7.622 -13.358 1.00 95.19 600 TYR A C 1
ATOM 4673 O O . TYR A 1 600 ? 10.446 -7.554 -12.185 1.00 95.19 600 TYR A O 1
ATOM 4681 N N . TYR A 1 601 ? 10.969 -6.531 -14.110 1.00 96.88 601 TYR A N 1
ATOM 4682 C CA . TYR A 1 601 ? 10.860 -5.176 -13.559 1.00 96.88 601 TYR A CA 1
ATOM 4683 C C . TYR A 1 601 ? 9.952 -4.281 -14.396 1.00 96.88 601 TYR A C 1
ATOM 4685 O O . TYR A 1 601 ? 10.122 -4.187 -15.611 1.00 96.88 601 TYR A O 1
ATOM 4693 N N . PHE A 1 602 ? 9.048 -3.541 -13.755 1.00 96.06 602 PHE A N 1
ATOM 4694 C CA . PHE A 1 602 ? 8.199 -2.537 -14.403 1.00 96.06 602 PHE A CA 1
ATOM 4695 C C . PHE A 1 602 ? 8.627 -1.125 -14.006 1.00 96.06 602 PHE A C 1
ATOM 4697 O O . PHE A 1 602 ? 8.504 -0.737 -12.848 1.00 96.06 602 PHE A O 1
ATOM 4704 N N . SER A 1 603 ? 9.059 -0.301 -14.960 1.00 95.81 603 SER A N 1
ATOM 4705 C CA . SER A 1 603 ? 9.436 1.083 -14.671 1.00 95.81 603 SER A CA 1
ATOM 4706 C C . SER A 1 603 ? 8.208 1.958 -14.435 1.00 95.81 603 SER A C 1
ATOM 4708 O O . SER A 1 603 ? 7.498 2.308 -15.379 1.00 95.81 603 SER A O 1
ATOM 4710 N N . GLY A 1 604 ? 8.009 2.393 -13.189 1.00 94.44 604 GLY A N 1
ATOM 4711 C CA . GLY A 1 604 ? 7.077 3.472 -12.843 1.00 94.44 604 GLY A CA 1
ATOM 4712 C C . GLY A 1 604 ? 7.604 4.880 -13.159 1.00 94.44 604 GLY A C 1
ATOM 4713 O O . GLY A 1 604 ? 6.924 5.871 -12.894 1.00 94.44 604 GLY A O 1
ATOM 4714 N N . GLY A 1 605 ? 8.827 4.975 -13.690 1.00 94.12 605 GLY A N 1
ATOM 4715 C CA . GLY A 1 605 ? 9.614 6.202 -13.763 1.00 94.12 605 GLY A CA 1
ATOM 4716 C C . GLY A 1 605 ? 10.701 6.244 -12.688 1.00 94.12 605 GLY A C 1
ATOM 4717 O O . GLY A 1 605 ? 10.902 5.295 -11.928 1.00 94.12 605 GLY A O 1
ATOM 4718 N N . ARG A 1 606 ? 11.441 7.348 -12.647 1.00 92.62 606 ARG A N 1
ATOM 4719 C CA . ARG A 1 606 ? 12.539 7.595 -11.705 1.00 92.62 606 ARG A CA 1
ATOM 4720 C C . ARG A 1 606 ? 12.204 8.734 -10.753 1.00 92.62 606 ARG A C 1
ATOM 4722 O O . ARG A 1 606 ? 11.431 9.621 -11.111 1.00 92.62 606 ARG A O 1
ATOM 4729 N N . THR A 1 607 ? 12.807 8.734 -9.567 1.00 90.88 607 THR A N 1
ATOM 4730 C CA . THR A 1 607 ? 12.648 9.837 -8.609 1.00 90.88 607 THR A CA 1
ATOM 4731 C C . THR A 1 607 ? 13.455 11.048 -9.083 1.00 90.88 607 THR A C 1
ATOM 4733 O O . THR A 1 607 ? 14.682 11.035 -9.082 1.00 90.88 607 THR A O 1
ATOM 4736 N N . LEU A 1 608 ? 12.760 12.094 -9.523 1.00 90.75 608 LEU A N 1
ATOM 4737 C CA . LEU A 1 608 ? 13.331 13.341 -10.038 1.00 90.75 608 LEU A CA 1
ATOM 4738 C C . LEU A 1 608 ? 13.605 14.363 -8.927 1.00 90.75 608 LEU A C 1
ATOM 4740 O O . LEU A 1 608 ? 14.456 15.235 -9.089 1.00 90.75 608 LEU A O 1
ATOM 4744 N N . ALA A 1 609 ? 12.910 14.250 -7.793 1.00 83.94 609 ALA A N 1
ATOM 4745 C CA . ALA A 1 609 ? 13.104 15.102 -6.622 1.00 83.94 609 ALA A CA 1
ATOM 4746 C C . ALA A 1 609 ? 14.168 14.555 -5.667 1.00 83.94 609 ALA A C 1
ATOM 4748 O O . ALA A 1 609 ? 13.883 14.294 -4.510 1.00 83.94 609 ALA A O 1
ATOM 4749 N N . PHE A 1 610 ? 15.395 14.363 -6.153 1.00 74.12 610 PHE A N 1
ATOM 4750 C CA . PHE A 1 610 ? 16.479 13.791 -5.357 1.00 74.12 610 PHE A CA 1
ATOM 4751 C C . PHE A 1 610 ? 17.575 14.824 -5.020 1.00 74.12 610 PHE A C 1
ATOM 4753 O O . PHE A 1 610 ? 18.286 15.282 -5.920 1.00 74.12 610 PHE A O 1
ATOM 4760 N N . LEU A 1 611 ? 17.695 15.173 -3.726 1.00 57.19 611 LEU A N 1
ATOM 4761 C CA . LEU A 1 611 ? 18.799 15.792 -2.940 1.00 57.19 611 LEU A CA 1
ATOM 4762 C C . LEU A 1 611 ? 19.731 16.880 -3.488 1.00 57.19 611 LEU A C 1
ATOM 4764 O O . LEU A 1 611 ? 20.593 17.363 -2.756 1.00 57.19 611 LEU A O 1
ATOM 4768 N N . SER A 1 612 ? 19.638 17.288 -4.745 1.00 47.81 612 SER A N 1
ATOM 4769 C CA . SER A 1 612 ? 20.619 18.228 -5.296 1.00 47.81 612 SER A CA 1
ATOM 4770 C C . SER A 1 612 ? 20.164 19.025 -6.512 1.00 47.81 612 SER A C 1
ATOM 4772 O O . SER A 1 612 ? 20.954 19.797 -7.048 1.00 47.81 612 SER A O 1
ATOM 4774 N N . VAL A 1 613 ? 18.913 18.852 -6.942 1.00 49.66 613 VAL A N 1
ATOM 4775 C CA . VAL A 1 613 ? 18.381 19.510 -8.147 1.00 49.66 613 VAL A CA 1
ATOM 4776 C C . VAL A 1 613 ? 17.378 20.608 -7.807 1.00 49.66 613 VAL A C 1
ATOM 4778 O O . VAL A 1 613 ? 17.139 21.490 -8.625 1.00 49.66 613 VAL A O 1
ATOM 4781 N N . ILE A 1 614 ? 16.828 20.594 -6.593 1.00 53.47 614 ILE A N 1
ATOM 4782 C CA . ILE A 1 614 ? 15.653 21.388 -6.280 1.00 53.47 614 ILE A CA 1
ATOM 4783 C C . ILE A 1 614 ? 15.932 22.327 -5.116 1.00 53.47 614 ILE A C 1
ATOM 4785 O O . ILE A 1 614 ? 16.109 21.899 -3.977 1.00 53.47 614 ILE A O 1
ATOM 4789 N N . ASP A 1 615 ? 15.908 23.625 -5.402 1.00 60.25 615 ASP A N 1
ATOM 4790 C CA . ASP A 1 615 ? 15.703 24.633 -4.373 1.00 60.25 615 ASP A CA 1
ATOM 4791 C C . ASP A 1 615 ? 14.256 24.516 -3.903 1.00 60.25 615 ASP A C 1
ATOM 4793 O O . ASP A 1 615 ? 13.369 25.172 -4.446 1.00 60.25 615 ASP A O 1
ATOM 4797 N N . ALA A 1 616 ? 14.010 23.648 -2.919 1.00 59.69 616 ALA A N 1
ATOM 4798 C CA . ALA A 1 616 ? 12.737 23.628 -2.223 1.00 59.69 616 ALA A CA 1
ATOM 4799 C C . ALA A 1 616 ? 12.616 24.955 -1.479 1.00 59.69 616 ALA A C 1
ATOM 4801 O O . ALA A 1 616 ? 13.305 25.192 -0.483 1.00 59.69 616 ALA A O 1
ATOM 4802 N N . ILE A 1 617 ? 11.795 25.845 -2.021 1.00 72.00 617 ILE A N 1
ATOM 4803 C CA . ILE A 1 617 ? 11.613 27.189 -1.500 1.00 72.00 617 ILE A CA 1
ATOM 4804 C C . ILE A 1 617 ? 10.291 27.231 -0.760 1.00 72.00 617 ILE A C 1
ATOM 4806 O O . ILE A 1 617 ? 9.235 26.985 -1.340 1.00 72.00 617 ILE A O 1
ATOM 4810 N N . ILE A 1 618 ? 10.353 27.616 0.510 1.00 71.88 618 ILE A N 1
ATOM 4811 C CA . ILE A 1 618 ? 9.161 27.935 1.288 1.00 71.88 618 ILE A CA 1
ATOM 4812 C C . ILE A 1 618 ? 8.863 29.416 1.084 1.00 71.88 618 ILE A C 1
ATOM 4814 O O . ILE A 1 618 ? 9.644 30.268 1.512 1.00 71.88 618 ILE A O 1
ATOM 4818 N N . GLN A 1 619 ? 7.748 29.723 0.424 1.00 70.81 619 GLN A N 1
ATOM 4819 C CA . GLN A 1 619 ? 7.241 31.093 0.324 1.00 70.81 619 GLN A CA 1
ATOM 4820 C C . GLN A 1 619 ? 6.085 31.287 1.306 1.00 70.81 619 GLN A C 1
ATOM 4822 O O . GLN A 1 619 ? 5.152 30.481 1.329 1.00 70.81 619 GLN A O 1
ATOM 4827 N N . THR A 1 620 ? 6.121 32.370 2.086 1.00 70.50 620 THR A N 1
ATOM 4828 C CA . THR A 1 620 ? 4.936 32.885 2.783 1.00 70.50 620 THR A CA 1
ATOM 4829 C C . THR A 1 620 ? 4.465 34.156 2.068 1.00 70.50 620 THR A C 1
ATOM 4831 O O . THR A 1 620 ? 5.292 34.908 1.559 1.00 70.50 620 THR A O 1
ATOM 4834 N N . PRO A 1 621 ? 3.156 34.466 2.043 1.00 67.75 621 PRO A N 1
ATOM 4835 C CA . PRO A 1 621 ? 2.622 35.654 1.381 1.00 67.75 621 PRO A CA 1
ATOM 4836 C C . PRO A 1 621 ? 3.232 36.984 1.842 1.00 67.75 621 PRO A C 1
ATOM 4838 O O . PRO A 1 621 ? 3.024 38.000 1.184 1.00 67.75 621 PRO A O 1
ATOM 4841 N N . LYS A 1 622 ? 3.915 37.004 2.996 1.00 66.81 622 LYS A N 1
ATOM 4842 C CA . LYS A 1 622 ? 4.455 38.214 3.626 1.00 66.81 622 LYS A CA 1
ATOM 4843 C C . LYS A 1 622 ? 5.985 38.311 3.588 1.00 66.81 622 LYS A C 1
ATOM 4845 O O . LYS A 1 622 ? 6.474 39.430 3.697 1.00 66.81 622 LYS A O 1
ATOM 4850 N N . ASP A 1 623 ? 6.719 37.211 3.388 1.00 61.25 623 ASP A N 1
ATOM 4851 C CA . ASP A 1 623 ? 8.186 37.216 3.314 1.00 61.25 623 ASP A CA 1
ATOM 4852 C C . ASP A 1 623 ? 8.698 36.839 1.920 1.00 61.25 623 ASP A C 1
ATOM 4854 O O . ASP A 1 623 ? 8.466 35.744 1.414 1.00 61.25 623 ASP A O 1
ATOM 4858 N N . ILE A 1 624 ? 9.492 37.739 1.332 1.00 65.75 624 ILE A N 1
ATOM 4859 C CA . ILE A 1 624 ? 10.227 37.516 0.071 1.00 65.75 624 ILE A CA 1
ATOM 4860 C C . ILE A 1 624 ? 11.421 36.556 0.289 1.00 65.75 624 ILE A C 1
ATOM 4862 O O . ILE A 1 624 ? 12.014 36.052 -0.667 1.00 65.75 624 ILE A O 1
ATOM 4866 N N . ASN A 1 625 ? 11.785 36.276 1.545 1.00 68.62 625 ASN A N 1
ATOM 4867 C CA . ASN A 1 625 ? 12.950 35.464 1.886 1.00 68.62 625 ASN A CA 1
ATOM 4868 C C . ASN A 1 625 ? 12.678 33.971 1.667 1.00 68.62 625 ASN A C 1
ATOM 4870 O O . ASN A 1 625 ? 12.171 33.257 2.530 1.00 68.62 625 ASN A O 1
ATOM 4874 N N . LYS A 1 626 ? 13.076 33.506 0.484 1.00 75.88 626 LYS A N 1
ATOM 4875 C CA . LYS A 1 626 ? 13.085 32.104 0.073 1.00 75.88 626 LYS A CA 1
ATOM 4876 C C . LYS A 1 626 ? 14.063 31.297 0.938 1.00 75.88 626 LYS A C 1
ATOM 4878 O O . LYS A 1 626 ? 15.273 31.491 0.838 1.00 75.88 626 LYS A O 1
ATOM 4883 N N . THR A 1 627 ? 13.558 30.381 1.766 1.00 79.88 627 THR A N 1
ATOM 4884 C CA . THR A 1 627 ? 14.410 29.459 2.546 1.00 79.88 627 THR A CA 1
ATOM 4885 C C . THR A 1 627 ? 14.591 28.161 1.767 1.00 79.88 627 THR A C 1
ATOM 4887 O O . THR A 1 627 ? 13.591 27.523 1.446 1.00 79.88 627 THR A O 1
ATOM 4890 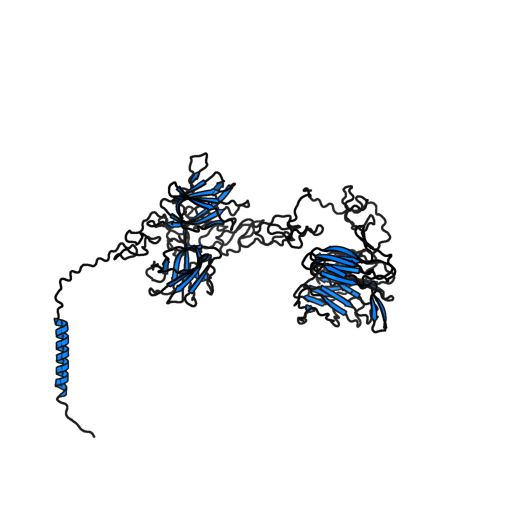N N . ARG A 1 628 ? 15.841 27.789 1.456 1.00 81.19 628 ARG A N 1
ATOM 4891 C CA . ARG A 1 628 ? 16.182 26.500 0.830 1.00 81.19 628 ARG A CA 1
ATOM 4892 C C . ARG A 1 628 ? 16.148 25.390 1.876 1.00 81.19 628 ARG A C 1
ATOM 4894 O O . ARG A 1 628 ? 16.679 25.567 2.970 1.00 81.19 628 ARG A O 1
ATOM 4901 N N . THR A 1 629 ? 15.581 24.244 1.525 1.00 82.81 629 THR A N 1
ATOM 4902 C CA . THR A 1 629 ? 15.594 23.036 2.359 1.00 82.81 629 THR A CA 1
ATOM 4903 C C . THR A 1 629 ? 15.874 21.797 1.512 1.00 82.81 629 THR A C 1
ATOM 4905 O O . THR A 1 629 ? 15.572 21.780 0.325 1.00 82.81 629 THR A O 1
ATOM 4908 N N . THR A 1 630 ? 16.458 20.761 2.107 1.00 80.62 630 THR A N 1
ATOM 4909 C CA . THR A 1 630 ? 16.629 19.432 1.485 1.00 80.62 630 THR A CA 1
ATOM 4910 C C . THR A 1 630 ? 15.898 18.334 2.252 1.00 80.62 630 THR A C 1
ATOM 4912 O O . THR A 1 630 ? 15.848 17.203 1.783 1.00 80.62 630 THR A O 1
ATOM 4915 N N . ALA A 1 631 ? 15.310 18.682 3.403 1.00 80.88 631 ALA A N 1
ATOM 4916 C CA . ALA A 1 631 ? 14.792 17.756 4.408 1.00 80.88 631 ALA A CA 1
ATOM 4917 C C . ALA A 1 631 ? 13.668 16.827 3.927 1.00 80.88 631 ALA A C 1
ATOM 4919 O O . ALA A 1 631 ? 13.363 15.882 4.619 1.00 80.88 631 ALA A O 1
ATOM 4920 N N . MET A 1 632 ? 13.024 17.119 2.792 1.00 86.06 632 MET A N 1
ATOM 4921 C CA . MET A 1 632 ? 11.908 16.318 2.264 1.00 86.06 632 MET A CA 1
ATOM 4922 C C . MET A 1 632 ? 12.291 15.495 1.036 1.00 86.06 632 MET A C 1
ATOM 4924 O O . MET A 1 632 ? 11.423 14.975 0.357 1.00 86.06 632 MET A O 1
ATOM 4928 N N . THR A 1 633 ? 13.556 15.499 0.647 1.00 85.56 633 THR A N 1
ATOM 4929 C CA . THR A 1 633 ? 14.024 14.782 -0.551 1.00 85.56 633 THR A CA 1
ATOM 4930 C C . THR A 1 633 ? 15.261 13.961 -0.235 1.00 85.56 633 THR A C 1
ATOM 4932 O O . THR A 1 633 ? 15.978 13.556 -1.152 1.00 85.56 633 THR A O 1
ATOM 4935 N N . ASP A 1 634 ? 15.576 13.850 1.060 1.00 80.81 634 ASP A N 1
ATOM 4936 C CA . ASP A 1 634 ? 16.815 13.294 1.578 1.00 80.81 634 ASP A CA 1
ATOM 4937 C C . ASP A 1 634 ? 16.730 11.797 1.869 1.00 80.81 634 ASP A C 1
ATOM 4939 O O . ASP A 1 634 ? 17.767 11.156 2.070 1.00 80.81 634 ASP A O 1
ATOM 4943 N N . GLY A 1 635 ? 15.535 11.208 1.771 1.00 84.00 635 GLY A N 1
ATOM 4944 C CA . GLY A 1 635 ? 15.280 9.812 2.105 1.00 84.00 635 GLY A CA 1
ATOM 4945 C C . GLY A 1 635 ? 15.347 9.539 3.609 1.00 84.00 635 GLY A C 1
ATOM 4946 O O . GLY A 1 635 ? 15.439 8.374 4.012 1.00 84.00 635 GLY A O 1
ATOM 4947 N N . ASP A 1 636 ? 15.330 10.586 4.442 1.00 87.44 636 ASP A N 1
ATOM 4948 C CA . ASP A 1 636 ? 15.201 10.509 5.892 1.00 87.44 636 ASP A CA 1
ATOM 4949 C C . ASP A 1 636 ? 13.777 10.893 6.309 1.00 87.44 636 ASP A C 1
ATOM 4951 O O . ASP A 1 636 ? 13.471 12.041 6.632 1.00 87.44 636 ASP A O 1
ATOM 4955 N N . PHE A 1 637 ? 12.913 9.886 6.439 1.00 88.88 637 PHE A N 1
ATOM 4956 C CA . PHE A 1 637 ? 11.520 10.065 6.858 1.00 88.88 637 PHE A CA 1
ATOM 4957 C C . PHE A 1 637 ? 11.367 10.595 8.300 1.00 88.88 637 PHE A C 1
ATOM 4959 O O . PHE A 1 637 ? 10.244 10.762 8.776 1.00 88.88 637 PHE A O 1
ATOM 4966 N N . THR A 1 638 ? 12.464 10.835 9.032 1.00 88.50 638 THR A N 1
ATOM 4967 C CA . THR A 1 638 ? 12.444 11.466 10.363 1.00 88.50 638 THR A CA 1
ATOM 4968 C C . THR A 1 638 ? 12.618 12.988 10.315 1.00 88.50 638 THR A C 1
ATOM 4970 O O . THR A 1 638 ? 12.302 13.674 11.294 1.00 88.50 638 THR A O 1
ATOM 4973 N N . SER A 1 639 ? 13.090 13.531 9.191 1.00 89.56 639 SER A N 1
ATOM 4974 C CA . SER A 1 639 ? 13.329 14.959 8.987 1.00 89.56 639 SER A CA 1
ATOM 4975 C C . SER A 1 639 ? 12.112 15.605 8.325 1.00 89.56 639 SER A C 1
ATOM 4977 O O . SER A 1 639 ? 11.928 15.530 7.123 1.00 89.56 639 SER A O 1
ATOM 4979 N N . CYS A 1 640 ? 11.235 16.240 9.107 1.00 91.25 640 CYS A N 1
ATOM 4980 C CA . CYS A 1 640 ? 9.965 16.740 8.570 1.00 91.25 640 CYS A CA 1
ATOM 4981 C C . CYS A 1 640 ? 9.877 18.263 8.538 1.00 91.25 640 CYS A C 1
ATOM 4983 O O . CYS A 1 640 ? 10.159 18.935 9.535 1.00 91.25 640 CYS A O 1
ATOM 4985 N N . LEU A 1 641 ? 9.371 18.796 7.428 1.00 91.81 641 LEU A N 1
ATOM 4986 C CA . LEU A 1 641 ? 9.003 20.192 7.258 1.00 91.81 641 LEU A CA 1
ATOM 4987 C C . LEU A 1 641 ? 7.508 20.403 7.511 1.00 91.81 641 LEU A C 1
ATOM 4989 O O . LEU A 1 641 ? 6.657 19.747 6.918 1.00 91.81 641 LEU A O 1
ATOM 4993 N N . THR A 1 642 ? 7.172 21.385 8.341 1.00 92.06 642 THR A N 1
ATOM 4994 C CA . THR A 1 642 ? 5.780 21.793 8.552 1.00 92.06 642 THR A CA 1
ATOM 4995 C C . THR A 1 642 ? 5.320 22.734 7.438 1.00 92.06 642 THR A C 1
ATOM 4997 O O . THR A 1 642 ? 5.802 23.862 7.337 1.00 92.06 642 THR A O 1
ATOM 5000 N N . LEU A 1 643 ? 4.352 22.292 6.636 1.00 92.25 643 LEU A N 1
ATOM 5001 C CA . LEU A 1 643 ? 3.637 23.108 5.658 1.00 92.25 643 LEU A CA 1
ATOM 5002 C C . LEU A 1 643 ? 2.266 23.489 6.217 1.00 92.25 643 LEU A C 1
ATOM 5004 O O . LEU A 1 643 ? 1.554 22.648 6.749 1.00 92.25 643 LEU A O 1
ATOM 5008 N N . ASN A 1 644 ? 1.867 24.745 6.077 1.00 92.19 644 ASN A N 1
ATOM 5009 C CA . ASN A 1 644 ? 0.521 25.222 6.376 1.00 92.19 644 ASN A CA 1
ATOM 5010 C C . ASN A 1 644 ? -0.163 25.798 5.128 1.00 92.19 644 ASN A C 1
ATOM 5012 O O . ASN A 1 644 ? 0.463 25.960 4.082 1.00 92.19 644 ASN A O 1
ATOM 5016 N N . SER A 1 645 ? -1.446 26.142 5.237 1.00 90.75 645 SER A N 1
ATOM 5017 C CA . SER A 1 645 ? -2.224 26.684 4.112 1.00 90.75 645 SER A CA 1
ATOM 5018 C C . SER A 1 645 ? -1.741 28.042 3.590 1.00 90.75 645 SER A C 1
ATOM 5020 O O . SER A 1 645 ? -2.165 28.481 2.523 1.00 90.75 645 SER A O 1
ATOM 5022 N N . SER A 1 646 ? -0.864 28.728 4.329 1.00 89.00 646 SER A N 1
ATOM 5023 C CA . SER A 1 646 ? -0.211 29.961 3.880 1.00 89.00 646 SER A CA 1
ATOM 5024 C C . SER A 1 646 ? 1.183 29.732 3.298 1.00 89.00 646 SER A C 1
ATOM 5026 O O . SER A 1 646 ? 1.707 30.630 2.655 1.00 89.00 646 SER A O 1
ATOM 5028 N N . THR A 1 647 ? 1.793 28.563 3.484 1.00 89.38 647 THR A N 1
ATOM 5029 C CA . THR A 1 647 ? 3.106 28.245 2.915 1.00 89.38 647 THR A CA 1
ATOM 5030 C C . THR A 1 647 ? 2.960 27.457 1.628 1.00 89.38 647 THR A C 1
ATOM 5032 O O . THR A 1 647 ? 2.112 26.571 1.518 1.00 89.38 647 THR A O 1
ATOM 5035 N N . ARG A 1 648 ? 3.844 27.736 0.679 1.00 89.25 648 ARG A N 1
ATOM 5036 C CA . ARG A 1 648 ? 3.968 26.975 -0.561 1.00 89.25 648 ARG A CA 1
ATOM 5037 C C . ARG A 1 648 ? 5.366 26.403 -0.646 1.00 89.25 648 ARG A C 1
ATOM 5039 O O . ARG A 1 648 ? 6.330 27.138 -0.438 1.00 89.25 648 ARG A O 1
ATOM 5046 N N . LEU A 1 649 ? 5.441 25.114 -0.937 1.00 91.94 649 LEU A N 1
ATOM 5047 C CA . LEU A 1 649 ? 6.661 24.411 -1.279 1.00 91.94 649 LEU A CA 1
ATOM 5048 C C . LEU A 1 649 ? 6.821 24.452 -2.795 1.00 91.94 649 LEU A C 1
ATOM 5050 O O . LEU A 1 649 ? 6.051 23.825 -3.516 1.00 91.94 649 LEU A O 1
ATOM 5054 N N . GLU A 1 650 ? 7.808 25.196 -3.272 1.00 92.06 650 GLU A N 1
ATOM 5055 C CA . GLU A 1 650 ? 8.140 25.274 -4.691 1.00 92.06 650 GLU A CA 1
ATOM 5056 C C . GLU A 1 650 ? 9.326 24.355 -4.988 1.00 92.06 650 GLU A C 1
ATOM 5058 O O . GLU A 1 650 ? 10.378 24.493 -4.370 1.00 92.06 650 GLU A O 1
ATOM 5063 N N . LEU A 1 651 ? 9.153 23.427 -5.927 1.00 91.44 651 LEU A N 1
ATOM 5064 C CA . LEU A 1 651 ? 10.196 22.562 -6.453 1.00 91.44 651 LEU A CA 1
ATOM 5065 C C . LEU A 1 651 ? 10.564 23.009 -7.872 1.00 91.44 651 LEU A C 1
ATOM 5067 O O . LEU A 1 651 ? 9.756 22.850 -8.785 1.00 91.44 651 LEU A O 1
ATOM 5071 N N . TRP A 1 652 ? 11.767 23.543 -8.065 1.00 89.88 652 TRP A N 1
ATOM 5072 C CA . TRP A 1 652 ? 12.300 23.926 -9.373 1.00 89.88 652 TRP A CA 1
ATOM 5073 C C . TRP A 1 652 ? 13.174 22.833 -10.001 1.00 89.88 652 TRP A C 1
ATOM 5075 O O . TRP A 1 652 ? 14.071 22.305 -9.347 1.00 89.88 652 TRP A O 1
ATOM 5085 N N . PHE A 1 653 ? 12.946 22.551 -11.283 1.00 90.38 653 PHE A N 1
ATOM 5086 C CA . PHE A 1 653 ? 13.746 21.644 -12.101 1.00 90.38 653 PHE A CA 1
ATOM 5087 C C . PHE A 1 653 ? 14.484 22.443 -13.188 1.00 90.38 653 PHE A C 1
ATOM 5089 O O . PHE A 1 653 ? 13.868 23.284 -13.848 1.00 90.38 653 PHE A O 1
ATOM 5096 N N . PRO A 1 654 ? 15.785 22.183 -13.423 1.00 89.69 654 PRO A N 1
ATOM 5097 C CA . PRO A 1 654 ? 16.584 22.940 -14.388 1.00 89.69 654 PRO A CA 1
ATOM 5098 C C . PRO A 1 654 ? 16.135 22.733 -15.831 1.00 89.69 654 PRO A C 1
ATOM 5100 O O . PRO A 1 654 ? 16.315 23.614 -16.668 1.00 89.69 654 PRO A O 1
ATOM 5103 N N . ASN A 1 655 ? 15.543 21.575 -16.109 1.00 92.50 655 ASN A N 1
ATOM 5104 C CA . ASN A 1 655 ? 15.016 21.199 -17.405 1.00 92.50 655 ASN A CA 1
ATOM 5105 C C . ASN A 1 655 ? 13.602 20.651 -17.242 1.00 92.50 655 ASN A C 1
ATOM 5107 O O . ASN A 1 655 ? 13.226 20.179 -16.167 1.00 92.50 655 ASN A O 1
ATOM 5111 N N . HIS A 1 656 ? 12.834 20.687 -18.327 1.00 93.62 656 HIS A N 1
ATOM 5112 C CA . HIS A 1 656 ? 11.497 20.120 -18.347 1.00 93.62 656 HIS A CA 1
ATOM 5113 C C . HIS A 1 656 ? 11.507 18.627 -18.016 1.00 93.62 656 HIS A C 1
ATOM 5115 O O . HIS A 1 656 ? 12.268 17.830 -18.580 1.00 93.62 656 HIS A O 1
ATOM 5121 N N . ILE A 1 657 ? 10.603 18.249 -17.124 1.00 94.94 657 ILE A N 1
ATOM 5122 C CA . ILE A 1 657 ? 10.363 16.869 -16.723 1.00 94.94 657 ILE A CA 1
ATOM 5123 C C . ILE A 1 657 ? 8.931 16.470 -17.041 1.00 94.94 657 ILE A C 1
ATOM 5125 O O . ILE A 1 657 ? 8.041 17.313 -17.096 1.00 94.94 657 ILE A O 1
ATOM 5129 N N . ILE A 1 658 ? 8.709 15.174 -17.222 1.00 94.56 658 ILE A N 1
ATOM 5130 C CA . ILE A 1 658 ? 7.386 14.579 -17.375 1.00 94.56 658 ILE A CA 1
ATOM 5131 C C . ILE A 1 658 ? 7.059 13.866 -16.069 1.00 94.56 658 ILE A C 1
ATOM 5133 O O . ILE A 1 658 ? 7.674 12.848 -15.756 1.00 94.56 658 ILE A O 1
ATOM 5137 N N . VAL A 1 659 ? 6.102 14.396 -15.311 1.00 94.75 659 VAL A N 1
ATOM 5138 C CA . VAL A 1 659 ? 5.679 13.811 -14.031 1.00 94.75 659 VAL A CA 1
ATOM 5139 C C . VAL A 1 659 ? 4.614 12.743 -14.278 1.00 94.75 659 VAL A C 1
ATOM 5141 O O . VAL A 1 659 ? 3.693 12.954 -15.073 1.00 94.75 659 VAL A O 1
ATOM 5144 N N . SER A 1 660 ? 4.743 11.600 -13.603 1.00 93.81 660 SER A N 1
ATOM 5145 C CA . SER A 1 660 ? 3.779 10.492 -13.619 1.00 93.81 660 SER A CA 1
ATOM 5146 C C . SER A 1 660 ? 3.046 10.353 -12.286 1.00 93.81 660 SER A C 1
ATOM 5148 O O . SER A 1 660 ? 1.822 10.215 -12.262 1.00 93.81 660 SER A O 1
ATOM 5150 N N . GLU A 1 661 ? 3.786 10.417 -11.184 1.00 95.06 661 GLU A N 1
ATOM 5151 C CA . GLU A 1 661 ? 3.277 10.207 -9.831 1.00 95.06 661 GLU A CA 1
ATOM 5152 C C . GLU A 1 661 ? 4.000 11.144 -8.857 1.00 95.06 661 GLU A C 1
ATOM 5154 O O . GLU A 1 661 ? 5.196 11.400 -8.987 1.00 95.06 661 GLU A O 1
ATOM 5159 N N . ILE A 1 662 ? 3.276 11.662 -7.869 1.00 94.94 662 ILE A N 1
ATOM 5160 C CA . ILE A 1 662 ? 3.869 12.351 -6.720 1.00 94.94 662 ILE A CA 1
ATOM 5161 C C . ILE A 1 662 ? 3.467 11.589 -5.467 1.00 94.94 662 ILE A C 1
ATOM 5163 O O . ILE A 1 662 ? 2.281 11.324 -5.266 1.00 94.94 662 ILE A O 1
ATOM 5167 N N . VAL A 1 663 ? 4.447 11.255 -4.632 1.00 94.31 663 VAL A N 1
ATOM 5168 C CA . VAL A 1 663 ? 4.238 10.589 -3.345 1.00 94.31 663 VAL A CA 1
ATOM 5169 C C . VAL A 1 663 ? 4.732 11.504 -2.239 1.00 94.31 663 VAL A C 1
ATOM 5171 O O . VAL A 1 663 ? 5.891 11.909 -2.237 1.00 94.31 663 VAL A O 1
ATOM 5174 N N . ILE A 1 664 ? 3.846 11.839 -1.309 1.00 94.56 664 ILE A N 1
ATOM 5175 C CA . ILE A 1 664 ? 4.129 12.699 -0.163 1.00 94.56 664 ILE A CA 1
ATOM 5176 C C . ILE A 1 664 ? 4.014 11.846 1.096 1.00 94.56 664 ILE A C 1
ATOM 5178 O O . ILE A 1 664 ? 2.930 11.366 1.430 1.00 94.56 664 ILE A O 1
ATOM 5182 N N . TYR A 1 665 ? 5.125 11.673 1.799 1.00 93.19 665 TYR A N 1
ATOM 5183 C CA . TYR A 1 665 ? 5.172 10.985 3.080 1.00 93.19 665 TYR A CA 1
ATOM 5184 C C . TYR A 1 665 ? 5.040 12.003 4.206 1.00 93.19 665 TYR A C 1
ATOM 5186 O O . TYR A 1 665 ? 5.784 12.986 4.290 1.00 93.19 665 TYR A O 1
ATOM 5194 N N . ILE A 1 666 ? 4.070 11.761 5.072 1.00 92.69 666 ILE A N 1
ATOM 5195 C CA . ILE A 1 666 ? 3.741 12.591 6.226 1.00 92.69 666 ILE A CA 1
ATOM 5196 C C . ILE A 1 666 ? 4.412 12.004 7.473 1.00 92.69 666 ILE A C 1
ATOM 5198 O O . ILE A 1 666 ? 4.786 10.834 7.499 1.00 92.69 666 ILE A O 1
ATOM 5202 N N . ASP A 1 667 ? 4.569 12.814 8.517 1.00 90.38 667 ASP A N 1
ATOM 5203 C CA . ASP A 1 667 ? 5.090 12.370 9.813 1.00 90.38 667 ASP A CA 1
ATOM 5204 C C . ASP A 1 667 ? 4.344 11.149 10.365 1.00 90.38 667 ASP A C 1
ATOM 5206 O O . ASP A 1 667 ? 3.212 11.241 10.840 1.00 90.38 667 ASP A O 1
ATOM 5210 N N . PHE A 1 668 ? 5.036 10.007 10.357 1.00 83.75 668 PHE A N 1
ATOM 5211 C CA . PHE A 1 668 ? 4.566 8.722 10.874 1.00 83.75 668 PHE A CA 1
ATOM 5212 C C . PHE A 1 668 ? 4.271 8.733 12.383 1.00 83.75 668 PHE A C 1
ATOM 5214 O O . PHE A 1 668 ? 3.636 7.809 12.894 1.00 83.75 668 PHE A O 1
ATOM 5221 N N . ASN A 1 669 ? 4.734 9.755 13.114 1.00 83.44 669 ASN A N 1
ATOM 5222 C CA . ASN A 1 669 ? 4.414 9.940 14.527 1.00 83.44 669 ASN A CA 1
ATOM 5223 C C . ASN A 1 669 ? 3.192 10.827 14.771 1.00 83.44 669 ASN A C 1
ATOM 5225 O O . ASN A 1 669 ? 2.731 10.874 15.915 1.00 83.44 669 ASN A O 1
ATOM 5229 N N . GLN A 1 670 ? 2.706 11.550 13.759 1.00 80.94 670 GLN A N 1
ATOM 5230 C CA . GLN A 1 670 ? 1.591 12.473 13.924 1.00 80.94 670 GLN A CA 1
ATOM 5231 C C . GLN A 1 670 ? 0.265 11.706 13.955 1.00 80.94 670 GLN A C 1
ATOM 5233 O O . GLN A 1 670 ? 0.040 10.778 13.183 1.00 80.94 670 GLN A O 1
ATOM 5238 N N . THR A 1 671 ? -0.610 12.098 14.879 1.00 71.81 671 THR A N 1
ATOM 5239 C CA . THR A 1 671 ? -1.892 11.428 15.150 1.00 71.81 671 THR A CA 1
ATOM 5240 C C . THR A 1 671 ? -3.102 12.267 14.734 1.00 71.81 671 THR A C 1
ATOM 5242 O O . THR A 1 671 ? -4.231 11.863 14.990 1.00 71.81 671 THR A O 1
ATOM 5245 N N . ASP A 1 672 ? -2.860 13.452 14.170 1.00 65.94 672 ASP A N 1
ATOM 5246 C CA . ASP A 1 672 ? -3.873 14.467 13.871 1.00 65.94 672 ASP A CA 1
ATOM 5247 C C . ASP A 1 672 ? -4.577 14.231 12.525 1.00 65.94 672 ASP A C 1
ATOM 5249 O O . ASP A 1 672 ? -4.087 13.493 11.672 1.00 65.94 672 ASP A O 1
ATOM 5253 N N . ASP A 1 673 ? -5.696 14.938 12.320 1.00 70.19 673 ASP A N 1
ATOM 5254 C CA . ASP A 1 673 ? -6.467 14.966 11.074 1.00 70.19 673 ASP A CA 1
ATOM 5255 C C . ASP A 1 673 ? -5.597 15.281 9.849 1.00 70.19 673 ASP A C 1
ATOM 5257 O O . ASP A 1 673 ? -5.177 16.426 9.639 1.00 70.19 673 ASP A O 1
ATOM 5261 N N . PHE A 1 674 ? -5.420 14.279 8.993 1.00 75.69 674 PHE A N 1
ATOM 5262 C CA . PHE A 1 674 ? -4.704 14.376 7.726 1.00 75.69 674 PHE A CA 1
ATOM 5263 C C . PHE A 1 674 ? -5.314 15.434 6.817 1.00 75.69 674 PHE A C 1
ATOM 5265 O O . PHE A 1 674 ? -6.536 15.597 6.732 1.00 75.69 674 PHE A O 1
ATOM 5272 N N . LYS A 1 675 ? -4.445 16.180 6.137 1.00 87.06 675 LYS A N 1
ATOM 5273 C CA . LYS A 1 675 ? -4.846 17.269 5.248 1.00 87.06 675 LYS A CA 1
ATOM 5274 C C . LYS A 1 675 ? -4.501 16.941 3.803 1.00 87.06 675 LYS A C 1
ATOM 5276 O O . LYS A 1 675 ? -3.414 16.457 3.503 1.00 87.06 675 LYS A O 1
ATOM 5281 N N . ASN A 1 676 ? -5.418 17.288 2.904 1.00 90.06 676 ASN A N 1
ATOM 5282 C CA . ASN A 1 676 ? -5.175 17.208 1.469 1.00 90.06 676 ASN A CA 1
ATOM 5283 C C . ASN A 1 676 ? -4.119 18.224 1.044 1.00 90.06 676 ASN A C 1
ATOM 5285 O O . ASN A 1 676 ? -4.100 19.364 1.526 1.00 90.06 676 ASN A O 1
ATOM 5289 N N . PHE A 1 677 ? -3.297 17.831 0.078 1.00 94.31 677 PHE A N 1
ATOM 5290 C CA . PHE A 1 677 ? -2.374 18.737 -0.588 1.00 94.31 677 PHE A CA 1
ATOM 5291 C C . PHE A 1 677 ? -2.951 19.162 -1.930 1.00 94.31 677 PHE A C 1
ATOM 5293 O O . PHE A 1 677 ? -3.455 18.339 -2.691 1.00 94.31 677 PHE A O 1
ATOM 5300 N N . ALA A 1 678 ? -2.858 20.454 -2.225 1.00 95.44 678 ALA A N 1
ATOM 5301 C CA . ALA A 1 678 ? -3.046 20.990 -3.558 1.00 95.44 678 ALA A CA 1
ATOM 5302 C C . ALA A 1 678 ? -1.682 21.064 -4.246 1.00 95.44 678 ALA A C 1
ATOM 5304 O O . ALA A 1 678 ? -0.755 21.698 -3.733 1.00 95.44 678 ALA A O 1
ATOM 5305 N N . ILE A 1 679 ? -1.585 20.431 -5.413 1.00 95.31 679 ILE A N 1
ATOM 5306 C CA . ILE A 1 679 ? -0.383 20.408 -6.239 1.00 95.31 679 ILE A CA 1
ATOM 5307 C C . ILE A 1 679 ? -0.655 21.156 -7.534 1.00 95.31 679 ILE A C 1
ATOM 5309 O O . ILE A 1 679 ? -1.615 20.889 -8.254 1.00 95.31 679 ILE A O 1
ATOM 5313 N N . ALA A 1 680 ? 0.218 22.099 -7.827 1.00 95.12 680 ALA A N 1
ATOM 5314 C CA . ALA A 1 680 ? 0.184 22.976 -8.970 1.00 95.12 680 ALA A CA 1
ATOM 5315 C C . ALA A 1 680 ? 1.367 22.666 -9.887 1.00 95.12 680 ALA A C 1
ATOM 5317 O O . ALA A 1 680 ? 2.522 22.743 -9.481 1.00 95.12 680 ALA A O 1
ATOM 5318 N N . PHE A 1 681 ? 1.060 22.339 -11.134 1.00 94.62 681 PHE A N 1
ATOM 5319 C CA . PHE A 1 681 ? 2.027 22.018 -12.175 1.00 94.62 681 PHE A CA 1
ATOM 5320 C C . PHE A 1 681 ? 2.263 23.275 -13.002 1.00 94.62 681 PHE A C 1
ATOM 5322 O O . PHE A 1 681 ? 1.304 23.852 -13.526 1.00 94.62 681 PHE A O 1
ATOM 5329 N N . ILE A 1 682 ? 3.511 23.730 -13.079 1.00 94.25 682 ILE A N 1
ATOM 5330 C CA . ILE A 1 682 ? 3.868 25.016 -13.677 1.00 94.25 682 ILE A CA 1
ATOM 5331 C C . ILE A 1 682 ? 4.950 24.797 -14.741 1.00 94.25 682 ILE A C 1
ATOM 5333 O O . ILE A 1 682 ? 5.986 24.178 -14.488 1.00 94.25 682 ILE A O 1
ATOM 5337 N N . ASP A 1 683 ? 4.702 25.332 -15.933 1.00 93.56 683 ASP A N 1
ATOM 5338 C CA . ASP A 1 683 ? 5.676 25.418 -17.021 1.00 93.56 683 ASP A CA 1
ATOM 5339 C C . ASP A 1 683 ? 5.995 26.897 -17.278 1.00 93.56 683 ASP A C 1
ATOM 5341 O O . ASP A 1 683 ? 5.128 27.695 -17.661 1.00 93.56 683 ASP A O 1
ATOM 5345 N N . GLY A 1 684 ? 7.227 27.298 -16.960 1.00 91.19 684 GLY A N 1
ATOM 5346 C CA . GLY A 1 684 ? 7.620 28.703 -16.912 1.00 91.19 684 GLY A CA 1
ATOM 5347 C C . GLY A 1 684 ? 6.794 29.485 -15.885 1.00 91.19 684 GLY A C 1
ATOM 5348 O O . GLY A 1 684 ? 6.943 29.288 -14.684 1.00 91.19 684 GLY A O 1
ATOM 5349 N N . ASN A 1 685 ? 5.915 30.374 -16.360 1.00 88.31 685 ASN A N 1
ATOM 5350 C CA . ASN A 1 685 ? 5.024 31.186 -15.515 1.00 88.31 685 ASN A CA 1
ATOM 5351 C C . ASN A 1 685 ? 3.545 30.777 -15.627 1.00 88.31 685 ASN A C 1
ATOM 5353 O O . ASN A 1 685 ? 2.674 31.460 -15.084 1.00 88.31 685 ASN A O 1
ATOM 5357 N N . VAL A 1 686 ? 3.235 29.710 -16.371 1.00 90.50 686 VAL A N 1
ATOM 5358 C CA . VAL A 1 686 ? 1.857 29.285 -16.635 1.00 90.50 686 VAL A CA 1
ATOM 5359 C C . VAL A 1 686 ? 1.543 28.043 -15.818 1.00 90.50 686 VAL A C 1
ATOM 5361 O O . VAL A 1 686 ? 2.237 27.032 -15.890 1.00 90.50 686 VAL A O 1
ATOM 5364 N N . LYS A 1 687 ? 0.455 28.112 -15.050 1.00 91.62 687 LYS A N 1
ATOM 5365 C CA . LYS A 1 687 ? -0.098 26.959 -14.345 1.00 91.62 687 LYS A CA 1
ATOM 5366 C C . LYS A 1 687 ? -0.797 26.056 -15.361 1.00 91.62 687 LYS A C 1
ATOM 5368 O O . LYS A 1 687 ? -1.836 26.438 -15.896 1.00 91.62 687 LYS A O 1
ATOM 5373 N N . VAL A 1 688 ? -0.219 24.894 -15.644 1.00 90.75 688 VAL A N 1
ATOM 5374 C CA . VAL A 1 688 ? -0.719 23.968 -16.673 1.00 90.75 688 VAL A CA 1
ATOM 5375 C C . VAL A 1 688 ? -1.736 22.974 -16.121 1.00 90.75 688 VAL A C 1
ATOM 5377 O O . VAL A 1 688 ? -2.632 22.552 -16.847 1.00 90.75 688 VAL A O 1
ATOM 5380 N N . TYR A 1 689 ? -1.640 22.619 -14.837 1.00 93.31 689 TYR A N 1
ATOM 5381 C CA . TYR A 1 689 ? -2.539 21.648 -14.215 1.00 93.31 689 TYR A CA 1
ATOM 5382 C C . TYR A 1 689 ? -2.603 21.810 -12.694 1.00 93.31 689 TYR A C 1
ATOM 5384 O O . TYR A 1 689 ? -1.665 22.310 -12.070 1.00 93.31 689 TYR A O 1
ATOM 5392 N N . ASN A 1 690 ? -3.713 21.375 -12.097 1.00 93.25 690 ASN A N 1
ATOM 5393 C CA . ASN A 1 690 ? -3.887 21.279 -10.651 1.00 93.25 690 ASN A CA 1
ATOM 5394 C C . ASN A 1 690 ? -4.340 19.869 -10.293 1.00 93.25 690 ASN A C 1
ATOM 5396 O O . ASN A 1 690 ? -5.241 19.333 -10.933 1.00 93.25 690 ASN A O 1
ATOM 5400 N N . ALA A 1 691 ? -3.765 19.319 -9.234 1.00 94.50 691 ALA A N 1
ATOM 5401 C CA . ALA A 1 691 ? -4.185 18.061 -8.647 1.00 94.50 691 ALA A CA 1
ATOM 5402 C C . ALA A 1 691 ? -4.388 18.216 -7.142 1.00 94.50 691 ALA A C 1
ATOM 5404 O O . ALA A 1 691 ? -3.852 19.131 -6.513 1.00 94.50 691 ALA A O 1
ATOM 5405 N N . THR A 1 692 ? -5.132 17.282 -6.569 1.00 94.25 692 THR A N 1
ATOM 5406 C CA . THR A 1 692 ? -5.219 17.078 -5.125 1.00 94.25 692 THR A CA 1
ATOM 5407 C C . THR A 1 692 ? -4.827 15.645 -4.807 1.00 94.25 692 THR A C 1
ATOM 5409 O O . THR A 1 692 ? -5.077 14.757 -5.623 1.00 94.25 692 THR A O 1
ATOM 5412 N N . THR A 1 693 ? -4.208 15.420 -3.652 1.00 91.75 693 THR A N 1
ATOM 5413 C CA . THR A 1 693 ? -3.837 14.069 -3.203 1.00 91.75 693 THR A CA 1
ATOM 5414 C C . THR A 1 693 ? -5.057 13.171 -2.988 1.00 91.75 693 THR A C 1
ATOM 5416 O O . THR A 1 693 ? -6.135 13.663 -2.643 1.00 91.75 693 THR A O 1
ATOM 5419 N N . SER A 1 694 ? -4.901 11.858 -3.208 1.00 86.12 694 SER A N 1
ATOM 5420 C CA . SER A 1 694 ? -5.881 10.856 -2.776 1.00 86.12 694 SER A CA 1
ATOM 5421 C C . SER A 1 694 ? -5.749 10.606 -1.271 1.00 86.12 694 SER A C 1
ATOM 5423 O O . SER A 1 694 ? -4.647 10.548 -0.729 1.00 86.12 694 SER A O 1
ATOM 5425 N N . MET A 1 695 ? -6.886 10.450 -0.585 1.00 79.00 695 MET A N 1
ATOM 5426 C CA . MET A 1 695 ? -6.942 10.135 0.852 1.00 79.00 695 MET A CA 1
ATOM 5427 C C . MET A 1 695 ? -6.971 8.620 1.112 1.00 79.00 695 MET A C 1
ATOM 5429 O O . MET A 1 695 ? -7.563 8.174 2.090 1.00 79.00 695 MET A O 1
ATOM 5433 N N . GLU A 1 696 ? -6.385 7.818 0.223 1.00 78.44 696 GLU A N 1
ATOM 5434 C CA . GLU A 1 696 ? -6.378 6.353 0.367 1.00 78.44 696 GLU A CA 1
ATOM 5435 C C . GLU A 1 696 ? -5.511 5.906 1.547 1.00 78.44 696 GLU A C 1
ATOM 5437 O O . GLU A 1 696 ? -5.834 4.928 2.217 1.00 78.44 696 GLU A O 1
ATOM 5442 N N . ASP A 1 697 ? -4.445 6.655 1.838 1.00 81.56 697 ASP A N 1
ATOM 5443 C CA . ASP A 1 697 ? -3.509 6.343 2.907 1.00 81.56 697 ASP A CA 1
ATOM 5444 C C . ASP A 1 697 ? -3.138 7.601 3.694 1.00 81.56 697 ASP A C 1
ATOM 5446 O O . ASP A 1 697 ? -2.665 8.607 3.161 1.00 81.56 697 ASP A O 1
ATOM 5450 N N . MET A 1 698 ? -3.364 7.535 5.001 1.00 80.00 698 MET A N 1
ATOM 5451 C CA . MET A 1 698 ? -3.177 8.656 5.912 1.00 80.00 698 MET A CA 1
ATOM 5452 C C . MET A 1 698 ? -1.714 9.135 5.976 1.00 80.00 698 MET A C 1
ATOM 5454 O O . MET A 1 698 ? -1.464 10.327 6.088 1.00 80.00 698 MET A O 1
ATOM 5458 N N . PHE A 1 699 ? -0.730 8.244 5.832 1.00 86.19 699 PHE A N 1
ATOM 5459 C CA . PHE A 1 699 ? 0.690 8.614 5.927 1.00 86.19 699 PHE A CA 1
ATOM 5460 C C . PHE A 1 699 ? 1.345 8.826 4.566 1.00 86.19 699 PHE A C 1
ATOM 5462 O O . PHE A 1 699 ? 2.368 9.505 4.480 1.00 86.19 699 PHE A O 1
ATOM 5469 N N . VAL A 1 700 ? 0.776 8.236 3.513 1.00 90.00 700 VAL A N 1
ATOM 5470 C CA . VAL A 1 700 ? 1.327 8.273 2.158 1.00 90.00 700 VAL A CA 1
ATOM 5471 C C . VAL A 1 700 ? 0.288 8.848 1.211 1.00 90.00 700 VAL A C 1
ATOM 5473 O O . VAL A 1 700 ? -0.570 8.149 0.688 1.00 90.00 700 VAL A O 1
ATOM 5476 N N . GLN A 1 701 ? 0.382 10.141 0.952 1.00 92.44 701 GLN A N 1
ATOM 5477 C CA . GLN A 1 701 ? -0.517 10.815 0.030 1.00 92.44 701 GLN A CA 1
ATOM 5478 C C . GLN A 1 701 ? 0.014 10.680 -1.395 1.00 92.44 701 GLN A C 1
ATOM 5480 O O . GLN A 1 701 ? 1.178 10.988 -1.661 1.00 92.44 701 GLN A O 1
ATOM 5485 N N . ARG A 1 702 ? -0.835 10.240 -2.326 1.00 93.88 702 ARG A N 1
ATOM 5486 C CA . ARG A 1 702 ? -0.442 10.025 -3.723 1.00 93.88 702 ARG A CA 1
ATOM 5487 C C . ARG A 1 702 ? -1.204 10.940 -4.667 1.00 93.88 702 ARG A C 1
ATOM 5489 O O . ARG A 1 702 ? -2.370 11.263 -4.455 1.00 93.88 702 ARG A O 1
ATOM 5496 N N . VAL A 1 703 ? -0.535 11.344 -5.738 1.00 94.25 703 VAL A N 1
ATOM 5497 C CA . VAL A 1 703 ? -1.155 11.936 -6.924 1.00 94.25 703 VAL A CA 1
ATOM 5498 C C . VAL A 1 703 ? -0.685 11.143 -8.127 1.00 94.25 703 VAL A C 1
ATOM 5500 O O . VAL A 1 703 ? 0.441 11.326 -8.584 1.00 94.25 703 VAL A O 1
ATOM 5503 N N . VAL A 1 704 ? -1.552 10.275 -8.644 1.00 91.69 704 VAL A N 1
ATOM 5504 C CA . VAL A 1 704 ? -1.325 9.552 -9.901 1.00 91.69 704 VAL A CA 1
ATOM 5505 C C . VAL A 1 704 ? -1.955 10.351 -11.036 1.00 91.69 704 VAL A C 1
ATOM 5507 O O . VAL A 1 704 ? -3.160 10.614 -11.038 1.00 91.69 704 VAL A O 1
ATOM 5510 N N . LEU A 1 705 ? -1.144 10.777 -12.003 1.00 91.38 705 LEU A N 1
ATOM 5511 C CA . LEU A 1 705 ? -1.623 11.612 -13.098 1.00 91.38 705 LEU A CA 1
ATOM 5512 C C . LEU A 1 705 ? -2.203 10.757 -14.225 1.00 91.38 705 LEU A C 1
ATOM 5514 O O . LEU A 1 705 ? -1.555 9.862 -14.768 1.00 91.38 705 LEU A O 1
ATOM 5518 N N . GLN A 1 706 ? -3.431 11.082 -14.638 1.00 87.81 706 GLN A N 1
ATOM 5519 C CA . GLN A 1 706 ? -4.075 10.407 -15.770 1.00 87.81 706 GLN A CA 1
ATOM 5520 C C . GLN A 1 706 ? -3.390 10.705 -17.110 1.00 87.81 706 GLN A C 1
ATOM 5522 O O . GLN A 1 706 ? -3.494 9.917 -18.048 1.00 87.81 706 GLN A O 1
ATOM 5527 N N . VAL A 1 707 ? -2.693 11.837 -17.191 1.00 86.81 707 VAL A N 1
ATOM 5528 C CA . VAL A 1 707 ? -1.958 12.300 -18.366 1.00 86.81 707 VAL A CA 1
ATOM 5529 C C . VAL A 1 707 ? -0.546 12.697 -17.959 1.00 86.81 707 VAL A C 1
ATOM 5531 O O . VAL A 1 707 ? -0.326 13.177 -16.853 1.00 86.81 707 VAL A O 1
ATOM 5534 N N . SER A 1 708 ? 0.422 12.507 -18.857 1.00 85.62 708 SER A N 1
ATOM 5535 C CA . SER A 1 708 ? 1.751 13.104 -18.687 1.00 85.62 708 SER A CA 1
ATOM 5536 C C . SER A 1 708 ? 1.652 14.608 -18.668 1.00 85.62 708 SER A C 1
ATOM 5538 O O . SER A 1 708 ? 1.056 15.190 -19.573 1.00 85.62 708 SER A O 1
ATOM 5540 N N . ILE A 1 709 ? 2.309 15.221 -17.693 1.00 90.69 709 ILE A N 1
ATOM 5541 C CA . ILE A 1 709 ? 2.393 16.671 -17.613 1.00 90.69 709 ILE A CA 1
ATOM 5542 C C . ILE A 1 709 ? 3.856 17.053 -17.623 1.00 90.69 709 ILE A C 1
ATOM 5544 O O . ILE A 1 709 ? 4.638 16.611 -16.780 1.00 90.69 709 ILE A O 1
ATOM 5548 N N . THR A 1 710 ? 4.199 17.863 -18.613 1.00 94.31 710 THR A N 1
ATOM 5549 C CA . THR A 1 710 ? 5.510 18.474 -18.730 1.00 94.31 710 THR A CA 1
ATOM 5550 C C . THR A 1 710 ? 5.552 19.728 -17.867 1.00 94.31 710 THR A C 1
ATOM 5552 O O . THR A 1 710 ? 4.686 20.591 -18.002 1.00 94.31 710 THR A O 1
ATOM 5555 N N . VAL A 1 711 ? 6.539 19.830 -16.979 1.00 95.25 711 VAL A N 1
ATOM 5556 C CA . VAL A 1 711 ? 6.700 20.971 -16.066 1.00 95.25 711 VAL A CA 1
ATOM 5557 C C . VAL A 1 711 ? 8.162 21.314 -15.832 1.00 95.25 711 VAL A C 1
ATOM 5559 O O . VAL A 1 711 ? 9.043 20.466 -15.974 1.00 95.25 711 VAL A O 1
ATOM 5562 N N . THR A 1 712 ? 8.398 22.551 -15.406 1.00 93.31 712 THR A N 1
ATOM 5563 C CA . THR A 1 712 ? 9.676 23.005 -14.837 1.00 93.31 712 THR A CA 1
ATOM 5564 C C . THR A 1 712 ? 9.573 23.261 -13.340 1.00 93.31 712 THR A C 1
ATOM 5566 O O . THR A 1 712 ? 10.590 23.270 -12.655 1.00 93.31 712 THR A O 1
ATOM 5569 N N . THR A 1 713 ? 8.359 23.478 -12.825 1.00 93.56 713 THR A N 1
ATOM 5570 C CA . THR A 1 713 ? 8.134 23.797 -11.417 1.00 93.56 713 THR A CA 1
ATOM 5571 C C . THR A 1 713 ? 6.901 23.067 -10.882 1.00 93.56 713 THR A C 1
ATOM 5573 O O . THR A 1 713 ? 5.864 23.003 -11.547 1.00 93.56 713 THR A O 1
ATOM 5576 N N . LEU A 1 714 ? 6.996 22.542 -9.660 1.00 94.62 714 LEU A N 1
ATOM 5577 C CA . LEU A 1 714 ? 5.850 22.054 -8.887 1.00 94.62 714 LEU A CA 1
ATOM 5578 C C . LEU A 1 714 ? 5.641 22.953 -7.672 1.00 94.62 714 LEU A C 1
ATOM 5580 O O . LEU A 1 714 ? 6.581 23.224 -6.935 1.00 94.62 714 LEU A O 1
ATOM 5584 N N . GLU A 1 715 ? 4.413 23.398 -7.439 1.00 94.75 715 GLU A N 1
ATOM 5585 C CA . GLU A 1 715 ? 4.029 24.110 -6.220 1.00 94.75 715 GLU A CA 1
ATOM 5586 C C . GLU A 1 715 ? 3.097 23.213 -5.396 1.00 94.75 715 GLU A C 1
ATOM 5588 O O . GLU A 1 715 ? 2.044 22.794 -5.868 1.00 94.75 715 GLU A O 1
ATOM 5593 N N . ILE A 1 716 ? 3.485 22.907 -4.161 1.00 94.88 716 ILE A N 1
ATOM 5594 C CA . ILE A 1 716 ? 2.736 22.054 -3.235 1.00 94.88 716 ILE A CA 1
ATOM 5595 C C . ILE A 1 716 ? 2.302 22.900 -2.042 1.00 94.88 716 ILE A C 1
ATOM 5597 O O . ILE A 1 716 ? 3.097 23.618 -1.436 1.00 94.88 716 ILE A O 1
ATOM 5601 N N . SER A 1 717 ? 1.025 22.818 -1.689 1.00 93.88 717 SER A N 1
ATOM 5602 C CA . SER A 1 717 ? 0.454 23.530 -0.545 1.00 93.88 717 SER A CA 1
ATOM 5603 C C . SER A 1 717 ? -0.566 22.662 0.176 1.00 93.88 717 SER A C 1
ATOM 5605 O O . SER A 1 717 ? -1.191 21.794 -0.429 1.00 93.88 717 SER A O 1
ATOM 5607 N N . VAL A 1 718 ? -0.745 22.892 1.473 1.00 92.88 718 VAL A N 1
ATOM 5608 C CA . VAL A 1 718 ? -1.789 22.220 2.254 1.00 92.88 718 VAL A CA 1
ATOM 5609 C C . VAL A 1 718 ? -3.107 22.962 2.033 1.00 92.88 718 VAL A C 1
ATOM 5611 O O . VAL A 1 718 ? -3.155 24.180 2.185 1.00 92.88 718 VAL A O 1
ATOM 5614 N N . VAL A 1 719 ? -4.186 22.253 1.689 1.00 91.31 719 VAL A N 1
ATOM 5615 C CA . VAL A 1 719 ? -5.491 22.877 1.386 1.00 91.31 719 VAL A CA 1
ATOM 5616 C C . VAL A 1 719 ? -6.037 23.647 2.594 1.00 91.31 719 VAL A C 1
ATOM 5618 O O . VAL A 1 719 ? -6.570 24.746 2.451 1.00 91.31 719 VAL A O 1
ATOM 5621 N N . SER A 1 720 ? -5.878 23.094 3.798 1.00 90.81 720 SER A N 1
ATOM 5622 C CA . SER A 1 720 ? -6.324 23.713 5.050 1.00 90.81 720 SER A CA 1
ATOM 5623 C C . SER A 1 720 ? -5.501 23.228 6.240 1.00 90.81 720 SER A C 1
ATOM 5625 O O . SER A 1 720 ? -5.221 22.036 6.338 1.00 90.81 720 SER A O 1
ATOM 5627 N N . GLY A 1 721 ? -5.190 24.115 7.187 1.00 90.69 721 GLY A N 1
ATOM 5628 C CA . GLY A 1 721 ? -4.473 23.753 8.414 1.00 90.69 721 GLY A CA 1
ATOM 5629 C C . GLY A 1 721 ? -2.961 23.649 8.213 1.00 90.69 721 GLY A C 1
ATOM 5630 O O . GLY A 1 721 ? -2.376 24.458 7.491 1.00 90.69 721 GLY A O 1
ATOM 5631 N N . SER A 1 722 ? -2.332 22.685 8.890 1.00 91.31 722 SER A N 1
ATOM 5632 C CA . SER A 1 722 ? -0.886 22.456 8.868 1.00 91.31 722 SER A CA 1
ATOM 5633 C C . SER A 1 722 ? -0.573 20.960 8.881 1.00 91.31 722 SER A C 1
ATOM 5635 O O . SER A 1 722 ? -1.201 20.225 9.634 1.00 91.31 722 SER A O 1
ATOM 5637 N N . GLN A 1 723 ? 0.409 20.526 8.092 1.00 93.69 723 GLN A N 1
ATOM 5638 C CA . GLN A 1 723 ? 0.852 19.137 7.971 1.00 93.69 723 GLN A CA 1
ATOM 5639 C C . GLN A 1 723 ? 2.381 19.059 7.927 1.00 93.69 723 GLN A C 1
ATOM 5641 O O . GLN A 1 723 ? 3.032 19.883 7.283 1.00 93.69 723 GLN A O 1
ATOM 5646 N N . ARG A 1 724 ? 2.964 18.062 8.599 1.00 93.38 724 ARG A N 1
ATOM 5647 C CA . ARG A 1 724 ? 4.402 17.773 8.524 1.00 93.38 724 ARG A CA 1
ATOM 5648 C C . ARG A 1 724 ? 4.691 16.819 7.365 1.00 93.38 724 ARG A C 1
ATOM 5650 O O . ARG A 1 724 ? 4.243 15.680 7.399 1.00 93.38 724 ARG A O 1
ATOM 5657 N N . VAL A 1 725 ? 5.435 17.279 6.366 1.00 92.81 725 VAL A N 1
ATOM 5658 C CA . VAL A 1 725 ? 5.919 16.472 5.237 1.00 92.81 725 VAL A CA 1
ATOM 5659 C C . VAL A 1 725 ? 7.349 16.045 5.527 1.00 92.81 725 VAL A C 1
ATOM 5661 O O . VAL A 1 725 ? 8.189 16.902 5.786 1.00 92.81 725 VAL A O 1
ATOM 5664 N N . CYS A 1 726 ? 7.617 14.744 5.512 1.00 92.44 726 CYS A N 1
ATOM 5665 C CA . CYS A 1 726 ? 8.930 14.181 5.834 1.00 92.44 726 CYS A CA 1
ATOM 5666 C C . CYS A 1 726 ? 9.690 13.701 4.608 1.00 92.44 726 CYS A C 1
ATOM 5668 O O . CYS A 1 726 ? 10.904 13.760 4.601 1.00 92.44 726 CYS A O 1
ATOM 5670 N N . GLU A 1 727 ? 8.995 13.255 3.566 1.00 92.88 727 GLU A N 1
ATOM 5671 C CA . GLU A 1 727 ? 9.640 12.881 2.310 1.00 92.88 727 GLU A CA 1
ATOM 5672 C C . GLU A 1 727 ? 8.682 13.152 1.148 1.00 92.88 727 GLU A C 1
ATOM 5674 O O . GLU A 1 727 ? 7.458 13.108 1.295 1.00 92.88 727 GLU A O 1
ATOM 5679 N N . LEU A 1 728 ? 9.238 13.463 -0.013 1.00 93.19 728 LEU A N 1
ATOM 5680 C CA . LEU A 1 728 ? 8.532 13.835 -1.221 1.00 93.19 728 LEU A CA 1
ATOM 5681 C C . LEU A 1 728 ? 9.241 13.218 -2.422 1.00 93.19 728 LEU A C 1
ATOM 5683 O O . LEU A 1 728 ? 10.297 13.673 -2.855 1.00 93.19 728 LEU A O 1
ATOM 5687 N N . GLU A 1 729 ? 8.599 12.228 -3.028 1.00 93.56 729 GLU A N 1
ATOM 5688 C CA . GLU A 1 729 ? 9.064 11.632 -4.271 1.00 93.56 729 GLU A CA 1
ATOM 5689 C C . GLU A 1 729 ? 8.268 12.199 -5.448 1.00 93.56 729 GLU A C 1
ATOM 5691 O O . GLU A 1 729 ? 7.055 12.019 -5.549 1.00 93.56 729 GLU A O 1
ATOM 5696 N N . VAL A 1 730 ? 8.963 12.849 -6.381 1.00 94.19 730 VAL A N 1
ATOM 5697 C CA . VAL A 1 730 ? 8.410 13.191 -7.699 1.00 94.19 730 VAL A CA 1
ATOM 5698 C C . VAL A 1 730 ? 8.882 12.135 -8.678 1.00 94.19 730 VAL A C 1
ATOM 5700 O O . VAL A 1 730 ? 10.060 12.101 -9.026 1.00 94.19 730 VAL A O 1
ATOM 5703 N N . ILE A 1 731 ? 7.981 11.262 -9.101 1.00 94.75 731 ILE A N 1
ATOM 5704 C CA . ILE A 1 731 ? 8.276 10.157 -10.005 1.00 94.75 731 ILE A CA 1
ATOM 5705 C C . ILE A 1 731 ? 7.921 10.595 -11.424 1.00 94.75 731 ILE A C 1
ATOM 5707 O O . ILE A 1 731 ? 6.864 11.176 -11.681 1.00 94.75 731 ILE A O 1
ATOM 5711 N N . GLY A 1 732 ? 8.837 10.349 -12.353 1.00 94.69 732 GLY A N 1
ATOM 5712 C CA . GLY A 1 732 ? 8.661 10.738 -13.743 1.00 94.69 732 GLY A CA 1
ATOM 5713 C C . GLY A 1 732 ? 9.860 10.383 -14.606 1.00 94.69 732 GLY A C 1
ATOM 5714 O O . GLY A 1 732 ? 10.676 9.539 -14.245 1.00 94.69 732 GLY A O 1
ATOM 5715 N N . VAL A 1 733 ? 9.991 11.048 -15.747 1.00 94.19 733 VAL A N 1
ATOM 5716 C CA . VAL A 1 733 ? 11.146 10.938 -16.651 1.00 94.19 733 VAL A CA 1
ATOM 5717 C C . VAL A 1 733 ? 11.576 12.325 -17.129 1.00 94.19 733 VAL A C 1
ATOM 5719 O O . VAL A 1 733 ? 10.816 13.288 -17.033 1.00 94.19 733 VAL A O 1
ATOM 5722 N N . CYS A 1 734 ? 12.799 12.456 -17.641 1.00 94.56 734 CYS A N 1
ATOM 5723 C CA . CYS A 1 734 ? 13.184 13.687 -18.331 1.00 94.56 734 CYS A CA 1
ATOM 5724 C C . CYS A 1 734 ? 12.375 13.849 -19.614 1.00 94.56 734 CYS A C 1
ATOM 5726 O O . CYS A 1 734 ? 12.134 12.868 -20.320 1.00 94.56 734 CYS A O 1
ATOM 5728 N N . GLN A 1 735 ? 12.023 15.084 -19.963 1.00 95.00 735 GLN A N 1
ATOM 5729 C CA . GLN A 1 735 ? 11.543 15.344 -21.310 1.00 95.00 735 GLN A CA 1
ATOM 5730 C C . GLN A 1 735 ? 12.716 15.255 -22.294 1.00 95.00 735 GLN A C 1
ATOM 5732 O O . GLN A 1 735 ? 13.737 15.920 -22.103 1.00 95.00 735 GLN A O 1
ATOM 5737 N N . ALA A 1 736 ? 12.558 14.471 -23.364 1.00 93.88 736 ALA A N 1
ATOM 5738 C CA . ALA A 1 736 ? 13.503 14.457 -24.479 1.00 93.88 736 ALA A CA 1
ATOM 5739 C C . ALA A 1 736 ? 13.755 15.898 -24.984 1.00 93.88 736 ALA A C 1
ATOM 5741 O O . ALA A 1 736 ? 12.803 16.672 -25.114 1.00 93.88 736 ALA A O 1
ATOM 5742 N N . PRO A 1 737 ? 15.012 16.288 -25.259 1.00 95.56 737 PRO A N 1
ATOM 5743 C CA . PRO A 1 737 ? 16.192 15.435 -25.425 1.00 95.56 737 PRO A CA 1
ATOM 5744 C C . PRO A 1 737 ? 16.984 15.182 -24.132 1.00 95.56 737 PRO A C 1
ATOM 5746 O O . PRO A 1 737 ? 18.116 14.717 -24.202 1.00 95.56 737 PRO A O 1
ATOM 5749 N N . ASN A 1 738 ? 16.472 15.559 -22.962 1.00 95.50 738 ASN A N 1
ATOM 5750 C CA . ASN A 1 738 ? 17.253 15.541 -21.730 1.00 95.50 738 ASN A CA 1
ATOM 5751 C C . ASN A 1 738 ? 17.352 14.131 -21.128 1.00 95.50 738 ASN A C 1
ATOM 5753 O O . ASN A 1 738 ? 16.402 13.354 -21.188 1.00 95.50 738 ASN A O 1
ATOM 5757 N N . THR A 1 739 ? 18.488 13.811 -20.511 1.00 93.62 739 THR A N 1
ATOM 5758 C CA . THR A 1 739 ? 18.770 12.528 -19.856 1.00 93.62 739 THR A CA 1
ATOM 5759 C C . THR A 1 739 ? 19.764 12.684 -18.690 1.00 93.62 739 THR A C 1
ATOM 5761 O O . THR A 1 739 ? 20.096 13.797 -18.269 1.00 93.62 739 THR A O 1
ATOM 5764 N N . GLY A 1 740 ? 20.215 11.567 -18.117 1.00 89.75 740 GLY A N 1
ATOM 5765 C CA . GLY A 1 740 ? 21.095 11.506 -16.958 1.00 89.75 740 GLY A CA 1
ATOM 5766 C C . GLY A 1 740 ? 20.357 11.776 -15.652 1.00 89.75 740 GLY A C 1
ATOM 5767 O O . GLY A 1 740 ? 19.171 12.119 -15.643 1.00 89.75 740 GLY A O 1
ATOM 5768 N N . PHE A 1 741 ? 21.070 11.640 -14.535 1.00 85.19 741 PHE A N 1
ATOM 5769 C CA . PHE A 1 741 ? 20.526 11.740 -13.177 1.00 85.19 741 PHE A CA 1
ATOM 5770 C C . PHE A 1 741 ? 19.677 12.997 -12.943 1.00 85.19 741 PHE A C 1
ATOM 5772 O O . PHE A 1 741 ? 18.555 12.917 -12.450 1.00 85.19 741 PHE A O 1
ATOM 5779 N N . ARG A 1 742 ? 20.173 14.151 -13.402 1.00 86.44 742 ARG A N 1
ATOM 5780 C CA . ARG A 1 742 ? 19.559 15.471 -13.186 1.00 86.44 742 ARG A CA 1
ATOM 5781 C C . ARG A 1 742 ? 18.793 16.037 -14.382 1.00 86.44 742 ARG A C 1
ATOM 5783 O O . ARG A 1 742 ? 18.423 17.204 -14.368 1.00 86.44 742 ARG A O 1
ATOM 5790 N N . CYS A 1 743 ? 18.591 15.244 -15.434 1.00 92.06 743 CYS A N 1
ATOM 5791 C CA . CYS A 1 743 ? 18.100 15.747 -16.723 1.00 92.06 743 CYS A CA 1
ATOM 5792 C C . CYS A 1 743 ? 18.996 16.838 -17.334 1.00 92.06 743 CYS A C 1
ATOM 5794 O O . CYS A 1 743 ? 18.498 17.690 -18.054 1.00 92.06 743 CYS A O 1
ATOM 5796 N N . GLU A 1 744 ? 20.294 16.863 -17.025 1.00 91.44 744 GLU A N 1
ATOM 5797 C CA . GLU A 1 744 ? 21.242 17.881 -17.517 1.00 91.44 744 GLU A CA 1
ATOM 5798 C C . GLU A 1 744 ? 21.989 17.435 -18.781 1.00 91.44 744 GLU A C 1
ATOM 5800 O O . GLU A 1 744 ? 22.554 18.257 -19.498 1.00 91.44 744 GLU A O 1
ATOM 5805 N N . GLN A 1 745 ? 22.020 16.130 -19.049 1.00 93.06 745 GLN A N 1
ATOM 5806 C CA . GLN A 1 745 ? 22.662 15.582 -20.238 1.00 93.06 745 GLN A CA 1
ATOM 5807 C C . GLN A 1 745 ? 21.678 15.597 -21.405 1.00 93.06 745 GLN A C 1
ATOM 5809 O O . GLN A 1 745 ? 20.468 15.590 -21.195 1.00 93.06 745 GLN A O 1
ATOM 5814 N N . HIS A 1 746 ? 22.181 15.567 -22.635 1.00 95.62 746 HIS A N 1
ATOM 5815 C CA . HIS A 1 746 ? 21.345 15.476 -23.828 1.00 95.62 746 HIS A CA 1
ATOM 5816 C C . HIS A 1 746 ? 21.583 14.155 -24.553 1.00 95.62 746 HIS A C 1
ATOM 5818 O O . HIS A 1 746 ? 22.727 13.723 -24.712 1.00 95.62 746 HIS A O 1
ATOM 5824 N N . CYS A 1 747 ? 20.504 13.549 -25.040 1.00 96.06 747 CYS A N 1
ATOM 5825 C CA . CYS A 1 747 ? 20.567 12.472 -26.011 1.00 96.06 747 CYS A CA 1
ATOM 5826 C C . CYS A 1 747 ? 21.355 12.930 -27.244 1.00 96.06 747 CYS A C 1
ATOM 5828 O O . CYS A 1 747 ? 21.287 14.092 -27.659 1.00 96.06 747 CYS A O 1
ATOM 5830 N N . ASN A 1 748 ? 22.094 12.007 -27.856 1.00 95.75 748 ASN A N 1
ATOM 5831 C CA . ASN A 1 748 ? 22.778 12.295 -29.109 1.00 95.75 748 ASN A CA 1
ATOM 5832 C C . ASN A 1 748 ? 21.746 12.688 -30.183 1.00 95.75 748 ASN A C 1
ATOM 5834 O O . ASN A 1 748 ? 20.704 12.052 -30.305 1.00 95.75 748 ASN A O 1
ATOM 5838 N N . GLN A 1 749 ? 22.051 13.691 -31.009 1.00 95.19 749 GLN A N 1
ATOM 5839 C CA . GLN A 1 749 ? 21.197 14.092 -32.138 1.00 95.19 749 GLN A CA 1
ATOM 5840 C C . GLN A 1 749 ? 21.015 12.975 -33.183 1.00 95.19 749 GLN A C 1
ATOM 5842 O O . GLN A 1 749 ? 20.140 13.057 -34.039 1.00 95.19 749 GLN A O 1
ATOM 5847 N N . GLY A 1 750 ? 21.859 11.938 -33.143 1.00 94.81 750 GLY A N 1
ATOM 5848 C CA . GLY A 1 750 ? 21.686 10.714 -33.919 1.00 94.81 750 GLY A CA 1
ATOM 5849 C C . GLY A 1 750 ? 20.548 9.812 -33.428 1.00 94.81 750 GLY A C 1
ATOM 5850 O O . GLY A 1 750 ? 20.129 8.942 -34.192 1.00 94.81 750 GLY A O 1
ATOM 5851 N N . CYS A 1 751 ? 20.050 10.001 -32.200 1.00 95.06 751 CYS A N 1
ATOM 5852 C CA . CYS A 1 751 ? 18.887 9.284 -31.687 1.00 95.06 751 CYS A CA 1
ATOM 5853 C C . CYS A 1 751 ? 17.616 9.786 -32.382 1.00 95.06 751 CYS A C 1
ATOM 5855 O O . CYS A 1 751 ? 17.362 10.990 -32.456 1.00 95.06 751 CYS A O 1
ATOM 5857 N N . LYS A 1 752 ? 16.768 8.870 -32.841 1.00 93.56 752 LYS A N 1
ATOM 5858 C CA . LYS A 1 752 ? 15.455 9.206 -33.387 1.00 93.56 752 LYS A CA 1
ATOM 5859 C C . LYS A 1 752 ? 14.593 9.856 -32.312 1.00 93.56 752 LYS A C 1
ATOM 5861 O O . LYS A 1 752 ? 14.613 9.440 -31.155 1.00 93.56 752 LYS A O 1
ATOM 5866 N N . ASP A 1 753 ? 13.895 10.921 -32.699 1.00 92.19 753 ASP A N 1
ATOM 5867 C CA . ASP A 1 753 ? 13.078 11.758 -31.811 1.00 92.19 753 ASP A CA 1
ATOM 5868 C C . ASP A 1 753 ? 13.857 12.342 -30.610 1.00 92.19 753 ASP A C 1
ATOM 5870 O O . ASP A 1 753 ? 13.263 12.810 -29.641 1.00 92.19 753 ASP A O 1
ATOM 5874 N N . ASN A 1 754 ? 15.198 12.332 -30.676 1.00 94.31 754 ASN A N 1
ATOM 5875 C CA . ASN A 1 754 ? 16.104 12.618 -29.563 1.00 94.31 754 ASN A CA 1
ATOM 5876 C C . ASN A 1 754 ? 15.772 11.823 -28.287 1.00 94.31 754 ASN A C 1
ATOM 5878 O O . ASN A 1 754 ? 15.928 12.338 -27.181 1.00 94.31 754 ASN A O 1
ATOM 5882 N N . ALA A 1 755 ? 15.285 10.589 -28.435 1.00 91.44 755 ALA A N 1
ATOM 5883 C CA . ALA A 1 755 ? 14.907 9.733 -27.321 1.00 91.44 755 ALA A CA 1
ATOM 5884 C C . ALA A 1 755 ? 16.024 8.732 -26.993 1.00 91.44 755 ALA A C 1
ATOM 5886 O O . ALA A 1 755 ? 16.510 7.997 -27.859 1.00 91.44 755 ALA A O 1
ATOM 5887 N N . CYS A 1 756 ? 16.425 8.705 -25.728 1.00 93.19 756 CYS A N 1
ATOM 5888 C CA . CYS A 1 756 ? 17.449 7.812 -25.214 1.00 93.19 756 CYS A CA 1
ATOM 5889 C C . CYS A 1 756 ? 17.130 7.379 -23.780 1.00 93.19 756 CYS A C 1
ATOM 5891 O O . CYS A 1 756 ? 16.297 7.989 -23.103 1.00 93.19 756 CYS A O 1
ATOM 5893 N N . ASP A 1 757 ? 17.796 6.320 -23.329 1.00 90.38 757 ASP A N 1
ATOM 5894 C CA . ASP A 1 757 ? 17.728 5.849 -21.952 1.00 90.38 757 ASP A CA 1
ATOM 5895 C C . ASP A 1 757 ? 18.438 6.812 -20.985 1.00 90.38 757 ASP A C 1
ATOM 5897 O O . ASP A 1 757 ? 19.000 7.841 -21.371 1.00 90.38 757 ASP A O 1
ATOM 5901 N N . TYR A 1 758 ? 18.445 6.445 -19.703 1.00 89.81 758 TYR A N 1
ATOM 5902 C CA . TYR A 1 758 ? 19.119 7.182 -18.634 1.00 89.81 758 TYR A CA 1
ATOM 5903 C C . TYR A 1 758 ? 20.613 7.463 -18.882 1.00 89.81 758 TYR A C 1
ATOM 5905 O O . TYR A 1 758 ? 21.113 8.485 -18.417 1.00 89.81 758 TYR A O 1
ATOM 5913 N N . ASN A 1 759 ? 21.309 6.583 -19.604 1.00 90.19 759 ASN A N 1
ATOM 5914 C CA . ASN A 1 759 ? 22.741 6.674 -19.891 1.00 90.19 759 ASN A CA 1
ATOM 5915 C C . ASN A 1 759 ? 23.048 7.399 -21.211 1.00 90.19 759 ASN A C 1
ATOM 5917 O O . ASN A 1 759 ? 24.216 7.543 -21.572 1.00 90.19 759 ASN A O 1
ATOM 5921 N N . GLY A 1 760 ? 22.029 7.830 -21.958 1.00 91.88 760 GLY A N 1
ATOM 5922 C CA . GLY A 1 760 ? 22.221 8.404 -23.287 1.00 91.88 760 GLY A CA 1
ATOM 5923 C C . GLY A 1 760 ? 22.230 7.378 -24.424 1.00 91.88 760 GLY A C 1
ATOM 5924 O O . GLY A 1 760 ? 22.538 7.746 -25.560 1.00 91.88 760 GLY A O 1
ATOM 5925 N N . THR A 1 761 ? 21.892 6.113 -24.157 1.00 91.56 761 THR A N 1
ATOM 5926 C CA . THR A 1 761 ? 21.748 5.070 -25.182 1.00 91.56 761 THR A CA 1
ATOM 5927 C C . THR A 1 761 ? 20.483 5.328 -25.987 1.00 91.56 761 THR A C 1
ATOM 5929 O O . THR A 1 761 ? 19.382 5.343 -25.441 1.00 91.56 761 THR A O 1
ATOM 5932 N N . CYS A 1 762 ? 20.614 5.540 -27.289 1.00 92.19 762 CYS A N 1
ATOM 5933 C CA . CYS A 1 762 ? 19.479 5.799 -28.159 1.00 92.19 762 CYS A CA 1
ATOM 5934 C C . CYS A 1 762 ? 18.572 4.573 -28.269 1.00 92.19 762 CYS A C 1
ATOM 5936 O O . CYS A 1 762 ? 19.044 3.452 -28.454 1.00 92.19 762 CYS A O 1
ATOM 5938 N N . TYR A 1 763 ? 17.263 4.808 -28.250 1.00 89.94 763 TYR A N 1
ATOM 5939 C CA . TYR A 1 763 ? 16.279 3.751 -28.488 1.00 89.94 763 TYR A CA 1
ATOM 5940 C C . TYR A 1 763 ? 16.231 3.320 -29.958 1.00 89.94 763 TYR A C 1
ATOM 5942 O O . TYR A 1 763 ? 16.034 2.150 -30.271 1.00 89.94 763 TYR A O 1
ATOM 5950 N N . GLU A 1 764 ? 16.431 4.265 -30.873 1.00 91.38 764 GLU A N 1
ATOM 5951 C CA . GLU A 1 764 ? 16.503 4.020 -32.311 1.00 91.38 764 GLU A CA 1
ATOM 5952 C C . GLU A 1 764 ? 17.456 5.051 -32.933 1.00 91.38 764 GLU A C 1
ATOM 5954 O O . GLU A 1 764 ? 17.484 6.206 -32.502 1.00 91.38 764 GLU A O 1
ATOM 5959 N N . CYS A 1 765 ? 18.241 4.660 -33.939 1.00 92.81 765 CYS A N 1
ATOM 5960 C CA . CYS A 1 765 ? 19.116 5.580 -34.669 1.00 92.81 765 CYS A CA 1
ATOM 5961 C C . CYS A 1 765 ? 18.422 6.178 -35.897 1.00 92.81 765 CYS A C 1
ATOM 5963 O O . CYS A 1 765 ? 17.649 5.510 -36.582 1.00 92.81 765 CYS A O 1
ATOM 5965 N N . ILE A 1 766 ? 18.734 7.435 -36.220 1.00 93.75 766 ILE A N 1
ATOM 5966 C CA . ILE A 1 766 ? 18.287 8.074 -37.464 1.00 93.75 766 ILE A CA 1
ATOM 5967 C C . ILE A 1 766 ? 19.162 7.600 -38.633 1.00 93.75 766 ILE A C 1
ATOM 5969 O O . ILE A 1 766 ? 20.373 7.835 -38.655 1.00 93.75 766 ILE A O 1
ATOM 5973 N N . GLY A 1 767 ? 18.533 7.016 -39.656 1.00 92.50 767 GLY A N 1
ATOM 5974 C CA . GLY A 1 767 ? 19.186 6.666 -40.921 1.00 92.50 767 GLY A CA 1
ATOM 5975 C C . GLY A 1 767 ? 20.214 5.541 -40.778 1.00 92.50 767 GLY A C 1
ATOM 5976 O O . GLY A 1 767 ? 19.920 4.504 -40.201 1.00 92.50 767 GLY A O 1
ATOM 5977 N N . GLU A 1 768 ? 21.417 5.747 -41.322 1.00 91.38 768 GLU A N 1
ATOM 5978 C CA . GLU A 1 768 ? 22.522 4.765 -41.331 1.00 91.38 768 GLU A CA 1
ATOM 5979 C C . GLU A 1 768 ? 23.456 4.883 -40.109 1.00 91.38 768 GLU A C 1
ATOM 5981 O O . GLU A 1 768 ? 24.600 4.416 -40.123 1.00 91.38 768 GLU A O 1
ATOM 5986 N N . ARG A 1 769 ? 23.009 5.568 -39.053 1.00 91.62 769 ARG A N 1
ATOM 5987 C CA . ARG A 1 769 ? 23.749 5.635 -37.789 1.00 91.62 769 ARG A CA 1
ATOM 5988 C C . ARG A 1 769 ? 23.555 4.346 -36.995 1.00 91.62 769 ARG A C 1
ATOM 5990 O O . ARG A 1 769 ? 22.490 3.740 -37.050 1.00 91.62 769 ARG A O 1
ATOM 5997 N N . TYR A 1 770 ? 24.574 3.946 -36.245 1.00 90.19 770 TYR A N 1
ATOM 5998 C CA . TYR A 1 770 ? 24.538 2.761 -35.390 1.00 90.19 770 TYR A CA 1
ATOM 5999 C C . TYR A 1 770 ? 25.361 2.970 -34.110 1.00 90.19 770 TYR A C 1
ATOM 6001 O O . TYR A 1 770 ? 25.922 4.042 -33.873 1.00 90.19 770 TYR A O 1
ATOM 6009 N N . GLY A 1 771 ? 25.403 1.938 -33.268 1.00 88.88 771 GLY A N 1
ATOM 6010 C CA . GLY A 1 771 ? 26.041 1.985 -31.954 1.00 88.88 771 GLY A CA 1
ATOM 6011 C C . GLY A 1 771 ? 25.096 2.511 -30.872 1.00 88.88 771 GLY A C 1
ATOM 6012 O O . GLY A 1 771 ? 24.031 3.052 -31.164 1.00 88.88 771 GLY A O 1
ATOM 6013 N N . ARG A 1 772 ? 25.490 2.350 -29.602 1.00 88.19 772 ARG A N 1
ATOM 6014 C CA . ARG A 1 772 ? 24.642 2.674 -28.439 1.00 88.19 772 ARG A CA 1
ATOM 6015 C C . ARG A 1 772 ? 24.171 4.129 -28.423 1.00 88.19 772 ARG A C 1
ATOM 6017 O O . ARG A 1 772 ? 23.030 4.392 -28.082 1.00 88.19 772 ARG A O 1
ATOM 6024 N N . SER A 1 773 ? 25.016 5.072 -28.826 1.00 91.88 773 SER A N 1
ATOM 6025 C CA . SER A 1 773 ? 24.697 6.505 -28.840 1.00 91.88 773 SER A CA 1
ATOM 6026 C C . SER A 1 773 ? 24.382 7.048 -30.239 1.00 91.88 773 SER A C 1
ATOM 6028 O O . SER A 1 773 ? 24.300 8.262 -30.404 1.00 91.88 773 SER A O 1
ATOM 6030 N N . CYS A 1 774 ? 24.267 6.197 -31.268 1.00 93.75 774 CYS A N 1
ATOM 6031 C CA . CYS A 1 774 ? 24.102 6.608 -32.673 1.00 93.75 774 CYS A CA 1
ATOM 6032 C C . CYS A 1 774 ? 25.133 7.656 -33.155 1.00 93.75 774 CYS A C 1
ATOM 6034 O O . CYS A 1 774 ? 24.873 8.444 -34.077 1.00 93.75 774 CYS A O 1
ATOM 6036 N N . SER A 1 775 ? 26.310 7.703 -32.521 1.00 92.88 775 SER A N 1
ATOM 6037 C CA . SER A 1 775 ? 27.420 8.560 -32.940 1.00 92.88 775 SER A CA 1
ATOM 6038 C C . SER A 1 775 ? 28.090 8.036 -34.200 1.00 92.88 775 SER A C 1
ATOM 6040 O O . SER A 1 775 ? 28.584 8.834 -35.001 1.00 92.88 775 SER A O 1
ATOM 6042 N N . ASP A 1 776 ? 28.074 6.718 -34.383 1.00 90.25 776 ASP A N 1
ATOM 6043 C CA . ASP A 1 776 ? 28.798 6.058 -35.451 1.00 90.25 776 ASP A CA 1
ATOM 6044 C C . ASP A 1 776 ? 27.963 6.134 -36.718 1.00 90.25 776 ASP A C 1
ATOM 6046 O O . ASP A 1 776 ? 26.805 5.721 -36.769 1.00 90.25 776 ASP A O 1
ATOM 6050 N N . VAL A 1 777 ? 28.548 6.717 -37.753 1.00 84.69 777 VAL A N 1
ATOM 6051 C CA . VAL A 1 777 ? 27.984 6.663 -39.096 1.00 84.69 777 VAL A CA 1
ATOM 6052 C C . VAL A 1 777 ? 28.542 5.408 -39.731 1.00 84.69 777 VAL A C 1
ATOM 6054 O O . VAL A 1 777 ? 29.752 5.176 -39.650 1.00 84.69 777 VAL A O 1
ATOM 6057 N N . GLN A 1 778 ? 27.693 4.616 -40.391 1.00 77.69 778 GLN A N 1
ATOM 6058 C CA . GLN A 1 778 ? 28.179 3.611 -41.324 1.00 77.69 778 GLN A CA 1
ATOM 6059 C C . GLN A 1 778 ? 28.879 4.370 -42.440 1.00 77.69 778 GLN A C 1
ATOM 6061 O O . GLN A 1 778 ? 28.283 4.782 -43.430 1.00 77.69 778 GLN A O 1
ATOM 6066 N N . VAL A 1 779 ? 30.175 4.629 -42.247 1.00 69.62 779 VAL A N 1
ATOM 6067 C CA . VAL A 1 779 ? 31.051 5.014 -43.332 1.00 69.62 779 VAL A CA 1
ATOM 6068 C C . VAL A 1 779 ? 31.086 3.759 -44.174 1.00 69.62 779 VAL A C 1
ATOM 6070 O O . VAL A 1 779 ? 31.942 2.890 -44.005 1.00 69.62 779 VAL A O 1
ATOM 6073 N N . TYR A 1 780 ? 30.121 3.650 -45.088 1.00 62.16 780 TYR A N 1
ATOM 6074 C CA . TYR A 1 780 ? 30.391 3.035 -46.358 1.00 62.16 780 TYR A CA 1
ATOM 6075 C C . TYR A 1 780 ? 31.646 3.755 -46.812 1.00 62.16 780 TYR A C 1
ATOM 6077 O O . TYR A 1 780 ? 31.608 4.870 -47.332 1.00 62.16 780 TYR A O 1
ATOM 6085 N N . LEU A 1 781 ? 32.797 3.131 -46.548 1.00 55.06 781 LEU A N 1
ATOM 6086 C CA . LEU A 1 781 ? 33.920 3.268 -47.427 1.00 55.06 781 LEU A CA 1
ATOM 6087 C C . LEU A 1 781 ? 33.262 3.007 -48.767 1.00 55.06 781 LEU A C 1
ATOM 6089 O O . LEU A 1 781 ? 32.933 1.864 -49.103 1.00 55.06 781 LEU A O 1
ATOM 6093 N N . ALA A 1 782 ? 33.013 4.093 -49.495 1.00 50.91 782 ALA A N 1
ATOM 6094 C CA . ALA A 1 782 ? 33.027 4.093 -50.924 1.00 50.91 782 ALA A CA 1
ATOM 6095 C C . ALA A 1 782 ? 34.413 3.545 -51.258 1.00 50.91 782 ALA A C 1
ATOM 6097 O O . ALA A 1 782 ? 35.347 4.256 -51.617 1.00 50.91 782 ALA A O 1
ATOM 6098 N N . SER A 1 783 ? 34.549 2.228 -51.119 1.00 48.72 783 SER A N 1
ATOM 6099 C CA . SER A 1 783 ? 35.241 1.422 -52.065 1.00 48.72 783 SER A CA 1
ATOM 6100 C C . SER A 1 783 ? 34.559 1.800 -53.374 1.00 48.72 783 SER A C 1
ATOM 6102 O O . SER A 1 783 ? 33.645 1.160 -53.883 1.00 48.72 783 SER A O 1
ATOM 6104 N N . GLY A 1 784 ? 35.071 2.884 -53.958 1.00 46.06 784 GLY A N 1
ATOM 6105 C CA . GLY A 1 784 ? 35.568 2.803 -55.301 1.00 46.06 784 GLY A CA 1
ATOM 6106 C C . GLY A 1 784 ? 36.367 1.512 -55.391 1.00 46.06 784 GLY A C 1
ATOM 6107 O O . GLY A 1 784 ? 37.593 1.502 -55.389 1.00 46.06 784 GLY A O 1
ATOM 6108 N N . ILE A 1 785 ? 35.641 0.405 -55.529 1.00 50.06 785 ILE A N 1
ATOM 6109 C CA . ILE A 1 785 ? 35.987 -0.655 -56.434 1.00 50.06 785 ILE A CA 1
ATOM 6110 C C . ILE A 1 785 ? 35.969 0.050 -57.794 1.00 50.06 785 ILE A C 1
ATOM 6112 O O . ILE A 1 785 ? 35.069 -0.101 -58.615 1.00 50.06 785 ILE A O 1
ATOM 6116 N N . ALA A 1 786 ? 37.021 0.838 -58.048 1.00 47.25 786 ALA A N 1
ATOM 6117 C CA . ALA A 1 786 ? 37.709 0.711 -59.305 1.00 47.25 786 ALA A CA 1
ATOM 6118 C C . ALA A 1 786 ? 37.803 -0.796 -59.502 1.00 47.25 786 ALA A C 1
ATOM 6120 O O . ALA A 1 786 ? 38.436 -1.479 -58.694 1.00 47.25 786 ALA A O 1
ATOM 6121 N N . LYS A 1 787 ? 37.031 -1.307 -60.465 1.00 46.72 787 LYS A N 1
ATOM 6122 C CA . LYS A 1 787 ? 37.066 -2.692 -60.913 1.00 46.72 787 LYS A CA 1
ATOM 6123 C C . LYS A 1 787 ? 38.537 -3.076 -61.069 1.00 46.72 787 LYS A C 1
ATOM 6125 O O . LYS A 1 787 ? 39.124 -2.858 -62.124 1.00 46.72 787 LYS A O 1
ATOM 6130 N N . LYS A 1 788 ? 39.148 -3.643 -60.025 1.00 48.47 788 LYS A N 1
ATOM 6131 C CA . LYS A 1 788 ? 40.299 -4.510 -60.208 1.00 48.47 788 LYS A CA 1
ATOM 6132 C C . LYS A 1 788 ? 39.725 -5.658 -61.026 1.00 48.47 788 LYS A C 1
ATOM 6134 O O . LYS A 1 788 ? 38.731 -6.243 -60.586 1.00 48.47 788 LYS A O 1
ATOM 6139 N N . PRO A 1 789 ? 40.236 -5.905 -62.241 1.00 51.03 789 PRO A N 1
ATOM 6140 C CA . PRO A 1 789 ? 39.719 -6.965 -63.083 1.00 51.03 789 PRO A CA 1
ATOM 6141 C C . PRO A 1 789 ? 39.710 -8.238 -62.249 1.00 51.03 789 PRO A C 1
ATOM 6143 O O . PRO A 1 789 ? 40.726 -8.612 -61.660 1.00 51.03 789 PRO A O 1
ATOM 6146 N N . PHE A 1 790 ? 38.530 -8.840 -62.140 1.00 52.88 790 PHE A N 1
ATOM 6147 C CA . PHE A 1 790 ? 38.348 -10.140 -61.528 1.00 52.88 790 PHE A CA 1
ATOM 6148 C C . PHE A 1 790 ? 39.314 -11.074 -62.253 1.00 52.88 790 PHE A C 1
ATOM 6150 O O . PHE A 1 790 ? 39.149 -11.337 -63.447 1.00 52.88 790 PHE A O 1
ATOM 6157 N N . ASN A 1 791 ? 40.401 -11.453 -61.583 1.00 59.47 791 ASN A N 1
ATOM 6158 C CA . ASN A 1 791 ? 41.435 -12.268 -62.190 1.00 59.47 791 ASN A CA 1
ATOM 6159 C C . ASN A 1 791 ? 40.815 -13.653 -62.385 1.00 59.47 791 ASN A C 1
ATOM 6161 O O . ASN A 1 791 ? 40.740 -14.437 -61.449 1.00 59.47 791 ASN A O 1
ATOM 6165 N N . PHE A 1 792 ? 40.285 -13.903 -63.583 1.00 62.19 792 PHE A N 1
ATOM 6166 C CA . PHE A 1 792 ? 39.563 -15.121 -63.969 1.00 62.19 792 PHE A CA 1
ATOM 6167 C C . PHE A 1 792 ? 40.474 -16.359 -64.010 1.00 62.19 792 PHE A C 1
ATOM 6169 O O . PHE A 1 792 ? 40.004 -17.483 -64.174 1.00 62.19 792 PHE A O 1
ATOM 6176 N N . TRP A 1 793 ? 41.785 -16.161 -63.864 1.00 73.44 793 TRP A N 1
ATOM 6177 C CA . TRP A 1 793 ? 42.797 -17.201 -63.983 1.00 73.44 793 TRP A CA 1
ATOM 6178 C C . TRP A 1 793 ? 42.671 -18.356 -62.983 1.00 73.44 793 TRP A C 1
ATOM 6180 O O . TRP A 1 793 ? 42.778 -19.489 -63.437 1.00 73.44 793 TRP A O 1
ATOM 6190 N N . PRO A 1 794 ? 42.391 -18.168 -61.678 1.00 76.25 794 PRO A N 1
ATOM 6191 C CA . PRO A 1 794 ? 42.285 -19.288 -60.742 1.00 76.25 794 PRO A CA 1
ATOM 6192 C C . PRO A 1 794 ? 41.077 -20.180 -61.048 1.00 76.25 794 PRO A C 1
ATOM 6194 O O . PRO A 1 794 ? 41.176 -21.401 -60.967 1.00 76.25 794 PRO A O 1
ATOM 6197 N N . LEU A 1 795 ? 39.953 -19.580 -61.461 1.00 78.44 795 LEU A N 1
ATOM 6198 C CA . LEU A 1 795 ? 38.734 -20.314 -61.804 1.00 78.44 795 LEU A CA 1
ATOM 6199 C C . LEU A 1 795 ? 38.885 -21.062 -63.139 1.00 78.44 795 LEU A C 1
ATOM 6201 O O . LEU A 1 795 ? 38.456 -22.207 -63.262 1.00 78.44 795 LEU A O 1
ATOM 6205 N N . LEU A 1 796 ? 39.548 -20.439 -64.121 1.00 83.38 796 LEU A N 1
ATOM 6206 C CA . LEU A 1 796 ? 39.874 -21.064 -65.404 1.00 83.38 796 LEU A CA 1
ATOM 6207 C C . LEU A 1 796 ? 40.888 -22.208 -65.235 1.00 83.38 796 LEU A C 1
ATOM 6209 O O . LEU A 1 796 ? 40.746 -23.245 -65.877 1.00 83.38 796 LEU A O 1
ATOM 6213 N N . LEU A 1 797 ? 41.878 -22.052 -64.347 1.00 85.75 797 LEU A N 1
ATOM 6214 C CA . LEU A 1 797 ? 42.866 -23.090 -64.039 1.00 85.75 797 LEU A CA 1
ATOM 6215 C C . LEU A 1 797 ? 42.215 -24.288 -63.336 1.00 85.75 797 LEU A C 1
ATOM 6217 O O . LEU A 1 797 ? 42.528 -25.430 -63.665 1.00 85.75 797 LEU A O 1
ATOM 6221 N N . LEU A 1 798 ? 41.273 -24.035 -62.420 1.00 87.44 798 LEU A N 1
ATOM 6222 C CA . LEU A 1 798 ? 40.500 -25.083 -61.754 1.00 87.44 798 LEU A CA 1
ATOM 6223 C C . LEU A 1 798 ? 39.635 -25.857 -62.761 1.00 87.44 798 LEU A C 1
ATOM 6225 O O . LEU A 1 798 ? 39.644 -27.084 -62.755 1.00 87.44 798 LEU A O 1
ATOM 6229 N N . LEU A 1 799 ? 38.945 -25.152 -63.665 1.00 88.81 799 LEU A N 1
ATOM 6230 C CA . LEU A 1 799 ? 38.146 -25.764 -64.731 1.00 88.81 799 LEU A CA 1
ATOM 6231 C C . LEU A 1 799 ? 39.006 -26.576 -65.708 1.00 88.81 799 LEU A C 1
ATOM 6233 O O . LEU A 1 799 ? 38.620 -27.685 -66.068 1.00 88.81 799 LEU A O 1
ATOM 6237 N N . LEU A 1 800 ? 40.183 -26.074 -66.095 1.00 89.88 800 LEU A N 1
ATOM 6238 C CA . LEU A 1 800 ? 41.127 -26.801 -66.950 1.00 89.88 800 LEU A CA 1
ATOM 6239 C C . LEU A 1 800 ? 41.679 -28.055 -66.265 1.00 89.88 800 LEU A C 1
ATOM 6241 O O . LEU A 1 800 ? 41.750 -29.100 -66.907 1.00 89.88 800 LEU A O 1
ATOM 6245 N N . LEU A 1 801 ? 42.015 -27.988 -64.973 1.00 89.88 801 LEU A N 1
ATOM 6246 C CA . LEU A 1 801 ? 42.445 -29.154 -64.191 1.00 89.88 801 LEU A CA 1
ATOM 6247 C C . LEU A 1 801 ? 41.340 -30.209 -64.094 1.00 89.88 801 LEU A C 1
ATOM 6249 O O . LEU A 1 801 ? 41.613 -31.395 -64.265 1.00 89.88 801 LEU A O 1
ATOM 6253 N N . LEU A 1 802 ? 40.092 -29.785 -63.883 1.00 89.69 802 LEU A N 1
ATOM 6254 C CA . LEU A 1 802 ? 38.939 -30.684 -63.821 1.00 89.69 802 LEU A CA 1
ATOM 6255 C C . LEU A 1 802 ? 38.682 -31.359 -65.175 1.00 89.69 802 LEU A C 1
ATOM 6257 O O . LEU A 1 802 ? 38.440 -32.563 -65.235 1.00 89.69 802 LEU A O 1
ATOM 6261 N N . LEU A 1 803 ? 38.819 -30.612 -66.274 1.00 90.00 803 LEU A N 1
ATOM 6262 C CA . LEU A 1 803 ? 38.669 -31.136 -67.632 1.00 90.00 803 LEU A CA 1
ATOM 6263 C C . LEU A 1 803 ? 39.806 -32.105 -68.000 1.00 90.00 803 LEU A C 1
ATOM 6265 O O . LEU A 1 803 ? 39.560 -33.132 -68.632 1.00 90.00 803 LEU A O 1
ATOM 6269 N N . LEU A 1 804 ? 41.033 -31.829 -67.546 1.00 87.75 804 LEU A N 1
ATOM 6270 C CA . LEU A 1 804 ? 42.186 -32.715 -67.718 1.00 87.75 804 LEU A CA 1
ATOM 6271 C C . LEU A 1 804 ? 42.029 -34.012 -66.910 1.00 87.75 804 LEU A C 1
ATOM 6273 O O . LEU A 1 804 ? 42.363 -35.087 -67.403 1.00 87.75 804 LEU A O 1
ATOM 6277 N N . LEU A 1 805 ? 41.461 -33.932 -65.702 1.00 87.62 805 LEU A N 1
ATOM 6278 C CA . LEU A 1 805 ? 41.167 -35.094 -64.862 1.00 87.62 805 LEU A CA 1
ATOM 6279 C C . LEU A 1 805 ? 40.078 -35.979 -65.487 1.00 87.62 805 LEU A C 1
ATOM 6281 O O . LEU A 1 805 ? 40.220 -37.201 -65.528 1.00 87.62 805 LEU A O 1
ATOM 6285 N N . ILE A 1 806 ? 39.028 -35.368 -66.046 1.00 86.38 806 ILE A N 1
ATOM 6286 C CA . ILE A 1 806 ? 37.985 -36.082 -66.796 1.00 86.38 806 ILE A CA 1
ATOM 6287 C C . ILE A 1 806 ? 38.584 -36.753 -68.039 1.00 86.38 806 ILE A C 1
ATOM 6289 O O . ILE A 1 806 ? 38.321 -37.930 -68.282 1.00 86.38 806 ILE A O 1
ATOM 6293 N N . LEU A 1 807 ? 39.438 -36.058 -68.797 1.00 84.00 807 LEU A N 1
ATOM 6294 C CA . LEU A 1 807 ? 40.120 -36.637 -69.959 1.00 84.00 807 LEU A CA 1
ATOM 6295 C C . LEU A 1 807 ? 41.046 -37.801 -69.572 1.00 84.00 807 LEU A C 1
ATOM 6297 O O . LEU A 1 807 ? 41.055 -38.816 -70.266 1.00 84.00 807 LEU A O 1
ATOM 6301 N N . LEU A 1 808 ? 41.768 -37.707 -68.451 1.00 81.50 808 LEU A N 1
ATOM 6302 C CA . LEU A 1 808 ? 42.606 -38.795 -67.931 1.00 81.50 808 LEU A CA 1
ATOM 6303 C C . LEU A 1 808 ? 41.779 -40.015 -67.500 1.00 81.50 808 LEU A C 1
ATOM 6305 O O . LEU A 1 808 ? 42.172 -41.146 -67.786 1.00 81.50 808 LEU A O 1
ATOM 6309 N N . LEU A 1 809 ? 40.616 -39.806 -66.878 1.00 78.50 809 LEU A N 1
ATOM 6310 C CA . LEU A 1 809 ? 39.690 -40.884 -66.506 1.00 78.50 809 LEU A CA 1
ATOM 6311 C C . LEU A 1 809 ? 39.039 -41.548 -67.728 1.00 78.50 809 LEU A C 1
ATOM 6313 O O . LEU A 1 809 ? 38.826 -42.761 -67.742 1.00 78.50 809 LEU A O 1
ATOM 6317 N N . VAL A 1 810 ? 38.753 -40.780 -68.781 1.00 77.44 810 VAL A N 1
ATOM 6318 C CA . VAL A 1 810 ? 38.262 -41.326 -70.057 1.00 77.44 810 VAL A CA 1
ATOM 6319 C C . VAL A 1 810 ? 39.371 -42.095 -70.784 1.00 77.44 810 VAL A C 1
ATOM 6321 O O . VAL A 1 810 ? 39.104 -43.139 -71.382 1.00 77.44 810 VAL A O 1
ATOM 6324 N N . TYR A 1 811 ? 40.624 -41.640 -70.695 1.00 69.81 811 TYR A N 1
ATOM 6325 C CA . TYR A 1 811 ? 41.769 -42.303 -71.321 1.00 69.81 811 TYR A CA 1
ATOM 6326 C C . TYR A 1 811 ? 42.181 -43.599 -70.596 1.00 69.81 811 TYR A C 1
ATOM 6328 O O . TYR A 1 811 ? 42.555 -44.575 -71.250 1.00 69.81 811 TYR A O 1
ATOM 6336 N N . SER A 1 812 ? 42.049 -43.667 -69.264 1.00 58.88 812 SER A N 1
ATOM 6337 C CA . SER A 1 812 ? 42.400 -44.867 -68.484 1.00 58.88 812 SER A CA 1
ATOM 6338 C C . SER A 1 812 ? 41.404 -46.024 -68.644 1.00 58.88 812 SER A C 1
ATOM 6340 O O . SER A 1 812 ? 41.766 -47.180 -68.429 1.00 58.88 812 SER A O 1
ATOM 6342 N N . LYS A 1 813 ? 40.182 -45.762 -69.130 1.00 54.81 813 LYS A N 1
ATOM 6343 C CA . LYS A 1 813 ? 39.161 -46.797 -69.377 1.00 54.81 813 LYS A CA 1
ATOM 6344 C C . LYS A 1 813 ? 39.405 -47.680 -70.610 1.00 54.81 813 LYS A C 1
ATOM 6346 O O . LYS A 1 813 ? 38.591 -48.558 -70.883 1.00 54.81 813 LYS A O 1
ATOM 6351 N N . LYS A 1 814 ? 40.501 -47.493 -71.361 1.00 55.53 814 LYS A N 1
ATOM 6352 C CA . LYS A 1 814 ? 40.736 -48.214 -72.630 1.00 55.53 814 LYS A CA 1
ATOM 6353 C C . LYS A 1 814 ? 41.670 -49.428 -72.578 1.00 55.53 814 LYS A C 1
ATOM 6355 O O . LYS A 1 814 ? 41.911 -50.019 -73.627 1.00 55.53 814 LYS A O 1
ATOM 6360 N N . LYS A 1 815 ? 42.157 -49.854 -71.408 1.00 55.47 815 LYS A N 1
ATOM 6361 C CA . LYS A 1 815 ? 42.855 -51.146 -71.264 1.00 55.47 815 LYS A CA 1
ATOM 6362 C C . LYS A 1 815 ? 42.618 -51.773 -69.890 1.00 55.47 815 LYS A C 1
ATOM 6364 O O . LYS A 1 815 ? 43.402 -51.567 -68.974 1.00 55.47 815 LYS A O 1
ATOM 6369 N N . MET A 1 816 ? 41.595 -52.616 -69.789 1.00 44.38 816 MET A N 1
ATOM 6370 C CA . MET A 1 816 ? 41.641 -53.774 -68.897 1.00 44.38 816 MET A CA 1
ATOM 6371 C C . MET A 1 816 ? 41.160 -55.010 -69.670 1.00 44.38 816 MET A C 1
ATOM 6373 O O . MET A 1 816 ? 40.105 -54.944 -70.303 1.00 44.38 816 MET A O 1
ATOM 6377 N N . PRO A 1 817 ? 41.954 -56.095 -69.700 1.00 48.59 817 PRO A N 1
ATOM 6378 C CA . PRO A 1 817 ? 41.583 -57.334 -70.356 1.00 48.59 817 PRO A CA 1
ATOM 6379 C C . PRO A 1 817 ? 40.574 -58.119 -69.515 1.00 48.59 817 PRO A C 1
ATOM 6381 O O . PRO A 1 817 ? 40.636 -58.151 -68.288 1.00 48.59 817 PRO A O 1
ATOM 6384 N N . VAL A 1 818 ? 39.667 -58.771 -70.232 1.00 51.91 818 VAL A N 1
ATOM 6385 C CA . VAL A 1 818 ? 38.784 -59.836 -69.758 1.00 51.91 818 VAL A CA 1
ATOM 6386 C C . VAL A 1 818 ? 39.632 -60.965 -69.167 1.00 51.91 818 VAL A C 1
ATOM 6388 O O . VAL A 1 818 ? 40.515 -61.477 -69.853 1.00 51.91 818 VAL A O 1
ATOM 6391 N N . VAL A 1 819 ? 39.346 -61.378 -67.931 1.00 45.97 819 VAL A N 1
ATOM 6392 C CA . VAL A 1 819 ? 39.769 -62.679 -67.391 1.00 45.97 819 VAL A CA 1
ATOM 6393 C C . VAL A 1 819 ? 38.551 -63.338 -66.746 1.00 45.97 819 VAL A C 1
ATOM 6395 O O . VAL A 1 819 ? 37.879 -62.733 -65.913 1.00 45.97 819 VAL A O 1
ATOM 6398 N N . GLN A 1 820 ? 38.258 -64.541 -67.240 1.00 49.25 820 GLN A N 1
ATOM 6399 C CA . GLN A 1 820 ? 37.166 -65.441 -66.870 1.00 49.25 820 GLN A CA 1
ATOM 6400 C C . GLN A 1 820 ? 37.389 -66.139 -65.523 1.00 49.25 820 GLN A C 1
ATOM 6402 O O . GLN A 1 820 ? 38.519 -66.305 -65.071 1.00 49.25 820 GLN A O 1
ATOM 6407 N N . GLU A 1 821 ? 36.263 -66.586 -64.968 1.00 45.12 821 GLU A N 1
ATOM 6408 C CA . GLU A 1 821 ? 36.085 -67.501 -63.839 1.00 45.12 821 GLU A CA 1
ATOM 6409 C C . GLU A 1 821 ? 36.920 -68.790 -63.922 1.00 45.12 821 GLU A C 1
ATOM 6411 O O . GLU A 1 821 ? 36.959 -69.449 -64.963 1.00 45.12 821 GLU A O 1
ATOM 6416 N N . THR A 1 822 ? 37.459 -69.180 -62.765 1.00 43.44 822 THR A N 1
ATOM 6417 C CA . THR A 1 822 ? 37.192 -70.473 -62.104 1.00 43.44 822 THR A CA 1
ATOM 6418 C C . THR A 1 822 ? 37.141 -70.253 -60.606 1.00 43.44 822 THR A C 1
ATOM 6420 O O . THR A 1 822 ? 38.047 -69.534 -60.121 1.00 43.44 822 THR A O 1
#

Foldseek 3Di:
DFWKKKKWAAQAWKKKKKQFAWPDDQPDWDDDPNDTDTHRGIDIDTAGHLRMDMDGDDDDPQPIYRPPMDMDIPDDMDMDIDGCFDQDQAPVRDTFTEPAPPDDDGLVQFDQKFKADDDDVPLPDWWKFKFKADPDAFKWKDKAPDDTDTDDDDRDGDTDDNATIMMGIPDGMWMKIWTGPPPQLEIYIETTGGLVPFFQKFKAFAAPDPQKWKKKKKKFFPPWWKDKQNHTDPPWDWGDHDPTMTMTMDTDDGGMMMMGIPVRGGMWMKMKIDRNPRNYIYIYTTNPPPDDDPPDLDADPPADEPPQDPNPPPPDAQQADQPQDPRPPPPDHCRHHYDPPPDDDDDDPDQQQQAPPSDFQPPVLQFRPNFGDQQFAERSSSHGADNFFPDPRGHSDTPDGHFQFAAPRSLFGQDPQAPPSGDADRHPSAHDGFQQFDDRRSLFGADPPPQQFRQQASNSAADPPFQAHDPDLFGTQQFHDRNSFFGFCQVQWDKPPFDPSVQQRVSDLPAKGFAPQQKTKTFHPFFAKFFKKKWFFPAADPPKDKWKWFAADPDIDTLDDWLWDDPDPRNRMIITGGPDIARGRMMMMGMDDGRMTRYITTGSFGFQLTRPFWQFFKDAPPDPDTDGDRQARRSRLVRWDKAFQRIKGKTFAPAKWWFFKKKWFFNSPDNDDAFKKWKFFAAPHDGPDIDIWDPPDRGITMDGDNDTDIGRMMIIHTNHGMTITRYMTGGGAGDPQFAGSRSPDGAAPQAVVSDAYNVNQHSDGDDQFDDRRSPDHPPPPPPPCPPPDPPCVVVVVVVVVVVVVVVVVVVVVPDDDDDDDD

Secondary structure (DSSP, 8-state):
---EEEEEE-SS-EEEEEE----S-TT--EEETTEEE-TTPEEEEEEPTT-EEEEE---TTS----TT-EEEESS-EEEEEE-S-EEEE-TTS-EEEE--------GGG-EEEEEE---TT-SSS--EEEEEEESSTT-EEEETTSPPEE-SS---------S-EEEEEEEEEEEEEEE-SSSSSS-EEEE--BGGG-BSEEEEEE---TT-EEEEEEEEETT--EEETTEE--S--PEESSSSEEEEEEEE-SEEEEEEETT---BEEEEEEEETTTTEEEEEETT-------S----PSSPPTT----SSSSS--S-B-SSSS-SS-SS--SSSB-----------SS----BGGGPPPBTTTTB-TT-BPTTEESGGG-EEPPTTEEEETTTTEEEEEPTTEESTTS-EE--TTBTTSS---TTT---PBPTTEESTT--EES-TT-TT----BTTS-B-TTT--BSS-S-B-TTEESTTS-EEESGGGPEEET-TTGGGGGSS-TT--EE-GGGEEEEEEEEEEEEEEEEEEESS--S---EEEEEE-SS-EEE-SS-EEE--STTS-EEEEEEEEEEEEEEEEEEESS--EEEEEEEEEEEE---SSS--EEEEETTEEEEEEE-TTSSSBTT--EEEETT-EEEEEEEEEEEEEEEEEEE-TT--S---PEEEEEEETTEEEEEEE-B-S-SSEEEEEEEEEEEEEEEEEEESSSEEEEEEEEEEEEEPTTEESTTS-EE--TTBGGG-B-TTS-BSSBSTTEESTTS-EE---------------HHHHHHHHHHHHHHHHHHHHTT--------

Organism: Biomphalaria pfeifferi (NCBI:txid112525)

InterPro domains:
  IPR000742 EGF-like domain [PS00022] (431-442)
  IPR000742 EGF-like domain [PS01186] (431-442)
  IPR035234 IgGFc-binding protein, N-terminal [PF17517] (3-273)

Sequence (822 aa):
RSPFIEIMAGYKSSSVSVLFRIAFESQYNFTHAGQNYFDSSIFSVSLASFQAYEISLCLVDNKMDFSGSKVSADSPIGVISGSCSFKAKCSDGSKTVDMAVEMNVPVQLFSATAHINPTYSMVKNDTLMMRIGTAITSTSVCLGEGLPQNGELSRKELFSVWNATQVTNTKQAYLTQTYECEEMKCPLLSLVTPREFFFHRYIFSVPSVNSVAHFVLLVKLTSDTLTLDGTNITSVNWMSMSSVDVSGYLAVGDGLHEATSLGKSPFGCYLYGNRINDHAAYMHHAGLKNLLKYEDCEKPFPVEKNDLLDDDCDRLIDEEKLDDIDNDLDGRVDEDLGPEVNLMFIDYTEIQSHCIDNASCAIWDRICLLGCVPGYIGPCCFKVHSPHFHCIPYLGLCFHCLLNYYGSYCNKRCSPGCADNVFCHRDKGTCACREGYYGETCLKIGFPNNKSRSCYCADGNCSESDGSCLSTNRCIVGRFGLSCQYKDKAQDALLEAIEEADLLVDNDDSTCVNVTNNTINAFWTEFVRIEWFRLVFFTEDSSRNFEIKYVGPNQTYPCSHPVVLYPHDSNRTVDIICKVSYNVKSITVSWSGDTTICSYYFSGGRTLAFLSVIDAIIQTPKDINKTRTTAMTDGDFTSCLTLNSSTRLELWFPNHIIVSEIVIYIDFNQTDDFKNFAIAFIDGNVKVYNATTSMEDMFVQRVVLQVSITVTTLEISVVSGSQRVCELEVIGVCQAPNTGFRCEQHCNQGCKDNACDYNGTCYECIGERYGRSCSDVQVYLASGIAKKPFNFWPLLLLLLLLLLLILLLVYSKKKMPVVQET

Radius of gyration: 43.62 Å; chains: 1; bounding box: 110×109×132 Å

pLDDT: mean 76.48, std 17.05, range [29.09, 96.88]